Protein 7YL4 (pdb70)

InterPro domains:
  IPR009459 MucBP domain [PF06458] (271-334)
  IPR013320 Concanavalin A-like lectin/glucanase domain superfamily [SSF49899] (73-266)
  IPR019931 LPXTG cell wall anchor motif [PF00746] (891-932)
  IPR019931 LPXTG cell wall anchor motif [PS50847] (898-933)
  IPR041495 Mub B2-like domain [PF17966] (414-511)
  IPR041495 Mub B2-like domain [PF17966] (587-685)
  IPR041495 Mub B2-like domain [PF17966] (763-858)
  IPR041558 Mucin binding domain [PF17965] (339-408)
  IPR041558 Mucin binding domain [PF17965] (514-584)
  IPR041558 Mucin binding domain [PF17965] (688-758)
  IPR056573 Legume lectins, beta-barrel domain [cd01951] (50-265)

Foldseek 3Di:
DVLWDKQFLQCLVVFWPKDWQQVVDDQPPVFSKTWQHAQDAWGKIKIWGQFWFQLQAKKKKKWWKQQFAAAVVRQGDFWKWKKWAADDSPDWADDHQLRGFAQGALIKFKIFGRYFAQDDDPREHGDDPVAVSFTWMFIWDRNVRYTYTPPVQTDGDDHRRPRDIWIWMWIAHNNQRKIWIDTHPDIGIDRCCVSCVPPSIIIIMIMGGHHSGGGRIMIGRIMMTGRGAWFKEKEFEAEPVRHGQDDIDIDIGHFQAKDAADADDGPQWAWDDWPWDDNIDGGGNDYTYTYIYIYRQKFKEKEWEAAVQVRHTPDMDIAIGGQFDFSPDACCVVVVVVVVLQKDWDDWPADHVTDGGHNYYHYIYTYIYQHKDKDKDKFKAWEWEFEAEPVRHGLDHIDIFPIWMWMWIWIAGSNPRDTDIGDGHIDHFFKTCKAQDDDRPQKDKPDRIRHIDGRHGSPHHHHYHYIYIHGD/DQFDKQFLVCCCVFKPKDWQQNVDDQDSPQSKTWQDDQDAFGKIKIWGQFWFQLLAKKKKKWWKQQFAAAQVGLGDFWKWKKKALADSPDWADAHQLRRFAQGALIKTKIFGRHFAQDADNREDGDDPVAHSFTWMFIWDHNVRHTYGPPVFIGTDDGRRPSDIWIWMWIAHSNQQKIWIDTHHGIGIDRCCVSCPPRSIIIIMMMTTHHRRGGGIMIGRIMMGGRGGWFKEKEFEDEPVRHGQDDIDIDTDHFFDKDAADDDDRPQKAFDDKDWDDNIGGGGNHYTYIYGYIYGQKFWEKEFEAAPAVRDRPDIDIFMDGAPAFRPDDCVVVVCVVVVLQKAWDDWPQDPVGDGGHNDYHYTYTYIYQDWDWAAPQHWIWIAGSNVRDTDIGDNDD

Radius of gyration: 65.17 Å; Cα contacts (8 Å, |Δi|>4): 2448; chains: 2; bounding box: 82×140×200 Å

Secondary structure (DSSP, 8-state):
--S-EEE-GGGHHHHEEEEEGGGGS--BTTTTEEEEE-S-SS-EEEEEESS-EETTS-EEEEEEEE--S--TTTT---EEEEEEESS-TT--PPSGGGTTTTTEEEEEEEEEESS---S--SSB----GGGTT--EEEEEEEEEESBEE-TTT-EE-PPP-TTPEEEEEEEEETTTTEEEEEETTEEEEEEGGGTS-S-SEEEEEEEEE-SSS---EEEEEEEEEE-BPPB-EEEEEE-TTS-EEE------B-TTSEEE--PPPBTTEEEEE--BS-SEEE--SS-EEEEEEEEE-EEEEEEEEEETTTTEEEEEEEEEEEBTBB----SHHHHHHHHHTTEEEEEE-S-SS--B--SS-EEEEEEEEE-EEEEEEEEEE-EEEEEEETTS-EEEEEEE---EEEEEEEEEETTT--EEE---EESS-S-BPPEEPP--TTEEES-SEE--B----TTPPPEEEEEEEEE-/--EEEE-GGGGGGSEEEEETGGGS--BTTTTEEEEE-SSSSEEEEEEEEEEEETTS-EEEEEEEE--S--GGGTB--EEEEEEESS-TT----SGGGTTTTTSEEEEEEEEE-S---S-BTTBPPPPGGGTT--EEEEEEEEESSBEE-GGG-EE-PPP-TT-EEEEEEEEETTTTEEEEEETTEEEEEE-HHHHTT--EEEEEEEEEESSSB--EEEEEEEEEEEBPPEEEEEEEEETTS-EEEEEEEEEE-TTSEEE------TTEEEEEEEES-SEEE--SS-EEEEEEEEEPEEEEEEEEEETTTTEEEEEEEEEEETT-B----SHHHHHHHHHTTEEEEEE-S-TT--B--SS-EEEEEEEEE-EEE-------EEEESSS--EEE-----

Sequence (869 aa):
TSRDITVYPKDFLTYFQRNGSAAGFDYDLATYTQTLTPNKASQAGNVTLKTKVDMSQNFTFTGKINLGDKAQNAGGADGVGFLFHPGDTNVVGAPGGAAGIGGVNGAFGFKLDTYYNGVGENSFTPDPSNFKGKPFGAFVDGLNGQAKTIASSAQSISEPSNNNFVDFTMSYNGATKVMSVTYGGQTWTQDVSSFVGTNQAMSFSIAASTGAFMNLQQLRNVNFTYTVAQGTVIANYVDEQGNTIAQQETTSGDIDTPYVTSQKTIPGYTFKASNGAATSGNYAANDQTVNYVYTRNQGSIDVTYIDQTTGQTLSKKDLSGGTGDSSNYTTTDTIKSYTDAGYELVSDNYPSGGTVFTDTAQHYVVNLKQKLVVSSEQKQVNETIQYVYEDGSKAADDYNAPPLNFTRSVTTNQVTGEKTYGDWQAQNGDSFGEVVSPTIKGETADQLKIDAISGITANSADIQKKVVYKRNSRDITVYPKDFLTYFQRNGSAAGFDYDLATYTQTLTPNKASQAGNVTLKTKVDMSQNFTFTGKINLGDKAQNAGGADGVGFLFHPGDTNVVGAPGGAAGIGGVNGAFGFKLDTYYNGVGENSFTPDPSNFKGKPFGAFVDGLNGQAKTIASSAQSISEPSNNNFVDFTMSYNGATKVMSVTYGGQTWTQDVSSFVGTNQAMSFSIAASTGAFMNLQQLRNVNFTYTVAQGTVIANYVDEQGNTIAQQETTSGDIDTPYVTSQKTIPGYTFKASNGAATSGNYAANDQTVNYVYTRNQGSIDVTYIDQTTGQTLSKKDLSGGTGDSSNYTTTDTIKSYTDAGYELVSDNYPSGGTVFTDTAQHYVVNLKQKLVVSSEQTRSVTTNQVTGEKTYGDWQA

B-factor: mean 70.54, std 23.58, range [24.02, 199.79]

Organism: NCBI:txid1137134

Nearest PDB structures (foldseek):
  7yl6-assembly1_A  TM=9.947E-01  e=6.412E-90  Lactococcus lactis subsp. lactis
  7yl4-assembly2_B  TM=9.029E-01  e=5.501E-72  Lactococcus lactis subsp. lactis
  7yl5-assembly2_B  TM=9.102E-01  e=9.250E-69  Lactococcus lactis subsp. lactis
  4m00-assembly1_A  TM=4.926E-01  e=4.572E-31  Staphylococcus aureus subsp. aureus NCTC 8325
  3i57-assembly2_B  TM=5.553E-01  e=4.203E-14  Limosilactobacillus reuteri

Solvent-accessible surface area: 40621 Å² total; per-residue (Å²): 108,98,47,64,66,50,1,117,24,139,43,1,70,95,62,2,64,78,39,55,21,0,65,66,65,125,10,71,113,91,55,64,14,0,16,0,0,13,64,132,47,79,47,48,2,18,0,2,0,93,25,20,0,2,0,41,58,92,3,67,0,50,6,67,0,0,3,0,56,44,14,11,44,12,7,0,2,14,7,0,1,0,0,0,0,39,34,63,8,80,68,37,14,34,75,18,5,1,11,3,0,0,55,10,107,18,0,2,2,0,3,0,2,0,48,42,25,33,120,39,112,140,20,13,42,69,4,14,96,107,25,159,32,110,1,0,0,0,4,2,27,0,58,86,12,45,4,73,25,29,68,103,8,16,58,54,13,86,50,10,52,106,54,86,38,43,89,1,43,0,32,6,56,3,105,83,48,44,0,37,0,48,7,46,82,65,77,2,89,47,62,1,47,77,25,2,57,128,64,76,20,1,2,1,1,0,9,5,8,7,22,23,17,41,0,41,0,24,1,60,60,0,48,0,59,0,4,21,1,62,0,30,0,34,0,31,3,23,16,87,135,50,102,97,45,25,120,94,80,73,49,56,10,55,52,117,60,103,12,124,19,69,103,50,140,16,130,17,50,82,66,126,50,49,79,66,26,64,48,78,23,84,9,37,18,45,86,42,54,0,38,2,22,2,49,84,25,108,1,54,1,27,0,20,1,41,4,89,72,73,60,125,83,56,40,122,100,97,24,85,12,9,21,54,77,59,24,130,26,70,9,83,112,40,20,102,60,32,42,106,59,7,17,77,72,68,51,55,92,12,50,120,75,28,8,72,11,58,108,103,54,33,127,36,48,0,30,0,82,15,66,93,62,104,52,67,70,120,84,88,3,34,0,29,0,58,6,9,58,122,120,56,49,127,18,26,113,64,88,98,3,94,52,8,40,5,31,49,51,3,27,21,7,74,47,86,46,116,102,77,106,32,139,61,117,46,91,92,27,65,66,3,49,97,17,107,5,50,135,23,178,48,21,77,16,95,60,129,93,6,84,65,49,82,57,16,70,5,122,34,81,79,29,137,75,98,0,48,2,114,155,145,140,59,97,44,44,0,129,16,141,47,1,76,96,63,2,57,65,38,51,20,0,52,58,85,128,21,66,117,88,62,65,11,1,17,0,0,15,56,132,51,93,37,51,2,14,0,2,0,100,16,5,0,5,0,38,80,93,4,59,0,48,8,76,1,0,4,1,54,47,20,12,107,63,17,0,1,13,7,1,1,0,0,0,3,37,34,62,11,107,66,57,12,34,74,22,4,0,13,5,0,0,54,5,124,13,0,1,0,0,6,0,2,0,80,40,23,39,121,36,110,145,22,10,42,70,6,28,77,103,15,132,36,89,6,0,0,0,1,2,34,0,60,104,14,48,6,63,23,32,64,116,18,14,61,56,13,79,64,9,46,118,52,82,37,44,84,1,40,0,33,4,58,2,93,80,43,51,0,37,0,48,8,47,82,52,75,2,93,33,79,0,49,86,22,3,48,145,66,99,27,0,2,0,2,0,12,5,6,6,29,98,88,56,0,41,0,20,2,62,67,4,41,0,64,3,11,18,3,69,0,29,1,35,1,28,1,17,12,86,141,48,89,97,36,22,138,86,65,84,64,63,10,43,47,113,51,105,8,122,21,76,100,56,134,19,127,23,56,42,58,92,51,49,75,73,21,60,56,56,28,75,16,37,15,39,72,46,52,0,36,1,23,2,14,67,20,49,1,7,0,16,0,22,1,51,0,96,75,78,60,112,70,50,38,112,91,38,24,61,13,7,22,60,73,56,18,137,43,87,11,71,117,37,22,110,61,30,44,108,54,16,26,67,71,73,57,55,90,10,48,126,84,39,9,64,13,58,119,103,32,31,111,35,54,0,25,0,76,23,72,79,64,119,53,64,85,142,63,63,49,10,29,32,10,87,53,86,37,102,114,69,130,28,139,141,137,139

Structure (mmCIF, N/CA/C/O backbone):
data_7YL4
#
_entry.id   7YL4
#
_cell.length_a   43.219
_cell.length_b   272.930
_cell.length_c   320.332
_cell.angle_alpha   90.000
_cell.angle_beta   90.000
_cell.angle_gamma   90.000
#
_symmetry.space_group_name_H-M   'I 2 2 2'
#
loop_
_entity.id
_entity.type
_entity.pdbx_description
1 polymer 'GRAM_POS_ANCHORING domain-containing protein'
2 non-polymer 'CALCIUM ION'
3 non-polymer 'SULFATE ION'
4 water water
#
loop_
_atom_site.group_PDB
_atom_site.id
_atom_site.type_symbol
_atom_site.label_atom_id
_atom_site.label_alt_id
_atom_site.label_comp_id
_atom_site.label_asym_id
_atom_site.label_entity_id
_atom_site.label_seq_id
_atom_site.pdbx_PDB_ins_code
_atom_site.Cartn_x
_atom_site.Cartn_y
_atom_site.Cartn_z
_atom_site.occupancy
_atom_site.B_iso_or_equiv
_atom_site.auth_seq_id
_atom_site.auth_comp_id
_atom_site.auth_asym_id
_atom_site.auth_atom_id
_atom_site.pdbx_PDB_model_num
ATOM 1 N N . THR A 1 34 ? -23.931 56.433 5.839 1.000 109.966 40 THR A N 1
ATOM 2 C CA . THR A 1 34 ? -22.659 57.078 5.346 1.000 107.038 40 THR A CA 1
ATOM 3 C C . THR A 1 34 ? -21.515 56.046 5.417 1.000 108.551 40 THR A C 1
ATOM 4 O O . THR A 1 34 ? -21.624 55.090 6.227 1.000 90.219 40 THR A O 1
ATOM 8 N N . SER A 1 35 ? -20.492 56.197 4.562 1.000 107.054 41 SER A N 1
ATOM 9 C CA . SER A 1 35 ? -19.249 55.369 4.537 1.000 106.468 41 SER A CA 1
ATOM 10 C C . SER A 1 35 ? -18.256 55.895 5.598 1.000 118.947 41 SER A C 1
ATOM 11 O O . SER A 1 35 ? -17.657 55.068 6.355 1.000 103.173 41 SER A O 1
ATOM 14 N N . ARG A 1 36 ? -18.108 57.227 5.662 1.000 118.379 42 ARG A N 1
ATOM 15 C CA . ARG A 1 36 ? -17.234 57.963 6.623 1.000 107.451 42 ARG A CA 1
ATOM 16 C C . ARG A 1 36 ? -17.936 58.067 7.993 1.000 105.358 42 ARG A C 1
ATOM 17 O O . ARG A 1 36 ? -18.248 59.192 8.417 1.000 95.023 42 ARG A O 1
ATOM 25 N N . ASP A 1 37 ? -18.160 56.940 8.674 1.000 96.967 43 ASP A N 1
ATOM 26 C CA . ASP A 1 37 ? -19.026 56.860 9.885 1.000 101.584 43 ASP A CA 1
ATOM 27 C C . ASP A 1 37 ? -18.561 55.634 10.679 1.000 104.787 43 ASP A C 1
ATOM 28 O O . ASP A 1 37 ? -18.766 54.483 10.219 1.000 82.201 43 ASP A O 1
ATOM 33 N N . ILE A 1 38 ? -17.902 55.878 11.811 1.000 117.023 44 ILE A N 1
ATOM 34 C CA . ILE A 1 38 ? -17.278 54.799 12.627 1.000 116.939 44 ILE A CA 1
ATOM 35 C C . ILE A 1 38 ? -17.547 55.086 14.096 1.000 121.131 44 ILE A C 1
ATOM 36 O O . ILE A 1 38 ? -18.111 56.157 14.408 1.000 114.637 44 ILE A O 1
ATOM 41 N N . THR A 1 39 ? -17.155 54.134 14.940 1.000 120.715 45 THR A N 1
ATOM 42 C CA . THR A 1 39 ? -17.249 54.212 16.415 1.000 104.282 45 THR A CA 1
ATOM 43 C C . THR A 1 39 ? -15.847 53.941 16.977 1.000 92.667 45 THR A C 1
ATOM 44 O O . THR A 1 39 ? -15.331 52.822 16.720 1.000 63.133 45 THR A O 1
ATOM 48 N N . VAL A 1 40 ? -15.268 54.954 17.659 1.000 101.384 46 VAL A N 1
ATOM 49 C CA . VAL A 1 40 ? -13.900 54.992 18.284 1.000 95.978 46 VAL A CA 1
ATOM 50 C C . VAL A 1 40 ? -13.955 54.195 19.589 1.000 99.104 46 VAL A C 1
ATOM 51 O O . VAL A 1 40 ? -14.554 54.705 20.546 1.000 105.479 46 VAL A O 1
ATOM 55 N N . TYR A 1 41 ? -13.345 53.015 19.649 1.000 103.006 47 TYR A N 1
ATOM 56 C CA . TYR A 1 41 ? -13.485 52.093 20.806 1.000 113.585 47 TYR A CA 1
ATOM 57 C C . TYR A 1 41 ? -12.445 52.488 21.861 1.000 121.498 47 TYR A C 1
ATOM 58 O O . TYR A 1 41 ? -11.492 53.209 21.538 1.000 114.473 47 TYR A O 1
ATOM 67 N N . PRO A 1 42 ? -12.637 52.116 23.158 1.000 117.307 48 PRO A N 1
ATOM 68 C CA . PRO A 1 42 ? -11.648 52.388 24.201 1.000 120.487 48 PRO A CA 1
ATOM 69 C C . PRO A 1 42 ? -10.228 51.991 23.774 1.000 113.617 48 PRO A C 1
ATOM 70 O O . PRO A 1 42 ? -9.333 52.807 23.925 1.000 95.836 48 PRO A O 1
ATOM 74 N N . LYS A 1 43 ? -10.088 50.780 23.222 1.000 104.393 49 LYS A N 1
ATOM 75 C CA . LYS A 1 43 ? -8.795 50.167 22.814 1.000 105.902 49 LYS A CA 1
ATOM 76 C C . LYS A 1 43 ? -8.119 50.982 21.691 1.000 103.142 49 LYS A C 1
ATOM 77 O O . LYS A 1 43 ? -6.898 50.812 21.521 1.000 99.295 49 LYS A O 1
ATOM 83 N N . ASP A 1 44 ? -8.840 51.818 20.930 1.000 103.416 50 ASP A N 1
ATOM 84 C CA . ASP A 1 44 ? -8.242 52.567 19.786 1.000 104.124 50 ASP A CA 1
ATOM 85 C C . ASP A 1 44 ? -8.198 54.071 20.090 1.000 94.608 50 ASP A C 1
ATOM 86 O O . ASP A 1 44 ? -8.074 54.848 19.120 1.000 102.184 50 ASP A O 1
ATOM 91 N N . PHE A 1 45 ? -8.249 54.464 21.369 1.000 80.991 51 PHE A N 1
ATOM 92 C CA . PHE A 1 45 ? -8.410 55.877 21.805 1.000 82.859 51 PHE A CA 1
ATOM 93 C C . PHE A 1 45 ? -7.302 56.722 21.163 1.000 80.667 51 PHE A C 1
ATOM 94 O O . PHE A 1 45 ? -7.602 57.875 20.696 1.000 71.994 51 PHE A O 1
ATOM 102 N N . LEU A 1 46 ? -6.073 56.179 21.127 1.000 76.083 52 LEU A N 1
ATOM 103 C CA . LEU A 1 46 ? -4.867 56.975 20.760 1.000 80.685 52 LEU A CA 1
ATOM 104 C C . LEU A 1 46 ? -4.770 57.093 19.240 1.000 85.210 52 LEU A C 1
ATOM 105 O O . LEU A 1 46 ? -4.270 58.128 18.765 1.000 85.300 52 LEU A O 1
ATOM 110 N N . THR A 1 47 ? -5.263 56.074 18.534 1.000 84.308 53 THR A N 1
ATOM 111 C CA . THR A 1 47 ? -5.462 56.067 17.063 1.000 78.250 53 THR A CA 1
ATOM 112 C C . THR A 1 47 ? -6.176 57.355 16.639 1.000 75.996 53 THR A C 1
ATOM 113 O O . THR A 1 47 ? -5.690 57.998 15.685 1.000 71.009 53 THR A O 1
ATOM 117 N N . TYR A 1 48 ? -7.262 57.749 17.312 1.000 75.946 54 TYR A N 1
ATOM 118 C CA . TYR A 1 48 ? -8.133 58.860 16.830 1.000 84.438 54 TYR A CA 1
ATOM 119 C C . TYR A 1 48 ? -7.980 60.130 17.659 1.000 82.169 54 TYR A C 1
ATOM 120 O O . TYR A 1 48 ? -8.522 61.188 17.220 1.000 67.379 54 TYR A O 1
ATOM 129 N N . PHE A 1 49 ? -7.304 60.033 18.813 1.000 84.095 55 PHE A N 1
ATOM 130 C CA . PHE A 1 49 ? -7.084 61.189 19.721 1.000 76.553 55 PHE A CA 1
ATOM 131 C C . PHE A 1 49 ? -5.586 61.386 19.915 1.000 76.353 55 PHE A C 1
ATOM 132 O O . PHE A 1 49 ? -4.875 60.359 20.033 1.000 69.891 55 PHE A O 1
ATOM 140 N N . GLN A 1 50 ? -5.150 62.651 19.910 1.000 70.028 56 GLN A N 1
ATOM 141 C CA . GLN A 1 50 ? -3.731 63.026 20.115 1.000 78.712 56 GLN A CA 1
ATOM 142 C C . GLN A 1 50 ? -3.548 63.723 21.471 1.000 80.038 56 GLN A C 1
ATOM 143 O O . GLN A 1 50 ? -4.070 64.852 21.645 1.000 66.496 56 GLN A O 1
ATOM 149 N N . ARG A 1 51 ? -2.763 63.096 22.354 1.000 74.559 57 ARG A N 1
ATOM 150 C CA . ARG A 1 51 ? -2.304 63.651 23.655 1.000 65.596 57 ARG A CA 1
ATOM 151 C C . ARG A 1 51 ? -1.417 64.888 23.451 1.000 61.374 57 ARG A C 1
ATOM 152 O O . ARG A 1 51 ? -0.279 64.734 22.957 1.000 55.613 57 ARG A O 1
ATOM 160 N N . ASN A 1 52 ? -1.890 66.066 23.868 1.000 65.982 58 ASN A N 1
ATOM 161 C CA . ASN A 1 52 ? -1.126 67.348 23.801 1.000 72.720 58 ASN A CA 1
ATOM 162 C C . ASN A 1 52 ? -0.840 67.893 25.216 1.000 78.401 58 ASN A C 1
ATOM 163 O O . ASN A 1 52 ? -1.509 67.428 26.175 1.000 76.975 58 ASN A O 1
ATOM 168 N N . GLY A 1 53 ? 0.136 68.813 25.340 1.000 66.498 59 GLY A N 1
ATOM 169 C CA . GLY A 1 53 ? 0.650 69.334 26.627 1.000 66.396 59 GLY A CA 1
ATOM 170 C C . GLY A 1 53 ? 0.728 68.272 27.728 1.000 67.178 59 GLY A C 1
ATOM 171 O O . GLY A 1 53 ? 1.366 67.189 27.516 1.000 61.519 59 GLY A O 1
ATOM 172 N N . SER A 1 54 ? 0.085 68.534 28.869 1.000 53.660 60 SER A N 1
ATOM 173 C CA . SER A 1 54 ? 0.245 67.700 30.086 1.000 65.848 60 SER A CA 1
ATOM 174 C C . SER A 1 54 ? 0.029 66.225 29.734 1.000 62.050 60 SER A C 1
ATOM 175 O O . SER A 1 54 ? 0.716 65.379 30.330 1.000 58.454 60 SER A O 1
ATOM 178 N N . ALA A 1 55 ? -0.912 65.911 28.840 1.000 54.366 61 ALA A N 1
ATOM 179 C CA . ALA A 1 55 ? -1.386 64.519 28.692 1.000 61.691 61 ALA A CA 1
ATOM 180 C C . ALA A 1 55 ? -0.295 63.676 28.039 1.000 66.018 61 ALA A C 1
ATOM 181 O O . ALA A 1 55 ? -0.352 62.417 28.212 1.000 69.521 61 ALA A O 1
ATOM 183 N N . ALA A 1 56 ? 0.695 64.333 27.412 1.000 68.039 62 ALA A N 1
ATOM 184 C CA . ALA A 1 56 ? 1.752 63.667 26.608 1.000 71.122 62 ALA A CA 1
ATOM 185 C C . ALA A 1 56 ? 2.849 63.097 27.521 1.000 77.254 62 ALA A C 1
ATOM 186 O O . ALA A 1 56 ? 3.767 62.422 26.986 1.000 78.091 62 ALA A O 1
ATOM 188 N N . GLY A 1 57 ? 2.757 63.333 28.840 1.000 75.865 63 GLY A N 1
ATOM 189 C CA . GLY A 1 57 ? 3.623 62.696 29.853 1.000 69.521 63 GLY A CA 1
ATOM 190 C C . GLY A 1 57 ? 3.078 61.354 30.323 1.000 81.738 63 GLY A C 1
ATOM 191 O O . GLY A 1 57 ? 3.786 60.673 31.115 1.000 84.696 63 GLY A O 1
ATOM 192 N N . PHE A 1 58 ? 1.867 60.969 29.890 1.000 76.276 64 PHE A N 1
ATOM 193 C CA . PHE A 1 58 ? 1.162 59.785 30.440 1.000 70.593 64 PHE A CA 1
ATOM 194 C C . PHE A 1 58 ? 0.760 58.874 29.296 1.000 62.728 64 PHE A C 1
ATOM 195 O O . PHE A 1 58 ? 0.354 59.361 28.269 1.000 62.129 64 PHE A O 1
ATOM 203 N N . ASP A 1 59 ? 0.878 57.578 29.531 1.000 64.810 65 ASP A N 1
ATOM 204 C CA . ASP A 1 59 ? 0.544 56.509 28.570 1.000 67.071 65 ASP A CA 1
ATOM 205 C C . ASP A 1 59 ? -0.884 56.064 28.870 1.000 72.369 65 ASP A C 1
ATOM 206 O O . ASP A 1 59 ? -1.156 55.775 30.017 1.000 90.357 65 ASP A O 1
ATOM 211 N N . TYR A 1 60 ? -1.749 55.977 27.867 1.000 76.206 66 TYR A N 1
ATOM 212 C CA . TYR A 1 60 ? -3.127 55.447 28.006 1.000 67.651 66 TYR A CA 1
ATOM 213 C C . TYR A 1 60 ? -3.034 54.068 28.656 1.000 68.512 66 TYR A C 1
ATOM 214 O O . TYR A 1 60 ? -2.564 53.154 27.998 1.000 98.520 66 TYR A O 1
ATOM 223 N N . ASP A 1 61 ? -3.419 53.930 29.919 1.000 72.735 67 ASP A N 1
ATOM 224 C CA . ASP A 1 61 ? -3.382 52.627 30.632 1.000 82.410 67 ASP A CA 1
ATOM 225 C C . ASP A 1 61 ? -4.382 51.713 29.915 1.000 85.172 67 ASP A C 1
ATOM 226 O O . ASP A 1 61 ? -5.592 52.033 29.886 1.000 83.081 67 ASP A O 1
ATOM 231 N N . LEU A 1 62 ? -3.892 50.627 29.322 1.000 93.238 68 LEU A N 1
ATOM 232 C CA . LEU A 1 62 ? -4.739 49.715 28.513 1.000 97.161 68 LEU A CA 1
ATOM 233 C C . LEU A 1 62 ? -5.245 48.562 29.393 1.000 90.314 68 LEU A C 1
ATOM 234 O O . LEU A 1 62 ? -5.468 47.457 28.874 1.000 100.448 68 LEU A O 1
ATOM 239 N N . ALA A 1 63 ? -5.463 48.812 30.681 1.000 86.144 69 ALA A N 1
ATOM 240 C CA . ALA A 1 63 ? -6.144 47.853 31.585 1.000 88.331 69 ALA A CA 1
ATOM 241 C C . ALA A 1 63 ? -7.402 48.517 32.171 1.000 96.758 69 ALA A C 1
ATOM 242 O O . ALA A 1 63 ? -8.446 47.818 32.365 1.000 78.417 69 ALA A O 1
ATOM 244 N N . THR A 1 64 ? -7.312 49.827 32.419 1.000 99.307 70 THR A N 1
ATOM 245 C CA . THR A 1 64 ? -8.408 50.672 32.942 1.000 83.583 70 THR A CA 1
ATOM 246 C C . THR A 1 64 ? -8.986 51.495 31.797 1.000 85.798 70 THR A C 1
ATOM 247 O O . THR A 1 64 ? -10.143 51.933 31.943 1.000 86.302 70 THR A O 1
ATOM 251 N N . TYR A 1 65 ? -8.226 51.685 30.709 1.000 80.884 71 TYR A N 1
ATOM 252 C CA . TYR A 1 65 ? -8.619 52.565 29.579 1.000 83.167 71 TYR A CA 1
ATOM 253 C C . TYR A 1 65 ? -8.735 53.994 30.138 1.000 77.169 71 TYR A C 1
ATOM 254 O O . TYR A 1 65 ? -9.770 54.704 29.977 1.000 68.219 71 TYR A O 1
ATOM 263 N N . THR A 1 66 ? -7.647 54.435 30.768 1.000 70.171 72 THR A N 1
ATOM 264 C CA . THR A 1 66 ? -7.584 55.717 31.499 1.000 70.665 72 THR A CA 1
ATOM 265 C C . THR A 1 66 ? -6.556 56.630 30.845 1.000 60.101 72 THR A C 1
ATOM 266 O O . THR A 1 66 ? -5.448 56.158 30.619 1.000 62.087 72 THR A O 1
ATOM 270 N N . GLN A 1 67 ? -6.912 57.885 30.611 1.000 51.665 73 GLN A N 1
ATOM 271 C CA . GLN A 1 67 ? -5.962 58.876 30.070 1.000 63.085 73 GLN A CA 1
ATOM 272 C C . GLN A 1 67 ? -5.943 60.105 30.984 1.000 68.125 73 GLN A C 1
ATOM 273 O O . GLN A 1 67 ? -6.977 60.821 31.081 1.000 57.578 73 GLN A O 1
ATOM 279 N N . THR A 1 68 ? -4.768 60.392 31.538 1.000 63.525 74 THR A N 1
ATOM 280 C CA . THR A 1 68 ? -4.567 61.554 32.416 1.000 61.418 74 THR A CA 1
ATOM 281 C C . THR A 1 68 ? -4.527 62.798 31.527 1.000 62.369 74 THR A C 1
ATOM 282 O O . THR A 1 68 ? -3.680 62.899 30.614 1.000 58.054 74 THR A O 1
ATOM 286 N N . LEU A 1 69 ? -5.373 63.765 31.819 1.000 56.426 75 LEU A N 1
ATOM 287 C CA . LEU A 1 69 ? -5.266 65.058 31.135 1.000 57.713 75 LEU A CA 1
ATOM 288 C C . LEU A 1 69 ? -4.287 65.938 31.892 1.000 61.148 75 LEU A C 1
ATOM 289 O O . LEU A 1 69 ? -3.323 66.423 31.269 1.000 78.300 75 LEU A O 1
ATOM 294 N N . THR A 1 70 ? -4.552 66.173 33.171 1.000 66.715 76 THR A N 1
ATOM 295 C CA . THR A 1 70 ? -3.642 66.918 34.082 1.000 64.178 76 THR A CA 1
ATOM 296 C C . THR A 1 70 ? -3.404 66.058 35.310 1.000 62.739 76 THR A C 1
ATOM 297 O O . THR A 1 70 ? -4.313 65.362 35.755 1.000 63.393 76 THR A O 1
ATOM 301 N N . PRO A 1 71 ? -2.171 66.069 35.868 1.000 69.637 77 PRO A N 1
ATOM 302 C CA . PRO A 1 71 ? -1.897 65.450 37.169 1.000 64.953 77 PRO A CA 1
ATOM 303 C C . PRO A 1 71 ? -2.278 66.433 38.295 1.000 67.162 77 PRO A C 1
ATOM 304 O O . PRO A 1 71 ? -2.769 67.551 37.969 1.000 52.650 77 PRO A O 1
ATOM 308 N N . ASN A 1 72 ? -2.051 66.033 39.561 1.000 62.246 78 ASN A N 1
ATOM 309 C CA . ASN A 1 72 ? -2.429 66.848 40.735 1.000 67.475 78 ASN A CA 1
ATOM 310 C C . ASN A 1 72 ? -1.360 67.906 41.006 1.000 66.416 78 ASN A C 1
ATOM 311 O O . ASN A 1 72 ? -0.825 67.924 42.109 1.000 75.135 78 ASN A O 1
ATOM 316 N N . LYS A 1 73 ? -1.088 68.768 40.034 1.000 62.000 79 LYS A N 1
ATOM 317 C CA . LYS A 1 73 ? 0.109 69.650 40.011 1.000 66.894 79 LYS A CA 1
ATOM 318 C C . LYS A 1 73 ? -0.345 71.021 39.532 1.000 64.039 79 LYS A C 1
ATOM 319 O O . LYS A 1 73 ? -1.403 71.083 38.920 1.000 62.303 79 LYS A O 1
ATOM 325 N N . ALA A 1 74 ? 0.423 72.067 39.824 1.000 64.832 80 ALA A N 1
ATOM 326 C CA . ALA A 1 74 ? 0.061 73.481 39.545 1.000 62.746 80 ALA A CA 1
ATOM 327 C C . ALA A 1 74 ? 0.303 73.837 38.067 1.000 61.747 80 ALA A C 1
ATOM 328 O O . ALA A 1 74 ? 1.078 73.169 37.405 1.000 64.873 80 ALA A O 1
ATOM 330 N N . SER A 1 75 ? -0.325 74.898 37.571 1.000 67.165 81 SER A N 1
ATOM 331 C CA . SER A 1 75 ? -0.101 75.444 36.210 1.000 59.718 81 SER A CA 1
ATOM 332 C C . SER A 1 75 ? 0.082 74.303 35.199 1.000 52.163 81 SER A C 1
ATOM 333 O O . SER A 1 75 ? 1.155 74.184 34.653 1.000 54.520 81 SER A O 1
ATOM 336 N N . GLN A 1 76 ? -0.936 73.469 35.007 1.000 53.879 82 GLN A N 1
ATOM 337 C CA . GLN A 1 76 ? -0.955 72.374 33.996 1.000 63.787 82 GLN A CA 1
ATOM 338 C C . GLN A 1 76 ? -1.921 72.757 32.860 1.000 66.564 82 GLN A C 1
ATOM 339 O O . GLN A 1 76 ? -2.716 73.714 33.034 1.000 70.357 82 GLN A O 1
ATOM 345 N N . ALA A 1 77 ? -1.790 72.087 31.714 1.000 53.198 83 ALA A N 1
ATOM 346 C CA . ALA A 1 77 ? -2.611 72.287 30.494 1.000 55.038 83 ALA A CA 1
ATOM 347 C C . ALA A 1 77 ? -2.321 71.107 29.556 1.000 52.887 83 ALA A C 1
ATOM 348 O O . ALA A 1 77 ? -1.200 70.987 29.007 1.000 46.299 83 ALA A O 1
ATOM 350 N N . GLY A 1 78 ? -3.277 70.204 29.473 1.000 52.142 84 GLY A N 1
ATOM 351 C CA . GLY A 1 78 ? -3.159 68.965 28.695 1.000 63.108 84 GLY A CA 1
ATOM 352 C C . GLY A 1 78 ? -4.507 68.713 28.065 1.000 67.675 84 GLY A C 1
ATOM 353 O O . GLY A 1 78 ? -5.502 69.004 28.757 1.000 67.631 84 GLY A O 1
ATOM 354 N N . ASN A 1 79 ? -4.552 68.297 26.792 1.000 72.545 85 ASN A N 1
ATOM 355 C CA . ASN A 1 79 ? -5.821 68.058 26.046 1.000 65.015 85 ASN A CA 1
ATOM 356 C C . ASN A 1 79 ? -5.710 66.754 25.264 1.000 59.565 85 ASN A C 1
ATOM 357 O O . ASN A 1 79 ? -4.620 66.181 25.217 1.000 61.932 85 ASN A O 1
ATOM 362 N N . VAL A 1 80 ? -6.836 66.267 24.757 1.000 64.266 86 VAL A N 1
ATOM 363 C CA . VAL A 1 80 ? -6.879 65.284 23.634 1.000 75.083 86 VAL A CA 1
ATOM 364 C C . VAL A 1 80 ? -7.592 66.018 22.488 1.000 75.215 86 VAL A C 1
ATOM 365 O O . VAL A 1 80 ? -8.712 66.492 22.721 1.000 86.693 86 VAL A O 1
ATOM 369 N N . THR A 1 81 ? -6.904 66.257 21.363 1.000 79.333 87 THR A N 1
ATOM 370 C CA . THR A 1 81 ? -7.523 66.737 20.093 1.000 73.993 87 THR A CA 1
ATOM 371 C C . THR A 1 81 ? -7.890 65.502 19.258 1.000 67.084 87 THR A C 1
ATOM 372 O O . THR A 1 81 ? -7.075 64.530 19.193 1.000 58.227 87 THR A O 1
ATOM 376 N N . LEU A 1 82 ? -9.118 65.490 18.737 1.000 65.066 88 LEU A N 1
ATOM 377 C CA . LEU A 1 82 ? -9.537 64.510 17.709 1.000 76.657 88 LEU A CA 1
ATOM 378 C C . LEU A 1 82 ? -8.681 64.732 16.443 1.000 77.835 88 LEU A C 1
ATOM 379 O O . LEU A 1 82 ? -8.525 65.924 15.976 1.000 57.271 88 LEU A O 1
ATOM 384 N N . LYS A 1 83 ? -8.091 63.639 15.942 1.000 72.604 89 LYS A N 1
ATOM 385 C CA . LYS A 1 83 ? -7.172 63.660 14.771 1.000 94.407 89 LYS A CA 1
ATOM 386 C C . LYS A 1 83 ? -7.985 64.129 13.542 1.000 99.488 89 LYS A C 1
ATOM 387 O O . LYS A 1 83 ? -7.589 65.150 12.904 1.000 93.186 89 LYS A O 1
ATOM 393 N N . THR A 1 84 ? -9.148 63.511 13.300 1.000 92.606 90 THR A N 1
ATOM 394 C CA . THR A 1 84 ? -10.067 63.816 12.163 1.000 79.784 90 THR A CA 1
ATOM 395 C C . THR A 1 84 ? -10.858 65.114 12.432 1.000 74.650 90 THR A C 1
ATOM 396 O O . THR A 1 84 ? -10.352 66.018 13.145 1.000 80.983 90 THR A O 1
ATOM 400 N N . LYS A 1 85 ? -12.026 65.262 11.815 1.000 68.335 91 LYS A N 1
ATOM 401 C CA . LYS A 1 85 ? -13.002 66.340 12.149 1.000 71.443 91 LYS A CA 1
ATOM 402 C C . LYS A 1 85 ? -14.366 65.680 12.306 1.000 74.060 91 LYS A C 1
ATOM 403 O O . LYS A 1 85 ? -14.427 64.430 12.240 1.000 87.861 91 LYS A O 1
ATOM 409 N N . VAL A 1 86 ? -15.401 66.442 12.625 1.000 81.978 92 VAL A N 1
ATOM 410 C CA . VAL A 1 86 ? -16.724 65.811 12.902 1.000 92.068 92 VAL A CA 1
ATOM 411 C C . VAL A 1 86 ? -17.707 66.404 11.899 1.000 91.901 92 VAL A C 1
ATOM 412 O O . VAL A 1 86 ? -17.646 67.646 11.697 1.000 89.011 92 VAL A O 1
ATOM 416 N N . ASP A 1 87 ? -18.525 65.559 11.260 1.000 81.844 93 ASP A N 1
ATOM 417 C CA . ASP A 1 87 ? -19.615 66.062 10.385 1.000 93.432 93 ASP A CA 1
ATOM 418 C C . ASP A 1 87 ? -20.716 66.601 11.304 1.000 90.372 93 ASP A C 1
ATOM 419 O O . ASP A 1 87 ? -21.475 65.764 11.842 1.000 75.453 93 ASP A O 1
ATOM 424 N N . MET A 1 88 ? -20.798 67.934 11.469 1.000 107.538 94 MET A N 1
ATOM 425 C CA . MET A 1 88 ? -21.822 68.648 12.302 1.000 114.473 94 MET A CA 1
ATOM 426 C C . MET A 1 88 ? -23.139 68.775 11.510 1.000 123.441 94 MET A C 1
ATOM 427 O O . MET A 1 88 ? -23.764 69.875 11.482 1.000 119.580 94 MET A O 1
ATOM 432 N N . SER A 1 89 ? -23.540 67.672 10.879 1.000 119.624 95 SER A N 1
ATOM 433 C CA . SER A 1 89 ? -24.822 67.518 10.156 1.000 116.365 95 SER A CA 1
ATOM 434 C C . SER A 1 89 ? -25.293 66.067 10.292 1.000 106.166 95 SER A C 1
ATOM 435 O O . SER A 1 89 ? -26.387 65.765 9.821 1.000 118.427 95 SER A O 1
ATOM 438 N N . GLN A 1 90 ? -24.502 65.214 10.947 1.000 102.422 96 GLN A N 1
ATOM 439 C CA . GLN A 1 90 ? -24.868 63.814 11.285 1.000 107.088 96 GLN A CA 1
ATOM 440 C C . GLN A 1 90 ? -24.995 63.668 12.807 1.000 119.540 96 GLN A C 1
ATOM 441 O O . GLN A 1 90 ? -24.721 64.655 13.540 1.000 110.682 96 GLN A O 1
ATOM 447 N N . ASN A 1 91 ? -25.374 62.468 13.259 1.000 121.068 97 ASN A N 1
ATOM 448 C CA . ASN A 1 91 ? -25.697 62.163 14.678 1.000 115.421 97 ASN A CA 1
ATOM 449 C C . ASN A 1 91 ? -24.484 61.493 15.344 1.000 117.034 97 ASN A C 1
ATOM 450 O O . ASN A 1 91 ? -24.091 60.391 14.870 1.000 102.077 97 ASN A O 1
ATOM 455 N N . PHE A 1 92 ? -23.914 62.148 16.382 1.000 112.455 98 PHE A N 1
ATOM 456 C CA . PHE A 1 92 ? -22.763 61.661 17.205 1.000 93.180 98 PHE A CA 1
ATOM 457 C C . PHE A 1 92 ? -23.166 61.481 18.689 1.000 100.698 98 PHE A C 1
ATOM 458 O O . PHE A 1 92 ? -23.956 62.291 19.291 1.000 81.294 98 PHE A O 1
ATOM 466 N N . THR A 1 93 ? -22.638 60.398 19.274 1.000 97.937 99 THR A N 1
ATOM 467 C CA . THR A 1 93 ? -22.846 59.952 20.679 1.000 91.539 99 THR A CA 1
ATOM 468 C C . THR A 1 93 ? -21.465 59.739 21.321 1.000 95.726 99 THR A C 1
ATOM 469 O O . THR A 1 93 ? -20.788 58.748 20.925 1.000 90.986 99 THR A O 1
ATOM 473 N N . PHE A 1 94 ? -21.063 60.639 22.240 1.000 101.306 100 PHE A N 1
ATOM 474 C CA . PHE A 1 94 ? -19.833 60.550 23.082 1.000 93.836 100 PHE A CA 1
ATOM 475 C C . PHE A 1 94 ? -20.149 59.984 24.471 1.000 82.434 100 PHE A C 1
ATOM 476 O O . PHE A 1 94 ? -20.949 60.592 25.183 1.000 79.454 100 PHE A O 1
ATOM 484 N N . THR A 1 95 ? -19.458 58.911 24.851 1.000 76.549 101 THR A N 1
ATOM 485 C CA . THR A 1 95 ? -19.656 58.137 26.102 1.000 79.696 101 THR A CA 1
ATOM 486 C C . THR A 1 95 ? -18.315 58.064 26.836 1.000 87.674 101 THR A C 1
ATOM 487 O O . THR A 1 95 ? -17.281 58.028 26.155 1.000 108.041 101 THR A O 1
ATOM 491 N N . GLY A 1 96 ? -18.334 58.051 28.168 1.000 95.892 102 GLY A N 1
ATOM 492 C CA . GLY A 1 96 ? -17.114 57.910 28.984 1.000 93.804 102 GLY A CA 1
ATOM 493 C C . GLY A 1 96 ? -17.330 58.327 30.427 1.000 89.626 102 GLY A C 1
ATOM 494 O O . GLY A 1 96 ? -18.429 58.835 30.763 1.000 84.929 102 GLY A O 1
ATOM 495 N N . LYS A 1 97 ? -16.305 58.113 31.253 1.000 82.889 103 LYS A N 1
ATOM 496 C CA . LYS A 1 97 ? -16.288 58.533 32.674 1.000 76.853 103 LYS A CA 1
ATOM 497 C C . LYS A 1 97 ? -15.179 59.573 32.828 1.000 68.835 103 LYS A C 1
ATOM 498 O O . LYS A 1 97 ? -14.077 59.356 32.259 1.000 62.508 103 LYS A O 1
ATOM 504 N N . ILE A 1 98 ? -15.475 60.646 33.567 1.000 65.012 104 ILE A N 1
ATOM 505 C CA . ILE A 1 98 ? -14.506 61.724 33.919 1.000 64.631 104 ILE A CA 1
ATOM 506 C C . ILE A 1 98 ? -14.263 61.747 35.430 1.000 66.314 104 ILE A C 1
ATOM 507 O O . ILE A 1 98 ? -15.240 61.880 36.180 1.000 71.667 104 ILE A O 1
ATOM 512 N N . ASN A 1 99 ? -12.992 61.711 35.835 1.000 68.391 105 ASN A N 1
ATOM 513 C CA . ASN A 1 99 ? -12.511 62.059 37.198 1.000 59.730 105 ASN A CA 1
ATOM 514 C C . ASN A 1 99 ? -12.118 63.550 37.251 1.000 50.568 105 ASN A C 1
ATOM 515 O O . ASN A 1 99 ? -11.078 63.902 36.710 1.000 58.323 105 ASN A O 1
ATOM 520 N N . LEU A 1 100 ? -12.882 64.393 37.934 1.000 49.159 106 LEU A N 1
ATOM 521 C CA . LEU A 1 100 ? -12.593 65.845 38.082 1.000 47.925 106 LEU A CA 1
ATOM 522 C C . LEU A 1 100 ? -11.630 66.149 39.234 1.000 50.904 106 LEU A C 1
ATOM 523 O O . LEU A 1 100 ? -11.266 67.383 39.358 1.000 50.220 106 LEU A O 1
ATOM 528 N N . GLY A 1 101 ? -11.192 65.104 39.971 1.000 50.362 107 GLY A N 1
ATOM 529 C CA . GLY A 1 101 ? -10.174 65.161 41.055 1.000 58.634 107 GLY A CA 1
ATOM 530 C C . GLY A 1 101 ? -10.586 64.672 42.460 1.000 52.481 107 GLY A C 1
ATOM 531 O O . GLY A 1 101 ? -11.399 63.738 42.571 1.000 53.718 107 GLY A O 1
ATOM 532 N N . ASP A 1 102 ? -9.981 65.260 43.514 1.000 62.544 108 ASP A N 1
ATOM 533 C CA . ASP A 1 102 ? -10.208 64.970 44.973 1.000 55.404 108 ASP A CA 1
ATOM 534 C C . ASP A 1 102 ? -10.420 66.234 45.839 1.000 46.399 108 ASP A C 1
ATOM 535 O O . ASP A 1 102 ? -10.439 66.101 47.049 1.000 72.680 108 ASP A O 1
ATOM 540 N N . LYS A 1 103 ? -10.551 67.428 45.269 1.000 45.422 109 LYS A N 1
ATOM 541 C CA . LYS A 1 103 ? -10.608 68.721 45.999 1.000 43.356 109 LYS A CA 1
ATOM 542 C C . LYS A 1 103 ? -11.679 69.608 45.378 1.000 41.402 109 LYS A C 1
ATOM 543 O O . LYS A 1 103 ? -11.758 69.743 44.175 1.000 73.873 109 LYS A O 1
ATOM 549 N N . ALA A 1 104 ? -12.441 70.282 46.194 1.000 47.641 110 ALA A N 1
ATOM 550 C CA . ALA A 1 104 ? -13.335 71.339 45.730 1.000 44.021 110 ALA A CA 1
ATOM 551 C C . ALA A 1 104 ? -12.557 72.649 45.710 1.000 40.802 110 ALA A C 1
ATOM 552 O O . ALA A 1 104 ? -11.416 72.672 46.103 1.000 37.425 110 ALA A O 1
ATOM 554 N N . GLN A 1 105 ? -13.193 73.709 45.248 1.000 45.233 111 GLN A N 1
ATOM 555 C CA . GLN A 1 105 ? -12.530 75.020 45.017 1.000 53.620 111 GLN A CA 1
ATOM 556 C C . GLN A 1 105 ? -12.048 75.558 46.364 1.000 53.242 111 GLN A C 1
ATOM 557 O O . GLN A 1 105 ? -10.850 75.891 46.491 1.000 48.768 111 GLN A O 1
ATOM 563 N N . ASN A 1 106 ? -12.939 75.557 47.357 1.000 61.647 112 ASN A N 1
ATOM 564 C CA . ASN A 1 106 ? -12.626 75.900 48.776 1.000 54.280 112 ASN A CA 1
ATOM 565 C C . ASN A 1 106 ? -11.392 75.130 49.272 1.000 43.262 112 ASN A C 1
ATOM 566 O O . ASN A 1 106 ? -10.644 75.750 49.982 1.000 39.117 112 ASN A O 1
ATOM 571 N N . ALA A 1 107 ? -11.155 73.884 48.840 1.000 46.694 113 ALA A N 1
ATOM 572 C CA . ALA A 1 107 ? -10.043 72.987 49.275 1.000 53.408 113 ALA A CA 1
ATOM 573 C C . ALA A 1 107 ? -8.787 73.084 48.379 1.000 59.193 113 ALA A C 1
ATOM 574 O O . ALA A 1 107 ? -7.848 72.219 48.530 1.000 53.041 113 ALA A O 1
ATOM 576 N N . GLY A 1 108 ? -8.737 74.072 47.472 1.000 67.930 114 GLY A N 1
ATOM 577 C CA . GLY A 1 108 ? -7.629 74.268 46.510 1.000 57.351 114 GLY A CA 1
ATOM 578 C C . GLY A 1 108 ? -7.727 73.313 45.339 1.000 59.309 114 GLY A C 1
ATOM 579 O O . GLY A 1 108 ? -6.710 72.674 45.041 1.000 62.724 114 GLY A O 1
ATOM 580 N N . GLY A 1 109 ? -8.915 73.208 44.728 1.000 61.647 115 GLY A N 1
ATOM 581 C CA . GLY A 1 109 ? -9.218 72.356 43.552 1.000 68.993 115 GLY A CA 1
ATOM 582 C C . GLY A 1 109 ? -9.605 73.178 42.323 1.000 62.646 115 GLY A C 1
ATOM 583 O O . GLY A 1 109 ? -10.305 74.205 42.482 1.000 52.850 115 GLY A O 1
ATOM 584 N N . ALA A 1 110 ? -9.148 72.759 41.138 1.000 70.719 116 ALA A N 1
ATOM 585 C CA . ALA A 1 110 ? -9.229 73.518 39.860 1.000 66.191 116 ALA A CA 1
ATOM 586 C C . ALA A 1 110 ? -8.669 72.649 38.732 1.000 62.756 116 ALA A C 1
ATOM 587 O O . ALA A 1 110 ? -7.942 71.693 39.047 1.000 55.828 116 ALA A O 1
ATOM 589 N N . ASP A 1 111 ? -8.985 72.964 37.445 1.000 62.525 117 ASP A N 1
ATOM 590 C CA . ASP A 1 111 ? -9.834 74.077 37.009 1.000 59.257 117 ASP A CA 1
ATOM 591 C C . ASP A 1 111 ? -11.125 73.528 36.371 1.000 51.615 117 ASP A C 1
ATOM 592 O O . ASP A 1 111 ? -12.124 74.332 36.299 1.000 47.332 117 ASP A O 1
ATOM 597 N N . GLY A 1 112 ? -11.119 72.248 35.942 1.000 45.062 118 GLY A N 1
ATOM 598 C CA . GLY A 1 112 ? -12.260 71.594 35.273 1.000 46.519 118 GLY A CA 1
ATOM 599 C C . GLY A 1 112 ? -11.937 71.020 33.885 1.000 58.340 118 GLY A C 1
ATOM 600 O O . GLY A 1 112 ? -10.754 71.022 33.478 1.000 56.694 118 GLY A O 1
ATOM 601 N N . VAL A 1 113 ? -12.957 70.502 33.183 1.000 53.120 119 VAL A N 1
ATOM 602 C CA . VAL A 1 113 ? -12.801 69.802 31.887 1.000 52.903 119 VAL A CA 1
ATOM 603 C C . VAL A 1 113 ? -13.644 70.538 30.843 1.000 55.784 119 VAL A C 1
ATOM 604 O O . VAL A 1 113 ? -14.830 70.689 31.081 1.000 53.518 119 VAL A O 1
ATOM 608 N N . GLY A 1 114 ? -13.014 71.003 29.752 1.000 65.732 120 GLY A N 1
ATOM 609 C CA . GLY A 1 114 ? -13.640 71.743 28.629 1.000 69.453 120 GLY A CA 1
ATOM 610 C C . GLY A 1 114 ? -13.771 70.886 27.367 1.000 66.520 120 GLY A C 1
ATOM 611 O O . GLY A 1 114 ? -12.766 70.262 26.974 1.000 68.541 120 GLY A O 1
ATOM 612 N N . PHE A 1 115 ? -14.971 70.792 26.773 1.000 68.496 121 PHE A N 1
ATOM 613 C CA . PHE A 1 115 ? -15.218 70.136 25.456 1.000 65.136 121 PHE A CA 1
ATOM 614 C C . PHE A 1 115 ? -15.277 71.248 24.411 1.000 62.250 121 PHE A C 1
ATOM 615 O O . PHE A 1 115 ? -16.033 72.226 24.635 1.000 53.023 121 PHE A O 1
ATOM 623 N N . LEU A 1 116 ? -14.405 71.161 23.397 1.000 69.123 122 LEU A N 1
ATOM 624 C CA . LEU A 1 116 ? -14.224 72.193 22.339 1.000 67.294 122 LEU A CA 1
ATOM 625 C C . LEU A 1 116 ? -14.792 71.690 21.011 1.000 67.505 122 LEU A C 1
ATOM 626 O O . LEU A 1 116 ? -14.574 70.499 20.583 1.000 53.800 122 LEU A O 1
ATOM 631 N N . PHE A 1 117 ? -15.545 72.582 20.393 1.000 76.258 123 PHE A N 1
ATOM 632 C CA . PHE A 1 117 ? -16.007 72.451 18.997 1.000 81.106 123 PHE A CA 1
ATOM 633 C C . PHE A 1 117 ? -15.682 73.796 18.353 1.000 76.679 123 PHE A C 1
ATOM 634 O O . PHE A 1 117 ? -16.102 74.850 18.944 1.000 61.282 123 PHE A O 1
ATOM 642 N N . HIS A 1 118 ? -14.872 73.757 17.280 1.000 78.725 124 HIS A N 1
ATOM 643 C CA . HIS A 1 118 ? -14.514 74.941 16.451 1.000 80.920 124 HIS A CA 1
ATOM 644 C C . HIS A 1 118 ? -14.304 74.469 15.011 1.000 71.996 124 HIS A C 1
ATOM 645 O O . HIS A 1 118 ? -14.064 73.273 14.768 1.000 52.277 124 HIS A O 1
ATOM 652 N N . PRO A 1 119 ? -14.432 75.394 14.026 1.000 76.416 125 PRO A N 1
ATOM 653 C CA . PRO A 1 119 ? -14.231 75.059 12.615 1.000 74.768 125 PRO A CA 1
ATOM 654 C C . PRO A 1 119 ? -12.754 75.060 12.177 1.000 83.573 125 PRO A C 1
ATOM 655 O O . PRO A 1 119 ? -12.471 74.437 11.166 1.000 76.951 125 PRO A O 1
ATOM 659 N N . GLY A 1 120 ? -11.862 75.683 12.974 1.000 82.640 126 GLY A N 1
ATOM 660 C CA . GLY A 1 120 ? -10.418 75.834 12.704 1.000 70.692 126 GLY A CA 1
ATOM 661 C C . GLY A 1 120 ? -9.625 74.521 12.660 1.000 82.024 126 GLY A C 1
ATOM 662 O O . GLY A 1 120 ? -10.202 73.442 12.316 1.000 66.404 126 GLY A O 1
ATOM 663 N N . ASP A 1 121 ? -8.321 74.611 12.971 1.000 73.728 127 ASP A N 1
ATOM 664 C CA . ASP A 1 121 ? -7.315 73.537 12.774 1.000 70.063 127 ASP A CA 1
ATOM 665 C C . ASP A 1 121 ? -7.592 72.412 13.783 1.000 67.878 127 ASP A C 1
ATOM 666 O O . ASP A 1 121 ? -7.888 72.765 14.933 1.000 80.697 127 ASP A O 1
ATOM 671 N N . THR A 1 122 ? -7.434 71.130 13.409 1.000 59.510 128 THR A N 1
ATOM 672 C CA . THR A 1 122 ? -7.565 69.953 14.316 1.000 65.504 128 THR A CA 1
ATOM 673 C C . THR A 1 122 ? -6.534 70.017 15.473 1.000 76.812 128 THR A C 1
ATOM 674 O O . THR A 1 122 ? -6.514 69.133 16.378 1.000 64.758 128 THR A O 1
ATOM 678 N N . ASN A 1 123 ? -5.641 70.994 15.444 1.000 80.564 129 ASN A N 1
ATOM 679 C CA . ASN A 1 123 ? -4.522 71.068 16.408 1.000 80.040 129 ASN A CA 1
ATOM 680 C C . ASN A 1 123 ? -4.748 72.268 17.304 1.000 76.215 129 ASN A C 1
ATOM 681 O O . ASN A 1 123 ? -4.095 72.268 18.364 1.000 73.820 129 ASN A O 1
ATOM 686 N N . VAL A 1 124 ? -5.586 73.235 16.893 1.000 67.863 130 VAL A N 1
ATOM 687 C CA . VAL A 1 124 ? -5.873 74.440 17.734 1.000 65.978 130 VAL A CA 1
ATOM 688 C C . VAL A 1 124 ? -6.790 73.985 18.874 1.000 75.115 130 VAL A C 1
ATOM 689 O O . VAL A 1 124 ? -7.743 73.201 18.622 1.000 81.161 130 VAL A O 1
ATOM 693 N N . VAL A 1 125 ? -6.401 74.352 20.100 1.000 84.342 131 VAL A N 1
ATOM 694 C CA . VAL A 1 125 ? -7.128 74.084 21.374 1.000 70.297 131 VAL A CA 1
ATOM 695 C C . VAL A 1 125 ? -7.316 75.411 22.087 1.000 62.657 131 VAL A C 1
ATOM 696 O O . VAL A 1 125 ? -6.633 76.410 21.723 1.000 61.224 131 VAL A O 1
ATOM 700 N N . GLY A 1 126 ? -8.209 75.432 23.066 1.000 63.089 132 GLY A N 1
ATOM 701 C CA . GLY A 1 126 ? -8.590 76.696 23.727 1.000 64.691 132 GLY A CA 1
ATOM 702 C C . GLY A 1 126 ? -7.657 77.056 24.874 1.000 58.534 132 GLY A C 1
ATOM 703 O O . GLY A 1 126 ? -7.014 76.161 25.418 1.000 52.918 132 GLY A O 1
ATOM 704 N N . ALA A 1 127 ? -7.663 78.322 25.274 1.000 54.588 133 ALA A N 1
ATOM 705 C CA . ALA A 1 127 ? -6.940 78.859 26.440 1.000 58.910 133 ALA A CA 1
ATOM 706 C C . ALA A 1 127 ? -7.391 78.181 27.752 1.000 69.711 133 ALA A C 1
ATOM 707 O O . ALA A 1 127 ? -8.553 77.808 27.926 1.000 60.037 133 ALA A O 1
ATOM 709 N N . PRO A 1 128 ? -6.479 77.988 28.739 1.000 73.687 134 PRO A N 1
ATOM 710 C CA . PRO A 1 128 ? -6.808 77.377 30.026 1.000 70.255 134 PRO A CA 1
ATOM 711 C C . PRO A 1 128 ? -7.361 78.379 31.040 1.000 69.998 134 PRO A C 1
ATOM 712 O O . PRO A 1 128 ? -7.336 79.593 30.743 1.000 64.855 134 PRO A O 1
ATOM 716 N N . GLY A 1 129 ? -7.803 77.855 32.195 1.000 62.260 135 GLY A N 1
ATOM 717 C CA . GLY A 1 129 ? -8.383 78.645 33.308 1.000 55.350 135 GLY A CA 1
ATOM 718 C C . GLY A 1 129 ? -9.857 78.944 33.100 1.000 51.917 135 GLY A C 1
ATOM 719 O O . GLY A 1 129 ? -10.639 77.985 32.855 1.000 47.858 135 GLY A O 1
ATOM 720 N N . GLY A 1 130 ? -10.225 80.224 33.201 1.000 54.871 136 GLY A N 1
ATOM 721 C CA . GLY A 1 130 ? -11.600 80.719 32.987 1.000 64.943 136 GLY A CA 1
ATOM 722 C C . GLY A 1 130 ? -12.128 80.406 31.590 1.000 70.642 136 GLY A C 1
ATOM 723 O O . GLY A 1 130 ? -13.337 80.184 31.437 1.000 71.066 136 GLY A O 1
ATOM 724 N N . ALA A 1 131 ? -11.265 80.366 30.585 1.000 69.507 137 ALA A N 1
ATOM 725 C CA . ALA A 1 131 ? -11.681 79.997 29.216 1.000 71.650 137 ALA A CA 1
ATOM 726 C C . ALA A 1 131 ? -11.978 78.493 29.132 1.000 58.295 137 ALA A C 1
ATOM 727 O O . ALA A 1 131 ? -12.496 78.095 28.122 1.000 66.678 137 ALA A O 1
ATOM 729 N N . ALA A 1 132 ? -11.577 77.684 30.103 1.000 49.531 138 ALA A N 1
ATOM 730 C CA . ALA A 1 132 ? -11.927 76.246 30.204 1.000 57.230 138 ALA A CA 1
ATOM 731 C C . ALA A 1 132 ? -11.774 75.464 28.884 1.000 57.242 138 ALA A C 1
ATOM 732 O O . ALA A 1 132 ? -12.624 74.595 28.620 1.000 68.650 138 ALA A O 1
ATOM 734 N N . GLY A 1 133 ? -10.737 75.708 28.091 1.000 64.074 139 GLY A N 1
ATOM 735 C CA . GLY A 1 133 ? -10.410 74.890 26.901 1.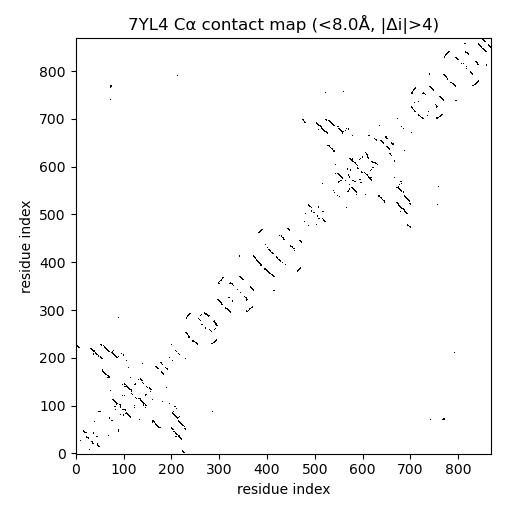000 68.025 139 GLY A CA 1
ATOM 736 C C . GLY A 1 133 ? -11.286 75.214 25.695 1.000 69.427 139 GLY A C 1
ATOM 737 O O . GLY A 1 133 ? -11.269 74.381 24.741 1.000 59.216 139 GLY A O 1
ATOM 738 N N . ILE A 1 134 ? -11.982 76.370 25.733 1.000 65.822 140 ILE A N 1
ATOM 739 C CA . ILE A 1 134 ? -12.927 76.877 24.687 1.000 76.984 140 ILE A CA 1
ATOM 740 C C . ILE A 1 134 ? -12.559 78.323 24.309 1.000 75.429 140 ILE A C 1
ATOM 741 O O . ILE A 1 134 ? -12.405 78.565 23.107 1.000 88.568 140 ILE A O 1
ATOM 746 N N . GLY A 1 135 ? -12.456 79.257 25.264 1.000 69.796 141 GLY A N 1
ATOM 747 C CA . GLY A 1 135 ? -12.104 80.669 24.988 1.000 70.915 141 GLY A CA 1
ATOM 748 C C . GLY A 1 135 ? -10.838 80.794 24.141 1.000 80.401 141 GLY A C 1
ATOM 749 O O . GLY A 1 135 ? -10.042 79.809 24.100 1.000 78.785 141 GLY A O 1
ATOM 750 N N . GLY A 1 136 ? -10.661 81.929 23.444 1.000 82.507 142 GLY A N 1
ATOM 751 C CA . GLY A 1 136 ? -9.455 82.246 22.642 1.000 81.917 142 GLY A CA 1
ATOM 752 C C . GLY A 1 136 ? -9.324 81.481 21.319 1.000 73.145 142 GLY A C 1
ATOM 753 O O . GLY A 1 136 ? -8.292 81.642 20.653 1.000 77.991 142 GLY A O 1
ATOM 754 N N . VAL A 1 137 ? -10.296 80.651 20.947 1.000 73.918 143 VAL A N 1
ATOM 755 C CA . VAL A 1 137 ? -10.482 80.133 19.557 1.000 78.889 143 VAL A CA 1
ATOM 756 C C . VAL A 1 137 ? -11.706 80.859 18.982 1.000 78.777 143 VAL A C 1
ATOM 757 O O . VAL A 1 137 ? -12.547 81.330 19.796 1.000 73.668 143 VAL A O 1
ATOM 761 N N . ASN A 1 138 ? -11.746 80.995 17.647 1.000 93.106 144 ASN A N 1
ATOM 762 C CA . ASN A 1 138 ? -12.851 81.618 16.865 1.000 96.158 144 ASN A CA 1
ATOM 763 C C . ASN A 1 138 ? -13.759 80.488 16.346 1.000 90.183 144 ASN A C 1
ATOM 764 O O . ASN A 1 138 ? -13.229 79.371 16.012 1.000 74.908 144 ASN A O 1
ATOM 769 N N . GLY A 1 139 ? -15.075 80.757 16.334 1.000 80.618 145 GLY A N 1
ATOM 770 C CA . GLY A 1 139 ? -16.121 79.790 15.956 1.000 87.028 145 GLY A CA 1
ATOM 771 C C . GLY A 1 139 ? -16.150 78.625 16.922 1.000 88.786 145 GLY A C 1
ATOM 772 O O . GLY A 1 139 ? -16.405 77.493 16.494 1.000 83.355 145 GLY A O 1
ATOM 773 N N . ALA A 1 140 ? -15.882 78.896 18.194 1.000 86.199 146 ALA A N 1
ATOM 774 C CA . ALA A 1 140 ? -15.747 77.851 19.220 1.000 69.902 146 ALA A CA 1
ATOM 775 C C . ALA A 1 140 ? -17.031 77.799 20.020 1.000 60.093 146 ALA A C 1
ATOM 776 O O . ALA A 1 140 ? -17.619 78.861 20.339 1.000 55.906 146 ALA A O 1
ATOM 778 N N . PHE A 1 141 ? -17.422 76.596 20.376 1.000 59.507 147 PHE A N 1
ATOM 779 C CA . PHE A 1 141 ? -18.551 76.390 21.309 1.000 73.844 147 PHE A CA 1
ATOM 780 C C . PHE A 1 141 ? -18.287 75.071 22.022 1.000 71.285 147 PHE A C 1
ATOM 781 O O . PHE A 1 141 ? -17.526 74.272 21.406 1.000 63.378 147 PHE A O 1
ATOM 789 N N . GLY A 1 142 ? -18.885 74.863 23.208 1.000 69.925 148 GLY A N 1
ATOM 790 C CA . GLY A 1 142 ? -18.977 73.528 23.830 1.000 72.906 148 GLY A CA 1
ATOM 791 C C . GLY A 1 142 ? -19.433 73.549 25.276 1.000 75.724 148 GLY A C 1
ATOM 792 O O . GLY A 1 142 ? -20.087 74.546 25.724 1.000 64.418 148 GLY A O 1
ATOM 793 N N . PHE A 1 143 ? -19.098 72.459 25.970 1.000 77.631 149 PHE A N 1
ATOM 794 C CA . PHE A 1 143 ? -19.575 72.115 27.333 1.000 83.927 149 PHE A CA 1
ATOM 795 C C . PHE A 1 143 ? -18.383 71.959 28.284 1.000 79.409 149 PHE A C 1
ATOM 796 O O . PHE A 1 143 ? -17.486 71.110 27.997 1.000 62.742 149 PHE A O 1
ATOM 804 N N . LYS A 1 144 ? -18.416 72.728 29.384 1.000 68.625 150 LYS A N 1
ATOM 805 C CA . LYS A 1 144 ? -17.394 72.719 30.466 1.000 61.016 150 LYS A CA 1
ATOM 806 C C . LYS A 1 144 ? -17.995 72.119 31.747 1.000 66.698 150 LYS A C 1
ATOM 807 O O . LYS A 1 144 ? -19.220 72.227 31.994 1.000 56.651 150 LYS A O 1
ATOM 813 N N . LEU A 1 145 ? -17.135 71.529 32.562 1.000 63.387 151 LEU A N 1
ATOM 814 C CA . LEU A 1 145 ? -17.404 71.256 33.986 1.000 59.261 151 LEU A CA 1
ATOM 815 C C . LEU A 1 145 ? -16.461 72.169 34.774 1.000 51.996 151 LEU A C 1
ATOM 816 O O . LEU A 1 145 ? -15.352 71.738 34.992 1.000 54.751 151 LEU A O 1
ATOM 821 N N . ASP A 1 146 ? -16.853 73.418 35.074 1.000 47.870 152 ASP A N 1
ATOM 822 C CA . ASP A 1 146 ? -15.966 74.415 35.718 1.000 47.999 152 ASP A CA 1
ATOM 823 C C . ASP A 1 146 ? -15.882 74.143 37.226 1.000 57.395 152 ASP A C 1
ATOM 824 O O . ASP A 1 146 ? -16.799 74.543 37.959 1.000 67.856 152 ASP A O 1
ATOM 829 N N . THR A 1 147 ? -14.779 73.543 37.682 1.000 61.467 153 THR A N 1
ATOM 830 C CA . THR A 1 147 ? -14.512 73.226 39.109 1.000 48.749 153 THR A CA 1
ATOM 831 C C . THR A 1 147 ? -13.735 74.363 39.759 1.000 48.157 153 THR A C 1
ATOM 832 O O . THR A 1 147 ? -12.986 74.054 40.741 1.000 51.657 153 THR A O 1
ATOM 836 N N . TYR A 1 148 ? -13.951 75.600 39.277 1.000 51.706 154 TYR A N 1
ATOM 837 C CA . TYR A 1 148 ? -13.312 76.835 39.811 1.000 52.425 154 TYR A CA 1
ATOM 838 C C . TYR A 1 148 ? -14.067 78.062 39.283 1.000 57.610 154 TYR A C 1
ATOM 839 O O . TYR A 1 148 ? -14.200 78.222 38.067 1.000 75.661 154 TYR A O 1
ATOM 848 N N . TYR A 1 149 ? -14.562 78.908 40.178 1.000 51.880 155 TYR A N 1
ATOM 849 C CA . TYR A 1 149 ? -15.432 80.038 39.813 1.000 54.207 155 TYR A CA 1
ATOM 850 C C . TYR A 1 149 ? -14.550 81.219 39.477 1.000 61.947 155 TYR A C 1
ATOM 851 O O . TYR A 1 149 ? -14.029 81.846 40.398 1.000 70.221 155 TYR A O 1
ATOM 860 N N . ASN A 1 150 ? -14.457 81.547 38.196 1.000 70.237 156 ASN A N 1
ATOM 861 C CA . ASN A 1 150 ? -13.694 82.731 37.731 1.000 68.733 156 ASN A CA 1
ATOM 862 C C . ASN A 1 150 ? -14.661 83.919 37.727 1.000 64.257 156 ASN A C 1
ATOM 863 O O . ASN A 1 150 ? -15.604 83.941 36.882 1.000 55.451 156 ASN A O 1
ATOM 868 N N . GLY A 1 151 ? -14.482 84.832 38.683 1.000 64.225 157 GLY A N 1
ATOM 869 C CA . GLY A 1 151 ? -15.371 85.998 38.825 1.000 71.016 157 GLY A CA 1
ATOM 870 C C . GLY A 1 151 ? -14.820 87.198 38.102 1.000 77.282 157 GLY A C 1
ATOM 871 O O . GLY A 1 151 ? -15.647 87.998 37.640 1.000 88.839 157 GLY A O 1
ATOM 872 N N . VAL A 1 152 ? -13.482 87.302 38.040 1.000 97.736 158 VAL A N 1
ATOM 873 C CA . VAL A 1 152 ? -12.681 88.379 37.368 1.000 97.817 158 VAL A CA 1
ATOM 874 C C . VAL A 1 152 ? -12.425 87.958 35.910 1.000 85.738 158 VAL A C 1
ATOM 875 O O . VAL A 1 152 ? -11.791 86.905 35.677 1.000 85.722 158 VAL A O 1
ATOM 879 N N . GLY A 1 153 ? -12.876 88.774 34.961 1.000 88.697 159 GLY A N 1
ATOM 880 C CA . GLY A 1 153 ? -12.875 88.451 33.521 1.000 93.405 159 GLY A CA 1
ATOM 881 C C . GLY A 1 153 ? -11.624 88.943 32.808 1.000 83.948 159 GLY A C 1
ATOM 882 O O . GLY A 1 153 ? -11.232 90.104 32.995 1.000 61.486 159 GLY A O 1
ATOM 883 N N . GLU A 1 154 ? -11.025 88.077 31.996 1.000 89.051 160 GLU A N 1
ATOM 884 C CA . GLU A 1 154 ? -9.910 88.430 31.078 1.000 86.929 160 GLU A CA 1
ATOM 885 C C . GLU A 1 154 ? -10.516 88.879 29.739 1.000 89.369 160 GLU A C 1
ATOM 886 O O . GLU A 1 154 ? -11.762 89.085 29.659 1.000 84.340 160 GLU A O 1
ATOM 892 N N . ASN A 1 155 ? -9.657 89.064 28.737 1.000 86.439 161 ASN A N 1
ATOM 893 C CA . ASN A 1 155 ? -10.075 89.286 27.336 1.000 81.608 161 ASN A CA 1
ATOM 894 C C . ASN A 1 155 ? -10.426 87.909 26.733 1.000 76.453 161 ASN A C 1
ATOM 895 O O . ASN A 1 155 ? -11.067 87.930 25.681 1.000 79.458 161 ASN A O 1
ATOM 900 N N . SER A 1 156 ? -10.136 86.766 27.384 1.000 73.535 162 SER A N 1
ATOM 901 C CA . SER A 1 156 ? -10.394 85.403 26.808 1.000 77.228 162 SER A CA 1
ATOM 902 C C . SER A 1 156 ? -11.622 84.707 27.428 1.000 73.370 162 SER A C 1
ATOM 903 O O . SER A 1 156 ? -11.993 83.610 26.919 1.000 63.590 162 SER A O 1
ATOM 906 N N . PHE A 1 157 ? -12.200 85.237 28.518 1.000 74.912 163 PHE A N 1
ATOM 907 C CA . PHE A 1 157 ? -13.419 84.645 29.154 1.000 74.556 163 PHE A CA 1
ATOM 908 C C . PHE A 1 157 ? -14.170 85.740 29.916 1.000 64.108 163 PHE A C 1
ATOM 909 O O . PHE A 1 157 ? -13.501 86.582 30.544 1.000 59.125 163 PHE A O 1
ATOM 917 N N . THR A 1 158 ? -15.503 85.733 29.807 1.000 65.961 164 THR A N 1
ATOM 918 C CA . THR A 1 158 ? -16.412 86.594 30.606 1.000 75.880 164 THR A CA 1
ATOM 919 C C . THR A 1 158 ? -16.629 85.902 31.935 1.000 71.528 164 THR A C 1
ATOM 920 O O . THR A 1 158 ? -16.696 84.670 31.975 1.000 65.699 164 THR A O 1
ATOM 924 N N . PRO A 1 159 ? -16.693 86.678 33.043 1.000 76.771 165 PRO A N 1
ATOM 925 C CA . PRO A 1 159 ? -16.893 86.127 34.390 1.000 70.521 165 PRO A CA 1
ATOM 926 C C . PRO A 1 159 ? -17.892 84.966 34.443 1.000 67.797 165 PRO A C 1
ATOM 927 O O . PRO A 1 159 ? -18.883 85.041 33.754 1.000 68.512 165 PRO A O 1
ATOM 931 N N . ASP A 1 160 ? -17.648 83.939 35.257 1.000 78.223 166 ASP A N 1
ATOM 932 C CA . ASP A 1 160 ? -18.639 82.830 35.420 1.000 84.852 166 ASP A CA 1
ATOM 933 C C . ASP A 1 160 ? -19.930 83.383 36.019 1.000 82.770 166 ASP A C 1
ATOM 934 O O . ASP A 1 160 ? -19.919 84.438 36.647 1.000 72.760 166 ASP A O 1
ATOM 939 N N . PRO A 1 161 ? -21.080 82.701 35.817 1.000 86.418 167 PRO A N 1
ATOM 940 C CA . PRO A 1 161 ? -22.371 83.204 36.310 1.000 78.514 167 PRO A CA 1
ATOM 941 C C . PRO A 1 161 ? -22.357 83.502 37.817 1.000 87.557 167 PRO A C 1
ATOM 942 O O . PRO A 1 161 ? -21.913 82.620 38.548 1.000 87.863 167 PRO A O 1
ATOM 946 N N . SER A 1 162 ? -22.843 84.682 38.249 1.000 90.406 168 SER A N 1
ATOM 947 C CA . SER A 1 162 ? -22.869 85.144 39.676 1.000 91.103 168 SER A CA 1
ATOM 948 C C . SER A 1 162 ? -23.593 84.132 40.601 1.000 93.357 168 SER A C 1
ATOM 949 O O . SER A 1 162 ? -23.158 83.944 41.773 1.000 84.085 168 SER A O 1
ATOM 952 N N . ASN A 1 163 ? -24.634 83.460 40.087 1.000 93.064 169 ASN A N 1
ATOM 953 C CA . ASN A 1 163 ? -25.471 82.459 40.807 1.000 81.964 169 ASN A CA 1
ATOM 954 C C . ASN A 1 163 ? -24.694 81.160 41.043 1.000 77.596 169 ASN A C 1
ATOM 955 O O . ASN A 1 163 ? -25.356 80.132 41.218 1.000 79.602 169 ASN A O 1
ATOM 960 N N . PHE A 1 164 ? -23.360 81.188 41.064 1.000 72.234 170 PHE A N 1
ATOM 961 C CA . PHE A 1 164 ? -22.529 79.968 41.240 1.000 62.347 170 PHE A CA 1
ATOM 962 C C . PHE A 1 164 ? -21.192 80.255 41.930 1.000 62.715 170 PHE A C 1
ATOM 963 O O . PHE A 1 164 ? -20.289 79.393 41.790 1.000 60.326 170 PHE A O 1
ATOM 971 N N . LYS A 1 165 ? -21.116 81.343 42.722 1.000 58.236 171 LYS A N 1
ATOM 972 C CA . LYS A 1 165 ? -19.891 81.823 43.419 1.000 63.875 171 LYS A CA 1
ATOM 973 C C . LYS A 1 165 ? -19.362 80.733 44.365 1.000 65.935 171 LYS A C 1
ATOM 974 O O . LYS A 1 165 ? -20.075 80.411 45.336 1.000 75.067 171 LYS A O 1
ATOM 980 N N . GLY A 1 166 ? -18.148 80.230 44.105 1.000 64.649 172 GLY A N 1
ATOM 981 C CA . GLY A 1 166 ? -17.484 79.155 44.867 1.000 71.421 172 GLY A CA 1
ATOM 982 C C . GLY A 1 166 ? -18.099 77.778 44.619 1.000 70.130 172 GLY A C 1
ATOM 983 O O . GLY A 1 166 ? -17.712 76.819 45.341 1.000 60.880 172 GLY A O 1
ATOM 984 N N . LYS A 1 167 ? -19.016 77.645 43.649 1.000 64.756 173 LYS A N 1
ATOM 985 C CA . LYS A 1 167 ? -19.747 76.367 43.445 1.000 69.899 173 LYS A CA 1
ATOM 986 C C . LYS A 1 167 ? -19.369 75.737 42.097 1.000 64.013 173 LYS A C 1
ATOM 987 O O . LYS A 1 167 ? -19.202 76.405 41.073 1.000 60.622 173 LYS A O 1
ATOM 993 N N . PRO A 1 168 ? -19.210 74.398 42.045 1.000 59.377 174 PRO A N 1
ATOM 994 C CA . PRO A 1 168 ? -18.984 73.698 40.783 1.000 59.712 174 PRO A CA 1
ATOM 995 C C . PRO A 1 168 ? -20.251 73.649 39.910 1.000 71.470 174 PRO A C 1
ATOM 996 O O . PRO A 1 168 ? -21.330 73.542 40.502 1.000 87.085 174 PRO A O 1
ATOM 1000 N N . PHE A 1 169 ? -20.097 73.721 38.571 1.000 69.204 175 PHE A N 1
ATOM 1001 C CA . PHE A 1 169 ? -21.203 73.749 37.574 1.000 63.144 175 PHE A CA 1
ATOM 1002 C C . PHE A 1 169 ? -20.743 73.248 36.212 1.000 69.377 175 PHE A C 1
ATOM 1003 O O . PHE A 1 169 ? -19.542 73.240 35.888 1.000 69.686 175 PHE A O 1
ATOM 1011 N N . GLY A 1 170 ? -21.735 72.776 35.469 1.000 74.053 176 GLY A N 1
ATOM 1012 C CA . GLY A 1 170 ? -21.634 72.299 34.083 1.000 82.754 176 GLY A CA 1
ATOM 1013 C C . GLY A 1 170 ? -22.485 73.190 33.207 1.000 73.622 176 GLY A C 1
ATOM 1014 O O . GLY A 1 170 ? -23.605 73.489 33.599 1.000 84.405 176 GLY A O 1
ATOM 1015 N N . ALA A 1 171 ? -21.947 73.654 32.092 1.000 72.547 177 ALA A N 1
ATOM 1016 C CA . ALA A 1 171 ? -22.556 74.728 31.281 1.000 70.394 177 ALA A CA 1
ATOM 1017 C C . ALA A 1 171 ? -22.081 74.606 29.830 1.000 68.604 177 ALA A C 1
ATOM 1018 O O . ALA A 1 171 ? -21.006 74.022 29.570 1.000 70.362 177 ALA A O 1
ATOM 1020 N N . PHE A 1 172 ? -22.888 75.123 28.908 1.000 74.699 178 PHE A N 1
ATOM 1021 C CA . PHE A 1 172 ? -22.521 75.328 27.487 1.000 63.052 178 PHE A CA 1
ATOM 1022 C C . PHE A 1 172 ? -21.849 76.700 27.412 1.000 68.177 178 PHE A C 1
ATOM 1023 O O . PHE A 1 172 ? -22.110 77.598 28.322 1.000 62.265 178 PHE A O 1
ATOM 1031 N N . VAL A 1 173 ? -20.975 76.865 26.410 1.000 68.913 179 VAL A N 1
ATOM 1032 C CA . VAL A 1 173 ? -20.184 78.117 26.233 1.000 70.878 179 VAL A CA 1
ATOM 1033 C C . VAL A 1 173 ? -20.266 78.613 24.785 1.000 72.453 179 VAL A C 1
ATOM 1034 O O . VAL A 1 173 ? -20.168 77.800 23.817 1.000 57.013 179 VAL A O 1
ATOM 1038 N N . ASP A 1 174 ? -20.380 79.933 24.652 1.000 80.793 180 ASP A N 1
ATOM 1039 C CA . ASP A 1 174 ? -20.360 80.648 23.355 1.000 84.637 180 ASP A CA 1
ATOM 1040 C C . ASP A 1 174 ? -18.956 81.188 23.149 1.000 83.248 180 ASP A C 1
ATOM 1041 O O . ASP A 1 174 ? -18.661 82.230 23.773 1.000 98.492 180 ASP A O 1
ATOM 1046 N N . GLY A 1 175 ? -18.147 80.531 22.314 1.000 82.416 181 GLY A N 1
ATOM 1047 C CA . GLY A 1 175 ? -16.744 80.935 22.089 1.000 89.718 181 GLY A CA 1
ATOM 1048 C C . GLY A 1 175 ? -16.511 81.476 20.697 1.000 84.165 181 GLY A C 1
ATOM 1049 O O . GLY A 1 175 ? -15.341 81.544 20.304 1.000 86.537 181 GLY A O 1
ATOM 1050 N N . LEU A 1 176 ? -17.582 81.873 20.010 1.000 82.559 182 LEU A N 1
ATOM 1051 C CA . LEU A 1 176 ? -17.548 82.296 18.590 1.000 79.961 182 LEU A CA 1
ATOM 1052 C C . LEU A 1 176 ? -16.687 83.543 18.469 1.000 72.887 182 LEU A C 1
ATOM 1053 O O . LEU A 1 176 ? -15.817 83.528 17.599 1.000 60.000 182 LEU A O 1
ATOM 1058 N N . ASN A 1 177 ? -16.930 84.560 19.309 1.000 67.767 183 ASN A N 1
ATOM 1059 C CA . ASN A 1 177 ? -16.212 85.853 19.214 1.000 70.320 183 ASN A CA 1
ATOM 1060 C C . ASN A 1 177 ? -14.879 85.763 19.971 1.000 84.592 183 ASN A C 1
ATOM 1061 O O . ASN A 1 177 ? -14.395 86.850 20.421 1.000 83.884 183 ASN A O 1
ATOM 1066 N N . GLY A 1 178 ? -14.297 84.552 20.089 1.000 82.051 184 GLY A N 1
ATOM 1067 C CA . GLY A 1 178 ? -13.011 84.299 20.780 1.000 83.135 184 GLY A CA 1
ATOM 1068 C C . GLY A 1 178 ? -13.157 84.213 22.296 1.000 86.737 184 GLY A C 1
ATOM 1069 O O . GLY A 1 178 ? -12.696 83.192 22.852 1.000 105.587 184 GLY A O 1
ATOM 1070 N N . GLN A 1 179 ? -13.738 85.257 22.927 1.000 74.432 185 GLN A N 1
ATOM 1071 C CA . GLN A 1 179 ? -14.153 85.342 24.364 1.000 65.571 185 GLN A CA 1
ATOM 1072 C C . GLN A 1 179 ? -15.134 84.204 24.671 1.000 65.621 185 GLN A C 1
ATOM 1073 O O . GLN A 1 179 ? -16.253 84.204 24.101 1.000 68.521 185 GLN A O 1
ATOM 1079 N N . ALA A 1 180 ? -14.745 83.263 25.536 1.000 75.762 186 ALA A N 1
ATOM 1080 C CA . ALA A 1 180 ? -15.662 82.222 26.049 1.000 76.911 186 ALA A CA 1
ATOM 1081 C C . ALA A 1 180 ? -16.664 82.904 26.993 1.000 82.827 186 ALA A C 1
ATOM 1082 O O . ALA A 1 180 ? -16.220 83.553 27.980 1.000 70.250 186 ALA A O 1
ATOM 1084 N N . LYS A 1 181 ? -17.948 82.850 26.612 1.000 89.486 187 LYS A N 1
ATOM 1085 C CA . LYS A 1 181 ? -19.100 83.343 27.395 1.000 81.958 187 LYS A CA 1
ATOM 1086 C C . LYS A 1 181 ? -19.917 82.101 27.769 1.000 75.756 187 LYS A C 1
ATOM 1087 O O . LYS A 1 181 ? -20.222 81.273 26.884 1.000 76.952 187 LYS A O 1
ATOM 1093 N N . THR A 1 182 ? -20.163 81.937 29.062 1.000 75.418 188 THR A N 1
ATOM 1094 C CA . THR A 1 182 ? -20.958 80.828 29.633 1.000 83.659 188 THR A CA 1
ATOM 1095 C C . THR A 1 182 ? -22.431 81.074 29.341 1.000 79.764 188 THR A C 1
ATOM 1096 O O . THR A 1 182 ? -22.911 82.205 29.645 1.000 74.278 188 THR A O 1
ATOM 1100 N N . ILE A 1 183 ? -23.143 80.065 28.842 1.000 74.671 189 ILE A N 1
ATOM 1101 C CA . ILE A 1 183 ? -24.621 80.204 28.658 1.000 81.520 189 ILE A CA 1
ATOM 1102 C C . ILE A 1 183 ? -25.255 80.032 30.042 1.000 76.751 189 ILE A C 1
ATOM 1103 O O . ILE A 1 183 ? -25.283 78.867 30.500 1.000 69.932 189 ILE A O 1
ATOM 1108 N N . ALA A 1 184 ? -25.695 81.137 30.682 1.000 79.282 190 ALA A N 1
ATOM 1109 C CA . ALA A 1 184 ? -26.247 81.172 32.067 1.000 78.584 190 ALA A CA 1
ATOM 1110 C C . ALA A 1 184 ? -27.530 80.315 32.192 1.000 89.507 190 ALA A C 1
ATOM 1111 O O . ALA A 1 184 ? -27.878 79.946 33.320 1.000 99.189 190 ALA A O 1
ATOM 1113 N N . SER A 1 185 ? -28.225 80.029 31.082 1.000 96.312 191 SER A N 1
ATOM 1114 C CA . SER A 1 185 ? -29.378 79.088 30.964 1.000 89.807 191 SER A CA 1
ATOM 1115 C C . SER A 1 185 ? -28.971 77.638 31.264 1.000 86.367 191 SER A C 1
ATOM 1116 O O . SER A 1 185 ? -29.811 76.922 31.795 1.000 85.179 191 SER A O 1
ATOM 1119 N N . SER A 1 186 ? -27.784 77.194 30.832 1.000 78.724 192 SER A N 1
ATOM 1120 C CA . SER A 1 186 ? -27.319 75.781 30.899 1.000 72.150 192 SER A CA 1
ATOM 1121 C C . SER A 1 186 ? -26.652 75.491 32.256 1.000 67.329 192 SER A C 1
ATOM 1122 O O . SER A 1 186 ? -26.436 74.284 32.559 1.000 55.548 192 SER A O 1
ATOM 1125 N N . ALA A 1 187 ? -26.357 76.540 33.037 1.000 61.830 193 ALA A N 1
ATOM 1126 C CA . ALA A 1 187 ? -25.627 76.485 34.328 1.000 69.729 193 ALA A CA 1
ATOM 1127 C C . ALA A 1 187 ? -26.418 75.671 35.367 1.000 75.699 193 ALA A C 1
ATOM 1128 O O . ALA A 1 187 ? -27.271 76.266 36.061 1.000 76.723 193 ALA A O 1
ATOM 1130 N N . GLN A 1 188 ? -26.141 74.366 35.454 1.000 69.298 194 GLN A N 1
ATOM 1131 C CA . GLN A 1 188 ? -26.658 73.433 36.492 1.000 78.908 194 GLN A CA 1
ATOM 1132 C C . GLN A 1 188 ? -25.483 72.957 37.374 1.000 81.875 194 GLN A C 1
ATOM 1133 O O . GLN A 1 188 ? -24.451 72.571 36.813 1.000 86.620 194 GLN A O 1
ATOM 1139 N N . SER A 1 189 ? -25.626 72.927 38.703 1.000 67.480 195 SER A N 1
ATOM 1140 C CA . SER A 1 189 ? -24.562 72.455 39.633 1.000 70.490 195 SER A CA 1
ATOM 1141 C C . SER A 1 189 ? -24.234 70.962 39.413 1.000 64.689 195 SER A C 1
ATOM 1142 O O . SER A 1 189 ? -25.116 70.183 39.013 1.000 60.640 195 SER A O 1
ATOM 1145 N N . ILE A 1 190 ? -22.977 70.588 39.656 1.000 62.052 196 ILE A N 1
ATOM 1146 C CA . ILE A 1 190 ? -22.441 69.199 39.541 1.000 65.051 196 ILE A CA 1
ATOM 1147 C C . ILE A 1 19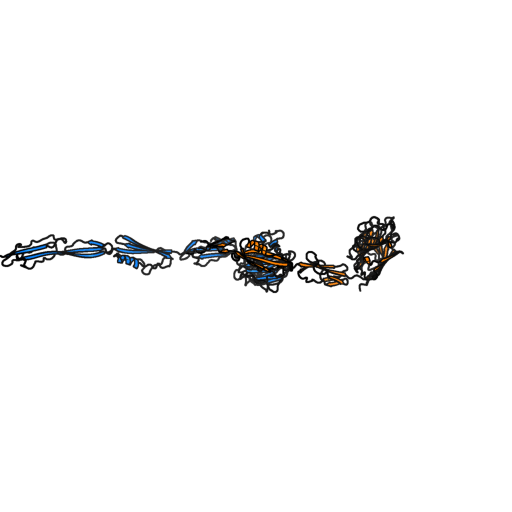0 ? -21.839 68.831 40.905 1.000 66.881 196 ILE A C 1
ATOM 1148 O O . ILE A 1 190 ? -21.559 69.759 41.743 1.000 67.456 196 ILE A O 1
ATOM 1153 N N . SER A 1 191 ? -21.633 67.538 41.121 1.000 56.735 197 SER A N 1
ATOM 1154 C CA . SER A 1 191 ? -20.959 66.988 42.319 1.000 58.865 197 SER A CA 1
ATOM 1155 C C . SER A 1 191 ? -19.503 67.462 42.342 1.000 71.835 197 SER A C 1
ATOM 1156 O O . SER A 1 191 ? -18.799 67.283 41.314 1.000 77.200 197 SER A O 1
ATOM 1159 N N . GLU A 1 192 ? -19.056 67.962 43.495 1.000 64.331 198 GLU A N 1
ATOM 1160 C CA . GLU A 1 192 ? -17.667 68.411 43.729 1.000 60.865 198 GLU A CA 1
ATOM 1161 C C . GLU A 1 192 ? -16.738 67.254 43.378 1.000 60.574 198 GLU A C 1
ATOM 1162 O O . GLU A 1 192 ? -17.033 66.097 43.614 1.000 51.254 198 GLU A O 1
ATOM 1168 N N . PRO A 1 193 ? -15.564 67.541 42.792 1.000 62.650 199 PRO A N 1
ATOM 1169 C CA . PRO A 1 193 ? -14.505 66.543 42.686 1.000 57.011 199 PRO A CA 1
ATOM 1170 C C . PRO A 1 193 ? -14.260 65.909 44.068 1.000 65.507 199 PRO A C 1
ATOM 1171 O O . PRO A 1 193 ? -14.151 66.637 45.046 1.000 65.283 199 PRO A O 1
ATOM 1175 N N . SER A 1 194 ? -14.127 64.587 44.132 1.000 61.897 200 SER A N 1
ATOM 1176 C CA . SER A 1 194 ? -14.102 63.831 45.405 1.000 55.878 200 SER A CA 1
ATOM 1177 C C . SER A 1 194 ? -13.434 62.475 45.233 1.000 57.213 200 SER A C 1
ATOM 1178 O O . SER A 1 194 ? -13.978 61.603 44.518 1.000 60.019 200 SER A O 1
ATOM 1181 N N . ASN A 1 195 ? -12.323 62.277 45.922 1.000 55.960 201 ASN A N 1
ATOM 1182 C CA . ASN A 1 195 ? -11.657 60.947 46.024 1.000 67.770 201 ASN A CA 1
ATOM 1183 C C . ASN A 1 195 ? -11.273 60.400 44.636 1.000 65.733 201 ASN A C 1
ATOM 1184 O O . ASN A 1 195 ? -11.033 59.145 44.552 1.000 59.303 201 ASN A O 1
ATOM 1189 N N . ASN A 1 196 ? -11.127 61.282 43.617 1.000 60.665 202 ASN A N 1
ATOM 1190 C CA . ASN A 1 196 ? -10.585 60.917 42.284 1.000 53.026 202 ASN A CA 1
ATOM 1191 C C . ASN A 1 196 ? -11.528 59.879 41.667 1.000 62.197 202 ASN A C 1
ATOM 1192 O O . ASN A 1 196 ? -11.069 58.787 41.170 1.000 50.293 202 ASN A O 1
ATOM 1197 N N . ASN A 1 197 ? -12.820 60.217 41.722 1.000 66.252 203 ASN A N 1
ATOM 1198 C CA . ASN A 1 197 ? -13.934 59.313 41.351 1.000 66.202 203 ASN A CA 1
ATOM 1199 C C . ASN A 1 197 ? -14.368 59.648 39.926 1.000 65.287 203 ASN A C 1
ATOM 1200 O O . ASN A 1 197 ? -14.547 60.838 39.600 1.000 54.879 203 ASN A O 1
ATOM 1205 N N . PHE A 1 198 ? -14.596 58.609 39.132 1.000 70.889 204 PHE A N 1
ATOM 1206 C CA . PHE A 1 198 ? -15.074 58.731 37.737 1.000 64.126 204 PHE A CA 1
ATOM 1207 C C . PHE A 1 198 ? -16.607 58.753 37.712 1.000 59.875 204 PHE A C 1
ATOM 1208 O O . PHE A 1 198 ? -17.228 57.805 38.164 1.000 65.703 204 PHE A O 1
ATOM 1216 N N . VAL A 1 199 ? -17.185 59.826 37.189 1.000 59.372 205 VAL A N 1
ATOM 1217 C CA . VAL A 1 199 ? -18.643 59.976 36.938 1.000 61.083 205 VAL A CA 1
ATOM 1218 C C . VAL A 1 199 ? -18.931 59.801 35.438 1.000 75.699 205 VAL A C 1
ATOM 1219 O O . VAL A 1 199 ? -18.137 60.286 34.596 1.000 73.042 205 VAL A O 1
ATOM 1223 N N . ASP A 1 200 ? -20.064 59.175 35.122 1.000 84.861 206 ASP A N 1
ATOM 1224 C CA . ASP A 1 200 ? -20.538 58.909 33.739 1.000 75.730 206 ASP A CA 1
ATOM 1225 C C . ASP A 1 200 ? -20.820 60.228 33.019 1.000 82.168 206 ASP A C 1
ATOM 1226 O O . ASP A 1 200 ? -21.488 61.117 33.643 1.000 70.698 206 ASP A O 1
ATOM 1231 N N . PHE A 1 201 ? -20.322 60.329 31.769 1.000 79.803 207 PHE A N 1
ATOM 1232 C CA . PHE A 1 201 ? -20.487 61.492 30.851 1.000 73.925 207 PHE A CA 1
ATOM 1233 C C . PHE A 1 201 ? -20.974 61.013 29.480 1.000 66.315 207 PHE A C 1
ATOM 1234 O O . PHE A 1 201 ? -20.351 60.149 28.853 1.000 56.398 207 PHE A O 1
ATOM 1242 N N . THR A 1 202 ? -22.092 61.571 29.034 1.000 71.940 208 THR A N 1
ATOM 1243 C CA . THR A 1 202 ? -22.668 61.300 27.697 1.000 77.353 208 THR A CA 1
ATOM 1244 C C . THR A 1 202 ? -22.961 62.652 27.050 1.000 70.521 208 THR A C 1
ATOM 1245 O O . THR A 1 202 ? -23.676 63.465 27.658 1.000 69.870 208 THR A O 1
ATOM 1249 N N . MET A 1 203 ? -22.370 62.870 25.878 1.000 77.513 209 MET A N 1
ATOM 1250 C CA . MET A 1 203 ? -22.667 64.009 24.978 1.000 81.841 209 MET A CA 1
ATOM 1251 C C . MET A 1 203 ? -23.233 63.449 23.674 1.000 88.547 209 MET A C 1
ATOM 1252 O O . MET A 1 203 ? -22.480 62.750 22.971 1.000 97.757 209 MET A O 1
ATOM 1257 N N . SER A 1 204 ? -24.513 63.706 23.402 1.000 87.658 210 SER A N 1
ATOM 1258 C CA . SER A 1 204 ? -25.216 63.277 22.170 1.000 81.655 210 SER A CA 1
ATOM 1259 C C . SER A 1 204 ? -25.694 64.518 21.412 1.000 80.519 210 SER A C 1
ATOM 1260 O O . SER A 1 204 ? -26.006 65.552 22.072 1.000 69.705 210 SER A O 1
ATOM 1263 N N . TYR A 1 205 ? -25.706 64.424 20.077 1.000 89.023 211 TYR A N 1
ATOM 1264 C CA . TYR A 1 205 ? -26.004 65.541 19.138 1.000 93.631 211 TYR A CA 1
ATOM 1265 C C . TYR A 1 205 ? -26.940 65.050 18.012 1.000 97.587 211 TYR A C 1
ATOM 1266 O O . TYR A 1 205 ? -26.674 63.954 17.457 1.000 86.340 211 TYR A O 1
ATOM 1275 N N . ASN A 1 206 ? -27.989 65.833 17.690 1.000 101.823 212 ASN A N 1
ATOM 1276 C CA . ASN A 1 206 ? -28.908 65.631 16.528 1.000 102.622 212 ASN A CA 1
ATOM 1277 C C . ASN A 1 206 ? -28.545 66.565 15.355 1.000 96.29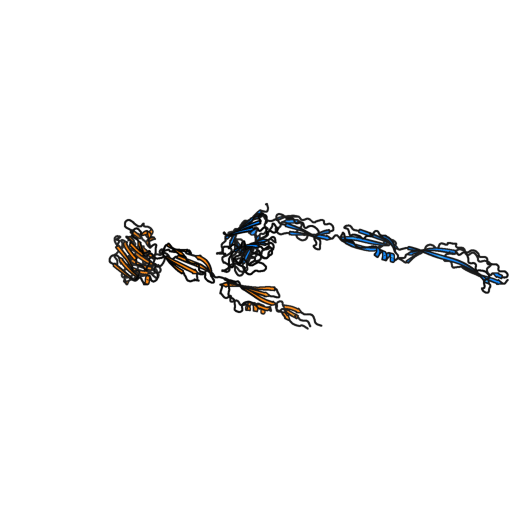3 212 ASN A C 1
ATOM 1278 O O . ASN A 1 206 ? -28.610 67.808 15.537 1.000 92.273 212 ASN A O 1
ATOM 1283 N N . GLY A 1 207 ? -28.239 65.991 14.182 1.000 97.437 213 GLY A N 1
ATOM 1284 C CA . GLY A 1 207 ? -27.676 66.702 13.010 1.000 109.935 213 GLY A CA 1
ATOM 1285 C C . GLY A 1 207 ? -28.610 67.759 12.430 1.000 112.598 213 GLY A C 1
ATOM 1286 O O . GLY A 1 207 ? -28.125 68.905 12.153 1.000 111.525 213 GLY A O 1
ATOM 1287 N N . ALA A 1 208 ? -29.887 67.401 12.236 1.000 91.841 214 ALA A N 1
ATOM 1288 C CA . ALA A 1 208 ? -30.909 68.260 11.603 1.000 86.383 214 ALA A CA 1
ATOM 1289 C C . ALA A 1 208 ? -31.426 69.303 12.602 1.000 105.599 214 ALA A C 1
ATOM 1290 O O . ALA A 1 208 ? -31.610 70.485 12.179 1.000 85.839 214 ALA A O 1
ATOM 1292 N N . THR A 1 209 ? -31.675 68.884 13.857 1.000 123.431 215 THR A N 1
ATOM 1293 C CA . THR A 1 209 ? -32.143 69.763 14.969 1.000 112.907 215 THR A CA 1
ATOM 1294 C C . THR A 1 209 ? -30.981 70.683 15.359 1.000 107.261 215 THR A C 1
ATOM 1295 O O . THR A 1 209 ? -31.268 71.863 15.694 1.000 100.512 215 THR A O 1
ATOM 1299 N N . LYS A 1 210 ? -29.737 70.175 15.249 1.000 104.874 216 LYS A N 1
ATOM 1300 C CA . LYS A 1 210 ? -28.478 70.819 15.726 1.000 98.751 216 LYS A CA 1
ATOM 1301 C C . LYS A 1 210 ? -28.583 70.959 17.252 1.000 104.033 216 LYS A C 1
ATOM 1302 O O . LYS A 1 210 ? -28.285 72.037 17.793 1.000 121.993 216 LYS A O 1
ATOM 1308 N N . VAL A 1 211 ? -29.049 69.911 17.924 1.000 100.655 217 VAL A N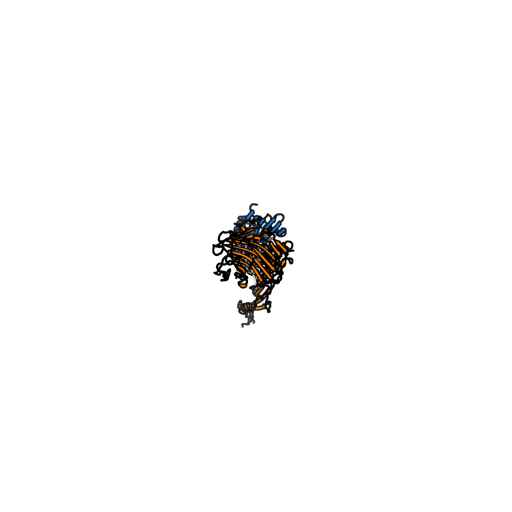 1
ATOM 1309 C CA . VAL A 1 211 ? -29.381 69.956 19.376 1.000 109.665 217 VAL A CA 1
ATOM 1310 C C . VAL A 1 211 ? -28.467 68.966 20.093 1.000 105.367 217 VAL A C 1
ATOM 1311 O O . VAL A 1 211 ? -28.461 67.786 19.674 1.000 96.691 217 VAL A O 1
ATOM 1315 N N . MET A 1 212 ? -27.746 69.441 21.119 1.000 91.948 218 MET A N 1
ATOM 1316 C CA . MET A 1 212 ? -26.759 68.644 21.893 1.000 85.938 218 MET A CA 1
ATOM 1317 C C . MET A 1 212 ? -27.362 68.345 23.263 1.000 78.529 218 MET A C 1
ATOM 1318 O O . MET A 1 212 ? -27.911 69.316 23.883 1.000 60.307 218 MET A O 1
ATOM 1323 N N . SER A 1 213 ? -27.271 67.065 23.670 1.000 79.744 219 SER A N 1
ATOM 1324 C CA . SER A 1 213 ? -27.759 66.495 24.958 1.000 89.967 219 SER A CA 1
ATOM 1325 C C . SER A 1 213 ? -26.552 65.967 25.733 1.000 88.031 219 SER A C 1
ATOM 1326 O O . SER A 1 213 ? -26.046 64.882 25.360 1.000 96.349 219 SER A O 1
ATOM 1329 N N . VAL A 1 214 ? -26.120 66.678 26.777 1.000 84.574 220 VAL A N 1
ATOM 1330 C CA . VAL A 1 214 ? -24.985 66.239 27.644 1.000 86.601 220 VAL A CA 1
ATOM 1331 C C . VAL A 1 214 ? -25.522 65.779 28.997 1.000 89.186 220 VAL A C 1
ATOM 1332 O O . VAL A 1 214 ? -26.195 66.611 29.667 1.000 82.291 220 VAL A O 1
ATOM 1336 N N . THR A 1 215 ? -25.157 64.560 29.412 1.000 83.943 221 THR A N 1
ATOM 1337 C CA . THR A 1 215 ? -25.500 63.985 30.745 1.000 86.827 221 THR A CA 1
ATOM 1338 C C . THR A 1 215 ? -24.219 63.633 31.536 1.000 82.726 221 THR A C 1
ATOM 1339 O O . THR A 1 215 ? -23.494 62.672 31.188 1.000 72.182 221 THR A O 1
ATOM 1343 N N . TYR A 1 216 ? -23.973 64.367 32.619 1.000 85.354 222 TYR A N 1
ATOM 1344 C CA . TYR A 1 216 ? -22.888 64.095 33.598 1.000 80.321 222 TYR A CA 1
ATOM 1345 C C . TYR A 1 216 ? -23.511 63.698 34.940 1.000 84.010 222 TYR A C 1
ATOM 1346 O O . TYR A 1 216 ? -24.023 64.580 35.678 1.000 73.022 222 TYR A O 1
ATOM 1355 N N . GLY A 1 217 ? -23.474 62.395 35.232 1.000 92.676 223 GLY A N 1
ATOM 1356 C CA . GLY A 1 217 ? -23.903 61.781 36.507 1.000 94.261 223 GLY A CA 1
ATOM 1357 C C . GLY A 1 217 ? -25.174 62.382 37.091 1.000 94.387 223 GLY A C 1
ATOM 1358 O O . GLY A 1 217 ? -25.076 62.998 38.182 1.000 107.829 223 GLY A O 1
ATOM 1359 N N . GLY A 1 218 ? -26.323 62.207 36.424 1.000 78.782 224 GLY A N 1
ATOM 1360 C CA . GLY A 1 218 ? -27.637 62.558 36.995 1.000 75.884 224 GLY A CA 1
ATOM 1361 C C . GLY A 1 218 ? -28.169 63.917 36.556 1.000 79.304 224 GLY A C 1
ATOM 1362 O O . GLY A 1 218 ? -29.424 64.022 36.439 1.000 72.154 224 GLY A O 1
ATOM 1363 N N . GLN A 1 219 ? -27.312 64.940 36.377 1.000 75.724 225 GLN A N 1
ATOM 1364 C CA . GLN A 1 219 ? -27.732 66.245 35.778 1.000 85.373 225 GLN A CA 1
ATOM 1365 C C . GLN A 1 219 ? -27.780 66.066 34.252 1.000 86.328 225 GLN A C 1
ATOM 1366 O O . GLN A 1 219 ? -26.975 65.244 33.744 1.000 80.884 225 GLN A O 1
ATOM 1372 N N . THR A 1 220 ? -28.721 66.734 33.563 1.000 77.318 226 THR A N 1
ATOM 1373 C CA . THR A 1 220 ? -28.920 66.627 32.087 1.000 85.669 226 THR A CA 1
ATOM 1374 C C . THR A 1 220 ? -29.038 68.036 31.481 1.000 89.114 226 THR A C 1
ATOM 1375 O O . THR A 1 220 ? -29.732 68.897 32.073 1.000 94.849 226 THR A O 1
ATOM 1379 N N . TRP A 1 221 ? -28.320 68.280 30.380 1.000 81.893 227 TRP A N 1
ATOM 1380 C CA . TRP A 1 221 ? -28.295 69.575 29.652 1.000 75.549 227 TRP A CA 1
ATOM 1381 C C . TRP A 1 221 ? -28.833 69.353 28.226 1.000 78.227 227 TRP A C 1
ATOM 1382 O O . TRP A 1 221 ? -28.729 68.225 27.673 1.000 76.156 227 TRP A O 1
ATOM 1393 N N . THR A 1 222 ? -29.395 70.396 27.635 1.000 75.580 228 THR A N 1
ATOM 1394 C CA . THR A 1 222 ? -29.823 70.400 26.217 1.000 80.301 228 THR A CA 1
ATOM 1395 C C . THR A 1 222 ? -29.656 71.819 25.668 1.000 89.585 228 THR A C 1
ATOM 1396 O O . THR A 1 222 ? -30.104 72.804 26.360 1.000 79.853 228 THR A O 1
ATOM 1400 N N . GLN A 1 223 ? -29.017 71.926 24.494 1.000 82.937 229 GLN A N 1
ATOM 1401 C CA . GLN A 1 223 ? -28.815 73.230 23.825 1.000 77.164 229 GLN A CA 1
ATOM 1402 C C . GLN A 1 223 ? -28.844 73.049 22.312 1.000 88.736 229 GLN A C 1
ATOM 1403 O O . GLN A 1 223 ? -28.402 71.962 21.843 1.000 74.817 229 GLN A O 1
ATOM 1409 N N . ASP A 1 224 ? -29.406 74.065 21.631 1.000 98.228 230 ASP A N 1
ATOM 1410 C CA . ASP A 1 224 ? -29.490 74.219 20.154 1.000 88.539 230 ASP A CA 1
ATOM 1411 C C . ASP A 1 224 ? -28.225 74.927 19.689 1.000 86.711 230 ASP A C 1
ATOM 1412 O O . ASP A 1 224 ? -28.115 76.178 19.861 1.000 78.140 230 ASP A O 1
ATOM 1417 N N . VAL A 1 225 ? -27.330 74.147 19.093 1.000 90.441 231 VAL A N 1
ATOM 1418 C CA . VAL A 1 225 ? -25.991 74.604 18.624 1.000 93.188 231 VAL A CA 1
ATOM 1419 C C . VAL A 1 225 ? -26.074 75.068 17.158 1.000 106.025 231 VAL A C 1
ATOM 1420 O O . VAL A 1 225 ? -25.004 75.358 16.588 1.000 105.906 231 VAL A O 1
ATOM 1424 N N . SER A 1 226 ? -27.282 75.186 16.582 1.000 115.747 232 SER A N 1
ATOM 1425 C CA . SER A 1 226 ? -27.509 75.679 15.198 1.000 100.726 232 SER A CA 1
ATOM 1426 C C . SER A 1 226 ? -26.877 77.063 15.060 1.000 95.422 232 SER A C 1
ATOM 1427 O O . SER A 1 226 ? -26.310 77.316 13.998 1.000 96.172 232 SER A O 1
ATOM 1430 N N . SER A 1 227 ? -26.968 77.908 16.099 1.000 91.982 233 SER A N 1
ATOM 1431 C CA . SER A 1 227 ? -26.399 79.287 16.121 1.000 98.796 233 SER A CA 1
ATOM 1432 C C . SER A 1 227 ? -24.870 79.225 16.049 1.000 94.202 233 SER A C 1
ATOM 1433 O O . SER A 1 227 ? -24.252 80.209 15.557 1.000 78.110 233 SER A O 1
ATOM 1436 N N . PHE A 1 228 ? -24.311 78.108 16.530 1.000 87.927 234 PHE A N 1
ATOM 1437 C CA . PHE A 1 228 ? -22.859 77.895 16.761 1.000 92.023 234 PHE A CA 1
ATOM 1438 C C . PHE A 1 228 ? -22.223 77.166 15.561 1.000 90.774 234 PHE A C 1
ATOM 1439 O O . PHE A 1 228 ? -21.021 77.430 15.300 1.000 98.443 234 PHE A O 1
ATOM 1447 N N . VAL A 1 229 ? -22.960 76.303 14.845 1.000 84.085 235 VAL A N 1
ATOM 1448 C CA . VAL A 1 229 ? -22.462 75.658 13.584 1.000 83.264 235 VAL A CA 1
ATOM 1449 C C . VAL A 1 229 ? -22.795 76.608 12.407 1.000 101.898 235 VAL A C 1
ATOM 1450 O O . VAL A 1 229 ? -23.299 76.120 11.363 1.000 111.176 235 VAL A O 1
ATOM 1454 N N . GLY A 1 230 ? -22.456 77.907 12.558 1.000 102.654 236 GLY A N 1
ATOM 1455 C CA . GLY A 1 230 ? -22.802 79.051 11.683 1.000 102.896 236 GLY A CA 1
ATOM 1456 C C . GLY A 1 230 ? -23.154 78.682 10.246 1.000 113.995 236 GLY A C 1
ATOM 1457 O O . GLY A 1 230 ? -24.225 79.121 9.826 1.000 125.443 236 GLY A O 1
ATOM 1458 N N . THR A 1 231 ? -22.261 77.999 9.500 1.000 126.419 237 THR A N 1
ATOM 1459 C CA . THR A 1 231 ? -22.480 77.454 8.115 1.000 121.229 237 THR A CA 1
ATOM 1460 C C . THR A 1 231 ? -21.708 76.134 7.885 1.000 111.037 237 THR A C 1
ATOM 1461 O O . THR A 1 231 ? -22.113 75.361 6.996 1.000 86.324 237 THR A O 1
ATOM 1465 N N . ASN A 1 232 ? -20.673 75.862 8.691 1.000 121.098 238 ASN A N 1
ATOM 1466 C CA . ASN A 1 232 ? -19.563 74.909 8.404 1.000 115.739 238 ASN A CA 1
ATOM 1467 C C . ASN A 1 232 ? -19.921 73.546 8.983 1.000 98.413 238 ASN A C 1
ATOM 1468 O O . ASN A 1 232 ? -19.703 73.344 10.176 1.000 110.634 238 ASN A O 1
ATOM 1473 N N . GLN A 1 233 ? -20.423 72.640 8.157 1.000 86.938 239 GLN A N 1
ATOM 1474 C CA . GLN A 1 233 ? -20.881 71.291 8.603 1.000 85.490 239 GLN A CA 1
ATOM 1475 C C . GLN A 1 233 ? -19.703 70.392 9.038 1.000 78.896 239 GLN A C 1
ATOM 1476 O O . GLN A 1 233 ? -19.873 69.154 9.051 1.000 86.385 239 GLN A O 1
ATOM 1482 N N . ALA A 1 234 ? -18.548 70.941 9.407 1.000 84.339 240 ALA A N 1
ATOM 1483 C CA . ALA A 1 234 ? -17.407 70.129 9.891 1.000 90.873 240 ALA A CA 1
ATOM 1484 C C . ALA A 1 234 ? -16.695 70.935 10.979 1.000 93.448 240 ALA A C 1
ATOM 1485 O O . ALA A 1 234 ? -16.335 72.101 10.681 1.000 87.857 240 ALA A O 1
ATOM 1487 N N . MET A 1 235 ? -16.560 70.370 12.191 1.000 89.345 241 MET A N 1
ATOM 1488 C CA . MET A 1 235 ? -15.967 71.072 13.366 1.000 78.349 241 MET A CA 1
ATOM 1489 C C . MET A 1 235 ? -14.816 70.221 13.947 1.000 71.913 241 MET A C 1
ATOM 1490 O O . MET A 1 235 ? -14.866 68.935 13.888 1.000 60.679 241 MET A O 1
ATOM 1495 N N . SER A 1 236 ? -13.771 70.912 14.419 1.000 64.887 242 SER A N 1
ATOM 1496 C CA . SER A 1 236 ? -12.634 70.320 15.183 1.000 79.471 242 SER A CA 1
ATOM 1497 C C . SER A 1 236 ? -13.068 70.024 16.623 1.000 76.096 242 SER A C 1
ATOM 1498 O O . SER A 1 236 ? -13.886 70.826 17.153 1.000 71.343 242 SER A O 1
ATOM 1501 N N . PHE A 1 237 ? -12.540 68.933 17.211 1.000 76.377 243 PHE A N 1
ATOM 1502 C CA . PHE A 1 237 ? -12.909 68.428 18.563 1.000 76.974 243 PHE A CA 1
ATOM 1503 C C . PHE A 1 237 ? -11.683 68.390 19.455 1.000 76.378 243 PHE A C 1
ATOM 1504 O O . PHE A 1 237 ? -10.648 67.852 19.008 1.000 73.517 243 PHE A O 1
ATOM 1512 N N . SER A 1 238 ? -11.831 68.930 20.669 1.000 82.553 244 SER A N 1
ATOM 1513 C CA . SER A 1 238 ? -10.799 68.909 21.735 1.000 78.100 244 SER A CA 1
ATOM 1514 C C . SER A 1 238 ? -11.485 68.667 23.086 1.000 72.545 244 SER A C 1
ATOM 1515 O O . SER A 1 238 ? -12.477 69.350 23.350 1.000 80.675 244 SER A O 1
ATOM 1518 N N . ILE A 1 239 ? -11.034 67.679 23.863 1.000 66.209 245 ILE A N 1
ATOM 1519 C CA . ILE A 1 239 ? -11.340 67.561 25.325 1.000 71.973 245 ILE A CA 1
ATOM 1520 C C . ILE A 1 239 ? -10.085 68.016 26.103 1.000 70.250 245 ILE A C 1
ATOM 1521 O O . ILE A 1 239 ? -9.025 67.348 25.965 1.000 55.738 245 ILE A O 1
ATOM 1526 N N . ALA A 1 240 ? -10.200 69.093 26.899 1.000 63.940 246 ALA A N 1
ATOM 1527 C CA . ALA A 1 240 ? -9.084 69.789 27.588 1.000 59.561 246 ALA A CA 1
ATOM 1528 C C . ALA A 1 240 ? -9.292 69.844 29.110 1.000 62.021 246 ALA A C 1
ATOM 1529 O O . ALA A 1 240 ? -10.441 69.793 29.582 1.000 49.812 246 ALA A O 1
ATOM 1531 N N . ALA A 1 241 ? -8.192 70.020 29.838 1.000 68.836 247 ALA A N 1
ATOM 1532 C CA . ALA A 1 241 ? -8.147 70.154 31.310 1.000 68.480 247 ALA A CA 1
ATOM 1533 C C . ALA A 1 241 ? -7.034 71.123 31.681 1.000 59.585 247 ALA A C 1
ATOM 1534 O O . ALA A 1 241 ? -6.028 71.186 30.985 1.000 57.780 247 ALA A O 1
ATOM 1536 N N . SER A 1 242 ? -7.237 71.847 32.760 1.000 66.591 248 SER A N 1
ATOM 1537 C CA . SER A 1 242 ? -6.415 73.013 33.153 1.000 59.160 248 SER A CA 1
ATOM 1538 C C . SER A 1 242 ? -6.298 73.057 34.693 1.000 64.674 248 SER A C 1
ATOM 1539 O O . SER A 1 242 ? -7.321 72.837 35.395 1.000 52.327 248 SER A O 1
ATOM 1542 N N . THR A 1 243 ? -5.085 73.273 35.213 1.000 66.220 249 THR A N 1
ATOM 1543 C CA . THR A 1 243 ? -4.842 73.663 36.629 1.000 57.952 249 THR A CA 1
ATOM 1544 C C . THR A 1 243 ? -4.165 75.039 36.659 1.000 52.468 249 THR A C 1
ATOM 1545 O O . THR A 1 243 ? -3.659 75.502 35.619 1.000 55.205 249 THR A O 1
ATOM 1549 N N . GLY A 1 244 ? -4.245 75.706 37.803 1.000 55.082 250 GLY A N 1
ATOM 1550 C CA . GLY A 1 244 ? -3.553 76.979 38.087 1.000 61.068 250 GLY A CA 1
ATOM 1551 C C . GLY A 1 244 ? -2.835 76.942 39.441 1.000 59.834 250 GLY A C 1
ATOM 1552 O O . GLY A 1 244 ? -2.030 76.020 39.696 1.000 53.156 250 GLY A O 1
ATOM 1553 N N . ALA A 1 245 ? -3.083 77.927 40.299 1.000 56.274 251 ALA A N 1
ATOM 1554 C CA . ALA A 1 245 ? -2.624 77.880 41.701 1.000 64.958 251 ALA A CA 1
ATOM 1555 C C . ALA A 1 245 ? -3.254 76.623 42.375 1.000 75.396 251 ALA A C 1
ATOM 1556 O O . ALA A 1 245 ? -2.494 75.768 43.026 1.000 54.057 251 ALA A O 1
ATOM 1558 N N . PHE A 1 246 ? -4.578 76.432 42.193 1.000 61.317 252 PHE A N 1
ATOM 1559 C CA . PHE A 1 246 ? -5.301 75.236 42.693 1.000 53.489 252 PHE A CA 1
ATOM 1560 C C . PHE A 1 246 ? -5.261 74.157 41.610 1.000 47.229 252 PHE A C 1
ATOM 1561 O O . PHE A 1 246 ? -4.878 74.429 40.487 1.000 50.686 252 PHE A O 1
ATOM 1569 N N . MET A 1 247 ? -5.602 72.931 41.948 1.000 45.277 253 MET A N 1
ATOM 1570 C CA . MET A 1 247 ? -5.175 71.792 41.112 1.000 44.859 253 MET A CA 1
ATOM 1571 C C . MET A 1 247 ? -6.042 70.588 41.405 1.000 47.592 253 MET A C 1
ATOM 1572 O O . MET A 1 247 ? -6.667 70.598 42.450 1.000 58.293 253 MET A O 1
ATOM 1577 N N . ASN A 1 248 ? -6.083 69.632 40.478 1.000 48.737 254 ASN A N 1
ATOM 1578 C CA . ASN A 1 248 ? -6.872 68.378 40.582 1.000 49.402 254 ASN A CA 1
ATOM 1579 C C . ASN A 1 248 ? -6.328 67.389 39.569 1.000 43.741 254 ASN A C 1
ATOM 1580 O O . ASN A 1 248 ? -5.980 67.831 38.517 1.000 48.803 254 ASN A O 1
ATOM 1585 N N . LEU A 1 249 ? -6.207 66.115 39.932 1.000 48.941 255 LEU A N 1
ATOM 1586 C CA . LEU A 1 249 ? -5.953 65.014 38.979 1.000 45.308 255 LEU A CA 1
ATOM 1587 C C . LEU A 1 249 ? -7.209 64.913 38.147 1.000 50.603 255 LEU A C 1
ATOM 1588 O O . LEU A 1 249 ? -8.240 64.579 38.744 1.000 58.049 255 LEU A O 1
ATOM 1593 N N . GLN A 1 250 ? -7.112 65.243 36.850 1.000 59.313 256 GLN A N 1
ATOM 1594 C CA . GLN A 1 250 ? -8.239 65.257 35.875 1.000 57.434 256 GLN A CA 1
ATOM 1595 C C . GLN A 1 250 ? -7.987 64.182 34.800 1.000 55.687 256 GLN A C 1
ATOM 1596 O O . GLN A 1 250 ? -6.963 64.242 34.130 1.000 71.592 256 GLN A O 1
ATOM 1602 N N . GLN A 1 251 ? -8.846 63.175 34.703 1.000 55.846 257 GLN A N 1
ATOM 1603 C CA . GLN A 1 251 ? -8.654 62.004 33.801 1.000 55.054 257 GLN A CA 1
ATOM 1604 C C . GLN A 1 251 ? -9.945 61.634 33.049 1.000 54.984 257 GLN A C 1
ATOM 1605 O O . GLN A 1 251 ? -11.021 62.091 33.430 1.000 53.860 257 GLN A O 1
ATOM 1611 N N . LEU A 1 252 ? -9.816 60.814 32.002 1.000 68.609 258 LEU A N 1
ATOM 1612 C CA . LEU A 1 252 ? -10.930 60.232 31.202 1.000 67.188 258 LEU A CA 1
ATOM 1613 C C . LEU A 1 252 ? -10.831 58.699 31.175 1.000 66.248 258 LEU A C 1
ATOM 1614 O O . LEU A 1 252 ? -9.696 58.138 31.081 1.000 64.051 258 LEU A O 1
ATOM 1619 N N . ARG A 1 253 ? -11.965 58.015 31.182 1.000 64.639 259 ARG A N 1
ATOM 1620 C CA . ARG A 1 253 ? -11.945 56.537 31.228 1.000 67.188 259 ARG A CA 1
ATOM 1621 C C . ARG A 1 253 ? -13.065 55.967 30.361 1.000 73.129 259 ARG A C 1
ATOM 1622 O O . ARG A 1 253 ? -14.132 56.608 30.306 1.000 70.159 259 ARG A O 1
ATOM 1630 N N . ASN A 1 254 ? -12.805 54.820 29.714 1.000 90.030 260 ASN A N 1
ATOM 1631 C CA . ASN A 1 254 ? -13.754 54.025 28.876 1.000 90.966 260 ASN A CA 1
ATOM 1632 C C . ASN A 1 254 ? -14.462 54.925 27.853 1.000 83.734 260 ASN A C 1
ATOM 1633 O O . ASN A 1 254 ? -15.716 55.031 27.923 1.000 80.225 260 ASN A O 1
ATOM 1638 N N . VAL A 1 255 ? -13.685 55.521 26.933 1.000 81.873 261 VAL A N 1
ATOM 1639 C CA . VAL A 1 255 ? -14.171 56.487 25.903 1.000 90.040 261 VAL A CA 1
ATOM 1640 C C . VAL A 1 255 ? -14.763 55.712 24.706 1.000 93.747 261 VAL A C 1
ATOM 1641 O O . VAL A 1 255 ? -14.089 54.753 24.222 1.000 81.070 261 VAL A O 1
ATOM 1645 N N . ASN A 1 256 ? -15.990 56.099 24.297 1.000 91.150 262 ASN A N 1
ATOM 1646 C CA . ASN A 1 256 ? -16.816 55.565 23.168 1.000 92.144 262 ASN A CA 1
ATOM 1647 C C . ASN A 1 256 ? -17.391 56.765 22.388 1.000 94.586 262 ASN A C 1
ATOM 1648 O O . ASN A 1 256 ? -18.234 57.496 22.970 1.000 81.483 262 ASN A O 1
ATOM 1653 N N . PHE A 1 257 ? -16.935 56.988 21.145 1.000 86.709 263 PHE A N 1
ATOM 1654 C CA . PHE A 1 257 ? -17.305 58.152 20.301 1.000 85.086 263 PHE A CA 1
ATOM 1655 C C . PHE A 1 257 ? -17.804 57.664 18.941 1.000 107.238 263 PHE A C 1
ATOM 1656 O O . PHE A 1 257 ? -16.957 57.491 18.041 1.000 124.477 263 PHE A O 1
ATOM 1664 N N . THR A 1 258 ? -19.114 57.432 18.794 1.000 108.726 264 THR A N 1
ATOM 1665 C CA . THR A 1 258 ? -19.741 57.141 17.475 1.000 99.745 264 THR A CA 1
ATOM 1666 C C . THR A 1 258 ? -20.060 58.497 16.825 1.000 102.223 264 THR A C 1
ATOM 1667 O O . THR A 1 258 ? -20.784 59.310 17.460 1.000 78.506 264 THR A O 1
ATOM 1671 N N . TYR A 1 259 ? -19.478 58.741 15.638 1.000 103.687 265 TYR A N 1
ATOM 1672 C CA . TYR A 1 259 ? -19.591 59.994 14.841 1.000 90.620 265 TYR A CA 1
ATOM 1673 C C . TYR A 1 259 ? -19.386 59.696 13.356 1.000 98.067 265 TYR A C 1
ATOM 1674 O O . TYR A 1 259 ? -18.871 58.599 12.989 1.000 96.557 265 TYR A O 1
ATOM 1683 N N . THR A 1 260 ? -19.753 60.679 12.532 1.000 102.613 266 THR A N 1
ATOM 1684 C CA . THR A 1 260 ? -19.458 60.711 11.075 1.000 103.922 266 THR A CA 1
ATOM 1685 C C . THR A 1 260 ? -18.235 61.618 10.866 1.000 86.643 266 THR A C 1
ATOM 1686 O O . THR A 1 260 ? -18.355 62.886 11.074 1.000 65.760 266 THR A O 1
ATOM 1690 N N . VAL A 1 261 ? -17.121 60.975 10.472 1.000 84.986 267 VAL A N 1
ATOM 1691 C CA . VAL A 1 261 ? -15.837 61.621 10.048 1.000 85.396 267 VAL A CA 1
ATOM 1692 C C . VAL A 1 261 ? -16.146 62.623 8.928 1.000 88.914 267 VAL A C 1
ATOM 1693 O O . VAL A 1 261 ? -16.676 62.180 7.882 1.000 102.769 267 VAL A O 1
ATOM 1697 N N . ALA A 1 262 ? -15.819 63.907 9.116 1.000 74.850 268 ALA A N 1
ATOM 1698 C CA . ALA A 1 262 ? -16.092 64.967 8.119 1.000 75.130 268 ALA A CA 1
ATOM 1699 C C . ALA A 1 262 ? -15.204 64.721 6.905 1.000 87.268 268 ALA A C 1
ATOM 1700 O O . ALA A 1 262 ? -14.277 63.905 6.978 1.000 88.460 268 ALA A O 1
ATOM 1702 N N . GLN A 1 263 ? -15.514 65.389 5.808 1.000 96.638 269 GLN A N 1
ATOM 1703 C CA . GLN A 1 263 ? -14.727 65.240 4.572 1.000 94.052 269 GLN A CA 1
ATOM 1704 C C . GLN A 1 263 ? -13.671 66.351 4.610 1.000 83.604 269 GLN A C 1
ATOM 1705 O O . GLN A 1 263 ? -13.960 67.462 5.132 1.000 61.259 269 GLN A O 1
ATOM 1711 N N . GLY A 1 264 ? -12.473 66.040 4.115 1.000 82.001 270 GLY A N 1
ATOM 1712 C CA . GLY A 1 264 ? -11.462 67.048 3.742 1.000 74.654 270 GLY A CA 1
ATOM 1713 C C . GLY A 1 264 ? -11.933 67.916 2.585 1.000 65.187 270 GLY A C 1
ATOM 1714 O O . GLY A 1 264 ? -12.885 67.545 1.905 1.000 59.063 270 GLY A O 1
ATOM 1715 N N . THR A 1 265 ? -11.300 69.063 2.416 1.000 61.176 271 THR A N 1
ATOM 1716 C CA . THR A 1 265 ? -11.683 70.127 1.486 1.000 56.582 271 THR A CA 1
ATOM 1717 C C . THR A 1 265 ? -10.390 70.640 0.875 1.000 79.657 271 THR A C 1
ATOM 1718 O O . THR A 1 265 ? -9.646 71.278 1.632 1.000 89.211 271 THR A O 1
ATOM 1722 N N . VAL A 1 266 ? -10.148 70.414 -0.428 1.000 87.028 272 VAL A N 1
ATOM 1723 C CA . VAL A 1 266 ? -9.047 71.106 -1.172 1.000 72.156 272 VAL A CA 1
ATOM 1724 C C . VAL A 1 266 ? -9.587 72.413 -1.788 1.000 63.614 272 VAL A C 1
ATOM 1725 O O . VAL A 1 266 ? -10.739 72.429 -2.252 1.000 64.186 272 VAL A O 1
ATOM 1729 N N . ILE A 1 267 ? -8.843 73.512 -1.676 1.000 61.617 273 ILE A N 1
ATOM 1730 C CA . ILE A 1 267 ? -9.207 74.824 -2.289 1.000 69.933 273 ILE A CA 1
ATOM 1731 C C . ILE A 1 267 ? -8.140 75.063 -3.344 1.000 74.924 273 ILE A C 1
ATOM 1732 O O . ILE A 1 267 ? -7.064 74.501 -3.169 1.000 86.239 273 ILE A O 1
ATOM 1737 N N . ALA A 1 268 ? -8.491 75.750 -4.433 1.000 73.987 274 ALA A N 1
ATOM 1738 C CA . ALA A 1 268 ? -7.652 75.935 -5.635 1.000 59.867 274 ALA A CA 1
ATOM 1739 C C . ALA A 1 268 ? -7.858 77.365 -6.131 1.000 57.262 274 ALA A C 1
ATOM 1740 O O . ALA A 1 268 ? -8.994 77.704 -6.464 1.000 59.627 274 ALA A O 1
ATOM 1742 N N . ASN A 1 269 ? -6.819 78.196 -6.119 1.000 61.394 275 ASN A N 1
ATOM 1743 C CA . ASN A 1 269 ? -6.938 79.631 -6.490 1.000 66.905 275 ASN A CA 1
ATOM 1744 C C . ASN A 1 269 ? -6.244 79.891 -7.817 1.000 70.459 275 ASN A C 1
ATOM 1745 O O . ASN A 1 269 ? -5.292 79.212 -8.170 1.000 80.032 275 ASN A O 1
ATOM 1750 N N . TYR A 1 270 ? -6.735 80.849 -8.563 1.000 69.003 276 TYR A N 1
ATOM 1751 C CA . TYR A 1 270 ? -6.141 81.151 -9.872 1.000 62.110 276 TYR A CA 1
ATOM 1752 C C . TYR A 1 270 ? -5.857 82.631 -9.821 1.000 72.653 276 TYR A C 1
ATOM 1753 O O . TYR A 1 270 ? -6.807 83.416 -9.743 1.000 71.267 276 TYR A O 1
ATOM 1762 N N . VAL A 1 271 ? -4.579 82.971 -9.717 1.000 76.940 277 VAL A N 1
ATOM 1763 C CA . VAL A 1 271 ? -4.162 84.350 -9.357 1.000 74.456 277 VAL A CA 1
ATOM 1764 C C . VAL A 1 271 ? -3.015 84.748 -10.263 1.000 65.333 277 VAL A C 1
ATOM 1765 O O . VAL A 1 271 ? -2.284 83.819 -10.738 1.000 54.650 277 VAL A O 1
ATOM 1769 N N . ASP A 1 272 ? -2.830 86.059 -10.411 1.000 58.765 278 ASP A N 1
ATOM 1770 C CA . ASP A 1 272 ? -1.657 86.625 -11.109 1.000 65.469 278 ASP A CA 1
ATOM 1771 C C . ASP A 1 272 ? -0.460 86.563 -10.164 1.000 73.822 278 ASP A C 1
ATOM 1772 O O . ASP A 1 272 ? -0.569 85.960 -9.090 1.000 82.296 278 ASP A O 1
ATOM 1777 N N . GLU A 1 273 ? 0.669 87.091 -10.609 1.000 85.538 279 GLU A N 1
ATOM 1778 C CA . GLU A 1 273 ? 1.915 87.133 -9.817 1.000 91.235 279 GLU A CA 1
ATOM 1779 C C . GLU A 1 273 ? 1.672 88.057 -8.616 1.000 100.286 279 GLU A C 1
ATOM 1780 O O . GLU A 1 273 ? 2.045 87.651 -7.492 1.000 107.683 279 GLU A O 1
ATOM 1786 N N . GLN A 1 274 ? 1.010 89.209 -8.826 1.000 113.082 280 GLN A N 1
ATOM 1787 C CA . GLN A 1 274 ? 0.743 90.242 -7.773 1.000 106.436 280 GLN A CA 1
ATOM 1788 C C . GLN A 1 274 ? -0.532 89.932 -6.964 1.000 97.164 280 GLN A C 1
ATOM 1789 O O . GLN A 1 274 ? -1.287 90.899 -6.749 1.000 104.065 280 GLN A O 1
ATOM 1795 N N . GLY A 1 275 ? -0.791 88.669 -6.566 1.000 88.783 281 GLY A N 1
ATOM 1796 C CA . GLY A 1 275 ? -1.920 88.266 -5.689 1.000 85.885 281 GLY A CA 1
ATOM 1797 C C . GLY A 1 275 ? -3.304 88.286 -6.353 1.000 88.974 281 GLY A C 1
ATOM 1798 O O . GLY A 1 275 ? -3.948 87.212 -6.371 1.000 85.197 281 GLY A O 1
ATOM 1799 N N . ASN A 1 276 ? -3.765 89.448 -6.861 1.000 86.029 282 ASN A N 1
ATOM 1800 C CA . ASN A 1 276 ? -5.073 89.641 -7.567 1.000 87.006 282 ASN A CA 1
ATOM 1801 C C . ASN A 1 276 ? -5.526 88.324 -8.213 1.000 88.180 282 ASN A C 1
ATOM 1802 O O . ASN A 1 276 ? -4.729 87.697 -8.950 1.000 87.095 282 ASN A O 1
ATOM 1807 N N . THR A 1 277 ? -6.757 87.910 -7.913 1.000 93.216 283 THR A N 1
ATOM 1808 C CA . THR A 1 277 ? -7.389 86.681 -8.451 1.000 91.474 283 THR A CA 1
ATOM 1809 C C . THR A 1 277 ? -7.836 86.994 -9.886 1.000 91.327 283 THR A C 1
ATOM 1810 O O . THR A 1 277 ? -8.182 88.159 -10.154 1.000 80.233 283 THR A O 1
ATOM 1814 N N . ILE A 1 278 ? -7.733 86.009 -10.784 1.000 99.490 284 ILE A N 1
ATOM 1815 C CA . ILE A 1 278 ? -7.995 86.160 -12.247 1.000 94.556 284 ILE A CA 1
ATOM 1816 C C . ILE A 1 278 ? -9.043 85.137 -12.701 1.000 86.947 284 ILE A C 1
ATOM 1817 O O . ILE A 1 278 ? -9.570 85.355 -13.795 1.000 77.274 284 ILE A O 1
ATOM 1822 N N . ALA A 1 279 ? -9.298 84.065 -11.931 1.000 79.140 285 ALA A N 1
ATOM 1823 C CA . ALA A 1 279 ? -10.369 83.074 -12.195 1.000 77.549 285 ALA A CA 1
ATOM 1824 C C . ALA A 1 279 ? -10.994 82.646 -10.866 1.000 80.212 285 ALA A C 1
ATOM 1825 O O . ALA A 1 279 ? -10.287 82.691 -9.838 1.000 85.552 285 ALA A O 1
ATOM 1827 N N . GLN A 1 280 ? -12.263 82.233 -10.908 1.000 76.810 286 GLN A N 1
ATOM 1828 C CA . GLN A 1 280 ? -13.034 81.771 -9.725 1.000 95.890 286 GLN A CA 1
ATOM 1829 C C . GLN A 1 280 ? -12.290 80.621 -9.022 1.000 92.871 286 GLN A C 1
ATOM 1830 O O . GLN A 1 280 ? -11.889 79.645 -9.700 1.000 85.209 286 GLN A O 1
ATOM 1836 N N . GLN A 1 281 ? -12.142 80.731 -7.701 1.000 80.033 287 GLN A N 1
ATOM 1837 C CA . GLN A 1 281 ? -11.496 79.707 -6.839 1.000 85.693 287 GLN A CA 1
ATOM 1838 C C . GLN A 1 281 ? -12.327 78.413 -6.873 1.000 77.932 287 GLN A C 1
ATOM 1839 O O . GLN A 1 281 ? -13.538 78.523 -6.810 1.000 98.537 287 GLN A O 1
ATOM 1845 N N . GLU A 1 282 ? -11.710 77.229 -6.950 1.000 74.188 288 GLU A N 1
ATOM 1846 C CA . GLU A 1 282 ? -12.417 75.945 -7.253 1.000 79.709 288 GLU A CA 1
ATOM 1847 C C . GLU A 1 282 ? -12.367 75.015 -6.040 1.000 73.575 288 GLU A C 1
ATOM 1848 O O . GLU A 1 282 ? -11.499 74.123 -5.965 1.000 80.881 288 GLU A O 1
ATOM 1854 N N . THR A 1 283 ? -13.313 75.189 -5.135 1.000 74.757 289 THR A N 1
ATOM 1855 C CA . THR A 1 283 ? -13.340 74.460 -3.848 1.000 75.383 289 THR A CA 1
ATOM 1856 C C . THR A 1 283 ? -13.929 73.078 -4.077 1.000 74.915 289 THR A C 1
ATOM 1857 O O . THR A 1 283 ? -15.115 72.997 -4.362 1.000 90.243 289 THR A O 1
ATOM 1861 N N . THR A 1 284 ? -13.128 72.036 -3.969 1.000 68.312 290 THR A N 1
ATOM 1862 C CA . THR A 1 284 ? -13.624 70.641 -4.002 1.000 65.802 290 THR A CA 1
ATOM 1863 C C . THR A 1 284 ? -13.766 70.143 -2.551 1.000 69.689 290 THR A C 1
ATOM 1864 O O . THR A 1 284 ? -13.725 70.979 -1.659 1.000 73.758 290 THR A O 1
ATOM 1868 N N . SER A 1 285 ? -13.998 68.845 -2.340 1.000 65.236 291 SER A N 1
ATOM 1869 C CA . SER A 1 285 ? -14.332 68.223 -1.032 1.000 72.186 291 SER A CA 1
ATOM 1870 C C . SER A 1 285 ? -14.373 66.698 -1.207 1.000 74.858 291 SER A C 1
ATOM 1871 O O . SER A 1 285 ? -14.784 66.262 -2.275 1.000 79.450 291 SER A O 1
ATOM 1874 N N . GLY A 1 286 ? -13.965 65.904 -0.213 1.000 80.634 292 GLY A N 1
ATOM 1875 C CA . GLY A 1 286 ? -14.036 64.429 -0.321 1.000 82.854 292 GLY A CA 1
ATOM 1876 C C . GLY A 1 286 ? -13.626 63.690 0.947 1.000 81.246 292 GLY A C 1
ATOM 1877 O O . GLY A 1 286 ? -13.018 64.312 1.835 1.000 88.380 292 GLY A O 1
ATOM 1878 N N . ASP A 1 287 ? -13.943 62.393 1.022 1.000 75.811 293 ASP A N 1
ATOM 1879 C CA . ASP A 1 287 ? -13.509 61.466 2.105 1.000 77.201 293 ASP A CA 1
ATOM 1880 C C . ASP A 1 287 ? -11.984 61.549 2.240 1.000 94.048 293 ASP A C 1
ATOM 1881 O O . ASP A 1 287 ? -11.322 61.655 1.190 1.000 105.985 293 ASP A O 1
ATOM 1886 N N . ILE A 1 288 ? -11.467 61.541 3.480 1.000 108.559 294 ILE A N 1
ATOM 1887 C CA . ILE A 1 288 ? -10.018 61.731 3.823 1.000 111.789 294 ILE A CA 1
ATOM 1888 C C . ILE A 1 288 ? -9.244 60.495 3.369 1.000 103.326 294 ILE A C 1
ATOM 1889 O O . ILE A 1 288 ? -9.783 59.391 3.566 1.000 105.976 294 ILE A O 1
ATOM 1894 N N . ASP A 1 289 ? -8.032 60.695 2.827 1.000 98.682 295 ASP A N 1
ATOM 1895 C CA . ASP A 1 289 ? -7.119 59.642 2.292 1.000 110.821 295 ASP A CA 1
ATOM 1896 C C . ASP A 1 289 ? -7.700 59.084 0.979 1.000 111.490 295 ASP A C 1
ATOM 1897 O O . ASP A 1 289 ? -7.400 57.919 0.627 1.000 97.982 295 ASP A O 1
ATOM 1902 N N . THR A 1 290 ? -8.513 59.886 0.283 1.000 113.674 296 THR A N 1
ATOM 1903 C CA . THR A 1 290 ? -9.144 59.544 -1.016 1.000 107.936 296 THR A CA 1
ATOM 1904 C C . THR A 1 290 ? -8.713 60.609 -2.006 1.000 113.184 296 THR A C 1
ATOM 1905 O O . THR A 1 290 ? -8.756 61.797 -1.684 1.000 119.332 296 THR A O 1
ATOM 1909 N N . PRO A 1 291 ? -8.260 60.190 -3.209 1.000 98.869 297 PRO A N 1
ATOM 1910 C CA . PRO A 1 291 ? -7.631 61.106 -4.161 1.000 79.343 297 PRO A CA 1
ATOM 1911 C C . PRO A 1 291 ? -8.429 62.396 -4.391 1.000 73.977 297 PRO A C 1
ATOM 1912 O O . PRO A 1 291 ? -9.616 62.293 -4.569 1.000 84.636 297 PRO A O 1
ATOM 1916 N N . TYR A 1 292 ? -7.780 63.561 -4.315 1.000 61.783 298 TYR A N 1
ATOM 1917 C CA . TYR A 1 292 ? -8.285 64.845 -4.855 1.000 70.135 298 TYR A CA 1
ATOM 1918 C C . TYR A 1 292 ? -7.444 65.195 -6.081 1.000 88.093 298 TYR A C 1
ATOM 1919 O O . TYR A 1 292 ? -6.245 64.877 -6.043 1.000 116.179 298 TYR A O 1
ATOM 1928 N N . VAL A 1 293 ? -8.020 65.851 -7.097 1.000 90.906 299 VAL A N 1
ATOM 1929 C CA . VAL A 1 293 ? -7.277 66.288 -8.315 1.000 80.479 299 VAL A CA 1
ATOM 1930 C C . VAL A 1 293 ? -7.656 67.741 -8.633 1.000 72.235 299 VAL A C 1
ATOM 1931 O O . VAL A 1 293 ? -8.832 68.106 -8.537 1.000 70.516 299 VAL A O 1
ATOM 1935 N N . THR A 1 294 ? -6.664 68.568 -8.924 1.000 66.935 300 THR A N 1
ATOM 1936 C CA . THR A 1 294 ? -6.858 70.004 -9.229 1.000 73.416 300 THR A CA 1
ATOM 1937 C C . THR A 1 294 ? -6.455 70.146 -10.686 1.000 75.365 300 THR A C 1
ATOM 1938 O O . THR A 1 294 ? -5.864 69.156 -11.213 1.000 61.153 300 THR A O 1
ATOM 1942 N N . SER A 1 295 ? -6.780 71.290 -11.294 1.000 73.204 301 SER A N 1
ATOM 1943 C CA . SER A 1 295 ? -6.607 71.516 -12.749 1.000 70.474 301 SER A CA 1
ATOM 1944 C C . SER A 1 295 ? -6.078 72.932 -12.991 1.000 71.084 301 SER A C 1
ATOM 1945 O O . SER A 1 295 ? -6.550 73.950 -12.363 1.000 49.780 301 SER A O 1
ATOM 1948 N N . GLN A 1 296 ? -5.064 72.951 -13.848 1.000 78.808 302 GLN A N 1
ATOM 1949 C CA . GLN A 1 296 ? -4.392 74.170 -14.328 1.000 81.879 302 GLN A CA 1
ATOM 1950 C C . GLN A 1 296 ? -5.395 74.773 -15.308 1.000 84.728 302 GLN A C 1
ATOM 1951 O O . GLN A 1 296 ? -5.971 74.015 -16.126 1.000 79.167 302 GLN A O 1
ATOM 1957 N N . LYS A 1 297 ? -5.720 76.044 -15.133 1.000 80.966 303 LYS A N 1
ATOM 1958 C CA . LYS A 1 297 ? -6.782 76.653 -15.958 1.000 80.486 303 LYS A CA 1
ATOM 1959 C C . LYS A 1 297 ? -6.079 77.366 -17.094 1.000 79.587 303 LYS A C 1
ATOM 1960 O O . LYS A 1 297 ? -4.997 77.925 -16.873 1.000 73.104 303 LYS A O 1
ATOM 1966 N N . THR A 1 298 ? -6.661 77.257 -18.276 1.000 78.101 304 THR A N 1
ATOM 1967 C CA . THR A 1 298 ? -6.263 78.068 -19.427 1.000 72.002 304 THR A CA 1
ATOM 1968 C C . THR A 1 298 ? -6.934 79.412 -19.211 1.000 67.302 304 THR A C 1
ATOM 1969 O O . THR A 1 298 ? -8.137 79.421 -19.033 1.000 69.801 304 THR A O 1
ATOM 1973 N N . ILE A 1 299 ? -6.164 80.490 -19.187 1.000 65.391 305 ILE A N 1
ATOM 1974 C CA . ILE A 1 299 ? -6.692 81.809 -18.784 1.000 62.153 305 ILE A CA 1
ATOM 1975 C C . ILE A 1 299 ? -6.333 82.818 -19.850 1.000 65.207 305 ILE A C 1
ATOM 1976 O O . ILE A 1 299 ? -5.178 83.218 -19.938 1.000 63.724 305 ILE A O 1
ATOM 1981 N N . PRO A 1 300 ? -7.339 83.276 -20.627 1.000 78.281 306 PRO A N 1
ATOM 1982 C CA . PRO A 1 300 ? -7.195 84.411 -21.541 1.000 72.157 306 PRO A CA 1
ATOM 1983 C C . PRO A 1 300 ? -6.479 85.648 -20.982 1.000 75.339 306 PRO A C 1
ATOM 1984 O O . PRO A 1 300 ? -7.050 86.317 -20.136 1.000 86.141 306 PRO A O 1
ATOM 1988 N N . GLY A 1 301 ? -5.288 85.938 -21.527 1.000 77.848 307 GLY A N 1
ATOM 1989 C CA . GLY A 1 301 ? -4.395 87.066 -21.190 1.000 61.247 307 GLY A CA 1
ATOM 1990 C C . GLY A 1 301 ? -3.267 86.619 -20.267 1.000 66.371 307 GLY A C 1
ATOM 1991 O O . GLY A 1 301 ? -2.566 87.517 -19.759 1.000 68.472 307 GLY A O 1
ATOM 1992 N N . TYR A 1 302 ? -3.101 85.307 -20.026 1.000 57.136 308 TYR A N 1
ATOM 1993 C CA . TYR A 1 302 ? -2.179 84.786 -18.989 1.000 77.487 308 TYR A CA 1
ATOM 1994 C C . TYR A 1 302 ? -1.656 83.402 -19.374 1.000 76.698 308 TYR A C 1
ATOM 1995 O O . TYR A 1 302 ? -2.432 82.558 -19.853 1.000 59.205 308 TYR A O 1
ATOM 2004 N N . THR A 1 303 ? -0.393 83.146 -19.048 1.000 75.806 309 THR A N 1
ATOM 2005 C CA . THR A 1 303 ? 0.214 81.805 -19.161 1.000 75.764 309 THR A CA 1
ATOM 2006 C C . THR A 1 303 ? 0.638 81.330 -17.761 1.000 69.356 309 THR A C 1
ATOM 2007 O O . THR A 1 303 ? 1.255 82.124 -16.984 1.000 60.301 309 THR A O 1
ATOM 2011 N N . PHE A 1 304 ? 0.297 80.078 -17.454 1.000 57.450 310 PHE A N 1
ATOM 2012 C CA . PHE A 1 304 ? 0.664 79.355 -16.218 1.000 57.696 310 PHE A CA 1
ATOM 2013 C C . PHE A 1 304 ? 2.152 79.572 -15.936 1.000 73.484 310 PHE A C 1
ATOM 2014 O O . PHE A 1 304 ? 2.930 79.558 -16.900 1.000 86.917 310 PHE A O 1
ATOM 2022 N N . LYS A 1 305 ? 2.516 79.845 -14.675 1.000 88.829 311 LYS A N 1
ATOM 2023 C CA . LYS A 1 305 ? 3.923 80.020 -14.208 1.000 80.799 311 LYS A CA 1
ATOM 2024 C C . LYS A 1 305 ? 4.269 78.846 -13.280 1.000 82.221 311 LYS A C 1
ATOM 2025 O O . LYS A 1 305 ? 5.156 78.062 -13.641 1.000 82.791 311 LYS A O 1
ATOM 2031 N N . ALA A 1 306 ? 3.582 78.700 -12.139 1.000 91.170 312 ALA A N 1
ATOM 2032 C CA . ALA A 1 306 ? 3.832 77.620 -11.151 1.000 78.947 312 ALA A CA 1
ATOM 2033 C C . ALA A 1 306 ? 2.619 77.407 -10.238 1.000 70.845 312 ALA A C 1
ATOM 2034 O O . ALA A 1 306 ? 1.775 78.334 -10.098 1.000 69.440 312 ALA A O 1
ATOM 2036 N N . SER A 1 307 ? 2.552 76.217 -9.634 1.000 78.868 313 SER A N 1
ATOM 2037 C CA . SER A 1 307 ? 1.606 75.841 -8.546 1.000 82.914 313 SER A CA 1
ATOM 2038 C C . SER A 1 307 ? 2.322 75.910 -7.185 1.000 89.633 313 SER A C 1
ATOM 2039 O O . SER A 1 307 ? 3.062 74.936 -6.872 1.000 87.406 313 SER A O 1
ATOM 2042 N N . ASN A 1 308 ? 2.114 77.004 -6.427 1.000 79.370 314 ASN A N 1
ATOM 2043 C CA . ASN A 1 308 ? 2.520 77.153 -4.997 1.000 68.368 314 ASN A CA 1
ATOM 2044 C C . ASN A 1 308 ? 1.443 76.525 -4.078 1.000 72.045 314 ASN A C 1
ATOM 2045 O O . ASN A 1 308 ? 0.333 76.277 -4.533 1.000 93.911 314 ASN A O 1
ATOM 2050 N N . GLY A 1 309 ? 1.782 76.205 -2.824 1.000 80.266 315 GLY A N 1
ATOM 2051 C CA . GLY A 1 309 ? 0.900 75.526 -1.849 1.000 64.159 315 GLY A CA 1
ATOM 2052 C C . GLY A 1 309 ? 0.946 73.995 -1.951 1.000 58.083 315 GLY A C 1
ATOM 2053 O O . GLY A 1 309 ? 2.026 73.368 -1.857 1.000 51.777 315 GLY A O 1
ATOM 2054 N N . ALA A 1 310 ? -0.206 73.349 -2.026 1.000 56.755 316 ALA A N 1
ATOM 2055 C CA . ALA A 1 310 ? -0.290 71.873 -1.959 1.000 58.400 316 ALA A CA 1
ATOM 2056 C C . ALA A 1 310 ? -0.023 71.306 -3.356 1.000 71.297 316 ALA A C 1
ATOM 2057 O O . ALA A 1 310 ? -0.083 72.079 -4.334 1.000 73.290 316 ALA A O 1
ATOM 2059 N N . ALA A 1 311 ? 0.232 70.004 -3.452 1.000 65.152 317 ALA A N 1
ATOM 2060 C CA . ALA A 1 311 ? 0.324 69.315 -4.750 1.000 68.614 317 ALA A CA 1
ATOM 2061 C C . ALA A 1 311 ? -1.032 69.477 -5.466 1.000 87.792 317 ALA A C 1
ATOM 2062 O O . ALA A 1 311 ? -2.058 69.606 -4.751 1.000 77.888 317 ALA A O 1
ATOM 2064 N N . THR A 1 312 ? -1.013 69.542 -6.815 1.000 89.737 318 THR A N 1
ATOM 2065 C CA . THR A 1 312 ? -2.189 69.623 -7.734 1.000 67.896 318 THR A CA 1
ATOM 2066 C C . THR A 1 312 ? -2.936 68.285 -7.678 1.000 62.385 318 THR A C 1
ATOM 2067 O O . THR A 1 312 ? -4.181 68.302 -7.724 1.000 59.061 318 THR A O 1
ATOM 2071 N N . SER A 1 313 ? -2.186 67.183 -7.596 1.000 58.727 319 SER A N 1
ATOM 2072 C CA . SER A 1 313 ? -2.676 65.806 -7.328 1.000 72.749 319 SER A CA 1
ATOM 2073 C C . SER A 1 313 ? -2.246 65.307 -5.922 1.000 83.762 319 SER A C 1
ATOM 2074 O O . SER A 1 313 ? -1.035 65.345 -5.617 1.000 84.330 319 SER A O 1
ATOM 2077 N N . GLY A 1 314 ? -3.184 64.826 -5.093 1.000 87.284 320 GLY A N 1
ATOM 2078 C CA . GLY A 1 314 ? -2.879 64.187 -3.796 1.000 91.851 320 GLY A CA 1
ATOM 2079 C C . GLY A 1 314 ? -4.031 63.347 -3.267 1.000 96.351 320 GLY A C 1
ATOM 2080 O O . GLY A 1 314 ? -4.848 62.893 -4.087 1.000 94.461 320 GLY A O 1
ATOM 2081 N N . ASN A 1 315 ? -4.058 63.118 -1.944 1.000 98.938 321 ASN A N 1
ATOM 2082 C CA . ASN A 1 315 ? -5.149 62.434 -1.190 1.000 90.584 321 ASN A CA 1
ATOM 2083 C C . ASN A 1 315 ? -5.755 63.445 -0.207 1.000 86.233 321 ASN A C 1
ATOM 2084 O O . ASN A 1 315 ? -5.060 64.463 0.116 1.000 81.404 321 ASN A O 1
ATOM 2089 N N . TYR A 1 316 ? -7.002 63.210 0.228 1.000 83.318 322 TYR A N 1
ATOM 2090 C CA . TYR A 1 316 ? -7.780 64.180 1.055 1.000 96.652 322 TYR A CA 1
ATOM 2091 C C . TYR A 1 316 ? -7.343 64.127 2.525 1.000 84.693 322 TYR A C 1
ATOM 2092 O O . TYR A 1 316 ? -6.905 63.057 2.957 1.000 63.261 322 TYR A O 1
ATOM 2101 N N . ALA A 1 317 ? -7.463 65.259 3.235 1.000 91.920 323 ALA A N 1
ATOM 2102 C CA . ALA A 1 317 ? -6.921 65.486 4.598 1.000 111.451 323 ALA A CA 1
ATOM 2103 C C . ALA A 1 317 ? -7.852 66.397 5.394 1.000 113.365 323 ALA A C 1
ATOM 2104 O O . ALA A 1 317 ? -8.358 67.373 4.801 1.000 109.021 323 ALA A O 1
ATOM 2106 N N . ALA A 1 318 ? -7.952 66.132 6.705 1.000 112.199 324 ALA A N 1
ATOM 2107 C CA . ALA A 1 318 ? -8.911 66.733 7.661 1.000 92.959 324 ALA A CA 1
ATOM 2108 C C . ALA A 1 318 ? -8.719 68.252 7.791 1.000 77.773 324 ALA A C 1
ATOM 2109 O O . ALA A 1 318 ? -9.680 68.909 8.217 1.000 76.952 324 ALA A O 1
ATOM 2111 N N . ASN A 1 319 ? -7.544 68.795 7.466 1.000 72.564 325 ASN A N 1
ATOM 2112 C CA . ASN A 1 319 ? -7.358 70.265 7.378 1.000 72.335 325 ASN A CA 1
ATOM 2113 C C . ASN A 1 319 ? -7.251 70.673 5.925 1.000 71.190 325 ASN A C 1
ATOM 2114 O O . ASN A 1 319 ? -6.950 69.838 5.065 1.000 63.064 325 ASN A O 1
ATOM 2119 N N . ASP A 1 320 ? -7.455 71.961 5.728 1.000 75.613 326 ASP A N 1
ATOM 2120 C CA . ASP A 1 320 ? -7.860 72.525 4.436 1.000 72.346 326 ASP A CA 1
ATOM 2121 C C . ASP A 1 320 ? -6.590 72.823 3.649 1.000 80.226 326 ASP A C 1
ATOM 2122 O O . ASP A 1 320 ? -5.913 73.805 4.025 1.000 84.882 326 ASP A O 1
ATOM 2127 N N . GLN A 1 321 ? -6.333 72.034 2.587 1.000 73.018 327 GLN A N 1
ATOM 2128 C CA . GLN A 1 321 ? -5.131 72.132 1.704 1.000 65.421 327 GLN A CA 1
ATOM 2129 C C . GLN A 1 321 ? -5.416 73.106 0.552 1.000 60.809 327 GLN A C 1
ATOM 2130 O O . GLN A 1 321 ? -6.324 72.820 -0.221 1.000 82.283 327 GLN A O 1
ATOM 2136 N N . THR A 1 322 ? -4.647 74.194 0.429 1.000 67.759 328 THR A N 1
ATOM 2137 C CA . THR A 1 322 ? -4.783 75.276 -0.603 1.000 68.887 328 THR A CA 1
ATOM 2138 C C . THR A 1 322 ? -3.674 75.154 -1.675 1.000 75.254 328 THR A C 1
ATOM 2139 O O . THR A 1 322 ? -2.483 75.373 -1.342 1.000 80.732 328 THR A O 1
ATOM 2143 N N . VAL A 1 323 ? -4.056 74.826 -2.922 1.000 88.189 329 VAL A N 1
ATOM 2144 C CA . VAL A 1 323 ? -3.194 74.800 -4.154 1.000 77.284 329 VAL A CA 1
ATOM 2145 C C . VAL A 1 323 ? -3.422 76.115 -4.903 1.000 65.115 329 VAL A C 1
ATOM 2146 O O . VAL A 1 323 ? -4.475 76.238 -5.488 1.000 75.642 329 VAL A O 1
ATOM 2150 N N . ASN A 1 324 ? -2.523 77.088 -4.833 1.000 58.648 330 ASN A N 1
ATOM 2151 C CA . ASN A 1 324 ? -2.642 78.329 -5.641 1.000 73.688 330 ASN A CA 1
ATOM 2152 C C . ASN A 1 324 ? -2.042 78.009 -7.030 1.000 81.087 330 ASN A C 1
ATOM 2153 O O . ASN A 1 324 ? -1.259 77.034 -7.106 1.000 92.299 330 ASN A O 1
ATOM 2158 N N . TYR A 1 325 ? -2.476 78.700 -8.108 1.000 86.770 331 TYR A N 1
ATOM 2159 C CA . TYR A 1 325 ? -1.963 78.594 -9.513 1.000 67.771 331 TYR A CA 1
ATOM 2160 C C . TYR A 1 325 ? -1.572 80.012 -9.944 1.000 63.423 331 TYR A C 1
ATOM 2161 O O . TYR A 1 325 ? -2.452 80.910 -9.990 1.000 55.619 331 TYR A O 1
ATOM 2170 N N . VAL A 1 326 ? -0.275 80.234 -10.152 1.000 60.914 332 VAL A N 1
ATOM 2171 C CA . VAL A 1 326 ? 0.241 81.581 -10.517 1.000 70.747 332 VAL A CA 1
ATOM 2172 C C . VAL A 1 326 ? 0.309 81.611 -12.047 1.000 77.951 332 VAL A C 1
ATOM 2173 O O . VAL A 1 326 ? 0.563 80.547 -12.660 1.000 72.065 332 VAL A O 1
ATOM 2177 N N . TYR A 1 327 ? 0.062 82.779 -12.630 1.000 71.006 333 TYR A N 1
ATOM 2178 C CA . TYR A 1 327 ? -0.028 82.994 -14.093 1.000 70.737 333 TYR A CA 1
ATOM 2179 C C . TYR A 1 327 ? 0.804 84.235 -14.402 1.000 73.355 333 TYR A C 1
ATOM 2180 O O . TYR A 1 327 ? 0.843 85.112 -13.515 1.000 72.426 333 TYR A O 1
ATOM 2189 N N . THR A 1 328 ? 1.411 84.327 -15.590 1.000 72.082 334 THR A N 1
ATOM 2190 C CA . THR A 1 328 ? 2.099 85.567 -16.047 1.000 79.991 334 THR A CA 1
ATOM 2191 C C . THR A 1 328 ? 1.165 86.336 -16.992 1.000 80.355 334 THR A C 1
ATOM 2192 O O . THR A 1 328 ? 0.503 85.666 -17.820 1.000 81.987 334 THR A O 1
ATOM 2196 N N . ARG A 1 329 ? 1.092 87.671 -16.828 1.000 78.394 335 ARG A N 1
ATOM 2197 C CA . ARG A 1 329 ? 0.328 88.607 -17.695 1.000 76.920 335 ARG A CA 1
ATOM 2198 C C . ARG A 1 329 ? 0.999 88.553 -19.065 1.000 83.465 335 ARG A C 1
ATOM 2199 O O . ARG A 1 329 ? 2.177 88.996 -19.121 1.000 83.477 335 ARG A O 1
ATOM 2207 N N . ASN A 1 330 ? 0.307 87.988 -20.076 1.000 78.427 336 ASN A N 1
ATOM 2208 C CA . ASN A 1 330 ? 0.831 87.768 -21.455 1.000 72.987 336 ASN A CA 1
ATOM 2209 C C . ASN A 1 330 ? 1.235 89.130 -22.028 1.000 72.963 336 ASN A C 1
ATOM 2210 O O . ASN A 1 330 ? 0.444 90.091 -21.933 1.000 62.863 336 ASN A O 1
ATOM 2215 N N . GLN A 1 331 ? 2.463 89.216 -22.537 1.000 79.441 337 GLN A N 1
ATOM 2216 C CA . GLN A 1 331 ? 3.008 90.461 -23.133 1.000 83.630 337 GLN A CA 1
ATOM 2217 C C . GLN A 1 331 ? 3.173 90.266 -24.649 1.000 87.347 337 GLN A C 1
ATOM 2218 O O . GLN A 1 331 ? 3.722 89.230 -25.093 1.000 83.919 337 GLN A O 1
ATOM 2224 N N . GLY A 1 332 ? 2.688 91.228 -25.426 1.000 91.232 338 GLY A N 1
ATOM 2225 C CA . GLY A 1 332 ? 2.718 91.180 -26.895 1.000 88.887 338 GLY A CA 1
ATOM 2226 C C . GLY A 1 332 ? 3.838 92.049 -27.409 1.000 86.252 338 GLY A C 1
ATOM 2227 O O . GLY A 1 332 ? 4.136 93.052 -26.742 1.000 98.099 338 GLY A O 1
ATOM 2228 N N . SER A 1 333 ? 4.422 91.699 -28.554 1.000 80.903 339 SER A N 1
ATOM 2229 C CA . SER A 1 333 ? 5.525 92.460 -29.197 1.000 71.571 339 SER A CA 1
ATOM 2230 C C . SER A 1 333 ? 4.982 93.205 -30.425 1.000 63.832 339 SER A C 1
ATOM 2231 O O . SER A 1 333 ? 4.100 92.672 -31.094 1.000 66.234 339 SER A O 1
ATOM 2234 N N . ILE A 1 334 ? 5.413 94.446 -30.612 1.000 58.046 340 ILE A N 1
ATOM 2235 C CA . ILE A 1 334 ? 5.153 95.285 -31.815 1.000 66.074 340 ILE A CA 1
ATOM 2236 C C . ILE A 1 334 ? 6.467 96.003 -32.126 1.000 68.139 340 ILE A C 1
ATOM 2237 O O . ILE A 1 334 ? 6.985 96.641 -31.201 1.000 63.844 340 ILE A O 1
ATOM 2242 N N . ASP A 1 335 ? 6.992 95.875 -33.353 1.000 68.348 341 ASP A N 1
ATOM 2243 C CA . ASP A 1 335 ? 8.204 96.605 -33.822 1.000 60.737 341 ASP A CA 1
ATOM 2244 C C . ASP A 1 335 ? 7.830 97.436 -35.030 1.000 54.692 341 ASP A C 1
ATOM 2245 O O . ASP A 1 335 ? 6.879 97.090 -35.709 1.000 64.362 341 ASP A O 1
ATOM 2250 N N . VAL A 1 336 ? 8.512 98.552 -35.214 1.000 60.039 342 VAL A N 1
ATOM 2251 C CA . VAL A 1 336 ? 8.252 99.522 -36.319 1.000 61.847 342 VAL A CA 1
ATOM 2252 C C . VAL A 1 336 ? 9.617 99.874 -36.898 1.000 64.966 342 VAL A C 1
ATOM 2253 O O . VAL A 1 336 ? 10.405 100.539 -36.202 1.000 69.497 342 VAL A O 1
ATOM 2257 N N . THR A 1 337 ? 9.912 99.387 -38.097 1.000 68.622 343 THR A N 1
ATOM 2258 C CA . THR A 1 337 ? 11.263 99.496 -38.687 1.000 65.335 343 THR A CA 1
ATOM 2259 C C . THR A 1 337 ? 11.194 100.647 -39.677 1.000 62.707 343 THR A C 1
ATOM 2260 O O . THR A 1 337 ? 10.229 100.705 -40.413 1.000 63.586 343 THR A O 1
ATOM 2264 N N . TYR A 1 338 ? 12.124 101.585 -39.592 1.000 70.191 344 TYR A N 1
ATOM 2265 C CA . TYR A 1 338 ? 12.262 102.716 -40.541 1.000 74.884 344 TYR A CA 1
ATOM 2266 C C . TYR A 1 338 ? 13.411 102.293 -41.446 1.000 76.004 344 TYR A C 1
ATOM 2267 O O . TYR A 1 338 ? 14.420 101.813 -40.905 1.000 80.226 344 TYR A O 1
ATOM 2276 N N . ILE A 1 339 ? 13.217 102.341 -42.762 1.000 75.092 345 ILE A N 1
ATOM 2277 C CA . ILE A 1 339 ? 14.218 101.825 -43.734 1.000 68.318 345 ILE A CA 1
ATOM 2278 C C . ILE A 1 339 ? 14.502 102.930 -44.763 1.000 69.227 345 ILE A C 1
ATOM 2279 O O . ILE A 1 339 ? 13.528 103.480 -45.332 1.000 69.574 345 ILE A O 1
ATOM 2284 N N . ASP A 1 340 ? 15.778 103.285 -44.955 1.000 64.878 346 ASP A N 1
ATOM 2285 C CA . ASP A 1 340 ? 16.202 104.180 -46.062 1.000 68.958 346 ASP A CA 1
ATOM 2286 C C . ASP A 1 340 ? 16.273 103.316 -47.319 1.000 71.915 346 ASP A C 1
ATOM 2287 O O . ASP A 1 340 ? 17.150 102.457 -47.389 1.000 76.084 346 ASP A O 1
ATOM 2292 N N . GLN A 1 341 ? 15.357 103.533 -48.259 1.000 84.196 347 GLN A N 1
ATOM 2293 C CA . GLN A 1 341 ? 15.227 102.724 -49.497 1.000 85.436 347 GLN A CA 1
ATOM 2294 C C . GLN A 1 341 ? 16.365 103.053 -50.467 1.000 80.634 347 GLN A C 1
ATOM 2295 O O . GLN A 1 341 ? 16.570 102.281 -51.414 1.000 88.362 347 GLN A O 1
ATOM 2301 N N . THR A 1 342 ? 17.052 104.170 -50.269 1.000 73.263 348 THR A N 1
ATOM 2302 C CA . THR A 1 342 ? 18.109 104.623 -51.198 1.000 77.290 348 THR A CA 1
ATOM 2303 C C . THR A 1 342 ? 19.363 103.808 -50.891 1.000 76.214 348 THR A C 1
ATOM 2304 O O . THR A 1 342 ? 20.092 103.507 -51.849 1.000 75.438 348 THR A O 1
ATOM 2308 N N . THR A 1 343 ? 19.562 103.455 -49.613 1.000 82.621 349 THR A N 1
ATOM 2309 C CA . THR A 1 343 ? 20.715 102.676 -49.080 1.000 74.539 349 THR A CA 1
ATOM 2310 C C . THR A 1 343 ? 20.269 101.239 -48.779 1.000 81.555 349 THR A C 1
ATOM 2311 O O . THR A 1 343 ? 21.145 100.422 -48.431 1.000 81.793 349 THR A O 1
ATOM 2315 N N . GLY A 1 344 ? 18.959 100.953 -48.860 1.000 82.640 350 GLY A N 1
ATOM 2316 C CA . GLY A 1 344 ? 18.332 99.681 -48.432 1.000 77.515 350 GLY A CA 1
ATOM 2317 C C . GLY A 1 344 ? 18.663 99.276 -46.995 1.000 82.921 350 GLY A C 1
ATOM 2318 O O . GLY A 1 344 ? 18.509 98.075 -46.668 1.000 97.150 350 GLY A O 1
ATOM 2319 N N . GLN A 1 345 ? 19.075 100.221 -46.144 1.000 80.279 351 GLN A N 1
ATOM 2320 C CA . GLN A 1 345 ? 19.565 99.949 -44.763 1.000 81.699 351 GLN A CA 1
ATOM 2321 C C . GLN A 1 345 ? 18.606 100.541 -43.728 1.000 76.636 351 GLN A C 1
ATOM 2322 O O . GLN A 1 345 ? 18.000 101.585 -44.043 1.000 73.388 351 GLN A O 1
ATOM 2328 N N . THR A 1 346 ? 18.532 99.917 -42.540 1.000 72.685 352 THR A N 1
ATOM 2329 C CA . THR A 1 346 ? 17.673 100.325 -41.396 1.000 70.888 352 THR A CA 1
ATOM 2330 C C . THR A 1 346 ? 18.153 101.678 -40.855 1.000 79.175 352 THR A C 1
ATOM 2331 O O . THR A 1 346 ? 19.318 101.751 -40.487 1.000 94.072 352 THR A O 1
ATOM 2335 N N . LEU A 1 347 ? 17.293 102.700 -40.857 1.000 81.964 353 LEU A N 1
ATOM 2336 C CA . LEU A 1 347 ? 17.501 104.024 -40.198 1.000 84.759 353 LEU A CA 1
ATOM 2337 C C . LEU A 1 347 ? 17.404 103.863 -38.662 1.000 86.711 353 LEU A C 1
ATOM 2338 O O . LEU A 1 347 ? 18.324 104.262 -37.934 1.000 86.230 353 LEU A O 1
ATOM 2343 N N . SER A 1 348 ? 16.329 103.266 -38.165 1.000 89.473 354 SER A N 1
ATOM 2344 C CA . SER A 1 348 ? 16.101 103.033 -36.720 1.000 83.691 354 SER A CA 1
ATOM 2345 C C . SER A 1 348 ? 14.985 102.015 -36.571 1.000 75.485 354 SER A C 1
ATOM 2346 O O . SER A 1 348 ? 14.154 101.922 -37.456 1.000 84.936 354 SER A O 1
ATOM 2349 N N . LYS A 1 349 ? 14.945 101.300 -35.467 1.000 80.081 355 LYS A N 1
ATOM 2350 C CA . LYS A 1 349 ? 13.819 100.388 -35.167 1.000 83.830 355 LYS A CA 1
ATOM 2351 C C . LYS A 1 349 ? 13.303 100.745 -33.765 1.000 81.744 355 LYS A C 1
ATOM 2352 O O . LYS A 1 349 ? 14.175 100.947 -32.886 1.000 77.977 355 LYS A O 1
ATOM 2358 N N . LYS A 1 350 ? 11.974 100.912 -33.603 1.000 69.846 356 LYS A N 1
ATOM 2359 C CA . LYS A 1 350 ? 11.285 101.037 -32.294 1.000 65.469 356 LYS A CA 1
ATOM 2360 C C . LYS A 1 350 ? 10.723 99.671 -31.873 1.000 68.629 356 LYS A C 1
ATOM 2361 O O . LYS A 1 350 ? 10.129 98.989 -32.709 1.000 67.343 356 LYS A O 1
ATOM 2367 N N . ASP A 1 351 ? 10.919 99.275 -30.612 1.000 78.525 357 ASP A N 1
ATOM 2368 C CA . ASP A 1 351 ? 10.410 97.990 -30.056 1.000 81.170 357 ASP A CA 1
ATOM 2369 C C . ASP A 1 351 ? 9.460 98.285 -28.894 1.000 79.458 357 ASP A C 1
ATOM 2370 O O . ASP A 1 351 ? 9.897 98.816 -27.877 1.000 87.090 357 ASP A O 1
ATOM 2375 N N . LEU A 1 352 ? 8.197 97.911 -29.037 1.000 80.401 358 LEU A N 1
ATOM 2376 C CA . LEU A 1 352 ? 7.166 98.101 -27.996 1.000 74.078 358 LEU A CA 1
ATOM 2377 C C . LEU A 1 352 ? 6.739 96.718 -27.504 1.000 86.829 358 LEU A C 1
ATOM 2378 O O . LEU A 1 352 ? 6.381 95.877 -28.343 1.000 90.589 358 LEU A O 1
ATOM 2383 N N . SER A 1 353 ? 6.848 96.464 -26.199 1.000 95.036 359 SER A N 1
ATOM 2384 C CA . SER A 1 353 ? 6.266 95.269 -25.532 1.000 86.911 359 SER A CA 1
ATOM 2385 C C . SER A 1 353 ? 5.322 95.766 -24.432 1.000 85.925 359 SER A C 1
ATOM 2386 O O . SER A 1 353 ? 5.538 96.887 -23.935 1.000 77.314 359 SER A O 1
ATOM 2389 N N . GLY A 1 354 ? 4.256 95.011 -24.164 1.000 90.188 360 GLY A N 1
ATOM 2390 C CA . GLY A 1 354 ? 3.178 95.379 -23.227 1.000 87.787 360 GLY A CA 1
ATOM 2391 C C . GLY A 1 354 ? 2.155 94.265 -23.105 1.000 93.881 360 GLY A C 1
ATOM 2392 O O . GLY A 1 354 ? 2.340 93.220 -23.751 1.000 105.641 360 GLY A O 1
ATOM 2393 N N . GLY A 1 355 ? 1.111 94.472 -22.299 1.000 86.632 361 GLY A N 1
ATOM 2394 C CA . GLY A 1 355 ? 0.112 93.435 -21.979 1.000 76.769 361 GLY A CA 1
ATOM 2395 C C . GLY A 1 355 ? -0.892 93.229 -23.102 1.000 77.521 361 GLY A C 1
ATOM 2396 O O . GLY A 1 355 ? -1.471 94.227 -23.588 1.000 70.233 361 GLY A O 1
ATOM 2397 N N . THR A 1 356 ? -1.138 91.968 -23.481 1.000 79.057 362 THR A N 1
ATOM 2398 C CA . THR A 1 356 ? -2.125 91.619 -24.530 1.000 71.625 362 THR A CA 1
ATOM 2399 C C . THR A 1 356 ? -3.408 92.364 -24.187 1.000 78.694 362 THR A C 1
ATOM 2400 O O . THR A 1 356 ? -4.051 91.962 -23.227 1.000 87.053 362 THR A O 1
ATOM 2404 N N . GLY A 1 357 ? -3.711 93.440 -24.915 1.000 84.509 363 GLY A N 1
ATOM 2405 C CA . GLY A 1 357 ? -4.962 94.210 -24.783 1.000 79.332 363 GLY A CA 1
ATOM 2406 C C . GLY A 1 357 ? -4.684 95.690 -24.598 1.000 78.420 363 GLY A C 1
ATOM 2407 O O . GLY A 1 357 ? -5.569 96.502 -24.918 1.000 74.303 363 GLY A O 1
ATOM 2408 N N . ASP A 1 358 ? -3.485 96.041 -24.126 1.000 76.158 364 ASP A N 1
ATOM 2409 C CA . ASP A 1 358 ? -3.108 97.442 -23.785 1.000 84.648 364 ASP A CA 1
ATOM 2410 C C . ASP A 1 358 ? -2.672 98.173 -25.069 1.000 82.664 364 ASP A C 1
ATOM 2411 O O . ASP A 1 358 ? -2.334 97.475 -26.043 1.000 75.524 364 ASP A O 1
ATOM 2416 N N . SER A 1 359 ? -2.714 99.514 -25.081 1.000 75.053 365 SER A N 1
ATOM 2417 C CA . SER A 1 359 ? -2.351 100.388 -26.232 1.000 89.944 365 SER A CA 1
ATOM 2418 C C . SER A 1 359 ? -0.895 100.860 -26.083 1.000 94.965 365 SER A C 1
ATOM 2419 O O . SER A 1 359 ? -0.526 101.294 -24.999 1.000 109.372 365 SER A O 1
ATOM 2422 N N . SER A 1 360 ? -0.083 100.743 -27.131 1.000 105.134 366 SER A N 1
ATOM 2423 C CA . SER A 1 360 ? 1.346 101.142 -27.132 1.000 100.251 366 SER A CA 1
ATOM 2424 C C . SER A 1 360 ? 1.427 102.668 -26.997 1.000 98.023 366 SER A C 1
ATOM 2425 O O . SER A 1 360 ? 2.435 103.161 -26.454 1.000 89.785 366 SER A O 1
ATOM 2428 N N . ASN A 1 361 ? 0.391 103.372 -27.479 1.000 94.892 367 ASN A N 1
ATOM 2429 C CA . ASN A 1 361 ? 0.320 104.855 -27.571 1.000 89.995 367 ASN A CA 1
ATOM 2430 C C . ASN A 1 361 ? 1.496 105.371 -28.405 1.000 86.017 367 ASN A C 1
ATOM 2431 O O . ASN A 1 361 ? 1.985 106.479 -28.122 1.000 92.285 367 ASN A O 1
ATOM 2436 N N . TYR A 1 362 ? 1.911 104.604 -29.422 1.000 92.350 368 TYR A N 1
ATOM 2437 C CA . TYR A 1 362 ? 3.016 104.955 -30.355 1.000 71.671 368 TYR A CA 1
ATOM 2438 C C . TYR A 1 362 ? 2.421 105.550 -31.628 1.000 62.517 368 TYR A C 1
ATOM 2439 O O . TYR A 1 362 ? 1.373 105.097 -32.078 1.000 58.445 368 TYR A O 1
ATOM 2448 N N . THR A 1 363 ? 3.056 106.599 -32.144 1.000 69.217 369 THR A N 1
ATOM 2449 C CA . THR A 1 363 ? 2.738 107.233 -33.446 1.000 73.948 369 THR A CA 1
ATOM 2450 C C . THR A 1 363 ? 4.020 107.214 -34.264 1.000 72.896 369 THR A C 1
ATOM 2451 O O . THR A 1 363 ? 5.089 107.226 -33.660 1.000 69.868 369 THR A O 1
ATOM 2455 N N . THR A 1 364 ? 3.898 107.159 -35.581 1.000 78.906 370 THR A N 1
ATOM 2456 C CA . THR A 1 364 ? 5.057 107.162 -36.503 1.000 78.726 370 THR A CA 1
ATOM 2457 C C . THR A 1 364 ? 5.418 108.609 -36.842 1.000 77.603 370 THR A C 1
ATOM 2458 O O . THR A 1 364 ? 6.518 108.818 -37.384 1.000 87.909 370 THR A O 1
ATOM 2462 N N . THR A 1 365 ? 4.537 109.575 -36.568 1.000 80.366 371 THR A N 1
ATOM 2463 C CA . THR A 1 365 ? 4.669 110.960 -37.120 1.000 85.312 371 THR A CA 1
ATOM 2464 C C . THR A 1 365 ? 5.921 111.651 -36.562 1.000 87.893 371 THR A C 1
ATOM 2465 O O . THR A 1 365 ? 6.560 112.453 -37.296 1.000 89.461 371 THR A O 1
ATOM 2469 N N . ASP A 1 366 ? 6.241 111.382 -35.299 1.000 91.815 372 ASP A N 1
ATOM 2470 C CA . ASP A 1 366 ? 7.376 112.044 -34.607 1.000 96.239 372 ASP A CA 1
ATOM 2471 C C . ASP A 1 366 ? 8.674 111.575 -35.278 1.000 80.158 372 ASP A C 1
ATOM 2472 O O . ASP A 1 366 ? 9.442 112.434 -35.771 1.000 76.558 372 ASP A O 1
ATOM 2477 N N . THR A 1 367 ? 8.882 110.258 -35.327 1.000 82.236 373 THR A N 1
ATOM 2478 C CA . THR A 1 367 ? 10.104 109.609 -35.869 1.000 76.699 373 THR A CA 1
ATOM 2479 C C . THR A 1 367 ? 10.190 109.833 -37.383 1.000 74.539 373 THR A C 1
ATOM 2480 O O . THR A 1 367 ? 11.321 109.890 -37.870 1.000 79.069 373 THR A O 1
ATOM 2484 N N . ILE A 1 368 ? 9.059 109.973 -38.085 1.000 70.916 374 ILE A N 1
ATOM 2485 C CA . ILE A 1 368 ? 9.002 110.374 -39.526 1.000 70.209 374 ILE A CA 1
ATOM 2486 C C . ILE A 1 368 ? 9.459 111.832 -39.652 1.000 67.932 374 ILE A C 1
ATOM 2487 O O . ILE A 1 368 ? 10.230 112.156 -40.590 1.000 64.091 374 ILE A O 1
ATOM 2492 N N . LYS A 1 369 ? 8.965 112.690 -38.757 1.000 81.251 375 LYS A N 1
ATOM 2493 C CA . LYS A 1 369 ? 9.236 114.153 -38.771 1.000 79.890 375 LYS A CA 1
ATOM 2494 C C . LYS A 1 369 ? 10.750 114.350 -38.808 1.000 78.303 375 LYS A C 1
ATOM 2495 O O . LYS A 1 369 ? 11.244 115.014 -39.752 1.000 81.366 375 LYS A O 1
ATOM 2501 N N . SER A 1 370 ? 11.454 113.783 -37.825 1.000 81.377 376 SER A N 1
ATOM 2502 C CA . SER A 1 370 ? 12.932 113.893 -37.724 1.000 87.115 376 SER A CA 1
ATOM 2503 C C . SER A 1 370 ? 13.521 113.662 -39.120 1.000 88.229 376 SER A C 1
ATOM 2504 O O . SER A 1 370 ? 14.292 114.529 -39.580 1.000 98.002 376 SER A O 1
ATOM 2507 N N . TYR A 1 371 ? 13.085 112.594 -39.799 1.000 87.353 377 TYR A N 1
ATOM 2508 C CA . TYR A 1 371 ? 13.628 112.159 -41.116 1.000 88.236 377 TYR A CA 1
ATOM 2509 C C . TYR A 1 371 ? 13.204 113.137 -42.225 1.000 75.973 377 TYR A C 1
ATOM 2510 O O . TYR A 1 371 ? 14.098 113.622 -42.937 1.000 73.168 377 TYR A O 1
ATOM 2519 N N . THR A 1 372 ? 11.907 113.431 -42.352 1.000 77.377 378 THR A N 1
ATOM 2520 C CA . THR A 1 372 ? 11.349 114.362 -43.373 1.000 87.884 378 THR A CA 1
ATOM 2521 C C . THR A 1 372 ? 11.917 115.772 -43.184 1.000 93.863 378 THR A C 1
ATOM 2522 O O . THR A 1 372 ? 12.004 116.490 -44.205 1.000 81.869 378 THR A O 1
ATOM 2526 N N . ASP A 1 373 ? 12.266 116.139 -41.936 1.000 107.430 379 ASP A N 1
ATOM 2527 C CA . ASP A 1 373 ? 13.064 117.348 -41.575 1.000 108.670 379 ASP A CA 1
ATOM 2528 C C . ASP A 1 373 ? 14.454 117.227 -42.221 1.000 106.708 379 ASP A C 1
ATOM 2529 O O . ASP A 1 373 ? 14.824 118.112 -43.009 1.000 110.195 379 ASP A O 1
ATOM 2534 N N . ALA A 1 374 ? 15.167 116.130 -41.947 1.000 102.137 380 ALA A N 1
ATOM 2535 C CA . ALA A 1 374 ? 16.553 115.874 -42.408 1.000 102.251 380 ALA A CA 1
ATOM 2536 C C . ALA A 1 374 ? 16.629 115.772 -43.937 1.000 105.677 380 ALA A C 1
ATOM 2537 O O . ALA A 1 374 ? 17.731 115.472 -44.444 1.000 108.284 380 ALA A O 1
ATOM 2539 N N . GLY A 1 375 ? 15.515 115.986 -44.644 1.000 104.141 381 GLY A N 1
ATOM 2540 C CA . GLY A 1 375 ? 15.470 115.969 -46.118 1.000 106.436 381 GLY A CA 1
ATOM 2541 C C . GLY A 1 375 ? 15.253 114.570 -46.689 1.000 108.113 381 GLY A C 1
ATOM 2542 O O . GLY A 1 375 ? 15.725 114.342 -47.808 1.000 111.376 381 GLY A O 1
ATOM 2543 N N . TYR A 1 376 ? 14.573 113.669 -45.964 1.000 101.798 382 TYR A N 1
ATOM 2544 C CA . TYR A 1 376 ? 13.969 112.412 -46.488 1.000 93.271 382 TYR A CA 1
ATOM 2545 C C . TYR A 1 376 ? 12.556 112.674 -47.031 1.000 99.741 382 TYR A C 1
ATOM 2546 O O . TYR A 1 376 ? 11.894 113.626 -46.574 1.000 111.423 382 TYR A O 1
ATOM 2555 N N . GLU A 1 377 ? 12.097 111.851 -47.976 1.000 90.965 383 GLU A N 1
ATOM 2556 C CA . GLU A 1 377 ? 10.697 111.874 -48.485 1.000 93.877 383 GLU A CA 1
ATOM 2557 C C . GLU A 1 377 ? 10.059 110.560 -48.022 1.000 92.848 383 GLU A C 1
ATOM 2558 O O . GLU A 1 377 ? 10.746 109.527 -48.111 1.000 101.944 383 GLU A O 1
ATOM 2564 N N . LEU A 1 378 ? 8.842 110.599 -47.473 1.000 89.584 384 LEU A N 1
ATOM 2565 C CA . LEU A 1 378 ? 8.129 109.374 -47.032 1.000 82.598 384 LEU A CA 1
ATOM 2566 C C . LEU A 1 378 ? 7.688 108.616 -48.280 1.000 83.301 384 LEU A C 1
ATOM 2567 O O . LEU A 1 378 ? 7.149 109.262 -49.175 1.000 90.811 384 LEU A O 1
ATOM 2572 N N . VAL A 1 379 ? 7.952 107.314 -48.355 1.000 79.440 385 VAL A N 1
ATOM 2573 C CA . VAL A 1 379 ? 7.434 106.456 -49.452 1.000 81.153 385 VAL A CA 1
ATOM 2574 C C . VAL A 1 379 ? 6.151 105.786 -48.950 1.000 82.617 385 VAL A C 1
ATOM 2575 O O . VAL A 1 379 ? 5.119 105.945 -49.600 1.000 86.455 385 VAL A O 1
ATOM 2579 N N . SER A 1 380 ? 6.193 105.107 -47.805 1.000 74.367 386 SER A N 1
ATOM 2580 C CA . SER A 1 380 ? 5.086 104.227 -47.357 1.000 80.428 386 SER A CA 1
ATOM 2581 C C . SER A 1 380 ? 5.139 104.048 -45.839 1.000 80.495 386 SER A C 1
ATOM 2582 O O . SER A 1 380 ? 6.257 104.042 -45.298 1.000 88.701 386 SER A O 1
ATOM 2585 N N . ASP A 1 381 ? 3.971 103.880 -45.208 1.000 75.574 387 ASP A N 1
ATOM 2586 C CA . ASP A 1 381 ? 3.795 103.640 -43.750 1.000 67.909 387 ASP A CA 1
ATOM 2587 C C . ASP A 1 381 ? 2.684 102.605 -43.563 1.000 65.299 387 ASP A C 1
ATOM 2588 O O . ASP A 1 381 ? 1.509 102.990 -43.744 1.000 72.275 387 ASP A O 1
ATOM 2593 N N . ASN A 1 382 ? 3.020 101.356 -43.222 1.000 60.663 388 ASN A N 1
ATOM 2594 C CA . ASN A 1 382 ? 1.998 100.291 -43.002 1.000 64.455 388 ASN A CA 1
ATOM 2595 C C . ASN A 1 382 ? 1.598 100.231 -41.515 1.000 66.356 388 ASN A C 1
ATOM 2596 O O . ASN A 1 382 ? 0.775 99.379 -41.150 1.000 70.257 388 ASN A O 1
ATOM 2601 N N . TYR A 1 383 ? 2.143 101.104 -40.669 1.000 73.339 389 TYR A N 1
ATOM 2602 C CA . TYR A 1 383 ? 1.760 101.174 -39.239 1.000 73.580 389 TYR A CA 1
ATOM 2603 C C . TYR A 1 383 ? 0.374 101.798 -39.184 1.000 65.189 389 TYR A C 1
ATOM 2604 O O . TYR A 1 383 ? 0.146 102.791 -39.853 1.000 68.261 389 TYR A O 1
ATOM 2613 N N . PRO A 1 384 ? -0.584 101.218 -38.429 1.000 75.920 390 PRO A N 1
ATOM 2614 C CA . PRO A 1 384 ? -1.940 101.774 -38.326 1.000 83.198 390 PRO A CA 1
ATOM 2615 C C . PRO A 1 384 ? -1.964 103.248 -37.863 1.000 90.865 390 PRO A C 1
ATOM 2616 O O . PRO A 1 384 ? -1.200 103.596 -36.968 1.000 105.165 390 PRO A O 1
ATOM 2620 N N . SER A 1 385 ? -2.818 104.095 -38.451 1.000 81.073 391 SER A N 1
ATOM 2621 C CA . SER A 1 385 ? -2.941 105.518 -38.029 1.000 82.168 391 SER A CA 1
ATOM 2622 C C . SER A 1 385 ? -3.461 105.578 -36.589 1.000 88.929 391 SER A C 1
ATOM 2623 O O . SER A 1 385 ? -2.833 106.260 -35.770 1.000 97.737 391 SER A O 1
ATOM 2626 N N . GLY A 1 386 ? -4.545 104.857 -36.296 1.000 92.977 392 GLY A N 1
ATOM 2627 C CA . GLY A 1 386 ? -5.212 104.864 -34.983 1.000 92.459 392 GLY A CA 1
ATOM 2628 C C . GLY A 1 386 ? -4.575 103.870 -34.031 1.000 97.561 392 GLY A C 1
ATOM 2629 O O . GLY A 1 386 ? -5.289 102.932 -33.616 1.000 93.628 392 GLY A O 1
ATOM 2630 N N . GLY A 1 387 ? -3.279 104.047 -33.736 1.000 97.305 393 GLY A N 1
ATOM 2631 C CA . GLY A 1 387 ? -2.539 103.330 -32.676 1.000 92.187 393 GLY A CA 1
ATOM 2632 C C . GLY A 1 387 ? -2.610 101.825 -32.837 1.000 87.493 393 GLY A C 1
ATOM 2633 O O . GLY A 1 387 ? -3.287 101.359 -33.765 1.000 100.496 393 GLY A O 1
ATOM 2634 N N . THR A 1 388 ? -1.925 101.091 -31.964 1.000 89.143 394 THR A N 1
ATOM 2635 C CA . THR A 1 388 ? -1.838 99.609 -31.993 1.000 88.310 394 THR A CA 1
ATOM 2636 C C . THR A 1 388 ? -2.278 99.065 -30.647 1.000 84.775 394 THR A C 1
ATOM 2637 O O . THR A 1 388 ? -2.362 99.847 -29.691 1.000 78.390 394 THR A O 1
ATOM 2641 N N . VAL A 1 389 ? -2.535 97.763 -30.615 1.000 86.457 395 VAL A N 1
ATOM 2642 C CA . VAL A 1 389 ? -2.853 97.019 -29.374 1.000 84.227 395 VAL A CA 1
ATOM 2643 C C . VAL A 1 389 ? -2.039 95.729 -29.391 1.000 74.670 395 VAL A C 1
ATOM 2644 O O . VAL A 1 389 ? -2.221 94.946 -30.312 1.000 80.944 395 VAL A O 1
ATOM 2648 N N . PHE A 1 390 ? -1.156 95.559 -28.413 1.000 72.169 396 PHE A N 1
ATOM 2649 C CA . PHE A 1 390 ? -0.396 94.316 -28.133 1.000 76.016 396 PHE A CA 1
ATOM 2650 C C . PHE A 1 390 ? -1.346 93.112 -28.111 1.000 76.790 396 PHE A C 1
ATOM 2651 O O . PHE A 1 390 ? -2.355 93.139 -27.368 1.000 69.510 396 PHE A O 1
ATOM 2659 N N . THR A 1 391 ? -1.008 92.082 -28.894 1.000 77.165 397 THR A N 1
ATOM 2660 C CA . THR A 1 391 ? -1.762 90.808 -29.030 1.000 73.405 397 THR A CA 1
ATOM 2661 C C . THR A 1 391 ? -0.815 89.630 -28.822 1.000 70.005 397 THR A C 1
ATOM 2662 O O . THR A 1 391 ? 0.427 89.819 -28.927 1.000 63.314 397 THR A O 1
ATOM 2666 N N . ASP A 1 392 ? -1.404 88.456 -28.591 1.000 73.569 398 ASP A N 1
ATOM 2667 C CA . ASP A 1 392 ? -0.699 87.197 -28.248 1.000 71.908 398 ASP A CA 1
ATOM 2668 C C . ASP A 1 392 ? 0.344 86.926 -29.343 1.000 79.412 398 ASP A C 1
ATOM 2669 O O . ASP A 1 392 ? 1.472 86.470 -29.033 1.000 79.297 398 ASP A O 1
ATOM 2674 N N . THR A 1 393 ? -0.010 87.213 -30.593 1.000 86.229 399 THR A N 1
ATOM 2675 C CA . THR A 1 393 ? 0.883 87.038 -31.760 1.000 72.563 399 THR A CA 1
ATOM 2676 C C . THR A 1 393 ? 1.593 88.368 -32.023 1.000 66.338 399 THR A C 1
ATOM 2677 O O . THR A 1 393 ? 1.036 89.458 -31.712 1.000 65.435 399 THR A O 1
ATOM 2681 N N . ALA A 1 394 ? 2.795 88.263 -32.576 1.000 60.382 400 ALA A N 1
ATOM 2682 C CA . ALA A 1 394 ? 3.731 89.383 -32.805 1.000 61.866 400 ALA A CA 1
ATOM 2683 C C . ALA A 1 394 ? 3.177 90.280 -33.904 1.000 63.128 400 ALA A C 1
ATOM 2684 O O . ALA A 1 394 ? 2.400 89.792 -34.693 1.000 70.640 400 ALA A O 1
ATOM 2686 N N . GLN A 1 395 ? 3.546 91.555 -33.900 1.000 63.808 401 GLN A N 1
ATOM 2687 C CA . GLN A 1 395 ? 3.124 92.551 -34.912 1.000 58.931 401 GLN A CA 1
ATOM 2688 C C . GLN A 1 395 ? 4.405 93.197 -35.426 1.000 56.431 401 GLN A C 1
ATOM 2689 O O . GLN A 1 395 ? 5.250 93.525 -34.601 1.000 66.394 401 GLN A O 1
ATOM 2695 N N . HIS A 1 396 ? 4.554 93.341 -36.734 1.000 60.126 402 HIS A N 1
ATOM 2696 C CA . HIS A 1 396 ? 5.752 93.968 -37.354 1.000 64.821 402 HIS A CA 1
ATOM 2697 C C . HIS A 1 396 ? 5.280 95.003 -38.379 1.000 55.013 402 HIS A C 1
ATOM 2698 O O . HIS A 1 396 ? 4.460 94.665 -39.197 1.000 70.536 402 HIS A O 1
ATOM 2705 N N . TYR A 1 397 ? 5.768 96.225 -38.319 1.000 50.569 403 TYR A N 1
ATOM 2706 C CA . TYR A 1 397 ? 5.354 97.317 -39.229 1.000 53.729 403 TYR A CA 1
ATOM 2707 C C . TYR A 1 397 ? 6.622 97.984 -39.736 1.000 50.895 403 TYR A C 1
ATOM 2708 O O . TYR A 1 397 ? 7.675 97.915 -39.099 1.000 61.014 403 TYR A O 1
ATOM 2717 N N . VAL A 1 398 ? 6.518 98.550 -40.917 1.000 51.127 404 VAL A N 1
ATOM 2718 C CA . VAL A 1 398 ? 7.686 99.060 -41.667 1.000 54.427 404 VAL A CA 1
ATOM 2719 C C . VAL A 1 398 ? 7.322 100.437 -42.187 1.000 47.742 404 VAL A C 1
ATOM 2720 O O . VAL A 1 398 ? 6.158 100.650 -42.516 1.000 60.277 404 VAL A O 1
ATOM 2724 N N . VAL A 1 399 ? 8.291 101.329 -42.231 1.000 52.717 405 VAL A N 1
ATOM 2725 C CA . VAL A 1 399 ? 8.114 102.717 -42.730 1.000 57.755 405 VAL A CA 1
ATOM 2726 C C . VAL A 1 399 ? 9.237 102.911 -43.726 1.000 60.199 405 VAL A C 1
ATOM 2727 O O . VAL A 1 399 ? 10.405 102.947 -43.296 1.000 74.757 405 VAL A O 1
ATOM 2731 N N . ASN A 1 400 ? 8.919 102.997 -45.008 1.000 65.937 406 ASN A N 1
ATOM 2732 C CA . ASN A 1 400 ? 9.981 103.156 -46.037 1.000 69.047 406 ASN A CA 1
ATOM 2733 C C . ASN A 1 400 ? 10.119 104.659 -46.312 1.000 69.215 406 ASN A C 1
ATOM 2734 O O . ASN A 1 400 ? 9.102 105.345 -46.526 1.000 67.784 406 ASN A O 1
ATOM 2739 N N . LEU A 1 401 ? 11.344 105.158 -46.194 1.000 79.956 407 LEU A N 1
ATOM 2740 C CA . LEU A 1 401 ? 11.722 106.554 -46.519 1.000 77.731 407 LEU A CA 1
ATOM 2741 C C . LEU A 1 401 ? 12.860 106.479 -47.527 1.000 80.736 407 LEU A C 1
ATOM 2742 O O . LEU A 1 401 ? 13.741 105.604 -47.361 1.000 77.854 407 LEU A O 1
ATOM 2747 N N . LYS A 1 402 ? 12.793 107.312 -48.562 1.000 79.651 408 LYS A N 1
ATOM 2748 C CA . LYS A 1 402 ? 13.855 107.430 -49.585 1.000 79.278 408 LYS A CA 1
ATOM 2749 C C . LYS A 1 402 ? 14.526 108.776 -49.351 1.000 79.750 408 LYS A C 1
ATOM 2750 O O . LYS A 1 402 ? 13.819 109.736 -48.942 1.000 85.710 408 LYS A O 1
ATOM 2756 N N . GLN A 1 403 ? 15.840 108.828 -49.547 1.000 75.739 409 GLN A N 1
ATOM 2757 C CA . GLN A 1 403 ? 16.577 110.111 -49.593 1.000 72.344 409 GLN A CA 1
ATOM 2758 C C . GLN A 1 403 ? 15.960 110.960 -50.706 1.000 62.079 409 GLN A C 1
ATOM 2759 O O . GLN A 1 403 ? 15.899 110.497 -51.832 1.000 61.975 409 GLN A O 1
ATOM 2765 N N . LYS A 1 404 ? 15.437 112.131 -50.352 1.000 70.862 410 LYS A N 1
ATOM 2766 C CA . LYS A 1 404 ? 14.701 113.050 -51.264 1.000 71.897 410 LYS A CA 1
ATOM 2767 C C . LYS A 1 404 ? 15.643 113.550 -52.359 1.000 63.164 410 LYS A C 1
ATOM 2768 O O . LYS A 1 404 ? 16.701 114.078 -52.020 1.000 75.188 410 LYS A O 1
ATOM 2774 N N . LEU A 1 405 ? 15.226 113.449 -53.613 1.000 68.878 411 LEU A N 1
ATOM 2775 C CA . LEU A 1 405 ? 16.006 113.954 -54.765 1.000 83.541 411 LEU A CA 1
ATOM 2776 C C . LEU A 1 405 ? 15.229 115.110 -55.402 1.000 76.538 411 LEU A C 1
ATOM 2777 O O . LEU A 1 405 ? 14.080 114.855 -55.786 1.000 69.428 411 LEU A O 1
ATOM 2782 N N . VAL A 1 406 ? 15.829 116.316 -55.465 1.000 88.160 412 VAL A N 1
ATOM 2783 C CA . VAL A 1 406 ? 15.243 117.572 -56.048 1.000 89.088 412 VAL A CA 1
ATOM 2784 C C . VAL A 1 406 ? 15.952 117.947 -57.362 1.000 82.717 412 VAL A C 1
ATOM 2785 O O . VAL A 1 406 ? 17.054 118.563 -57.320 1.000 86.209 412 VAL A O 1
ATOM 2789 N N . VAL A 1 407 ? 15.287 117.690 -58.485 1.000 74.265 413 VAL A N 1
ATOM 2790 C CA . VAL A 1 407 ? 15.850 117.933 -59.842 1.000 92.728 413 VAL A CA 1
ATOM 2791 C C . VAL A 1 407 ? 15.849 119.447 -60.074 1.000 91.267 413 VAL A C 1
ATOM 2792 O O . VAL A 1 407 ? 14.754 120.014 -60.095 1.000 97.737 413 VAL A O 1
ATOM 2796 N N . SER A 1 408 ? 17.029 120.067 -60.204 1.000 88.443 414 SER A N 1
ATOM 2797 C CA . SER A 1 408 ? 17.209 121.481 -60.631 1.000 81.044 414 SER A CA 1
ATOM 2798 C C . SER A 1 408 ? 17.567 121.523 -62.112 1.000 87.470 414 SER A C 1
ATOM 2799 O O . SER A 1 408 ? 17.606 120.461 -62.756 1.000 95.337 414 SER A O 1
ATOM 2802 N N . SER A 1 409 ? 17.783 122.721 -62.638 1.000 92.670 415 SER A N 1
ATOM 2803 C CA . SER A 1 409 ? 18.179 122.933 -64.045 1.000 87.825 415 SER A CA 1
ATOM 2804 C C . SER A 1 409 ? 19.055 124.168 -64.097 1.000 92.975 415 SER A C 1
ATOM 2805 O O . SER A 1 409 ? 18.495 125.270 -63.951 1.000 115.234 415 SER A O 1
ATOM 2808 N N . GLU A 1 410 ? 20.364 123.982 -64.262 1.000 87.238 416 GLU A N 1
ATOM 2809 C CA . GLU A 1 410 ? 21.293 125.111 -64.500 1.000 73.775 416 GLU A CA 1
ATOM 2810 C C . GLU A 1 410 ? 21.437 125.279 -66.027 1.000 74.407 416 GLU A C 1
ATOM 2811 O O . GLU A 1 410 ? 21.392 124.252 -66.781 1.000 63.331 416 GLU A O 1
ATOM 2817 N N . GLN A 1 411 ? 21.425 126.554 -66.450 1.000 82.088 417 GLN A N 1
ATOM 2818 C CA . GLN A 1 411 ? 21.523 127.022 -67.856 1.000 74.926 417 GLN A CA 1
ATOM 2819 C C . GLN A 1 411 ? 22.820 127.820 -67.998 1.000 81.578 417 GLN A C 1
ATOM 2820 O O . GLN A 1 411 ? 23.175 128.583 -67.095 1.000 77.851 417 GLN A O 1
ATOM 2826 N N . LYS A 1 412 ? 23.542 127.571 -69.082 1.000 90.167 418 LYS A N 1
ATOM 2827 C CA . LYS A 1 412 ? 24.764 128.314 -69.466 1.000 82.192 418 LYS A CA 1
ATOM 2828 C C . LYS A 1 412 ? 24.511 128.827 -70.872 1.000 78.712 418 LYS A C 1
ATOM 2829 O O . LYS A 1 412 ? 23.715 128.205 -71.600 1.000 80.497 418 LYS A O 1
ATOM 2835 N N . GLN A 1 413 ? 25.182 129.911 -71.224 1.000 85.699 419 GLN A N 1
ATOM 2836 C CA . GLN A 1 413 ? 25.031 130.541 -72.546 1.000 83.797 419 GLN A CA 1
ATOM 2837 C C . GLN A 1 413 ? 26.410 131.017 -72.960 1.000 81.479 419 GLN A C 1
ATOM 2838 O O . GLN A 1 413 ? 27.121 131.535 -72.073 1.000 68.594 419 GLN A O 1
ATOM 2844 N N . VAL A 1 414 ? 26.781 130.764 -74.213 1.000 76.767 420 VAL A N 1
ATOM 2845 C CA . VAL A 1 414 ? 28.034 131.300 -74.808 1.000 84.534 420 VAL A CA 1
ATOM 2846 C C . VAL A 1 414 ? 27.632 132.357 -75.836 1.000 80.030 420 VAL A C 1
ATOM 2847 O O . VAL A 1 414 ? 26.707 132.107 -76.660 1.000 70.543 420 VAL A O 1
ATOM 2851 N N . ASN A 1 415 ? 28.294 133.509 -75.763 1.000 76.995 421 ASN A N 1
ATOM 2852 C CA . ASN A 1 415 ? 27.935 134.699 -76.573 1.000 75.004 421 ASN A CA 1
ATOM 2853 C C . ASN A 1 415 ? 29.149 135.095 -77.386 1.000 70.453 421 ASN A C 1
ATOM 2854 O O . ASN A 1 415 ? 30.262 134.831 -76.926 1.000 76.950 421 ASN A O 1
ATOM 2859 N N . GLU A 1 416 ? 28.902 135.615 -78.577 1.000 61.534 422 GLU A N 1
ATOM 2860 C CA . GLU A 1 416 ? 29.918 136.261 -79.438 1.000 66.402 422 GLU A CA 1
ATOM 2861 C C . GLU A 1 416 ? 29.475 137.740 -79.494 1.000 68.643 422 GLU A C 1
ATOM 2862 O O . GLU A 1 416 ? 28.274 137.998 -79.772 1.000 59.296 422 GLU A O 1
ATOM 2868 N N . THR A 1 417 ? 30.339 138.675 -79.094 1.000 68.775 423 THR A N 1
ATOM 2869 C CA . THR A 1 417 ? 30.077 140.138 -79.212 1.000 66.419 423 THR A CA 1
ATOM 2870 C C . THR A 1 417 ? 31.224 140.779 -80.000 1.000 61.666 423 THR A C 1
ATOM 2871 O O . THR A 1 417 ? 32.313 140.919 -79.430 1.000 64.343 423 THR A O 1
ATOM 2875 N N . ILE A 1 418 ? 30.996 141.145 -81.258 1.000 48.939 424 ILE A N 1
ATOM 2876 C CA . ILE A 1 418 ? 31.980 141.947 -82.042 1.000 63.885 424 ILE A CA 1
ATOM 2877 C C . ILE A 1 418 ? 31.637 143.459 -81.961 1.000 71.167 424 ILE A C 1
ATOM 2878 O O . ILE A 1 418 ? 30.610 143.856 -82.551 1.000 72.400 424 ILE A O 1
ATOM 2883 N N . GLN A 1 419 ? 32.469 144.280 -81.293 1.000 62.648 425 GLN A N 1
ATOM 2884 C CA . GLN A 1 419 ? 32.344 145.775 -81.207 1.000 66.014 425 GLN A CA 1
ATOM 2885 C C . GLN A 1 419 ? 32.954 146.393 -82.460 1.000 65.560 425 GLN A C 1
ATOM 2886 O O . GLN A 1 419 ? 33.964 145.827 -82.948 1.000 76.925 425 GLN A O 1
ATOM 2892 N N . TYR A 1 420 ? 32.342 147.458 -82.988 1.000 65.909 426 TYR A N 1
ATOM 2893 C CA . TYR A 1 420 ? 32.810 148.184 -84.204 1.000 71.824 426 TYR A CA 1
ATOM 2894 C C . TYR A 1 420 ? 33.157 149.626 -83.820 1.000 82.485 426 TYR A C 1
ATOM 2895 O O . TYR A 1 420 ? 32.217 150.425 -83.687 1.000 101.360 426 TYR A O 1
ATOM 2904 N N . VAL A 1 421 ? 34.447 149.940 -83.621 1.000 81.579 427 VAL A N 1
ATOM 2905 C CA . VAL A 1 421 ? 34.917 151.220 -83.000 1.000 68.237 427 VAL A CA 1
ATOM 2906 C C . VAL A 1 421 ? 35.865 151.959 -83.951 1.000 68.128 427 VAL A C 1
ATOM 2907 O O . VAL A 1 421 ? 36.465 151.291 -84.779 1.000 65.154 427 VAL A O 1
ATOM 2911 N N . TYR A 1 422 ? 36.003 153.292 -83.815 1.000 69.415 428 TYR A N 1
ATOM 2912 C CA . TYR A 1 422 ? 37.062 154.110 -84.475 1.000 59.725 428 TYR A CA 1
ATOM 2913 C C . TYR A 1 422 ? 38.323 154.089 -83.616 1.000 60.488 428 TYR A C 1
ATOM 2914 O O . TYR A 1 422 ? 38.235 153.655 -82.445 1.000 74.169 428 TYR A O 1
ATOM 2923 N N . GLU A 1 423 ? 39.447 154.601 -84.119 1.000 59.712 429 GLU A N 1
ATOM 2924 C CA . GLU A 1 423 ? 40.739 154.510 -83.364 1.000 65.264 429 GLU A CA 1
ATOM 2925 C C . GLU A 1 423 ? 40.672 155.217 -81.987 1.000 64.402 429 GLU A C 1
ATOM 2926 O O . GLU A 1 423 ? 41.590 154.958 -81.137 1.000 46.179 429 GLU A O 1
ATOM 2932 N N . ASP A 1 424 ? 39.684 156.096 -81.754 1.000 70.697 430 ASP A N 1
ATOM 2933 C CA . ASP A 1 424 ? 39.537 156.816 -80.458 1.000 70.835 430 ASP A CA 1
ATOM 2934 C C . ASP A 1 424 ? 38.780 155.952 -79.450 1.000 73.504 430 ASP A C 1
ATOM 2935 O O . ASP A 1 424 ? 38.745 156.370 -78.291 1.000 67.099 430 ASP A O 1
ATOM 2940 N N . GLY A 1 425 ? 38.233 154.793 -79.849 1.000 82.696 431 GLY A N 1
ATOM 2941 C CA . GLY A 1 425 ? 37.418 153.927 -78.965 1.000 78.209 431 GLY A CA 1
ATOM 2942 C C . GLY A 1 425 ? 35.944 154.343 -78.940 1.000 78.247 431 GLY A C 1
ATOM 2943 O O . GLY A 1 425 ? 35.182 153.868 -78.076 1.000 72.858 431 GLY A O 1
ATOM 2944 N N . SER A 1 426 ? 35.549 155.229 -79.848 1.000 73.742 432 SER A N 1
ATOM 2945 C CA . SER A 1 426 ? 34.157 155.682 -80.034 1.000 62.284 432 SER A CA 1
ATOM 2946 C C . SER A 1 426 ? 33.540 154.676 -81.008 1.000 70.443 432 SER A C 1
ATOM 2947 O O . SER A 1 426 ? 34.342 154.071 -81.772 1.000 60.737 432 SER A O 1
ATOM 2950 N N . LYS A 1 427 ? 32.200 154.530 -81.005 1.000 75.161 433 LYS A N 1
ATOM 2951 C CA . LYS A 1 427 ? 31.466 153.476 -81.762 1.000 71.996 433 LYS A CA 1
ATOM 2952 C C . LYS A 1 427 ? 31.356 153.912 -83.228 1.000 69.811 433 LYS A C 1
ATOM 2953 O O . LYS A 1 427 ? 30.886 155.049 -83.478 1.000 80.264 433 LYS A O 1
ATOM 2959 N N . ALA A 1 428 ? 31.777 153.049 -84.155 1.000 67.253 434 ALA A N 1
ATOM 2960 C CA . ALA A 1 428 ? 31.540 153.180 -85.610 1.000 68.792 434 ALA A CA 1
ATOM 2961 C C . ALA A 1 428 ? 30.168 152.594 -85.953 1.000 80.351 434 ALA A C 1
ATOM 2962 O O . ALA A 1 428 ? 29.490 153.127 -86.855 1.000 88.006 434 ALA A O 1
ATOM 2964 N N . ALA A 1 429 ? 29.787 151.517 -85.265 1.000 89.493 435 ALA A N 1
ATOM 2965 C CA . ALA A 1 429 ? 28.502 150.807 -85.453 1.000 89.272 435 ALA A CA 1
ATOM 2966 C C . ALA A 1 429 ? 28.114 150.103 -84.151 1.000 88.828 435 ALA A C 1
ATOM 2967 O O . ALA A 1 429 ? 28.980 149.939 -83.270 1.000 84.419 435 ALA A O 1
ATOM 2969 N N . ASP A 1 430 ? 26.844 149.714 -84.037 1.000 98.342 436 ASP A N 1
ATOM 2970 C CA . ASP A 1 430 ? 26.336 148.909 -82.893 1.000 98.366 436 ASP A CA 1
ATOM 2971 C C . ASP A 1 430 ? 27.068 147.577 -82.868 1.000 81.619 436 ASP A C 1
ATOM 2972 O O . ASP A 1 430 ? 27.171 146.965 -83.956 1.000 74.086 436 ASP A O 1
ATOM 2977 N N . ASP A 1 431 ? 27.510 147.141 -81.683 1.000 81.041 437 ASP A N 1
ATOM 2978 C CA . ASP A 1 431 ? 28.113 145.786 -81.491 1.000 88.114 437 ASP A CA 1
ATOM 2979 C C . ASP A 1 431 ? 27.157 144.739 -82.105 1.000 81.757 437 ASP A C 1
ATOM 2980 O O . ASP A 1 431 ? 25.904 144.872 -81.934 1.000 67.596 437 ASP A O 1
ATOM 2985 N N . TYR A 1 432 ? 27.696 143.774 -82.860 1.000 77.326 438 TYR A N 1
ATOM 2986 C CA . TYR A 1 432 ? 26.935 142.570 -83.286 1.000 77.907 438 TYR A CA 1
ATOM 2987 C C . TYR A 1 432 ? 26.915 141.601 -82.106 1.000 67.004 438 TYR A C 1
ATOM 2988 O O . TYR A 1 432 ? 28.005 141.101 -81.747 1.000 62.151 438 TYR A O 1
ATOM 2997 N N . ASN A 1 433 ? 25.751 141.468 -81.467 1.000 65.886 439 ASN A N 1
ATOM 2998 C CA . ASN A 1 433 ? 25.481 140.439 -80.436 1.000 77.243 439 ASN A CA 1
ATOM 2999 C C . ASN A 1 433 ? 24.942 139.198 -81.177 1.000 74.190 439 ASN A C 1
ATOM 3000 O O . ASN A 1 433 ? 23.832 139.265 -81.733 1.000 86.808 439 ASN A O 1
ATOM 3005 N N . ALA A 1 434 ? 25.731 138.126 -81.251 1.000 71.418 440 ALA A N 1
ATOM 3006 C CA . ALA A 1 434 ? 25.414 136.903 -82.031 1.000 73.093 440 ALA A CA 1
ATOM 3007 C C . ALA A 1 434 ? 24.247 136.134 -81.408 1.000 56.921 440 ALA A C 1
ATOM 3008 O O . ALA A 1 434 ? 23.994 136.227 -80.202 1.000 45.642 440 ALA A O 1
ATOM 3010 N N . PRO A 1 435 ? 23.486 135.380 -82.241 1.000 57.428 441 PRO A N 1
ATOM 3011 C CA . PRO A 1 435 ? 22.488 134.429 -81.749 1.000 56.971 441 PRO A CA 1
ATOM 3012 C C . PRO A 1 435 ? 23.138 133.533 -80.701 1.000 54.325 441 PRO A C 1
ATOM 3013 O O . PRO A 1 435 ? 23.994 132.752 -81.071 1.000 55.854 441 PRO A O 1
ATOM 3017 N N . PRO A 1 436 ? 22.854 133.689 -79.383 1.000 50.619 442 PRO A N 1
ATOM 3018 C CA . PRO A 1 436 ? 23.608 133.009 -78.333 1.000 57.559 442 PRO A CA 1
ATOM 3019 C C . PRO A 1 436 ? 23.437 131.494 -78.421 1.000 63.705 442 PRO A C 1
ATOM 3020 O O . PRO A 1 436 ? 22.378 131.011 -78.842 1.000 62.152 442 PRO A O 1
ATOM 3024 N N . LEU A 1 437 ? 24.491 130.787 -78.042 1.000 65.863 443 LEU A N 1
ATOM 3025 C CA . LEU A 1 437 ? 24.485 129.306 -77.987 1.000 69.035 443 LEU A CA 1
ATOM 3026 C C . LEU A 1 437 ? 24.153 128.901 -76.551 1.000 66.037 443 LEU A C 1
ATOM 3027 O O . LEU A 1 437 ? 25.025 129.139 -75.660 1.000 57.850 443 LEU A O 1
ATOM 3032 N N . ASN A 1 438 ? 22.916 128.426 -76.332 1.000 60.996 444 ASN A N 1
ATOM 3033 C CA . ASN A 1 438 ? 22.409 128.029 -74.992 1.000 67.270 444 ASN A CA 1
ATOM 3034 C C . ASN A 1 438 ? 22.695 126.540 -74.771 1.000 84.199 444 ASN A C 1
ATOM 3035 O O . ASN A 1 438 ? 22.654 125.753 -75.767 1.000 85.763 444 ASN A O 1
ATOM 3040 N N . PHE A 1 439 ? 23.003 126.194 -73.514 1.000 83.598 445 PHE A N 1
ATOM 3041 C CA . PHE A 1 439 ? 23.269 124.823 -73.011 1.000 81.323 445 PHE A CA 1
ATOM 3042 C C . PHE A 1 439 ? 22.518 124.641 -71.694 1.000 84.988 445 PHE A C 1
ATOM 3043 O O . PHE A 1 439 ? 22.471 125.617 -70.915 1.000 68.530 445 PHE A O 1
ATOM 3051 N N . THR A 1 440 ? 21.962 123.450 -71.446 1.000 84.278 446 THR A N 1
ATOM 3052 C CA . THR A 1 440 ? 21.148 123.164 -70.232 1.000 79.924 446 THR A CA 1
ATOM 3053 C C . THR A 1 440 ? 21.441 121.742 -69.769 1.000 71.117 446 THR A C 1
ATOM 3054 O O . THR A 1 440 ? 21.475 120.856 -70.621 1.000 73.084 446 THR A O 1
ATOM 3058 N N . ARG A 1 441 ? 21.635 121.528 -68.474 1.000 75.144 447 ARG A N 1
ATOM 3059 C CA . ARG A 1 441 ? 21.790 120.156 -67.911 1.000 84.381 447 ARG A CA 1
ATOM 3060 C C . ARG A 1 441 ? 20.870 120.085 -66.700 1.000 80.645 447 ARG A C 1
ATOM 3061 O O . ARG A 1 441 ? 20.677 121.143 -66.049 1.000 77.062 447 ARG A O 1
ATOM 3069 N N . SER A 1 442 ? 20.332 118.901 -66.408 1.000 71.811 448 SER A N 1
ATOM 3070 C CA . SER A 1 442 ? 19.549 118.680 -65.166 1.000 74.061 448 SER A CA 1
ATOM 3071 C C . SER A 1 442 ? 20.529 118.594 -63.983 1.000 77.088 448 SER A C 1
ATOM 3072 O O . SER A 1 442 ? 21.663 118.154 -64.229 1.000 94.506 448 SER A O 1
ATOM 3075 N N . VAL A 1 443 ? 20.133 118.989 -62.763 1.000 79.684 449 VAL A N 1
ATOM 3076 C CA . VAL A 1 443 ? 21.002 118.894 -61.544 1.000 86.723 449 VAL A CA 1
ATOM 3077 C C . VAL A 1 443 ? 20.232 118.254 -60.387 1.000 85.549 449 VAL A C 1
ATOM 3078 O O . VAL A 1 443 ? 19.825 118.996 -59.464 1.000 101.983 449 VAL A O 1
ATOM 3082 N N . THR A 1 444 ? 20.106 116.928 -60.377 1.000 89.740 450 THR A N 1
ATOM 3083 C CA . THR A 1 444 ? 19.429 116.174 -59.278 1.000 92.783 450 THR A CA 1
ATOM 3084 C C . THR A 1 444 ? 20.225 116.382 -57.979 1.000 83.256 450 THR A C 1
ATOM 3085 O O . THR A 1 444 ? 21.448 116.128 -57.992 1.000 87.275 450 THR A O 1
ATOM 3089 N N . THR A 1 445 ? 19.560 116.827 -56.906 1.000 80.513 451 THR A N 1
ATOM 3090 C CA . THR A 1 445 ? 20.195 117.193 -55.609 1.000 78.592 451 THR A CA 1
ATOM 3091 C C . THR A 1 445 ? 19.599 116.362 -54.465 1.000 82.458 451 THR A C 1
ATOM 3092 O O . THR A 1 445 ? 18.370 116.461 -54.202 1.000 86.574 451 THR A O 1
ATOM 3096 N N . ASN A 1 446 ? 20.441 115.615 -53.755 1.000 78.708 452 ASN A N 1
ATOM 3097 C CA . ASN A 1 446 ? 20.004 114.827 -52.578 1.000 76.027 452 ASN A CA 1
ATOM 3098 C C . ASN A 1 446 ? 19.992 115.708 -51.321 1.000 81.187 452 ASN A C 1
ATOM 3099 O O . ASN A 1 446 ? 21.052 116.242 -50.944 1.000 82.137 452 ASN A O 1
ATOM 3104 N N . GLN A 1 447 ? 18.843 115.813 -50.662 1.000 83.989 453 GLN A N 1
ATOM 3105 C CA . GLN A 1 447 ? 18.629 116.769 -49.549 1.000 89.041 453 GLN A CA 1
ATOM 3106 C C . GLN A 1 447 ? 19.090 116.101 -48.247 1.000 97.933 453 GLN A C 1
ATOM 3107 O O . GLN A 1 447 ? 19.163 116.801 -47.208 1.000 106.458 453 GLN A O 1
ATOM 3113 N N . VAL A 1 448 ? 19.372 114.794 -48.287 1.000 90.791 454 VAL A N 1
ATOM 3114 C CA . VAL A 1 448 ? 19.918 114.041 -47.115 1.000 96.638 454 VAL A CA 1
ATOM 3115 C C . VAL A 1 448 ? 21.451 114.097 -47.173 1.000 98.844 454 VAL A C 1
ATOM 3116 O O . VAL A 1 448 ? 22.032 114.343 -46.112 1.000 95.728 454 VAL A O 1
ATOM 3120 N N . THR A 1 449 ? 22.083 113.862 -48.340 1.000 96.735 455 THR A N 1
ATOM 3121 C CA . THR A 1 449 ? 23.572 113.840 -48.478 1.000 83.818 455 THR A CA 1
ATOM 3122 C C . THR A 1 449 ? 24.077 115.210 -48.938 1.000 82.067 455 THR A C 1
ATOM 3123 O O . THR A 1 449 ? 25.179 115.558 -48.529 1.000 81.167 455 THR A O 1
ATOM 3127 N N . GLY A 1 450 ? 23.315 115.947 -49.750 1.000 88.273 456 GLY A N 1
ATOM 3128 C CA . GLY A 1 450 ? 23.822 117.125 -50.488 1.000 85.775 456 GLY A CA 1
ATOM 3129 C C . GLY A 1 450 ? 24.415 116.765 -51.851 1.000 88.755 456 GLY A C 1
ATOM 3130 O O . GLY A 1 450 ? 24.665 117.688 -52.650 1.000 84.243 456 GLY A O 1
ATOM 3131 N N . GLU A 1 451 ? 24.625 115.474 -52.139 1.000 93.208 457 GLU A N 1
ATOM 3132 C CA . GLU A 1 451 ? 25.243 115.007 -53.407 1.000 89.002 457 GLU A CA 1
ATOM 3133 C C . GLU A 1 451 ? 24.464 115.597 -54.586 1.000 89.561 457 GLU A C 1
ATOM 3134 O O . GLU A 1 451 ? 23.220 115.625 -54.485 1.000 92.493 457 GLU A O 1
ATOM 3140 N N . LYS A 1 452 ? 25.164 116.079 -55.626 1.000 85.249 458 LYS A N 1
ATOM 3141 C CA . LYS A 1 452 ? 24.554 116.604 -56.881 1.000 80.502 458 LYS A CA 1
ATOM 3142 C C . LYS A 1 452 ? 24.841 115.637 -58.044 1.000 81.762 458 LYS A C 1
ATOM 3143 O O . LYS A 1 452 ? 26.015 115.360 -58.327 1.000 74.041 458 LYS A O 1
ATOM 3149 N N . THR A 1 453 ? 23.790 115.106 -58.674 1.000 86.524 459 THR A N 1
ATOM 3150 C CA . THR A 1 453 ? 23.859 114.177 -59.837 1.000 79.652 459 THR A CA 1
ATOM 3151 C C . THR A 1 453 ? 23.570 115.003 -61.094 1.000 85.117 459 THR A C 1
ATOM 3152 O O . THR A 1 453 ? 22.399 115.305 -61.355 1.000 92.870 459 THR A O 1
ATOM 3156 N N . TYR A 1 454 ? 24.612 115.408 -61.812 1.000 78.195 460 TYR A N 1
ATOM 3157 C CA . TYR A 1 454 ? 24.495 116.274 -63.008 1.000 74.987 460 TYR A CA 1
ATOM 3158 C C . TYR A 1 454 ? 24.186 115.381 -64.205 1.000 67.742 460 TYR A C 1
ATOM 3159 O O . TYR A 1 454 ? 24.685 114.274 -64.283 1.000 91.001 460 TYR A O 1
ATOM 3168 N N . GLY A 1 455 ? 23.321 115.839 -65.096 1.000 88.978 461 GLY A N 1
ATOM 3169 C CA . GLY A 1 455 ? 23.072 115.187 -66.390 1.000 86.479 461 GLY A CA 1
ATOM 3170 C C . GLY A 1 455 ? 24.030 115.765 -67.401 1.000 86.410 461 GLY A C 1
ATOM 3171 O O . GLY A 1 455 ? 24.907 116.567 -67.001 1.000 67.360 461 GLY A O 1
ATOM 3172 N N . ASP A 1 456 ? 23.864 115.400 -68.664 1.000 91.600 462 ASP A N 1
ATOM 3173 C CA . ASP A 1 456 ? 24.801 115.831 -69.730 1.000 103.050 462 ASP A CA 1
ATOM 3174 C C . ASP A 1 456 ? 24.371 117.215 -70.232 1.000 104.015 462 ASP A C 1
ATOM 3175 O O . ASP A 1 456 ? 23.155 117.365 -70.547 1.000 100.160 462 ASP A O 1
ATOM 3180 N N . TRP A 1 457 ? 25.328 118.167 -70.244 1.000 96.024 463 TRP A N 1
ATOM 3181 C CA . TRP A 1 457 ? 25.244 119.539 -70.831 1.000 84.858 463 TRP A CA 1
ATOM 3182 C C . TRP A 1 457 ? 24.704 119.503 -72.265 1.000 88.229 463 TRP A C 1
ATOM 3183 O O . TRP A 1 457 ? 25.528 119.637 -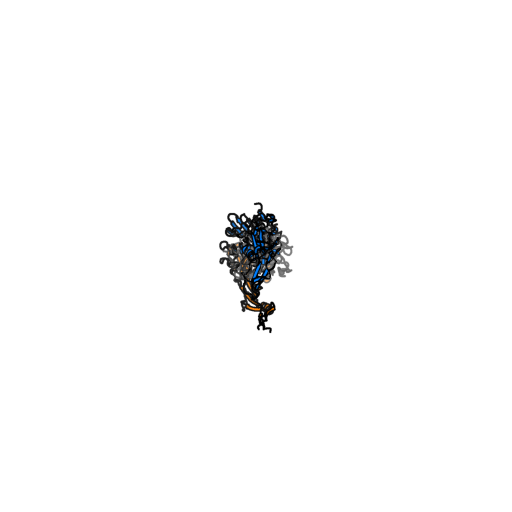73.196 1.000 98.561 463 TRP A O 1
ATOM 3194 N N . GLN A 1 458 ? 23.378 119.423 -72.428 1.000 75.748 464 GLN A N 1
ATOM 3195 C CA . GLN A 1 458 ? 22.714 119.431 -73.753 1.000 76.926 464 GLN A CA 1
ATOM 3196 C C . GLN A 1 458 ? 22.790 120.862 -74.322 1.000 82.140 464 GLN A C 1
ATOM 3197 O O . GLN A 1 458 ? 22.638 121.820 -73.503 1.000 79.335 464 GLN A O 1
ATOM 3203 N N . ALA A 1 459 ? 23.027 120.992 -75.648 1.000 85.481 465 ALA A N 1
ATOM 3204 C CA . ALA A 1 459 ? 23.086 122.248 -76.458 1.000 84.025 465 ALA A CA 1
ATOM 3205 C C . ALA A 1 459 ? 21.740 122.553 -77.134 1.000 86.562 465 ALA A C 1
ATOM 3206 O O . ALA A 1 459 ? 21.277 121.749 -77.971 1.000 88.055 465 ALA A O 1
ATOM 3208 N N . GLN A 1 460 ? 21.176 123.729 -76.851 1.000 84.751 466 GLN A N 1
ATOM 3209 C CA . GLN A 1 460 ? 19.783 124.073 -77.247 1.000 78.795 466 GLN A CA 1
ATOM 3210 C C . GLN A 1 460 ? 19.818 124.654 -78.664 1.000 74.732 466 GLN A C 1
ATOM 3211 O O . GLN A 1 460 ? 18.798 124.513 -79.403 1.000 87.709 466 GLN A O 1
ATOM 3217 N N . ASN A 1 461 ? 20.940 125.276 -79.038 1.000 77.031 467 ASN A N 1
ATOM 3218 C CA . ASN A 1 461 ? 20.965 126.245 -80.173 1.000 87.549 467 ASN A CA 1
ATOM 3219 C C . ASN A 1 461 ? 22.094 125.935 -81.153 1.000 79.248 467 ASN A C 1
ATOM 3220 O O . ASN A 1 461 ? 22.015 126.380 -82.311 1.000 76.345 467 ASN A O 1
ATOM 3225 N N . GLY A 1 462 ? 23.112 125.213 -80.718 1.000 66.169 468 GLY A N 1
ATOM 3226 C CA . GLY A 1 462 ? 24.150 124.775 -81.654 1.000 69.433 468 GLY A CA 1
ATOM 3227 C C . GLY A 1 462 ? 25.518 124.853 -81.023 1.000 80.464 468 GLY A C 1
ATOM 3228 O O . GLY A 1 462 ? 25.613 124.987 -79.759 1.000 78.369 468 GLY A O 1
ATOM 3229 N N . ASP A 1 463 ? 26.532 124.748 -81.882 1.000 85.884 469 ASP A N 1
ATOM 3230 C CA . ASP A 1 463 ? 27.970 124.721 -81.508 1.000 91.268 469 ASP A CA 1
ATOM 3231 C C . ASP A 1 463 ? 28.795 125.659 -82.413 1.000 90.764 469 ASP A C 1
ATOM 3232 O O . ASP A 1 463 ? 30.026 125.768 -82.168 1.000 93.194 469 ASP A O 1
ATOM 3237 N N . SER A 1 464 ? 28.178 126.276 -83.432 1.000 85.944 470 SER A N 1
ATOM 3238 C CA . SER A 1 464 ? 28.867 127.093 -84.466 1.000 89.659 470 SER A CA 1
ATOM 3239 C C . SER A 1 464 ? 28.309 128.534 -84.484 1.000 82.068 470 SER A C 1
ATOM 3240 O O . SER A 1 464 ? 27.086 128.742 -84.730 1.000 69.971 470 SER A O 1
ATOM 3243 N N . PHE A 1 465 ? 29.187 129.501 -84.189 1.000 78.816 471 PHE A N 1
ATOM 3244 C CA . PHE A 1 465 ? 28.974 130.966 -84.368 1.000 60.797 471 PHE A CA 1
ATOM 3245 C C . PHE A 1 465 ? 29.201 131.339 -85.835 1.000 57.620 471 PHE A C 1
ATOM 3246 O O . PHE A 1 465 ? 30.283 131.078 -86.429 1.000 56.968 471 PHE A O 1
ATOM 3254 N N . GLY A 1 466 ? 28.187 131.941 -86.439 1.000 64.222 472 GLY A N 1
ATOM 3255 C CA . GLY A 1 466 ? 28.236 132.373 -87.848 1.000 71.482 472 GLY A CA 1
ATOM 3256 C C . GLY A 1 466 ? 29.322 133.412 -88.103 1.000 84.984 472 GLY A C 1
ATOM 3257 O O . GLY A 1 466 ? 29.755 134.139 -87.137 1.000 68.677 472 GLY A O 1
ATOM 3258 N N . GLU A 1 467 ? 29.768 133.430 -89.362 1.000 103.695 473 GLU A N 1
ATOM 3259 C CA . GLU A 1 467 ? 30.680 134.436 -89.949 1.000 105.164 473 GLU A CA 1
ATOM 3260 C C . GLU A 1 467 ? 29.944 135.773 -89.855 1.000 102.302 473 GLU A C 1
ATOM 3261 O O . GLU A 1 467 ? 28.732 135.768 -90.140 1.000 97.237 473 GLU A O 1
ATOM 3267 N N . VAL A 1 468 ? 30.617 136.836 -89.395 1.000 102.901 474 VAL A N 1
ATOM 3268 C CA . VAL A 1 468 ? 30.043 138.215 -89.285 1.000 99.118 474 VAL A CA 1
ATOM 3269 C C . VAL A 1 468 ? 30.904 139.165 -90.122 1.000 88.790 474 VAL A C 1
ATOM 3270 O O . VAL A 1 468 ? 31.986 139.558 -89.616 1.000 95.514 474 VAL A O 1
ATOM 3274 N N . VAL A 1 469 ? 30.436 139.530 -91.328 1.000 89.289 475 VAL A N 1
ATOM 3275 C CA . VAL A 1 469 ? 31.092 140.534 -92.230 1.000 90.843 475 VAL A CA 1
ATOM 3276 C C . VAL A 1 469 ? 30.920 141.920 -91.598 1.000 94.888 475 VAL A C 1
ATOM 3277 O O . VAL A 1 469 ? 29.758 142.319 -91.416 1.000 92.971 475 VAL A O 1
ATOM 3281 N N . SER A 1 470 ? 32.035 142.605 -91.291 1.000 95.476 476 SER A N 1
ATOM 3282 C CA . SER A 1 470 ? 32.094 143.933 -90.620 1.000 91.818 476 SER A CA 1
ATOM 3283 C C . SER A 1 470 ? 31.497 144.995 -91.543 1.000 82.256 476 SER A C 1
ATOM 3284 O O . SER A 1 470 ? 31.739 144.954 -92.753 1.000 71.351 476 SER A O 1
ATOM 3287 N N . PRO A 1 471 ? 30.632 145.914 -91.031 1.000 84.010 477 PRO A N 1
ATOM 3288 C CA . PRO A 1 471 ? 30.109 147.025 -91.832 1.000 93.319 477 PRO A CA 1
ATOM 3289 C C . PRO A 1 471 ? 31.169 147.806 -92.633 1.000 89.404 477 PRO A C 1
ATOM 3290 O O . PRO A 1 471 ? 32.341 147.807 -92.241 1.000 79.065 477 PRO A O 1
ATOM 3294 N N . THR A 1 472 ? 30.712 148.414 -93.740 1.000 92.179 478 THR A N 1
ATOM 3295 C CA . THR A 1 472 ? 31.438 149.375 -94.621 1.000 83.442 478 THR A CA 1
ATOM 3296 C C . THR A 1 472 ? 31.022 150.804 -94.249 1.000 81.739 478 THR A C 1
ATOM 3297 O O . THR A 1 472 ? 29.983 151.267 -94.772 1.000 85.466 478 THR A O 1
ATOM 3301 N N . ILE A 1 473 ? 31.785 151.452 -93.360 1.000 80.776 479 ILE A N 1
ATOM 3302 C CA . ILE A 1 473 ? 31.585 152.873 -92.943 1.000 99.500 479 ILE A CA 1
ATOM 3303 C C . ILE A 1 473 ? 32.135 153.758 -94.079 1.000 98.564 479 ILE A C 1
ATOM 3304 O O . ILE A 1 473 ? 33.230 153.447 -94.608 1.000 107.087 479 ILE A O 1
ATOM 3309 N N . LYS A 1 474 ? 31.382 154.788 -94.471 1.000 86.953 480 LYS A N 1
ATOM 3310 C CA . LYS A 1 474 ? 31.742 155.750 -95.557 1.000 96.215 480 LYS A CA 1
ATOM 3311 C C . LYS A 1 474 ? 32.922 156.610 -95.076 1.000 102.701 480 LYS A C 1
ATOM 3312 O O . LYS A 1 474 ? 32.750 157.323 -94.050 1.000 112.975 480 LYS A O 1
ATOM 3318 N N . GLY A 1 475 ? 34.069 156.526 -95.766 1.000 104.355 481 GLY A N 1
ATOM 3319 C CA . GLY A 1 475 ? 35.309 157.258 -95.431 1.000 93.539 481 GLY A CA 1
ATOM 3320 C C . GLY A 1 475 ? 36.130 156.603 -94.324 1.000 100.358 481 GLY A C 1
ATOM 3321 O O . GLY A 1 475 ? 36.862 157.364 -93.641 1.000 91.872 481 GLY A O 1
ATOM 3322 N N . GLU A 1 476 ? 36.036 155.270 -94.136 1.000 99.102 482 GLU A N 1
ATOM 3323 C CA . GLU A 1 476 ? 36.864 154.478 -93.171 1.000 87.950 482 GLU A CA 1
ATOM 3324 C C . GLU A 1 476 ? 37.197 153.090 -93.777 1.000 93.429 482 GLU A C 1
ATOM 3325 O O . GLU A 1 476 ? 36.462 152.637 -94.686 1.000 101.170 482 GLU A O 1
ATOM 3331 N N . THR A 1 477 ? 38.287 152.444 -93.319 1.000 91.118 483 THR A N 1
ATOM 3332 C CA . THR A 1 477 ? 38.663 151.035 -93.635 1.000 80.379 483 THR A CA 1
ATOM 3333 C C . THR A 1 477 ? 38.961 150.276 -92.334 1.000 81.588 483 THR A C 1
ATOM 3334 O O . THR A 1 477 ? 39.688 150.820 -91.447 1.000 70.555 483 THR A O 1
ATOM 3338 N N . ALA A 1 478 ? 38.412 149.062 -92.236 1.000 81.631 484 ALA A N 1
ATOM 3339 C CA . ALA A 1 478 ? 38.371 148.237 -91.009 1.000 77.510 484 ALA A CA 1
ATOM 3340 C C . ALA A 1 478 ? 39.522 147.234 -91.001 1.000 79.224 484 ALA A C 1
ATOM 3341 O O . ALA A 1 478 ? 39.759 146.596 -92.050 1.000 88.585 484 ALA A O 1
ATOM 3343 N N . ASP A 1 479 ? 40.147 147.041 -89.838 1.000 73.315 485 ASP A N 1
ATOM 3344 C CA . ASP A 1 479 ? 41.305 146.124 -89.668 1.000 75.187 485 ASP A CA 1
ATOM 3345 C C . ASP A 1 479 ? 40.842 144.684 -89.975 1.000 86.039 485 ASP A C 1
ATOM 3346 O O . ASP A 1 479 ? 41.655 143.925 -90.541 1.000 95.668 485 ASP A O 1
ATOM 3351 N N . GLN A 1 480 ? 39.586 144.324 -89.667 1.000 83.219 486 GLN A N 1
ATOM 3352 C CA . GLN A 1 480 ? 39.010 142.962 -89.900 1.000 81.036 486 GLN A CA 1
ATOM 3353 C C . GLN A 1 480 ? 37.783 143.087 -90.810 1.000 72.365 486 GLN A C 1
ATOM 3354 O O . GLN A 1 480 ? 36.764 143.635 -90.352 1.000 90.668 486 GLN A O 1
ATOM 3360 N N . LEU A 1 481 ? 37.842 142.610 -92.055 1.000 71.576 487 LEU A N 1
ATOM 3361 C CA . LEU A 1 481 ? 36.710 142.828 -93.013 1.000 71.858 487 LEU A CA 1
ATOM 3362 C C . LEU A 1 481 ? 35.530 141.907 -92.714 1.000 74.727 487 LEU A C 1
ATOM 3363 O O . LEU A 1 481 ? 34.419 142.239 -93.175 1.000 72.998 487 LEU A O 1
ATOM 3368 N N . LYS A 1 482 ? 35.806 140.796 -92.020 1.000 80.239 488 LYS A N 1
ATOM 3369 C CA . LYS A 1 482 ? 34.816 139.804 -91.530 1.000 73.910 488 LYS A CA 1
ATOM 3370 C C . LYS A 1 482 ? 35.427 139.095 -90.315 1.000 85.670 488 LYS A C 1
ATOM 3371 O O . LYS A 1 482 ? 36.688 139.119 -90.154 1.000 88.181 488 LYS A O 1
ATOM 3377 N N . ILE A 1 483 ? 34.559 138.540 -89.468 1.000 102.298 489 ILE A N 1
ATOM 3378 C CA . ILE A 1 483 ? 34.927 137.640 -88.335 1.000 107.995 489 ILE A CA 1
ATOM 3379 C C . ILE A 1 483 ? 34.545 136.212 -88.744 1.000 106.734 489 ILE A C 1
ATOM 3380 O O . ILE A 1 483 ? 33.340 135.948 -88.956 1.000 116.081 489 ILE A O 1
ATOM 3385 N N . ASP A 1 484 ? 35.539 135.330 -88.861 1.000 112.295 490 ASP A N 1
ATOM 3386 C CA . ASP A 1 484 ? 35.361 133.963 -89.412 1.000 101.695 490 ASP A CA 1
ATOM 3387 C C . ASP A 1 484 ? 34.426 133.161 -88.498 1.000 101.497 490 ASP A C 1
ATOM 3388 O O . ASP A 1 484 ? 34.488 133.353 -87.249 1.000 78.678 490 ASP A O 1
ATOM 3393 N N . ALA A 1 485 ? 33.597 132.299 -89.105 1.000 102.717 491 ALA A N 1
ATOM 3394 C CA . ALA A 1 485 ? 32.758 131.285 -88.419 1.000 92.465 491 ALA A CA 1
ATOM 3395 C C . ALA A 1 485 ? 33.625 130.486 -87.428 1.000 87.530 491 ALA A C 1
ATOM 3396 O O . ALA A 1 485 ? 34.669 129.985 -87.862 1.000 69.538 491 ALA A O 1
ATOM 3398 N N . ILE A 1 486 ? 33.245 130.458 -86.137 1.000 102.387 492 ILE A N 1
ATOM 3399 C CA . ILE A 1 486 ? 33.933 129.735 -85.014 1.000 103.862 492 ILE A CA 1
ATOM 3400 C C . ILE A 1 486 ? 33.032 128.565 -84.572 1.000 106.993 492 ILE A C 1
ATOM 3401 O O . ILE A 1 486 ? 32.014 128.808 -83.887 1.000 93.589 492 ILE A O 1
ATOM 3406 N N . SER A 1 487 ? 33.383 127.329 -84.938 1.000 110.294 493 SER A N 1
ATOM 3407 C CA . SER A 1 487 ? 32.561 126.119 -84.659 1.000 110.323 493 SER A CA 1
ATOM 3408 C C . SER A 1 487 ? 33.151 125.331 -83.474 1.000 107.887 493 SER A C 1
ATOM 3409 O O . SER A 1 487 ? 34.236 125.706 -82.986 1.000 99.075 493 SER A O 1
ATOM 3412 N N . GLY A 1 488 ? 32.420 124.322 -82.985 1.000 104.862 494 GLY A N 1
ATOM 3413 C CA . GLY A 1 488 ? 32.872 123.403 -81.922 1.000 96.271 494 GLY A CA 1
ATOM 3414 C C . GLY A 1 488 ? 32.847 124.077 -80.572 1.000 92.644 494 GLY A C 1
ATOM 3415 O O . GLY A 1 488 ? 33.744 123.808 -79.734 1.000 83.544 494 GLY A O 1
ATOM 3416 N N . ILE A 1 489 ? 31.851 124.933 -80.365 1.000 96.684 495 ILE A N 1
ATOM 3417 C CA . ILE A 1 489 ? 31.644 125.631 -79.066 1.000 97.076 495 ILE A CA 1
ATOM 3418 C C . ILE A 1 489 ? 30.944 124.643 -78.127 1.000 89.006 495 ILE A C 1
ATOM 3419 O O . ILE A 1 489 ? 29.998 123.944 -78.577 1.000 82.259 495 ILE A O 1
ATOM 3424 N N . THR A 1 490 ? 31.440 124.558 -76.895 1.000 82.293 496 THR A N 1
ATOM 3425 C CA . THR A 1 490 ? 30.930 123.663 -75.825 1.000 91.505 496 THR A CA 1
ATOM 3426 C C . THR A 1 490 ? 30.329 124.557 -74.731 1.000 101.589 496 THR A C 1
ATOM 3427 O O . THR A 1 490 ? 30.603 125.768 -74.775 1.000 106.513 496 THR A O 1
ATOM 3431 N N . ALA A 1 491 ? 29.552 123.995 -73.792 1.000 98.774 497 ALA A N 1
ATOM 3432 C CA . ALA A 1 491 ? 29.038 124.686 -72.581 1.000 87.963 497 ALA A CA 1
ATOM 3433 C C . ALA A 1 491 ? 30.225 125.196 -71.749 1.000 97.237 497 ALA A C 1
ATOM 3434 O O . ALA A 1 491 ? 30.055 126.130 -70.952 1.000 95.634 497 ALA A O 1
ATOM 3436 N N . ASN A 1 492 ? 31.399 124.592 -71.930 1.000 112.708 498 ASN A N 1
ATOM 3437 C CA . ASN A 1 492 ? 32.649 125.002 -71.245 1.000 120.171 498 ASN A CA 1
ATOM 3438 C C . ASN A 1 492 ? 33.259 126.204 -71.967 1.000 114.229 498 ASN A C 1
ATOM 3439 O O . ASN A 1 492 ? 33.975 126.956 -71.304 1.000 128.214 498 ASN A O 1
ATOM 3444 N N . SER A 1 493 ? 32.985 126.396 -73.260 1.000 99.936 499 SER A N 1
ATOM 3445 C CA . SER A 1 493 ? 33.624 127.464 -74.072 1.000 100.172 499 SER A CA 1
ATOM 3446 C C . SER A 1 493 ? 33.418 128.839 -73.404 1.000 100.670 499 SER A C 1
ATOM 3447 O O . SER A 1 493 ? 32.379 129.054 -72.706 1.000 80.835 499 SER A O 1
ATOM 3450 N N . ALA A 1 494 ? 34.420 129.716 -73.564 1.000 100.646 500 ALA A N 1
ATOM 3451 C CA . ALA A 1 494 ? 34.461 131.103 -73.049 1.000 85.551 500 ALA A CA 1
ATOM 3452 C C . ALA A 1 494 ? 33.774 132.030 -74.060 1.000 74.854 500 ALA A C 1
ATOM 3453 O O . ALA A 1 494 ? 33.929 131.788 -75.269 1.000 76.045 500 ALA A O 1
ATOM 3455 N N . ASP A 1 495 ? 33.030 133.037 -73.592 1.000 77.888 501 ASP A N 1
ATOM 3456 C CA . ASP A 1 495 ? 32.397 134.066 -74.470 1.000 79.888 501 ASP A CA 1
ATOM 3457 C C . ASP A 1 495 ? 33.467 134.604 -75.428 1.000 77.564 501 ASP A C 1
ATOM 3458 O O . ASP A 1 495 ? 34.604 134.817 -74.994 1.000 92.308 501 ASP A O 1
ATOM 3463 N N . ILE A 1 496 ? 33.120 134.784 -76.694 1.000 86.721 502 ILE A N 1
ATOM 3464 C CA . ILE A 1 496 ? 33.991 135.450 -77.708 1.000 88.254 502 ILE A CA 1
ATOM 3465 C C . ILE A 1 496 ? 33.782 136.963 -77.554 1.000 86.259 502 ILE A C 1
ATOM 3466 O O . ILE A 1 496 ? 32.607 137.411 -77.535 1.000 79.783 502 ILE A O 1
ATOM 3471 N N . GLN A 1 497 ? 34.872 137.712 -77.390 1.000 87.213 503 GLN A N 1
ATOM 3472 C CA . GLN A 1 497 ? 34.872 139.196 -77.319 1.000 78.497 503 GLN A CA 1
ATOM 3473 C C . GLN A 1 497 ? 35.850 139.680 -78.382 1.000 70.493 503 GLN A C 1
ATOM 3474 O O . GLN A 1 497 ? 37.043 139.614 -78.122 1.000 84.637 503 GLN A O 1
ATOM 3480 N N . LYS A 1 498 ? 35.355 140.046 -79.557 1.000 66.416 504 LYS A N 1
ATOM 3481 C CA . LYS A 1 498 ? 36.157 140.594 -80.682 1.000 66.319 504 LYS A CA 1
ATOM 3482 C C . LYS A 1 498 ? 35.957 142.109 -80.794 1.000 58.509 504 LYS A C 1
ATOM 3483 O O . LYS A 1 498 ? 35.081 142.624 -80.118 1.000 60.647 504 LYS A O 1
ATOM 3489 N N . LYS A 1 499 ? 36.770 142.799 -81.595 1.000 65.140 505 LYS A N 1
ATOM 3490 C CA . LYS A 1 499 ? 36.746 144.294 -81.724 1.000 66.723 505 LYS A CA 1
ATOM 3491 C C . LYS A 1 499 ? 37.304 144.701 -83.084 1.000 64.868 505 LYS A C 1
ATOM 3492 O O . LYS A 1 499 ? 38.518 144.462 -83.317 1.000 62.588 505 LYS A O 1
ATOM 3498 N N . VAL A 1 500 ? 36.456 145.277 -83.939 1.000 59.118 506 VAL A N 1
ATOM 3499 C CA . VAL A 1 500 ? 36.878 145.795 -85.264 1.000 65.763 506 VAL A CA 1
ATOM 3500 C C . VAL A 1 500 ? 37.195 147.286 -85.094 1.000 78.385 506 VAL A C 1
ATOM 3501 O O . VAL A 1 500 ? 36.243 148.016 -84.699 1.000 75.614 506 VAL A O 1
ATOM 3505 N N . VAL A 1 501 ? 38.459 147.687 -85.367 1.000 79.431 507 VAL A N 1
ATOM 3506 C CA . VAL A 1 501 ? 39.000 149.088 -85.325 1.000 73.098 507 VAL A CA 1
ATOM 3507 C C . VAL A 1 501 ? 39.055 149.662 -86.750 1.000 65.035 507 VAL A C 1
ATOM 3508 O O . VAL A 1 501 ? 39.658 149.053 -87.633 1.000 58.565 507 VAL A O 1
ATOM 3512 N N . TYR A 1 502 ? 38.409 150.805 -86.955 1.000 66.276 508 TYR A N 1
ATOM 3513 C CA . TYR A 1 502 ? 38.241 151.487 -88.266 1.000 67.892 508 TYR A CA 1
ATOM 3514 C C . TYR A 1 502 ? 39.206 152.664 -88.334 1.000 72.330 508 TYR A C 1
ATOM 3515 O O . TYR A 1 502 ? 39.234 153.451 -87.349 1.000 71.980 508 TYR A O 1
ATOM 3524 N N . LYS A 1 503 ? 39.941 152.766 -89.452 1.000 78.327 509 LYS A N 1
ATOM 3525 C CA . LYS A 1 503 ? 40.953 153.824 -89.737 1.000 70.507 509 LYS A CA 1
ATOM 3526 C C . LYS A 1 503 ? 40.361 154.701 -90.851 1.000 76.838 509 LYS A C 1
ATOM 3527 O O . LYS A 1 503 ? 39.586 154.149 -91.654 1.000 80.545 509 LYS A O 1
ATOM 3533 N N . ARG A 1 504 ? 40.684 156.003 -90.868 1.000 79.674 510 ARG A N 1
ATOM 3534 C CA . ARG A 1 504 ? 40.185 157.016 -91.844 1.000 80.923 510 ARG A CA 1
ATOM 3535 C C . ARG A 1 504 ? 40.718 156.732 -93.247 1.000 74.944 510 ARG A C 1
ATOM 3536 O O . ARG A 1 504 ? 41.944 156.628 -93.383 1.000 68.963 510 ARG A O 1
ATOM 3544 N N . ASN A 1 505 ? 39.804 156.666 -94.228 1.000 77.362 511 ASN A N 1
ATOM 3545 C CA . ASN A 1 505 ? 40.029 156.604 -95.707 1.000 81.068 511 ASN A CA 1
ATOM 3546 C C . ASN A 1 505 ? 39.921 155.140 -96.189 1.000 83.542 511 ASN A C 1
ATOM 3547 O O . ASN A 1 505 ? 38.874 154.622 -96.649 1.000 73.197 511 ASN A O 1
ATOM 3553 N N . SER B 1 35 ? -40.199 55.412 82.938 1.000 73.748 41 SER B N 1
ATOM 3554 C CA . SER B 1 35 ? -40.664 54.694 81.692 1.000 77.304 41 SER B CA 1
ATOM 3555 C C . SER B 1 35 ? -39.716 53.512 81.394 1.000 80.156 41 SER B C 1
ATOM 3556 O O . SER B 1 35 ? -40.161 52.517 80.726 1.000 61.114 41 SER B O 1
ATOM 3559 N N . ARG B 1 36 ? -38.448 53.635 81.837 1.000 82.473 42 ARG B N 1
ATOM 3560 C CA . ARG B 1 36 ? -37.340 52.696 81.517 1.000 70.615 42 ARG B CA 1
ATOM 3561 C C . ARG B 1 36 ? -37.103 51.720 82.676 1.000 62.468 42 ARG B C 1
ATOM 3562 O O . ARG B 1 36 ? -36.249 50.861 82.489 1.000 55.501 42 ARG B O 1
ATOM 3570 N N . ASP B 1 37 ? -37.879 51.819 83.766 1.000 60.320 43 ASP B N 1
ATOM 3571 C CA . ASP B 1 37 ? -37.875 50.922 84.962 1.000 60.194 43 ASP B CA 1
ATOM 3572 C C . ASP B 1 37 ? -38.542 49.618 84.543 1.000 53.306 43 ASP B C 1
ATOM 3573 O O . ASP B 1 37 ? -39.691 49.676 84.197 1.000 60.433 43 ASP B O 1
ATOM 3578 N N . ILE B 1 38 ? -37.809 48.510 84.428 1.000 50.892 44 ILE B N 1
ATOM 3579 C CA . ILE B 1 38 ? -38.408 47.231 83.938 1.000 50.123 44 ILE B CA 1
ATOM 3580 C C . ILE B 1 38 ? -38.024 46.082 84.875 1.000 47.849 44 ILE B C 1
ATOM 3581 O O . ILE B 1 38 ? -37.199 46.258 85.820 1.000 42.542 44 ILE B O 1
ATOM 3586 N N . THR B 1 39 ? -38.651 44.940 84.673 1.000 41.484 45 THR B N 1
ATOM 3587 C CA . THR B 1 39 ? -38.284 43.719 85.407 1.000 43.170 45 THR B CA 1
ATOM 3588 C C . THR B 1 39 ? -38.155 42.567 84.408 1.000 38.658 45 THR B C 1
ATOM 3589 O O . THR B 1 39 ? -39.068 42.281 83.646 1.000 41.461 45 THR B O 1
ATOM 3593 N N . VAL B 1 40 ? -37.020 41.928 84.364 1.000 37.445 46 VAL B N 1
ATOM 3594 C CA . VAL B 1 40 ? -36.902 40.724 83.510 1.000 44.093 46 VAL B CA 1
ATOM 3595 C C . VAL B 1 40 ? -37.294 39.535 84.375 1.000 41.953 46 VAL B C 1
ATOM 3596 O O . VAL B 1 40 ? -36.648 39.296 85.417 1.000 41.304 46 VAL B O 1
ATOM 3600 N N . TYR B 1 41 ? -38.392 38.911 83.992 1.000 42.558 47 TYR B N 1
ATOM 3601 C CA . TYR B 1 41 ? -39.017 37.754 84.684 1.000 42.524 47 TYR B CA 1
ATOM 3602 C C . TYR B 1 41 ? -38.391 36.539 84.013 1.000 37.935 47 TYR B C 1
ATOM 3603 O O . TYR B 1 41 ? -38.032 36.620 82.838 1.000 43.266 47 TYR B O 1
ATOM 3612 N N . PRO B 1 42 ? -38.222 35.420 84.734 1.000 32.172 48 PRO B N 1
ATOM 3613 C CA . PRO B 1 42 ? -37.541 34.250 84.199 1.000 35.685 48 PRO B CA 1
ATOM 3614 C C . PRO B 1 42 ? -37.908 33.870 82.766 1.000 38.523 48 PRO B C 1
ATOM 3615 O O . PRO B 1 42 ? -37.015 33.509 82.054 1.000 41.840 48 PRO B O 1
ATOM 3619 N N . LYS B 1 43 ? -39.140 34.025 82.320 1.000 45.788 49 LYS B N 1
ATOM 3620 C CA . LYS B 1 43 ? -39.504 33.457 80.997 1.000 56.042 49 LYS B CA 1
ATOM 3621 C C . LYS B 1 43 ? -39.111 34.418 79.879 1.000 64.164 49 LYS B C 1
ATOM 3622 O O . LYS B 1 43 ? -39.288 34.017 78.701 1.000 72.269 49 LYS B O 1
ATOM 3628 N N . ASP B 1 44 ? -38.684 35.638 80.230 1.000 64.751 50 ASP B N 1
ATOM 3629 C CA . ASP B 1 44 ? -38.244 36.686 79.265 1.000 63.197 50 ASP B CA 1
ATOM 3630 C C . ASP B 1 44 ? -36.703 36.809 79.261 1.000 65.204 50 ASP B C 1
ATOM 3631 O O . ASP B 1 44 ? -36.172 37.707 78.569 1.000 61.977 50 ASP B O 1
ATOM 3636 N N . PHE B 1 45 ? -35.993 35.915 79.959 1.000 61.134 51 PHE B N 1
ATOM 3637 C CA . PHE B 1 45 ? -34.518 35.936 80.116 1.000 59.149 51 PHE B CA 1
ATOM 3638 C C . PHE B 1 45 ? -33.825 36.275 78.788 1.000 56.834 51 PHE B C 1
ATOM 3639 O O . PHE B 1 45 ? -33.060 37.213 78.790 1.000 63.749 51 PHE B O 1
ATOM 3647 N N . LEU B 1 46 ? -34.116 35.554 77.705 1.000 54.171 52 LEU B N 1
ATOM 3648 C CA . LEU B 1 46 ? -33.453 35.700 76.377 1.000 51.323 52 LEU B CA 1
ATOM 3649 C C . LEU B 1 46 ? -33.911 36.932 75.601 1.000 52.183 52 LEU B C 1
ATOM 3650 O O . LEU B 1 46 ? -33.377 37.127 74.494 1.000 52.771 52 LEU B O 1
ATOM 3655 N N . THR B 1 47 ? -34.903 37.673 76.088 1.000 53.047 53 THR B N 1
ATOM 3656 C CA . THR B 1 47 ? -35.357 38.920 75.437 1.000 49.783 53 THR B CA 1
ATOM 3657 C C . THR B 1 47 ? -34.378 40.017 75.845 1.000 48.223 53 THR B C 1
ATOM 3658 O O . THR B 1 47 ? -34.182 40.914 75.070 1.000 47.923 53 THR B O 1
ATOM 3662 N N . TYR B 1 48 ? -33.787 39.919 77.031 1.000 46.926 54 TYR B N 1
ATOM 3663 C CA . TYR B 1 48 ? -32.935 40.998 77.586 1.000 58.680 54 TYR B CA 1
ATOM 3664 C C . TYR B 1 48 ? -31.528 40.476 77.911 1.000 48.985 54 TYR B C 1
ATOM 3665 O O . TYR B 1 48 ? -30.761 41.203 78.584 1.000 51.359 54 TYR B O 1
ATOM 3674 N N . PHE B 1 49 ? -31.196 39.281 77.441 1.000 42.424 55 PHE B N 1
ATOM 3675 C CA . PHE B 1 49 ? -29.909 38.583 77.704 1.000 45.063 55 PHE B CA 1
ATOM 3676 C C . PHE B 1 49 ? -29.585 37.729 76.473 1.000 49.233 55 PHE B C 1
ATOM 3677 O O . PHE B 1 49 ? -30.472 36.983 75.988 1.000 43.389 55 PHE B O 1
ATOM 3685 N N . GLN B 1 50 ? -28.353 37.880 75.972 1.000 52.314 56 GLN B N 1
ATOM 3686 C CA . GLN B 1 50 ? -27.844 37.215 74.757 1.000 48.475 56 GLN B CA 1
ATOM 3687 C C . GLN B 1 50 ? -26.778 36.248 75.240 1.000 52.368 56 GLN B C 1
ATOM 3688 O O . GLN B 1 50 ? -25.837 36.733 75.925 1.000 47.031 56 GLN B O 1
ATOM 3694 N N . ARG B 1 51 ? -26.943 34.960 74.894 1.000 49.660 57 ARG B N 1
ATOM 3695 C CA . ARG B 1 51 ? -26.001 33.867 75.240 1.000 48.565 57 ARG B CA 1
ATOM 3696 C C . ARG B 1 51 ? -24.859 33.920 74.223 1.000 46.642 57 ARG B C 1
ATOM 3697 O O . ARG B 1 51 ? -25.131 33.893 72.982 1.000 39.139 57 ARG B O 1
ATOM 3705 N N . ASN B 1 52 ? -23.627 34.012 74.726 1.000 36.372 58 ASN B N 1
ATOM 3706 C CA . ASN B 1 52 ? -22.441 34.029 73.848 1.000 42.241 58 ASN B CA 1
ATOM 3707 C C . ASN B 1 52 ? -21.514 32.905 74.313 1.000 49.683 58 ASN B C 1
ATOM 3708 O O . ASN B 1 52 ? -21.577 32.488 75.522 1.000 51.984 58 ASN B O 1
ATOM 3713 N N . GLY B 1 53 ? -20.685 32.432 73.390 1.000 49.677 59 GLY B N 1
ATOM 3714 C CA . GLY B 1 53 ? -19.648 31.434 73.710 1.000 60.175 59 GLY B CA 1
ATOM 3715 C C . GLY B 1 53 ? -20.240 30.054 73.952 1.000 55.738 59 GLY B C 1
ATOM 3716 O O . GLY B 1 53 ? -21.167 29.675 73.218 1.000 51.320 59 GLY B O 1
ATOM 3717 N N . SER B 1 54 ? -19.716 29.320 74.933 1.000 54.906 60 SER B N 1
ATOM 3718 C CA . SER B 1 54 ? -20.193 27.952 75.249 1.000 63.607 60 SER B CA 1
ATOM 3719 C C . SER B 1 54 ? -21.680 28.015 75.653 1.000 66.224 60 SER B C 1
ATOM 3720 O O . SER B 1 54 ? -22.409 27.126 75.198 1.000 69.176 60 SER B O 1
ATOM 3723 N N . ALA B 1 55 ? -22.110 29.066 76.383 1.000 65.061 61 ALA B N 1
ATOM 3724 C CA . ALA B 1 55 ? -23.523 29.388 76.712 1.000 60.451 61 ALA B CA 1
ATOM 3725 C C . ALA B 1 55 ? -24.376 29.331 75.440 1.000 52.188 61 ALA B C 1
ATOM 3726 O O . ALA B 1 55 ? -25.365 28.618 75.453 1.000 54.205 61 ALA B O 1
ATOM 3728 N N . ALA B 1 56 ? -23.985 30.005 74.360 1.000 50.534 62 ALA B N 1
ATOM 3729 C CA . ALA B 1 56 ? -24.735 29.991 73.082 1.000 50.652 62 ALA B CA 1
ATOM 3730 C C . ALA B 1 56 ? -24.925 28.565 72.512 1.000 47.310 62 ALA B C 1
ATOM 3731 O O . ALA B 1 56 ? -25.544 28.459 71.461 1.000 53.065 62 ALA B O 1
ATOM 3733 N N . GLY B 1 57 ? -24.452 27.498 73.148 1.000 52.830 63 GLY B N 1
ATOM 3734 C CA . GLY B 1 57 ? -24.573 26.140 72.575 1.000 62.269 63 GLY B CA 1
ATOM 3735 C C . GLY B 1 57 ? -25.669 25.348 73.264 1.000 70.803 63 GLY B C 1
ATOM 3736 O O . GLY B 1 57 ? -25.876 24.154 72.912 1.000 79.893 63 GLY B O 1
ATOM 3737 N N . PHE B 1 58 ? -26.349 25.982 74.220 1.000 68.524 64 PHE B N 1
ATOM 3738 C CA . PHE B 1 58 ? -27.408 25.341 75.038 1.000 74.303 64 PHE B CA 1
ATOM 3739 C C . PHE B 1 58 ? -28.659 26.226 75.126 1.000 73.454 64 PHE B C 1
ATOM 3740 O O . PHE B 1 58 ? -28.619 27.375 75.608 1.000 77.747 64 PHE B O 1
ATOM 3748 N N . ASP B 1 59 ? -29.781 25.673 74.663 1.000 79.077 65 ASP B N 1
ATOM 3749 C CA . ASP B 1 59 ? -31.104 26.343 74.689 1.000 65.908 65 ASP B CA 1
ATOM 3750 C C . ASP B 1 59 ? -31.448 26.735 76.123 1.000 65.408 65 ASP B C 1
ATOM 3751 O O . ASP B 1 59 ? -30.914 26.131 77.076 1.000 55.656 65 ASP B O 1
ATOM 3756 N N . TYR B 1 60 ? -32.213 27.817 76.274 1.000 69.767 66 TYR B N 1
ATOM 3757 C CA . TYR B 1 60 ? -32.764 28.216 77.596 1.000 65.083 66 TYR B CA 1
ATOM 3758 C C . TYR B 1 60 ? -33.829 27.188 77.975 1.000 58.198 66 TYR B C 1
ATOM 3759 O O . TYR B 1 60 ? -34.793 27.054 77.191 1.000 68.785 66 TYR B O 1
ATOM 3768 N N . ASP B 1 61 ? -33.650 26.501 79.102 1.000 60.677 67 ASP B N 1
ATOM 3769 C CA . ASP B 1 61 ? -34.536 25.395 79.554 1.000 64.906 67 ASP B CA 1
ATOM 3770 C C . ASP B 1 61 ? -35.750 25.984 80.263 1.000 64.455 67 ASP B C 1
ATOM 3771 O O . ASP B 1 61 ? -35.635 26.178 81.524 1.000 61.328 67 ASP B O 1
ATOM 3776 N N . LEU B 1 62 ? -36.852 26.179 79.507 1.000 62.997 68 LEU B N 1
ATOM 3777 C CA . LEU B 1 62 ? -38.120 26.810 79.972 1.000 66.103 68 LEU B CA 1
ATOM 3778 C C . LEU B 1 62 ? -38.755 25.969 81.076 1.000 65.153 68 LEU B C 1
ATOM 3779 O O . LEU B 1 62 ? -39.587 26.521 81.790 1.000 77.557 68 LEU B O 1
ATOM 3784 N N . ALA B 1 63 ? -38.304 24.731 81.269 1.000 65.193 69 ALA B N 1
ATOM 3785 C CA . ALA B 1 63 ? -38.797 23.828 82.329 1.000 69.844 69 ALA B CA 1
ATOM 3786 C C . ALA B 1 63 ? -38.469 24.379 83.712 1.000 72.147 69 ALA B C 1
ATOM 3787 O O . ALA B 1 63 ? -39.425 24.500 84.509 1.000 76.962 69 ALA B O 1
ATOM 3789 N N . THR B 1 64 ? -37.187 24.651 84.003 1.000 68.326 70 THR B N 1
ATOM 3790 C CA . THR B 1 64 ? -36.736 25.108 85.351 1.000 62.025 70 THR B CA 1
ATOM 3791 C C . THR B 1 64 ? -36.235 26.564 85.303 1.000 58.435 70 THR B C 1
ATOM 3792 O O . THR B 1 64 ? -35.830 27.093 86.402 1.000 48.570 70 THR B O 1
ATOM 3796 N N . TYR B 1 65 ? -36.321 27.209 84.127 1.000 48.489 71 TYR B N 1
ATOM 3797 C CA . TYR B 1 65 ? -35.757 28.562 83.848 1.000 52.708 71 TYR B CA 1
ATOM 3798 C C . TYR B 1 65 ? -34.228 28.514 84.091 1.000 47.081 71 TYR B C 1
ATOM 3799 O O . TYR B 1 65 ? -33.672 29.146 85.036 1.000 34.183 71 TYR B O 1
ATOM 3808 N N . THR B 1 66 ? -33.547 27.681 83.310 1.000 45.931 72 THR B N 1
ATOM 3809 C CA . THR B 1 66 ? -32.139 27.320 83.588 1.000 51.399 72 THR B CA 1
ATOM 3810 C C . THR B 1 66 ? -31.300 27.658 82.348 1.000 54.260 72 THR B C 1
ATOM 3811 O O . THR B 1 66 ? -31.684 27.251 81.212 1.000 40.945 72 THR B O 1
ATOM 3815 N N . GLN B 1 67 ? -30.237 28.460 82.541 1.000 53.157 73 GLN B N 1
ATOM 3816 C CA . GLN B 1 67 ? -29.277 28.776 81.437 1.000 54.676 73 GLN B CA 1
ATOM 3817 C C . GLN B 1 67 ? -27.916 28.216 81.835 1.000 50.335 73 GLN B C 1
ATOM 3818 O O . GLN B 1 67 ? -27.428 28.538 82.990 1.000 49.293 73 GLN B O 1
ATOM 3824 N N . THR B 1 68 ? -27.368 27.374 80.960 1.000 47.231 74 THR B N 1
ATOM 3825 C CA . THR B 1 68 ? -25.976 26.872 81.090 1.000 51.196 74 THR B CA 1
ATOM 3826 C C . THR B 1 68 ? -25.014 27.956 80.596 1.000 44.517 74 THR B C 1
ATOM 3827 O O . THR B 1 68 ? -25.164 28.447 79.464 1.000 46.661 74 THR B O 1
ATOM 3831 N N . LEU B 1 69 ? -24.069 28.344 81.428 1.000 43.715 75 LEU B N 1
ATOM 3832 C CA . LEU B 1 69 ? -22.949 29.203 80.971 1.000 48.573 75 LEU B CA 1
ATOM 3833 C C . LEU B 1 69 ? -21.809 28.312 80.425 1.000 46.252 75 LEU B C 1
ATOM 3834 O O . LEU B 1 69 ? -21.355 28.552 79.300 1.000 45.005 75 LEU B O 1
ATOM 3839 N N . THR B 1 70 ? -21.419 27.280 81.176 1.000 43.288 76 THR B N 1
ATOM 3840 C CA . THR B 1 70 ? -20.435 26.243 80.777 1.000 50.859 76 THR B CA 1
ATOM 3841 C C . THR B 1 70 ? -20.977 24.851 81.087 1.000 48.331 76 THR B C 1
ATOM 3842 O O . THR B 1 70 ? -21.477 24.573 82.181 1.000 40.365 76 THR B O 1
ATOM 3846 N N . PRO B 1 71 ? -20.794 23.908 80.153 1.000 48.653 77 PRO B N 1
ATOM 3847 C CA . PRO B 1 71 ? -20.924 22.487 80.465 1.000 55.694 77 PRO B CA 1
ATOM 3848 C C . PRO B 1 71 ? -19.799 21.948 81.349 1.000 60.633 77 PRO B C 1
ATOM 3849 O O . PRO B 1 71 ? -18.873 22.673 81.646 1.000 55.191 77 PRO B O 1
ATOM 3853 N N . ASN B 1 72 ? -19.903 20.685 81.761 1.000 64.959 78 ASN B N 1
ATOM 3854 C CA . ASN B 1 72 ? -18.824 20.030 82.548 1.000 60.755 78 ASN B CA 1
ATOM 3855 C C . ASN B 1 72 ? -17.759 19.488 81.601 1.000 61.978 78 ASN B C 1
ATOM 3856 O O . ASN B 1 72 ? -17.357 18.333 81.792 1.000 83.243 78 ASN B O 1
ATOM 3861 N N . LYS B 1 73 ? -17.335 20.306 80.633 1.000 64.174 79 LYS B N 1
ATOM 3862 C CA . LYS B 1 73 ? -16.259 20.038 79.646 1.000 60.906 79 LYS B CA 1
ATOM 3863 C C . LYS B 1 73 ? -15.043 20.921 79.974 1.000 65.144 79 LYS B C 1
ATOM 3864 O O . LYS B 1 73 ? -15.079 21.707 80.965 1.000 61.080 79 LYS B O 1
ATOM 3870 N N . ALA B 1 74 ? -13.961 20.785 79.217 1.000 66.097 80 ALA B N 1
ATOM 3871 C CA . ALA B 1 74 ? -12.714 21.540 79.510 1.000 67.971 80 ALA B CA 1
ATOM 3872 C C . ALA B 1 74 ? -12.577 22.751 78.570 1.000 52.575 80 ALA B C 1
ATOM 3873 O O . ALA B 1 74 ? -13.068 22.718 77.395 1.000 43.003 80 ALA B O 1
ATOM 3875 N N . SER B 1 75 ? -11.883 23.781 79.037 1.000 52.861 81 SER B N 1
ATOM 3876 C CA . SER B 1 75 ? -11.498 24.948 78.183 1.000 61.747 81 SER B CA 1
ATOM 3877 C C . SER B 1 75 ? -12.758 25.627 77.604 1.000 48.422 81 SER B C 1
ATOM 3878 O O . SER B 1 75 ? -12.828 25.775 76.328 1.000 42.567 81 SER B O 1
ATOM 3881 N N . GLN B 1 76 ? -13.735 25.957 78.478 1.000 46.709 82 GLN B N 1
ATOM 3882 C CA . GLN B 1 76 ? -15.057 26.554 78.099 1.000 50.330 82 GLN B CA 1
ATOM 3883 C C . GLN B 1 76 ? -15.103 27.991 78.601 1.000 44.818 82 GLN B C 1
ATOM 3884 O O . GLN B 1 76 ? -14.625 28.241 79.730 1.000 38.728 82 GLN B O 1
ATOM 3890 N N . ALA B 1 77 ? -15.593 28.902 77.762 1.000 48.437 83 ALA B N 1
ATOM 3891 C CA . ALA B 1 77 ? -15.897 30.301 78.167 1.000 40.170 83 ALA B CA 1
ATOM 3892 C C . ALA B 1 77 ? -17.285 30.622 77.711 1.000 32.254 83 ALA B C 1
ATOM 3893 O O . ALA B 1 77 ? -17.527 30.656 76.504 1.000 31.578 83 ALA B O 1
ATOM 3895 N N . GLY B 1 78 ? -18.183 30.762 78.653 1.000 34.303 84 GLY B N 1
ATOM 3896 C CA . GLY B 1 78 ? -19.560 31.152 78.284 1.000 45.308 84 GLY B CA 1
ATOM 3897 C C . GLY B 1 78 ? -20.052 32.360 79.078 1.000 42.992 84 GLY B C 1
ATOM 3898 O O . GLY B 1 78 ? -19.607 32.579 80.273 1.000 37.358 84 GLY B O 1
ATOM 3899 N N . ASN B 1 79 ? -20.984 33.102 78.485 1.000 39.481 85 ASN B N 1
ATOM 3900 C CA . ASN B 1 79 ? -21.535 34.284 79.194 1.000 39.460 85 ASN B CA 1
ATOM 3901 C C . ASN B 1 79 ? -22.915 34.574 78.632 1.000 36.775 85 ASN B C 1
ATOM 3902 O O . ASN B 1 79 ? -23.182 34.212 77.461 1.000 32.138 85 ASN B O 1
ATOM 3907 N N . VAL B 1 80 ? -23.719 35.257 79.440 1.000 31.943 86 VAL B N 1
ATOM 3908 C CA . VAL B 1 80 ? -24.832 36.090 78.894 1.000 37.190 86 VAL B CA 1
ATOM 3909 C C . VAL B 1 80 ? -24.491 37.605 79.037 1.000 33.010 86 VAL B C 1
ATOM 3910 O O . VAL B 1 80 ? -23.925 38.068 80.080 1.000 35.869 86 VAL B O 1
ATOM 3914 N N . THR B 1 81 ? -24.832 38.389 78.050 1.000 33.629 87 THR B N 1
ATOM 3915 C CA . THR B 1 81 ? -24.699 39.877 78.106 1.000 33.488 87 THR B CA 1
ATOM 3916 C C . THR B 1 81 ? -26.102 40.466 78.081 1.000 35.469 87 THR B C 1
ATOM 3917 O O . THR B 1 81 ? -26.841 40.180 77.070 1.000 32.348 87 THR B O 1
ATOM 3921 N N . LEU B 1 82 ? -26.420 41.321 79.059 1.000 31.594 88 LEU B N 1
ATOM 3922 C CA . LEU B 1 82 ? -27.640 42.178 78.984 1.000 35.992 88 LEU B CA 1
ATOM 3923 C C . LEU B 1 82 ? -27.664 42.938 77.660 1.000 34.206 88 LEU B C 1
ATOM 3924 O O . LEU B 1 82 ? -26.666 43.567 77.334 1.000 40.148 88 LEU B O 1
ATOM 3929 N N . LYS B 1 83 ? -28.741 42.829 76.913 1.000 38.088 89 LYS B N 1
ATOM 3930 C CA . LYS B 1 83 ? -28.927 43.521 75.620 1.000 40.544 89 LYS B CA 1
ATOM 3931 C C . LYS B 1 83 ? -29.097 45.048 75.767 1.000 38.224 89 LYS B C 1
ATOM 3932 O O . LYS B 1 83 ? -29.105 45.730 74.757 1.000 52.645 89 LYS B O 1
ATOM 3938 N N . THR B 1 84 ? -29.136 45.605 76.952 1.000 34.254 90 THR B N 1
ATOM 3939 C CA . THR B 1 84 ? -29.148 47.072 77.157 1.000 33.050 90 THR B CA 1
ATOM 3940 C C . THR B 1 84 ? -28.080 47.391 78.189 1.000 38.035 90 THR B C 1
ATOM 3941 O O . THR B 1 84 ? -27.349 46.433 78.577 1.000 40.336 90 THR B O 1
ATOM 3945 N N . LYS B 1 85 ? -27.939 48.670 78.553 1.000 32.667 91 LYS B N 1
ATOM 3946 C CA . LYS B 1 85 ? -27.086 49.046 79.691 1.000 29.205 91 LYS B CA 1
ATOM 3947 C C . LYS B 1 85 ? -27.954 49.370 80.927 1.000 33.005 91 LYS B C 1
ATOM 3948 O O . LYS B 1 85 ? -29.188 49.458 80.785 1.000 36.458 91 LYS B O 1
ATOM 3954 N N . VAL B 1 86 ? -27.332 49.574 82.093 1.000 27.757 92 VAL B N 1
ATOM 3955 C CA . VAL B 1 86 ? -28.059 49.810 83.348 1.000 31.236 92 VAL B CA 1
ATOM 3956 C C . VAL B 1 86 ? -27.886 51.252 83.769 1.000 36.246 92 VAL B C 1
ATOM 3957 O O . VAL B 1 86 ? -26.751 51.754 83.713 1.000 39.501 92 VAL B O 1
ATOM 3961 N N . ASP B 1 87 ? -28.976 51.889 84.173 1.000 38.516 93 ASP B N 1
ATOM 3962 C CA . ASP B 1 87 ? -28.883 53.282 84.635 1.000 33.384 93 ASP B CA 1
ATOM 3963 C C . ASP B 1 87 ? -28.418 53.196 86.080 1.000 33.187 93 ASP B C 1
ATOM 3964 O O . ASP B 1 87 ? -29.217 52.877 86.934 1.000 39.824 93 ASP B O 1
ATOM 3969 N N . MET B 1 88 ? -27.155 53.522 86.318 1.000 34.365 94 MET B N 1
ATOM 3970 C CA . MET B 1 88 ? -26.479 53.482 87.625 1.000 33.829 94 MET B CA 1
ATOM 3971 C C . MET B 1 88 ? -26.820 54.705 88.483 1.000 35.869 94 MET B C 1
ATOM 3972 O O . MET B 1 88 ? -26.204 54.873 89.576 1.000 41.406 94 MET B O 1
ATOM 3977 N N . SER B 1 89 ? -27.704 55.584 88.038 1.000 41.348 95 SER B N 1
ATOM 3978 C CA . SER B 1 89 ? -28.258 56.616 88.941 1.000 40.308 95 SER B CA 1
ATOM 3979 C C . SER B 1 89 ? -29.396 55.922 89.697 1.000 41.268 95 SER B C 1
ATOM 3980 O O . SER B 1 89 ? -29.752 56.415 90.746 1.000 44.583 95 SER B O 1
ATOM 3983 N N . GLN B 1 90 ? -29.921 54.802 89.167 1.000 40.891 96 GLN B N 1
ATOM 3984 C CA . GLN B 1 90 ? -31.156 54.159 89.684 1.000 43.261 96 GLN B CA 1
ATOM 3985 C C . GLN B 1 90 ? -30.764 52.829 90.317 1.000 45.407 96 GLN B C 1
ATOM 3986 O O . GLN B 1 90 ? -29.646 52.358 90.056 1.000 55.321 96 GLN B O 1
ATOM 3992 N N . ASN B 1 91 ? -31.647 52.311 91.162 1.000 37.695 97 ASN B N 1
ATOM 3993 C CA . ASN B 1 91 ? -31.456 51.084 91.955 1.000 30.404 97 ASN B CA 1
ATOM 3994 C C . ASN B 1 91 ? -31.592 49.907 91.015 1.000 35.007 97 ASN B C 1
ATOM 3995 O O . ASN B 1 91 ? -32.230 50.060 89.965 1.000 31.409 97 ASN B O 1
ATOM 4000 N N . PHE B 1 92 ? -31.076 48.754 91.426 1.000 32.578 98 PHE B N 1
ATOM 4001 C CA . PHE B 1 92 ? -31.320 47.509 90.660 1.000 32.484 98 PHE B CA 1
ATOM 4002 C C . PHE B 1 92 ? -31.259 46.353 91.638 1.000 35.353 98 PHE B C 1
ATOM 4003 O O . PHE B 1 92 ? -30.630 46.500 92.759 1.000 30.549 98 PHE B O 1
ATOM 4011 N N . THR B 1 93 ? -32.014 45.295 91.317 1.000 34.375 99 THR B N 1
ATOM 4012 C CA . THR B 1 93 ? -32.084 44.075 92.172 1.000 33.157 99 THR B CA 1
ATOM 4013 C C . THR B 1 93 ? -32.033 42.870 91.256 1.000 31.366 99 THR B C 1
ATOM 4014 O O . THR B 1 93 ? -32.940 42.721 90.389 1.000 26.304 99 THR B O 1
ATOM 4018 N N . PHE B 1 94 ? -30.927 42.159 91.328 1.000 30.080 100 PHE B N 1
ATOM 4019 C CA . PHE B 1 94 ? -30.754 40.869 90.619 1.000 38.275 100 PHE B CA 1
ATOM 4020 C C . PHE B 1 94 ? -30.986 39.731 91.631 1.000 38.407 100 PHE B C 1
ATOM 4021 O O . PHE B 1 94 ? -30.352 39.729 92.711 1.000 35.142 100 PHE B O 1
ATOM 4029 N N . THR B 1 95 ? -31.848 38.778 91.301 1.000 34.221 101 THR B N 1
ATOM 4030 C CA . THR B 1 95 ? -31.966 37.501 92.083 1.000 32.947 101 THR B CA 1
ATOM 4031 C C . THR B 1 95 ? -31.976 36.300 91.128 1.000 30.984 101 THR B C 1
ATOM 4032 O O . THR B 1 95 ? -32.459 36.420 89.997 1.000 30.986 101 THR B O 1
ATOM 4036 N N . GLY B 1 96 ? -31.471 35.163 91.602 1.000 31.819 102 GLY B N 1
ATOM 4037 C CA . GLY B 1 96 ? -31.611 33.878 90.902 1.000 32.683 102 GLY B CA 1
ATOM 4038 C C . GLY B 1 96 ? -30.972 32.782 91.727 1.000 37.978 102 GLY B C 1
ATOM 4039 O O . GLY B 1 96 ? -30.563 33.046 92.912 1.000 45.739 102 GLY B O 1
ATOM 4040 N N . LYS B 1 97 ? -30.762 31.636 91.115 1.000 36.150 103 LYS B N 1
ATOM 4041 C CA . LYS B 1 97 ? -29.993 30.544 91.761 1.000 49.466 103 LYS B CA 1
ATOM 4042 C C . LYS B 1 97 ? -28.743 30.259 90.915 1.000 42.277 103 LYS B C 1
ATOM 4043 O O . LYS B 1 97 ? -28.888 30.248 89.715 1.000 42.955 103 LYS B O 1
ATOM 4049 N N . ILE B 1 98 ? -27.566 30.020 91.506 1.000 46.460 104 ILE B N 1
ATOM 4050 C CA . ILE B 1 98 ? -26.326 29.664 90.746 1.000 41.965 104 ILE B CA 1
ATOM 4051 C C . ILE B 1 98 ? -25.955 28.196 91.048 1.000 44.506 104 ILE B C 1
ATOM 4052 O O . ILE B 1 98 ? -25.754 27.828 92.244 1.000 33.435 104 ILE B O 1
ATOM 4057 N N . ASN B 1 99 ? -25.760 27.405 90.005 1.000 40.646 105 ASN B N 1
ATOM 4058 C CA . ASN B 1 99 ? -25.061 26.101 90.115 1.000 44.965 105 ASN B CA 1
ATOM 4059 C C . ASN B 1 99 ? -23.575 26.332 89.820 1.000 38.510 105 ASN B C 1
ATOM 4060 O O . ASN B 1 99 ? -23.284 26.463 88.642 1.000 34.758 105 ASN B O 1
ATOM 4065 N N . LEU B 1 100 ? -22.689 26.277 90.818 1.000 39.335 106 LEU B N 1
ATOM 4066 C CA . LEU B 1 100 ? -21.196 26.282 90.615 1.000 45.319 106 LEU B CA 1
ATOM 4067 C C . LEU B 1 100 ? -20.597 24.890 90.301 1.000 53.650 106 LEU B C 1
ATOM 4068 O O . LEU B 1 100 ? -19.337 24.825 90.147 1.000 61.415 106 LEU B O 1
ATOM 4073 N N . GLY B 1 101 ? -21.412 23.830 90.166 1.000 57.475 107 GLY B N 1
ATOM 4074 C CA . GLY B 1 101 ? -20.953 22.482 89.729 1.000 64.777 107 GLY B CA 1
ATOM 4075 C C . GLY B 1 101 ? -20.772 21.443 90.845 1.000 52.234 107 GLY B C 1
ATOM 4076 O O . GLY B 1 101 ? -21.228 21.662 91.992 1.000 47.506 107 GLY B O 1
ATOM 4077 N N . ASP B 1 102 ? -20.094 20.335 90.533 1.000 58.448 108 ASP B N 1
ATOM 4078 C CA . ASP B 1 102 ? -19.978 19.165 91.455 1.000 62.683 108 ASP B CA 1
ATOM 4079 C C . ASP B 1 102 ? -18.609 19.145 92.134 1.000 66.608 108 ASP B C 1
ATOM 4080 O O . ASP B 1 102 ? -18.588 18.819 93.325 1.000 64.106 108 ASP B O 1
ATOM 4085 N N . LYS B 1 103 ? -17.516 19.440 91.412 1.000 63.415 109 LYS B N 1
ATOM 4086 C CA . LYS B 1 103 ? -16.122 19.142 91.873 1.000 64.563 109 LYS B CA 1
ATOM 4087 C C . LYS B 1 103 ? -15.500 20.348 92.614 1.000 61.583 109 LYS B C 1
ATOM 4088 O O . LYS B 1 103 ? -15.524 21.484 92.148 1.000 57.541 109 LYS B O 1
ATOM 4094 N N . ALA B 1 104 ? -14.906 20.119 93.767 1.000 62.357 110 ALA B N 1
ATOM 4095 C CA . ALA B 1 104 ? -14.116 21.169 94.433 1.000 60.362 110 ALA B CA 1
ATOM 4096 C C . ALA B 1 104 ? -12.828 21.415 93.632 1.000 65.302 110 ALA B C 1
ATOM 4097 O O . ALA B 1 104 ? -12.589 20.731 92.592 1.000 60.288 110 ALA B O 1
ATOM 4099 N N . GLN B 1 105 ? -12.033 22.388 94.079 1.000 67.619 111 GLN B N 1
ATOM 4100 C CA . GLN B 1 105 ? -10.678 22.652 93.523 1.000 70.843 111 GLN B CA 1
ATOM 4101 C C . GLN B 1 105 ? -9.917 21.329 93.666 1.000 66.315 111 GLN B C 1
ATOM 4102 O O . GLN B 1 105 ? -9.364 20.822 92.673 1.000 56.910 111 GLN B O 1
ATOM 4108 N N . ASN B 1 106 ? -10.006 20.747 94.857 1.000 67.835 112 ASN B N 1
ATOM 4109 C CA . ASN B 1 106 ? -9.213 19.575 95.293 1.000 73.688 112 ASN B CA 1
ATOM 4110 C C . ASN B 1 106 ? -9.851 18.319 94.715 1.000 63.760 112 ASN B C 1
ATOM 4111 O O . ASN B 1 106 ? -10.076 17.424 95.495 1.000 68.863 112 ASN B O 1
ATOM 4116 N N . ALA B 1 107 ? -10.220 18.333 93.433 1.000 61.267 113 ALA B N 1
ATOM 4117 C CA . ALA B 1 107 ? -11.032 17.297 92.751 1.000 47.512 113 ALA B CA 1
ATOM 4118 C C . ALA B 1 107 ? -11.267 17.695 91.289 1.000 53.256 113 ALA B C 1
ATOM 4119 O O . ALA B 1 107 ? -12.154 17.135 90.617 1.000 43.976 113 ALA B O 1
ATOM 4121 N N . GLY B 1 108 ? -10.475 18.625 90.746 1.000 65.655 114 GLY B N 1
ATOM 4122 C CA . GLY B 1 108 ? -10.582 18.946 89.306 1.000 54.977 114 GLY B CA 1
ATOM 4123 C C . GLY B 1 108 ? -11.766 19.841 88.974 1.000 47.682 114 GLY B C 1
ATOM 4124 O O . GLY B 1 108 ? -12.096 19.828 87.750 1.000 45.275 114 GLY B O 1
ATOM 4125 N N . GLY B 1 109 ? -12.278 20.619 89.965 1.000 42.412 115 GLY B N 1
ATOM 4126 C CA . GLY B 1 109 ? -13.308 21.681 89.798 1.000 62.260 115 GLY B CA 1
ATOM 4127 C C . GLY B 1 109 ? -12.815 23.139 89.611 1.000 60.575 115 GLY B C 1
ATOM 4128 O O . GLY B 1 109 ? -11.926 23.597 90.415 1.000 56.562 115 GLY B O 1
ATOM 4129 N N . ALA B 1 110 ? -13.466 23.881 88.682 1.000 55.641 116 ALA B N 1
ATOM 4130 C CA . ALA B 1 110 ? -13.116 25.257 88.241 1.000 52.846 116 ALA B CA 1
ATOM 4131 C C . ALA B 1 110 ? -14.108 25.766 87.201 1.000 51.044 116 ALA B C 1
ATOM 4132 O O . ALA B 1 110 ? -14.738 24.969 86.491 1.000 37.517 116 ALA B O 1
ATOM 4134 N N . ASP B 1 111 ? -14.168 27.102 86.975 1.000 56.184 117 ASP B N 1
ATOM 4135 C CA . ASP B 1 111 ? -13.283 28.125 87.510 1.000 52.442 117 ASP B CA 1
ATOM 4136 C C . ASP B 1 111 ? -14.089 29.014 88.428 1.000 48.480 117 ASP B C 1
ATOM 4137 O O . ASP B 1 111 ? -13.520 29.561 89.371 1.000 41.506 117 ASP B O 1
ATOM 4142 N N . GLY B 1 112 ? -15.375 29.146 88.138 1.000 51.218 118 GLY B N 1
ATOM 4143 C CA . GLY B 1 112 ? -16.257 30.027 88.915 1.000 43.191 118 GLY B CA 1
ATOM 4144 C C . GLY B 1 112 ? -17.089 30.895 88.015 1.000 39.379 118 GLY B C 1
ATOM 4145 O O . GLY B 1 112 ? -17.033 30.770 86.748 1.000 33.175 118 GLY B O 1
ATOM 4146 N N . VAL B 1 113 ? -17.879 31.745 88.650 1.000 40.822 119 VAL B N 1
ATOM 4147 C CA . VAL B 1 113 ? -18.892 32.556 87.934 1.000 37.029 119 VAL B CA 1
ATOM 4148 C C . VAL B 1 113 ? -18.655 34.008 88.333 1.000 40.045 119 VAL B C 1
ATOM 4149 O O . VAL B 1 113 ? -18.433 34.351 89.579 1.000 36.224 119 VAL B O 1
ATOM 4153 N N . GLY B 1 114 ? -18.676 34.863 87.334 1.000 37.558 120 GLY B N 1
ATOM 4154 C CA . GLY B 1 114 ? -18.367 36.274 87.610 1.000 40.535 120 GLY B CA 1
ATOM 4155 C C . GLY B 1 114 ? -19.407 37.192 87.042 1.000 38.695 120 GLY B C 1
ATOM 4156 O O . GLY B 1 114 ? -20.053 36.840 85.996 1.000 38.498 120 GLY B O 1
ATOM 4157 N N . PHE B 1 115 ? -19.573 38.319 87.707 1.000 39.133 121 PHE B N 1
ATOM 4158 C CA . PHE B 1 115 ? -20.597 39.325 87.324 1.000 41.869 121 PHE B CA 1
ATOM 4159 C C . PHE B 1 115 ? -19.820 40.579 86.979 1.000 39.050 121 PHE B C 1
ATOM 4160 O O . PHE B 1 115 ? -19.150 41.099 87.914 1.000 34.911 121 PHE B O 1
ATOM 4168 N N . LEU B 1 116 ? -19.883 41.023 85.729 1.000 43.336 122 LEU B N 1
ATOM 4169 C CA . LEU B 1 116 ? -19.092 42.202 85.235 1.000 47.348 122 LEU B CA 1
ATOM 4170 C C . LEU B 1 116 ? -20.017 43.405 84.948 1.000 41.348 122 LEU B C 1
ATOM 4171 O O . LEU B 1 116 ? -21.072 43.288 84.209 1.000 36.283 122 LEU B O 1
ATOM 4176 N N . PHE B 1 117 ? -19.592 44.549 85.432 1.000 40.777 123 PHE B N 1
ATOM 4177 C CA . PHE B 1 117 ? -20.156 45.885 85.097 1.000 40.256 123 PHE B CA 1
ATOM 4178 C C . PHE B 1 117 ? -19.028 46.708 84.464 1.000 39.491 123 PHE B C 1
ATOM 4179 O O . PHE B 1 117 ? -17.962 46.783 85.044 1.000 41.573 123 PHE B O 1
ATOM 4187 N N . HIS B 1 118 ? -19.192 47.239 83.264 1.000 43.971 124 HIS B N 1
ATOM 4188 C CA . HIS B 1 118 ? -18.147 48.092 82.645 1.000 39.486 124 HIS B CA 1
ATOM 4189 C C . HIS B 1 118 ? -18.837 49.127 81.798 1.000 35.626 124 HIS B C 1
ATOM 4190 O O . HIS B 1 118 ? -19.893 48.794 81.298 1.000 35.440 124 HIS B O 1
ATOM 4197 N N . PRO B 1 119 ? -18.255 50.339 81.610 1.000 40.434 125 PRO B N 1
ATOM 4198 C CA . PRO B 1 119 ? -18.906 51.453 80.886 1.000 37.766 125 PRO B CA 1
ATOM 4199 C C . PRO B 1 119 ? -18.893 51.433 79.350 1.000 32.787 125 PRO B C 1
ATOM 4200 O O . PRO B 1 119 ? -19.670 52.058 78.783 1.000 41.232 125 PRO B O 1
ATOM 4204 N N . GLY B 1 120 ? -18.158 50.548 78.710 1.000 39.479 126 GLY B N 1
ATOM 4205 C CA . GLY B 1 120 ? -18.167 50.398 77.244 1.000 30.204 126 GLY B CA 1
ATOM 4206 C C . GLY B 1 120 ? -19.286 49.511 76.708 1.000 36.702 126 GLY B C 1
ATOM 4207 O O . GLY B 1 120 ? -20.297 49.383 77.335 1.000 45.919 126 GLY B O 1
ATOM 4208 N N . ASP B 1 121 ? -19.093 48.924 75.532 1.000 43.391 127 ASP B N 1
ATOM 4209 C CA . ASP B 1 121 ? -20.090 48.176 74.726 1.000 46.620 127 ASP B CA 1
ATOM 4210 C C . ASP B 1 121 ? -20.639 46.919 75.411 1.000 43.438 127 ASP B C 1
ATOM 4211 O O . ASP B 1 121 ? -19.922 46.267 76.149 1.000 34.918 127 ASP B O 1
ATOM 4216 N N . THR B 1 122 ? -21.863 46.545 75.030 1.000 41.975 128 THR B N 1
ATOM 4217 C CA . THR B 1 122 ? -22.624 45.440 75.629 1.000 41.723 128 THR B CA 1
ATOM 4218 C C . THR B 1 122 ? -22.031 44.120 75.142 1.000 45.659 128 THR B C 1
ATOM 4219 O O . THR B 1 122 ? -22.330 43.097 75.783 1.000 44.296 128 THR B O 1
ATOM 4223 N N . ASN B 1 123 ? -21.290 44.172 74.035 1.000 51.079 129 ASN B N 1
ATOM 4224 C CA . ASN B 1 123 ? -20.644 43.002 73.387 1.000 54.756 129 ASN B CA 1
ATOM 4225 C C . ASN B 1 123 ? -19.346 42.682 74.119 1.000 59.244 129 ASN B C 1
ATOM 4226 O O . ASN B 1 123 ? -18.909 41.528 74.075 1.000 54.441 129 ASN B O 1
ATOM 4231 N N . VAL B 1 124 ? -18.813 43.653 74.854 1.000 50.567 130 VAL B N 1
ATOM 4232 C CA . VAL B 1 124 ? -17.473 43.506 75.462 1.000 47.022 130 VAL B CA 1
ATOM 4233 C C . VAL B 1 124 ? -17.615 42.710 76.757 1.000 45.851 130 VAL B C 1
ATOM 4234 O O . VAL B 1 124 ? -18.388 43.108 77.660 1.000 42.311 130 VAL B O 1
ATOM 4238 N N . VAL B 1 125 ? -16.805 41.662 76.844 1.000 44.481 131 VAL B N 1
ATOM 4239 C CA . VAL B 1 125 ? -16.790 40.690 77.980 1.000 45.245 131 VAL B CA 1
ATOM 4240 C C . VAL B 1 125 ? -15.359 40.519 78.518 1.000 42.840 131 VAL B C 1
ATOM 4241 O O . VAL B 1 125 ? -14.336 40.669 77.777 1.000 39.207 131 VAL B O 1
ATOM 4245 N N . GLY B 1 126 ? -15.287 40.241 79.804 1.000 34.685 132 GLY B N 1
ATOM 4246 C CA . GLY B 1 126 ? -14.026 39.964 80.460 1.000 31.731 132 GLY B CA 1
ATOM 4247 C C . GLY B 1 126 ? -13.432 38.643 79.997 1.000 36.855 132 GLY B C 1
ATOM 4248 O O . GLY B 1 126 ? -14.084 37.856 79.302 1.000 38.064 132 GLY B O 1
ATOM 4249 N N . ALA B 1 127 ? -12.204 38.403 80.414 1.000 35.445 133 ALA B N 1
ATOM 4250 C CA . ALA B 1 127 ? -11.408 37.237 80.018 1.000 47.622 133 ALA B CA 1
ATOM 4251 C C . ALA B 1 127 ? -11.710 36.109 80.996 1.000 38.604 133 ALA B C 1
ATOM 4252 O O . ALA B 1 127 ? -11.992 36.370 82.141 1.000 42.534 133 ALA B O 1
ATOM 4254 N N . PRO B 1 128 ? -11.574 34.846 80.572 1.000 41.574 134 PRO B N 1
ATOM 4255 C CA . PRO B 1 128 ? -11.731 33.679 81.444 1.000 43.900 134 PRO B CA 1
ATOM 4256 C C . PRO B 1 128 ? -10.691 33.524 82.566 1.000 52.265 134 PRO B C 1
ATOM 4257 O O . PRO B 1 128 ? -9.830 34.384 82.716 1.000 49.810 134 PRO B O 1
ATOM 4261 N N . GLY B 1 129 ? -10.791 32.420 83.321 1.000 48.189 135 GLY B N 1
ATOM 4262 C CA . GLY B 1 129 ? -9.724 31.922 84.204 1.000 42.780 135 GLY B CA 1
ATOM 4263 C C . GLY B 1 129 ? -9.664 32.716 85.475 1.000 43.527 135 GLY B C 1
ATOM 4264 O O . GLY B 1 129 ? -10.714 32.893 86.078 1.000 47.781 135 GLY B O 1
ATOM 4265 N N . GLY B 1 130 ? -8.488 33.189 85.876 1.000 40.024 136 GLY B N 1
ATOM 4266 C CA . GLY B 1 130 ? -8.400 34.109 87.038 1.000 42.338 136 GLY B CA 1
ATOM 4267 C C . GLY B 1 130 ? -8.970 35.510 86.698 1.000 46.435 136 GLY B C 1
ATOM 4268 O O . GLY B 1 130 ? -9.263 36.283 87.631 1.000 37.595 136 GLY B O 1
ATOM 4269 N N . ALA B 1 131 ? -9.185 35.872 85.422 1.000 33.451 137 ALA B N 1
ATOM 4270 C CA . ALA B 1 131 ? -9.829 37.169 85.148 1.000 36.713 137 ALA B CA 1
ATOM 4271 C C . ALA B 1 131 ? -11.268 37.091 85.654 1.000 46.446 137 ALA B C 1
ATOM 4272 O O . ALA B 1 131 ? -11.844 38.173 85.954 1.000 43.608 137 ALA B O 1
ATOM 4274 N N . ALA B 1 132 ? -11.801 35.858 85.775 1.000 40.962 138 ALA B N 1
ATOM 4275 C CA . ALA B 1 132 ? -13.178 35.554 86.245 1.000 35.077 138 ALA B CA 1
ATOM 4276 C C . ALA B 1 132 ? -14.241 36.386 85.520 1.000 30.924 138 ALA B C 1
ATOM 4277 O O . ALA B 1 132 ? -15.144 36.811 86.169 1.000 41.427 138 ALA B O 1
ATOM 4279 N N . GLY B 1 133 ? -14.148 36.549 84.218 1.000 28.008 139 GLY B N 1
ATOM 4280 C CA . GLY B 1 133 ? -15.094 37.345 83.413 1.000 36.650 139 GLY B CA 1
ATOM 4281 C C . GLY B 1 133 ? -15.067 38.843 83.763 1.000 37.958 139 GLY B C 1
ATOM 4282 O O . GLY B 1 133 ? -15.966 39.514 83.277 1.000 37.052 139 GLY B O 1
ATOM 4283 N N . ILE B 1 134 ? -14.060 39.355 84.504 1.000 37.750 140 ILE B N 1
ATOM 4284 C CA . ILE B 1 134 ? -13.989 40.794 84.912 1.000 42.392 140 ILE B CA 1
ATOM 4285 C C . ILE B 1 134 ? -12.695 41.466 84.439 1.000 43.389 140 ILE B C 1
ATOM 4286 O O . ILE B 1 134 ? -12.809 42.576 83.876 1.000 35.581 140 ILE B O 1
ATOM 4291 N N . GLY B 1 135 ? -11.571 40.749 84.528 1.000 37.893 141 GLY B N 1
ATOM 4292 C CA . GLY B 1 135 ? -10.264 41.127 83.969 1.000 34.535 141 GLY B CA 1
ATOM 4293 C C . GLY B 1 135 ? -10.296 41.422 82.469 1.000 40.597 141 GLY B C 1
ATOM 4294 O O . GLY B 1 135 ? -11.125 40.808 81.751 1.000 48.537 141 GLY B O 1
ATOM 4295 N N . GLY B 1 136 ? -9.387 42.288 81.980 1.000 43.713 142 GLY B N 1
ATOM 4296 C CA . GLY B 1 136 ? -9.187 42.586 80.545 1.000 42.645 142 GLY B CA 1
ATOM 4297 C C . GLY B 1 136 ? -10.171 43.631 80.010 1.000 41.063 142 GLY B C 1
ATOM 4298 O O . GLY B 1 136 ? -10.288 43.761 78.753 1.000 43.826 142 GLY B O 1
ATOM 4299 N N . VAL B 1 137 ? -10.923 44.309 80.878 1.000 32.102 143 VAL B N 1
ATOM 4300 C CA . VAL B 1 137 ? -11.915 45.318 80.409 1.000 33.143 143 VAL B CA 1
ATOM 4301 C C . VAL B 1 137 ? -11.645 46.644 81.099 1.000 34.879 143 VAL B C 1
ATOM 4302 O O . VAL B 1 137 ? -11.458 46.654 82.325 1.000 34.534 143 VAL B O 1
ATOM 4306 N N . ASN B 1 138 ? -11.589 47.723 80.330 1.000 41.354 144 ASN B N 1
ATOM 4307 C CA . ASN B 1 138 ? -11.392 49.093 80.893 1.000 42.294 144 ASN B CA 1
ATOM 4308 C C . ASN B 1 138 ? -12.637 49.484 81.656 1.000 36.870 144 ASN B C 1
ATOM 4309 O O . ASN B 1 138 ? -13.724 49.369 81.086 1.000 32.673 144 ASN B O 1
ATOM 4314 N N . GLY B 1 139 ? -12.449 49.870 82.906 1.000 37.174 145 GLY B N 1
ATOM 4315 C CA . GLY B 1 139 ? -13.529 50.342 83.787 1.000 45.718 145 GLY B CA 1
ATOM 4316 C C . GLY B 1 139 ? -14.307 49.188 84.385 1.000 42.928 145 GLY B C 1
ATOM 4317 O O . GLY B 1 139 ? -15.441 49.439 84.727 1.000 37.064 145 GLY B O 1
ATOM 4318 N N . ALA B 1 140 ? -13.732 47.975 84.454 1.000 43.894 146 ALA B N 1
ATOM 4319 C CA . ALA B 1 140 ? -14.438 46.753 84.916 1.000 38.000 146 ALA B CA 1
ATOM 4320 C C . ALA B 1 140 ? -14.475 46.794 86.433 1.000 36.782 146 ALA B C 1
ATOM 4321 O O . ALA B 1 140 ? -13.488 47.327 86.996 1.000 42.122 146 ALA B O 1
ATOM 4323 N N . PHE B 1 141 ? -15.638 46.430 87.016 1.000 40.397 147 PHE B N 1
ATOM 4324 C CA . PHE B 1 141 ? -15.823 46.008 88.437 1.000 40.063 147 PHE B CA 1
ATOM 4325 C C . PHE B 1 141 ? -16.905 44.919 88.522 1.000 37.026 147 PHE B C 1
ATOM 4326 O O . PHE B 1 141 ? -17.601 44.698 87.524 1.000 40.187 147 PHE B O 1
ATOM 4334 N N . GLY B 1 142 ? -17.003 44.207 89.651 1.000 34.220 148 GLY B N 1
ATOM 4335 C CA . GLY B 1 142 ? -18.106 43.253 89.828 1.000 36.732 148 GLY B CA 1
ATOM 4336 C C . GLY B 1 142 ? -17.899 42.280 90.955 1.000 37.750 148 GLY B C 1
ATOM 4337 O O . GLY B 1 142 ? -17.205 42.604 91.936 1.000 43.371 148 GLY B O 1
ATOM 4338 N N . PHE B 1 143 ? -18.489 41.110 90.817 1.000 32.859 149 PHE B N 1
ATOM 4339 C CA . PHE B 1 143 ? -18.482 40.107 91.893 1.000 34.084 149 PHE B CA 1
ATOM 4340 C C . PHE B 1 143 ? -18.172 38.737 91.297 1.000 31.939 149 PHE B C 1
ATOM 4341 O O . PHE B 1 143 ? -18.595 38.390 90.143 1.000 26.899 149 PHE B O 1
ATOM 4349 N N . LYS B 1 144 ? -17.361 37.996 92.029 1.000 27.272 150 LYS B N 1
ATOM 4350 C CA . LYS B 1 144 ? -16.938 36.670 91.523 1.000 35.798 150 LYS B CA 1
ATOM 4351 C C . LYS B 1 144 ? -17.208 35.599 92.578 1.000 34.217 150 LYS B C 1
ATOM 4352 O O . LYS B 1 144 ? -16.908 35.808 93.818 1.000 28.985 150 LYS B O 1
ATOM 4358 N N . LEU B 1 145 ? -17.686 34.464 92.110 1.000 36.328 151 LEU B N 1
ATOM 4359 C CA . LEU B 1 145 ? -17.643 33.219 92.958 1.000 42.177 151 LEU B CA 1
ATOM 4360 C C . LEU B 1 145 ? -16.490 32.376 92.406 1.000 37.048 151 LEU B C 1
ATOM 4361 O O . LEU B 1 145 ? -16.649 31.807 91.264 1.000 31.468 151 LEU B O 1
ATOM 4366 N N . ASP B 1 146 ? -15.330 32.471 93.055 1.000 37.302 152 ASP B N 1
ATOM 4367 C CA . ASP B 1 146 ? -14.080 31.880 92.507 1.000 52.909 152 ASP B CA 1
ATOM 4368 C C . ASP B 1 146 ? -13.897 30.472 93.097 1.000 47.101 152 ASP B C 1
ATOM 4369 O O . ASP B 1 146 ? -13.828 30.362 94.339 1.000 32.736 152 ASP B O 1
ATOM 4374 N N . THR B 1 147 ? -13.853 29.457 92.224 1.000 50.519 153 THR B N 1
ATOM 4375 C CA . THR B 1 147 ? -13.848 28.023 92.602 1.000 55.991 153 THR B CA 1
ATOM 4376 C C . THR B 1 147 ? -12.510 27.373 92.231 1.000 64.220 153 THR B C 1
ATOM 4377 O O . THR B 1 147 ? -12.463 26.137 92.140 1.000 88.564 153 THR B O 1
ATOM 4381 N N . TYR B 1 148 ? -11.469 28.176 92.020 1.000 70.515 154 TYR B N 1
ATOM 4382 C CA . TYR B 1 148 ? -10.108 27.729 91.637 1.000 59.230 154 TYR B CA 1
ATOM 4383 C C . TYR B 1 148 ? -9.087 28.810 91.955 1.000 58.499 154 TYR B C 1
ATOM 4384 O O . TYR B 1 148 ? -9.136 29.851 91.320 1.000 63.579 154 TYR B O 1
ATOM 4393 N N . TYR B 1 149 ? -8.189 28.526 92.898 1.000 63.734 155 TYR B N 1
ATOM 4394 C CA . TYR B 1 149 ? -7.118 29.438 93.353 1.000 56.311 155 TYR B CA 1
ATOM 4395 C C . TYR B 1 149 ? -6.102 29.657 92.240 1.000 64.222 155 TYR B C 1
ATOM 4396 O O . TYR B 1 149 ? -5.574 28.641 91.697 1.000 60.058 155 TYR B O 1
ATOM 4405 N N . ASN B 1 150 ? -5.895 30.937 91.890 1.000 60.310 156 ASN B N 1
ATOM 4406 C CA . ASN B 1 150 ? -4.917 31.397 90.878 1.000 49.943 156 ASN B CA 1
ATOM 4407 C C . ASN B 1 150 ? -3.863 32.147 91.671 1.000 52.814 156 ASN B C 1
ATOM 4408 O O . ASN B 1 150 ? -4.122 33.308 92.047 1.000 67.637 156 ASN B O 1
ATOM 4413 N N . GLY B 1 151 ? -2.748 31.475 91.970 1.000 54.394 157 GLY B N 1
ATOM 4414 C CA . GLY B 1 151 ? -1.609 32.045 92.724 1.000 50.779 157 GLY B CA 1
ATOM 4415 C C . GLY B 1 151 ? -0.611 32.737 91.805 1.000 44.566 157 GLY B C 1
ATOM 4416 O O . GLY B 1 151 ? 0.178 33.470 92.318 1.000 35.708 157 GLY B O 1
ATOM 4417 N N . VAL B 1 152 ? -0.648 32.480 90.494 1.000 47.131 158 VAL B N 1
ATOM 4418 C CA . VAL B 1 152 ? 0.243 33.096 89.469 1.000 51.558 158 VAL B CA 1
ATOM 4419 C C . VAL B 1 152 ? -0.543 34.214 88.785 1.000 56.101 158 VAL B C 1
ATOM 4420 O O . VAL B 1 152 ? -1.575 33.896 88.125 1.000 46.856 158 VAL B O 1
ATOM 4424 N N . GLY B 1 153 ? -0.041 35.453 88.877 1.000 50.608 159 GLY B N 1
ATOM 4425 C CA . GLY B 1 153 ? -0.672 36.595 88.195 1.000 49.233 159 GLY B CA 1
ATOM 4426 C C . GLY B 1 153 ? -0.509 36.521 86.688 1.000 45.809 159 GLY B C 1
ATOM 4427 O O . GLY B 1 153 ? 0.539 35.997 86.235 1.000 41.574 159 GLY B O 1
ATOM 4428 N N . GLU B 1 154 ? -1.509 36.992 85.933 1.000 41.531 160 GLU B N 1
ATOM 4429 C CA . GLU B 1 154 ? -1.362 37.364 84.505 1.000 40.134 160 GLU B CA 1
ATOM 4430 C C . GLU B 1 154 ? -1.675 38.858 84.369 1.000 37.926 160 GLU B C 1
ATOM 4431 O O . GLU B 1 154 ? -2.017 39.480 85.392 1.000 32.061 160 GLU B O 1
ATOM 4437 N N . ASN B 1 155 ? -1.563 39.403 83.162 1.000 44.114 161 ASN B N 1
ATOM 4438 C CA . ASN B 1 155 ? -1.867 40.831 82.851 1.000 44.761 161 ASN B CA 1
ATOM 4439 C C . ASN B 1 155 ? -3.346 41.170 83.097 1.000 50.128 161 ASN B C 1
ATOM 4440 O O . ASN B 1 155 ? -3.674 42.360 83.290 1.000 56.767 161 ASN B O 1
ATOM 4445 N N . SER B 1 156 ? -4.232 40.181 83.038 1.000 43.003 162 SER B N 1
ATOM 4446 C CA . SER B 1 156 ? -5.697 40.350 83.181 1.000 36.148 162 SER B CA 1
ATOM 4447 C C . SER B 1 156 ? -6.137 40.256 84.648 1.000 32.320 162 SER B C 1
ATOM 4448 O O . SER B 1 156 ? -7.288 40.643 84.912 1.000 35.633 162 SER B O 1
ATOM 4451 N N . PHE B 1 157 ? -5.241 39.921 85.589 1.000 35.398 163 PHE B N 1
ATOM 4452 C CA . PHE B 1 157 ? -5.585 39.611 87.009 1.000 31.935 163 PHE B CA 1
ATOM 4453 C C . PHE B 1 157 ? -4.376 39.534 87.922 1.000 31.591 163 PHE B C 1
ATOM 4454 O O . PHE B 1 157 ? -3.353 39.038 87.487 1.000 44.791 163 PHE B O 1
ATOM 4462 N N . THR B 1 158 ? -4.530 39.982 89.166 1.000 32.648 164 THR B N 1
ATOM 4463 C CA . THR B 1 158 ? -3.551 39.762 90.244 1.000 41.868 164 THR B CA 1
ATOM 4464 C C . THR B 1 158 ? -3.757 38.339 90.770 1.000 50.589 164 THR B C 1
ATOM 4465 O O . THR B 1 158 ? -4.726 37.676 90.442 1.000 50.088 164 THR B O 1
ATOM 4469 N N . PRO B 1 159 ? -2.819 37.797 91.561 1.000 62.502 165 PRO B N 1
ATOM 4470 C CA . PRO B 1 159 ? -3.037 36.510 92.219 1.000 62.414 165 PRO B CA 1
ATOM 4471 C C . PRO B 1 159 ? -4.190 36.602 93.234 1.000 56.844 165 PRO B C 1
ATOM 4472 O O . PRO B 1 159 ? -4.244 37.615 93.950 1.000 44.595 165 PRO B O 1
ATOM 4476 N N . ASP B 1 160 ? -5.010 35.533 93.352 1.000 52.293 166 ASP B N 1
ATOM 4477 C CA . ASP B 1 160 ? -6.068 35.428 94.406 1.000 49.854 166 ASP B CA 1
ATOM 4478 C C . ASP B 1 160 ? -5.401 35.526 95.778 1.000 49.999 166 ASP B C 1
ATOM 4479 O O . ASP B 1 160 ? -4.264 35.104 95.906 1.000 57.672 166 ASP B O 1
ATOM 4484 N N . PRO B 1 161 ? -6.044 36.105 96.830 1.000 53.298 167 PRO B N 1
ATOM 4485 C CA . PRO B 1 161 ? -5.386 36.307 98.125 1.000 55.147 167 PRO B CA 1
ATOM 4486 C C . PRO B 1 161 ? -4.957 34.935 98.700 1.000 58.223 167 PRO B C 1
ATOM 4487 O O . PRO B 1 161 ? -5.680 33.946 98.522 1.000 56.571 167 PRO B O 1
ATOM 4491 N N . SER B 1 162 ? -3.805 34.890 99.369 1.000 63.899 168 SER B N 1
ATOM 4492 C CA . SER B 1 162 ? -3.105 33.641 99.800 1.000 74.332 168 SER B CA 1
ATOM 4493 C C . SER B 1 162 ? -3.958 32.822 100.805 1.000 73.257 168 SER B C 1
ATOM 4494 O O . SER B 1 162 ? -3.967 31.577 100.712 1.000 67.084 168 SER B O 1
ATOM 4497 N N . ASN B 1 163 ? -4.730 33.464 101.683 1.000 68.718 169 ASN B N 1
ATOM 4498 C CA . ASN B 1 163 ? -5.532 32.748 102.711 1.000 63.769 169 ASN B CA 1
ATOM 4499 C C . ASN B 1 163 ? -6.658 31.944 102.045 1.000 59.982 169 ASN B C 1
ATOM 4500 O O . ASN B 1 163 ? -7.524 31.465 102.793 1.000 62.402 169 ASN B O 1
ATOM 4505 N N . PHE B 1 164 ? -6.623 31.717 100.727 1.000 54.392 170 PHE B N 1
ATOM 4506 C CA . PHE B 1 164 ? -7.722 31.042 99.979 1.000 58.635 170 PHE B CA 1
ATOM 4507 C C . PHE B 1 164 ? -7.157 30.040 98.979 1.000 56.901 170 PHE B C 1
ATOM 4508 O O . PHE B 1 164 ? -7.892 29.600 98.094 1.000 64.637 170 PHE B O 1
ATOM 4516 N N . LYS B 1 165 ? -5.901 29.631 99.139 1.000 72.016 171 LYS B N 1
ATOM 4517 C CA . LYS B 1 165 ? -5.357 28.450 98.411 1.000 70.310 171 LYS B CA 1
ATOM 4518 C C . LYS B 1 165 ? -6.262 27.270 98.727 1.000 58.718 171 LYS B C 1
ATOM 4519 O O . LYS B 1 165 ? -6.533 27.102 99.930 1.000 52.502 171 LYS B O 1
ATOM 4525 N N . GLY B 1 166 ? -6.693 26.512 97.708 1.000 71.897 172 GLY B N 1
ATOM 4526 C CA . GLY B 1 166 ? -7.513 25.288 97.869 1.000 80.147 172 GLY B CA 1
ATOM 4527 C C . GLY B 1 166 ? -8.777 25.577 98.677 1.000 99.453 172 GLY B C 1
ATOM 4528 O O . GLY B 1 166 ? -9.119 24.771 99.577 1.000 103.240 172 GLY B O 1
ATOM 4529 N N . LYS B 1 167 ? -9.411 26.730 98.408 1.000 94.878 173 LYS B N 1
ATOM 4530 C CA . LYS B 1 167 ? -10.669 27.190 99.054 1.000 75.308 173 LYS B CA 1
ATOM 4531 C C . LYS B 1 167 ? -11.439 28.019 98.023 1.000 69.709 173 LYS B C 1
ATOM 4532 O O . LYS B 1 167 ? -10.887 28.876 97.330 1.000 62.150 173 LYS B O 1
ATOM 4538 N N . PRO B 1 168 ? -12.747 27.737 97.858 1.000 64.113 174 PRO B N 1
ATOM 4539 C CA . PRO B 1 168 ? -13.588 28.532 96.968 1.000 47.418 174 PRO B CA 1
ATOM 4540 C C . PRO B 1 168 ? -13.865 29.827 97.741 1.000 44.331 174 PRO B C 1
ATOM 4541 O O . PRO B 1 168 ? -14.015 29.799 98.965 1.000 42.351 174 PRO B O 1
ATOM 4545 N N . PHE B 1 169 ? -13.910 30.966 97.055 1.000 48.564 175 PHE B N 1
ATOM 4546 C CA . PHE B 1 169 ? -14.265 32.231 97.755 1.000 46.988 175 PHE B CA 1
ATOM 4547 C C . PHE B 1 169 ? -15.133 33.098 96.870 1.000 43.696 175 PHE B C 1
ATOM 4548 O O . PHE B 1 169 ? -15.186 32.865 95.643 1.000 47.439 175 PHE B O 1
ATOM 4556 N N . GLY B 1 170 ? -15.841 34.012 97.516 1.000 39.562 176 GLY B N 1
ATOM 4557 C CA . GLY B 1 170 ? -16.622 35.020 96.798 1.000 40.322 176 GLY B CA 1
ATOM 4558 C C . GLY B 1 170 ? -16.108 36.390 97.140 1.000 45.820 176 GLY B C 1
ATOM 4559 O O . GLY B 1 170 ? -15.809 36.622 98.362 1.000 45.604 176 GLY B O 1
ATOM 4560 N N . ALA B 1 171 ? -16.0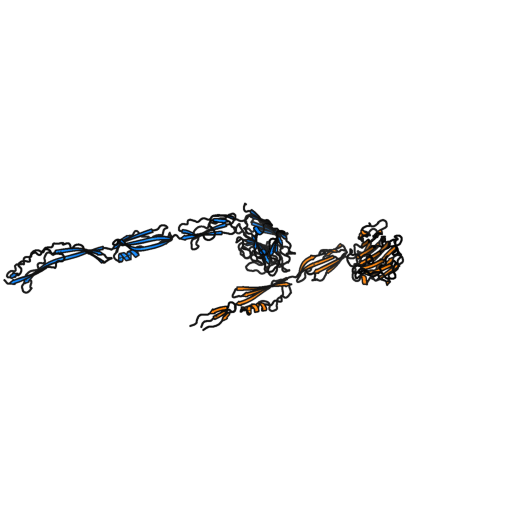15 37.280 96.140 1.000 37.646 177 ALA B N 1
ATOM 4561 C CA . ALA B 1 171 ? -15.483 38.644 96.385 1.000 37.769 177 ALA B CA 1
ATOM 4562 C C . ALA B 1 171 ? -15.903 39.650 95.327 1.000 33.897 177 ALA B C 1
ATOM 4563 O O . ALA B 1 171 ? -16.116 39.268 94.161 1.000 29.733 177 ALA B O 1
ATOM 4565 N N . PHE B 1 172 ? -15.865 40.915 95.729 1.000 35.770 178 PHE B N 1
ATOM 4566 C CA . PHE B 1 172 ? -15.854 42.069 94.784 1.000 33.761 178 PHE B CA 1
ATOM 4567 C C . PHE B 1 172 ? -14.448 42.171 94.140 1.000 35.819 178 PHE B C 1
ATOM 4568 O O . PHE B 1 172 ? -13.378 41.938 94.829 1.000 30.439 178 PHE B O 1
ATOM 4576 N N . VAL B 1 173 ? -14.434 42.522 92.859 1.000 30.425 179 VAL B N 1
ATOM 4577 C CA . VAL B 1 173 ? -13.227 42.689 92.020 1.000 33.584 179 VAL B CA 1
ATOM 4578 C C . VAL B 1 173 ? -13.090 44.136 91.468 1.000 37.086 179 VAL B C 1
ATOM 4579 O O . VAL B 1 173 ? -14.054 44.691 90.955 1.000 31.308 179 VAL B O 1
ATOM 4583 N N . ASP B 1 174 ? -11.877 44.676 91.464 1.000 43.501 180 ASP B N 1
ATOM 4584 C CA . ASP B 1 174 ? -11.520 45.991 90.880 1.000 36.313 180 ASP B CA 1
ATOM 4585 C C . ASP B 1 174 ? -10.694 45.742 89.634 1.000 32.786 180 ASP B C 1
ATOM 4586 O O . ASP B 1 174 ? -9.558 45.411 89.814 1.000 35.148 180 ASP B O 1
ATOM 4591 N N . GLY B 1 175 ? -11.246 45.966 88.440 1.000 40.886 181 GLY B N 1
ATOM 4592 C CA . GLY B 1 175 ? -10.557 45.833 87.135 1.000 39.285 181 GLY B CA 1
ATOM 4593 C C . GLY B 1 175 ? -10.675 47.092 86.297 1.000 30.082 181 GLY B C 1
ATOM 4594 O O . GLY B 1 175 ? -10.754 46.989 85.017 1.000 25.299 181 GLY B O 1
ATOM 4595 N N . LEU B 1 176 ? -10.610 48.243 86.944 1.000 30.232 182 LEU B N 1
ATOM 4596 C CA . LEU B 1 176 ? -10.760 49.581 86.241 1.000 32.447 182 LEU B CA 1
ATOM 4597 C C . LEU B 1 176 ? -9.680 49.822 85.196 1.000 34.141 182 LEU B C 1
ATOM 4598 O O . LEU B 1 176 ? -10.026 50.171 84.068 1.000 40.893 182 LEU B O 1
ATOM 4603 N N . ASN B 1 177 ? -8.427 49.540 85.545 1.000 42.583 183 ASN B N 1
ATOM 4604 C CA . ASN B 1 177 ? -7.221 49.509 84.671 1.000 36.512 183 ASN B CA 1
ATOM 4605 C C . ASN B 1 177 ? -7.063 48.250 83.778 1.000 39.337 183 ASN B C 1
ATOM 4606 O O . ASN B 1 177 ? -6.056 48.159 83.081 1.000 45.509 183 ASN B O 1
ATOM 4611 N N . GLY B 1 178 ? -7.982 47.288 83.732 1.000 40.822 184 GLY B N 1
ATOM 4612 C CA . GLY B 1 178 ? -7.817 46.118 82.835 1.000 36.663 184 GLY B CA 1
ATOM 4613 C C . GLY B 1 178 ? -7.303 44.891 83.578 1.000 38.054 184 GLY B C 1
ATOM 4614 O O . GLY B 1 178 ? -7.319 43.796 83.001 1.000 46.085 184 GLY B O 1
ATOM 4615 N N . GLN B 1 179 ? -6.849 45.026 84.819 1.000 33.129 185 GLN B N 1
ATOM 4616 C CA . GLN B 1 179 ? -6.412 43.837 85.559 1.000 33.722 185 GLN B CA 1
ATOM 4617 C C . GLN B 1 179 ? -7.347 43.621 86.746 1.000 38.490 185 GLN B C 1
ATOM 4618 O O . GLN B 1 179 ? -7.467 44.528 87.581 1.000 28.594 185 GLN B O 1
ATOM 4624 N N . ALA B 1 180 ? -7.906 42.407 86.874 1.000 38.793 186 ALA B N 1
ATOM 4625 C CA . ALA B 1 180 ? -8.823 42.051 87.976 1.000 38.639 186 ALA B CA 1
ATOM 4626 C C . ALA B 1 180 ? -8.061 41.828 89.264 1.000 39.623 186 ALA B C 1
ATOM 4627 O O . ALA B 1 180 ? -7.509 40.744 89.374 1.000 57.268 186 ALA B O 1
ATOM 4629 N N . LYS B 1 181 ? -8.204 42.731 90.241 1.000 38.784 187 LYS B N 1
ATOM 4630 C CA . LYS B 1 181 ? -7.654 42.593 91.595 1.000 38.957 187 LYS B CA 1
ATOM 4631 C C . LYS B 1 181 ? -8.829 42.273 92.488 1.000 41.354 187 LYS B C 1
ATOM 4632 O O . LYS B 1 181 ? -9.803 43.045 92.413 1.000 48.705 187 LYS B O 1
ATOM 4638 N N . THR B 1 182 ? -8.702 41.223 93.305 1.000 31.449 188 THR B N 1
ATOM 4639 C CA . THR B 1 182 ? -9.736 40.783 94.265 1.000 33.977 188 THR B CA 1
ATOM 4640 C C . THR B 1 182 ? -9.734 41.780 95.409 1.000 37.113 188 THR B C 1
ATOM 4641 O O . THR B 1 182 ? -8.659 42.157 95.849 1.000 41.512 188 THR B O 1
ATOM 4645 N N . ILE B 1 183 ? -10.899 42.164 95.911 1.000 42.439 189 ILE B N 1
ATOM 4646 C CA . ILE B 1 183 ? -10.932 43.091 97.082 1.000 50.545 189 ILE B CA 1
ATOM 4647 C C . ILE B 1 183 ? -10.877 42.200 98.325 1.000 53.986 189 ILE B C 1
ATOM 4648 O O . ILE B 1 183 ? -11.924 41.585 98.701 1.000 56.701 189 ILE B O 1
ATOM 4653 N N . ALA B 1 184 ? -9.700 42.164 98.945 1.000 55.841 190 ALA B N 1
ATOM 4654 C CA . ALA B 1 184 ? -9.368 41.167 99.983 1.000 69.682 190 ALA B CA 1
ATOM 4655 C C . ALA B 1 184 ? -10.296 41.366 101.169 1.000 63.029 190 ALA B C 1
ATOM 4656 O O . ALA B 1 184 ? -10.884 40.368 101.519 1.000 74.332 190 ALA B O 1
ATOM 4658 N N . SER B 1 185 ? -10.448 42.599 101.678 1.000 63.328 191 SER B N 1
ATOM 4659 C CA . SER B 1 185 ? -11.143 42.949 102.952 1.000 67.508 191 SER B CA 1
ATOM 4660 C C . SER B 1 185 ? -12.520 42.262 103.073 1.000 65.458 191 SER B C 1
ATOM 4661 O O . SER B 1 185 ? -12.916 42.014 104.203 1.000 69.047 191 SER B O 1
ATOM 4664 N N . SER B 1 186 ? -13.242 42.030 101.971 1.000 76.912 192 SER B N 1
ATOM 4665 C CA . SER B 1 186 ? -14.632 41.497 101.932 1.000 71.297 192 SER B CA 1
ATOM 4666 C C . SER B 1 186 ? -14.626 40.048 101.420 1.000 57.169 192 SER B C 1
ATOM 4667 O O . SER B 1 186 ? -15.714 39.461 101.438 1.000 60.068 192 SER B O 1
ATOM 4670 N N . ALA B 1 187 ? -13.527 39.549 100.829 1.000 43.767 193 ALA B N 1
ATOM 4671 C CA . ALA B 1 187 ? -13.447 38.168 100.267 1.000 54.816 193 ALA B CA 1
ATOM 4672 C C . ALA B 1 187 ? -13.790 37.150 101.360 1.000 50.371 193 ALA B C 1
ATOM 4673 O O . ALA B 1 187 ? -13.205 37.174 102.446 1.000 49.441 193 ALA B O 1
ATOM 4675 N N . GLN B 1 188 ? -14.815 36.363 101.149 1.000 48.250 194 GLN B N 1
ATOM 4676 C CA . GLN B 1 188 ? -15.341 35.480 102.227 1.000 53.366 194 GLN B CA 1
ATOM 4677 C C . GLN B 1 188 ? -15.384 34.061 101.659 1.000 48.074 194 GLN B C 1
ATOM 4678 O O . GLN B 1 188 ? -15.664 33.891 100.439 1.000 36.600 194 GLN B O 1
ATOM 4684 N N . SER B 1 189 ? -15.075 33.086 102.507 1.000 54.607 195 SER B N 1
ATOM 4685 C CA . SER B 1 189 ? -15.199 31.642 102.183 1.000 55.551 195 SER B CA 1
ATOM 4686 C C . SER B 1 189 ? -16.616 31.371 101.695 1.000 44.345 195 SER B C 1
ATOM 4687 O O . SER B 1 189 ? -17.530 31.929 102.292 1.000 51.223 195 SER B O 1
ATOM 4690 N N . ILE B 1 190 ? -16.778 30.611 100.622 1.000 43.254 196 ILE B N 1
ATOM 4691 C CA . ILE B 1 190 ? -18.106 30.065 100.225 1.000 49.609 196 ILE B CA 1
ATOM 4692 C C . ILE B 1 190 ? -18.013 28.555 100.332 1.000 56.442 196 ILE B C 1
ATOM 4693 O O . ILE B 1 190 ? -16.938 28.046 100.670 1.000 61.863 196 ILE B O 1
ATOM 4698 N N . SER B 1 191 ? -19.118 27.884 100.060 1.000 57.839 197 SER B N 1
ATOM 4699 C CA . SER B 1 191 ? -19.199 26.411 100.099 1.000 52.124 197 SER B CA 1
ATOM 4700 C C . SER B 1 191 ? -18.636 25.899 98.795 1.000 50.876 197 SER B C 1
ATOM 4701 O O . SER B 1 191 ? -18.908 26.539 97.763 1.000 46.641 197 SER B O 1
ATOM 4704 N N . GLU B 1 192 ? -18.019 24.722 98.854 1.000 53.552 198 GLU B N 1
ATOM 4705 C CA . GLU B 1 192 ? -17.471 24.010 97.673 1.000 53.739 198 GLU B CA 1
ATOM 4706 C C . GLU B 1 192 ? -18.616 23.668 96.741 1.000 45.418 198 GLU B C 1
ATOM 4707 O O . GLU B 1 192 ? -19.710 23.445 97.219 1.000 60.689 198 GLU B O 1
ATOM 4713 N N . PRO B 1 193 ? -18.387 23.707 95.406 1.000 51.293 199 PRO B N 1
ATOM 4714 C CA . PRO B 1 193 ? -19.307 23.157 94.420 1.000 50.805 199 PRO B CA 1
ATOM 4715 C C . PRO B 1 193 ? -19.645 21.721 94.821 1.000 62.312 199 PRO B C 1
ATOM 4716 O O . PRO B 1 193 ? -18.736 21.034 95.265 1.000 57.410 199 PRO B O 1
ATOM 4720 N N . SER B 1 194 ? -20.915 21.332 94.673 1.000 66.633 200 SER B N 1
ATOM 4721 C CA . SER B 1 194 ? -21.478 20.078 95.233 1.000 69.256 200 SER B CA 1
ATOM 4722 C C . SER B 1 194 ? -22.730 19.690 94.448 1.000 64.006 200 SER B C 1
ATOM 4723 O O . SER B 1 194 ? -23.558 20.560 94.211 1.000 72.137 200 SER B O 1
ATOM 4726 N N . ASN B 1 195 ? -22.754 18.462 93.939 1.000 68.187 201 ASN B N 1
ATOM 4727 C CA . ASN B 1 195 ? -23.945 17.738 93.421 1.000 66.115 201 ASN B CA 1
ATOM 4728 C C . ASN B 1 195 ? -24.753 18.580 92.436 1.000 61.909 201 ASN B C 1
ATOM 4729 O O . ASN B 1 195 ? -25.970 18.340 92.364 1.000 50.324 201 ASN B O 1
ATOM 4734 N N . ASN B 1 196 ? -24.112 19.506 91.706 1.000 56.967 202 ASN B N 1
ATOM 4735 C CA . ASN B 1 196 ? -24.783 20.497 90.813 1.000 45.527 202 ASN B CA 1
ATOM 4736 C C . ASN B 1 196 ? -25.942 21.201 91.528 1.000 37.153 202 ASN B C 1
ATOM 4737 O O . ASN B 1 196 ? -26.985 21.423 90.913 1.000 36.956 202 ASN B O 1
ATOM 4742 N N . ASN B 1 197 ? -25.741 21.518 92.791 1.000 31.247 203 ASN B N 1
ATOM 4743 C CA . ASN B 1 197 ? -26.726 22.224 93.640 1.000 42.320 203 ASN B CA 1
ATOM 4744 C C . ASN B 1 197 ? -26.766 23.730 93.318 1.000 51.734 203 ASN B C 1
ATOM 4745 O O . ASN B 1 197 ? -25.722 24.397 93.221 1.000 55.244 203 ASN B O 1
ATOM 4750 N N . PHE B 1 198 ? -27.967 24.248 93.179 1.000 51.923 204 PHE B N 1
ATOM 4751 C CA . PHE B 1 198 ? -28.230 25.675 92.946 1.000 50.010 204 PHE B CA 1
ATOM 4752 C C . PHE B 1 198 ? -28.310 26.350 94.304 1.000 49.001 204 PHE B C 1
ATOM 4753 O O . PHE B 1 198 ? -28.963 25.776 95.143 1.000 54.955 204 PHE B O 1
ATOM 4761 N N . VAL B 1 199 ? -27.579 27.442 94.538 1.000 50.025 205 VAL B N 1
ATOM 4762 C CA . VAL B 1 199 ? -27.636 28.252 95.803 1.000 42.969 205 VAL B CA 1
ATOM 4763 C C . VAL B 1 199 ? -28.185 29.635 95.487 1.000 40.782 205 VAL B C 1
ATOM 4764 O O . VAL B 1 199 ? -27.875 30.208 94.421 1.000 50.291 205 VAL B O 1
ATOM 4768 N N . ASP B 1 200 ? -28.936 30.181 96.412 1.000 52.088 206 ASP B N 1
ATOM 4769 C CA . ASP B 1 200 ? -29.625 31.489 96.246 1.000 55.319 206 ASP B CA 1
ATOM 4770 C C . ASP B 1 200 ? -28.581 32.606 96.142 1.000 48.823 206 ASP B C 1
ATOM 4771 O O . ASP B 1 200 ? -27.734 32.720 97.058 1.000 42.282 206 ASP B O 1
ATOM 4776 N N . PHE B 1 201 ? -28.669 33.391 95.065 1.000 46.574 207 PHE B N 1
ATOM 4777 C CA . PHE B 1 201 ? -27.798 34.556 94.812 1.000 49.533 207 PHE B CA 1
ATOM 4778 C C . PHE B 1 201 ? -28.655 35.827 94.756 1.000 47.739 207 PHE B C 1
ATOM 4779 O O . PHE B 1 201 ? -29.624 35.904 93.991 1.000 40.211 207 PHE B O 1
ATOM 4787 N N . THR B 1 202 ? -28.227 36.862 95.452 1.000 51.174 208 THR B N 1
ATOM 4788 C CA . THR B 1 202 ? -28.821 38.220 95.340 1.000 51.416 208 THR B CA 1
ATOM 4789 C C . THR B 1 202 ? -27.739 39.305 95.143 1.000 47.696 208 THR B C 1
ATOM 4790 O O . THR B 1 202 ? -26.859 39.455 95.999 1.000 40.142 208 THR B O 1
ATOM 4794 N N . MET B 1 203 ? -27.858 40.118 94.101 1.000 46.886 209 MET B N 1
ATOM 4795 C CA . MET B 1 203 ? -27.036 41.344 93.917 1.000 42.263 209 MET B CA 1
ATOM 4796 C C . MET B 1 203 ? -27.922 42.609 93.861 1.000 42.992 209 MET B C 1
ATOM 4797 O O . MET B 1 203 ? -28.763 42.774 92.946 1.000 41.571 209 MET B O 1
ATOM 4802 N N . SER B 1 204 ? -27.722 43.516 94.800 1.000 44.729 210 SER B N 1
ATOM 4803 C CA . SER B 1 204 ? -28.603 44.688 94.983 1.000 45.010 210 SER B CA 1
ATOM 4804 C C . SER B 1 204 ? -27.777 45.965 94.881 1.000 39.691 210 SER B C 1
ATOM 4805 O O . SER B 1 204 ? -26.734 46.040 95.529 1.000 40.894 210 SER B O 1
ATOM 4808 N N . TYR B 1 205 ? -28.241 46.951 94.127 1.000 36.284 211 TYR B N 1
ATOM 4809 C CA . TYR B 1 205 ? -27.472 48.212 93.932 1.000 40.480 211 TYR B CA 1
ATOM 4810 C C . TYR B 1 205 ? -28.337 49.406 94.335 1.000 30.591 211 TYR B C 1
ATOM 4811 O O . TYR B 1 205 ? -29.456 49.530 93.867 1.000 33.702 211 TYR B O 1
ATOM 4820 N N . ASN B 1 206 ? -27.859 50.198 95.267 1.000 36.568 212 ASN B N 1
ATOM 4821 C CA . ASN B 1 206 ? -28.484 51.493 95.652 1.000 45.368 212 ASN B CA 1
ATOM 4822 C C . ASN B 1 206 ? -27.917 52.611 94.776 1.000 36.009 212 ASN B C 1
ATOM 4823 O O . ASN B 1 206 ? -26.770 53.010 94.996 1.000 41.608 212 ASN B O 1
ATOM 4828 N N . GLY B 1 207 ? -28.679 53.068 93.820 1.000 31.854 213 GLY B N 1
ATOM 4829 C CA . GLY B 1 207 ? -28.213 54.014 92.784 1.000 42.081 213 GLY B CA 1
ATOM 4830 C C . GLY B 1 207 ? -28.060 55.448 93.255 1.000 37.229 213 GLY B C 1
ATOM 4831 O O . GLY B 1 207 ? -27.597 56.245 92.470 1.000 51.374 213 GLY B O 1
ATOM 4832 N N . ALA B 1 208 ? -28.372 55.744 94.500 1.000 40.847 214 ALA B N 1
ATOM 4833 C CA . ALA B 1 208 ? -28.127 57.067 95.090 1.000 47.784 214 ALA B CA 1
ATOM 4834 C C . ALA B 1 208 ? -26.863 57.061 95.934 1.000 39.879 214 ALA B C 1
ATOM 4835 O O . ALA B 1 208 ? -26.230 58.130 96.066 1.000 48.448 214 ALA B O 1
ATOM 4837 N N . THR B 1 209 ? -26.540 55.937 96.549 1.000 44.156 215 THR B N 1
ATOM 4838 C CA . THR B 1 209 ? -25.426 55.839 97.547 1.000 45.769 215 THR B CA 1
ATOM 4839 C C . THR B 1 209 ? -24.238 55.135 96.897 1.000 40.242 215 THR B C 1
ATOM 4840 O O . THR B 1 209 ? -23.147 55.146 97.485 1.000 50.074 215 THR B O 1
ATOM 4844 N N . LYS B 1 210 ? -24.444 54.598 95.709 1.000 36.376 216 LYS B N 1
ATOM 4845 C CA . LYS B 1 210 ? -23.411 53.878 94.946 1.000 46.255 216 LYS B CA 1
ATOM 4846 C C . LYS B 1 210 ? -22.880 52.751 95.841 1.000 45.368 216 LYS B C 1
ATOM 4847 O O . LYS B 1 210 ? -21.667 52.642 95.975 1.000 51.574 216 LYS B O 1
ATOM 4853 N N . VAL B 1 211 ? -23.777 51.946 96.413 1.000 41.224 217 VAL B N 1
ATOM 4854 C CA . VAL B 1 211 ? -23.436 50.784 97.273 1.000 40.961 217 VAL B CA 1
ATOM 4855 C C . VAL B 1 211 ? -24.064 49.505 96.705 1.000 38.840 217 VAL B C 1
ATOM 4856 O O . VAL B 1 211 ? -25.247 49.483 96.359 1.000 41.792 217 VAL B O 1
ATOM 4860 N N . MET B 1 212 ? -23.271 48.471 96.570 1.000 39.032 218 MET B N 1
ATOM 4861 C CA . MET B 1 212 ? -23.752 47.174 96.026 1.000 46.048 218 MET B CA 1
ATOM 4862 C C . MET B 1 212 ? -23.768 46.190 97.198 1.000 43.101 218 MET B C 1
ATOM 4863 O O . MET B 1 212 ? -22.911 46.308 98.099 1.000 45.913 218 MET B O 1
ATOM 4868 N N . SER B 1 213 ? -24.790 45.355 97.275 1.000 46.076 219 SER B N 1
ATOM 4869 C CA . SER B 1 213 ? -24.971 44.326 98.334 1.000 46.581 219 SER B CA 1
ATOM 4870 C C . SER B 1 213 ? -25.174 42.983 97.642 1.000 42.055 219 SER B C 1
ATOM 4871 O O . SER B 1 213 ? -26.088 42.851 96.787 1.000 41.204 219 SER B O 1
ATOM 4874 N N . VAL B 1 214 ? -24.284 42.062 97.919 1.000 36.520 220 VAL B N 1
ATOM 4875 C CA . VAL B 1 214 ? -24.432 40.688 97.382 1.000 46.343 220 VAL B CA 1
ATOM 4876 C C . VAL B 1 214 ? -24.693 39.673 98.499 1.000 40.558 220 VAL B C 1
ATOM 4877 O O . VAL B 1 214 ? -24.169 39.817 99.616 1.000 43.077 220 VAL B O 1
ATOM 4881 N N . THR B 1 215 ? -25.539 38.700 98.231 1.000 39.427 221 THR B N 1
ATOM 4882 C CA . THR B 1 215 ? -25.733 37.546 99.158 1.000 40.569 221 THR B CA 1
ATOM 4883 C C . THR B 1 215 ? -25.657 36.265 98.324 1.000 35.071 221 THR B C 1
ATOM 4884 O O . THR B 1 215 ? -26.139 36.250 97.182 1.000 32.831 221 THR B O 1
ATOM 4888 N N . TYR B 1 216 ? -25.026 35.245 98.877 1.000 44.527 222 TYR B N 1
ATOM 4889 C CA . TYR B 1 216 ? -24.945 33.859 98.328 1.000 46.055 222 TYR B CA 1
ATOM 4890 C C . TYR B 1 216 ? -24.933 32.920 99.538 1.000 55.410 222 TYR B C 1
ATOM 4891 O O . TYR B 1 216 ? -24.175 33.184 100.526 1.000 51.570 222 TYR B O 1
ATOM 4900 N N . GLY B 1 217 ? -25.780 31.892 99.538 1.000 60.092 223 GLY B N 1
ATOM 4901 C CA . GLY B 1 217 ? -25.859 30.987 100.701 1.000 55.487 223 GLY B CA 1
ATOM 4902 C C . GLY B 1 217 ? -26.177 31.827 101.906 1.000 49.033 223 GLY B C 1
ATOM 4903 O O . GLY B 1 217 ? -27.142 32.582 101.784 1.000 55.117 223 GLY B O 1
ATOM 4904 N N . GLY B 1 218 ? -25.391 31.734 102.983 1.000 49.286 224 GLY B N 1
ATOM 4905 C CA . GLY B 1 218 ? -25.549 32.562 104.203 1.000 52.981 224 GLY B CA 1
ATOM 4906 C C . GLY B 1 218 ? -24.443 33.591 104.352 1.000 57.486 224 GLY B C 1
ATOM 4907 O O . GLY B 1 218 ? -24.233 34.098 105.488 1.000 51.762 224 GLY B O 1
ATOM 4908 N N . GLN B 1 219 ? -23.738 33.886 103.257 1.000 53.187 225 GLN B N 1
ATOM 4909 C CA . GLN B 1 219 ? -22.664 34.898 103.275 1.000 55.197 225 GLN B CA 1
ATOM 4910 C C . GLN B 1 219 ? -23.226 36.130 102.584 1.000 48.108 225 GLN B C 1
ATOM 4911 O O . GLN B 1 219 ? -24.051 35.968 101.681 1.000 39.035 225 GLN B O 1
ATOM 4917 N N . THR B 1 220 ? -22.814 37.304 103.047 1.000 48.678 226 THR B N 1
ATOM 4918 C CA . THR B 1 220 ? -23.295 38.606 102.532 1.000 50.586 226 THR B CA 1
ATOM 4919 C C . THR B 1 220 ? -22.095 39.533 102.392 1.000 47.712 226 THR B C 1
ATOM 4920 O O . THR B 1 220 ? -21.264 39.566 103.318 1.000 52.471 226 THR B O 1
ATOM 4924 N N . TRP B 1 221 ? -22.033 40.250 101.269 1.000 47.817 227 TRP B N 1
ATOM 4925 C CA . TRP B 1 221 ? -21.007 41.276 100.952 1.000 43.980 227 TRP B CA 1
ATOM 4926 C C . TRP B 1 221 ? -21.642 42.675 100.744 1.000 45.689 227 TRP B C 1
ATOM 4927 O O . TRP B 1 221 ? -22.632 42.803 99.999 1.000 40.447 227 TRP B O 1
ATOM 4938 N N . THR B 1 222 ? -21.083 43.721 101.340 1.000 41.365 228 THR B N 1
ATOM 4939 C CA . THR B 1 222 ? -21.361 45.132 100.921 1.000 44.220 228 THR B CA 1
ATOM 4940 C C . THR B 1 222 ? -20.118 45.753 100.268 1.000 47.631 228 THR B C 1
ATOM 4941 O O . THR B 1 222 ? -18.975 45.471 100.703 1.000 56.159 228 THR B O 1
ATOM 4945 N N . GLN B 1 223 ? -20.306 46.534 99.215 1.000 43.727 229 GLN B N 1
ATOM 4946 C CA . GLN B 1 223 ? -19.178 47.292 98.620 1.000 45.859 229 GLN B CA 1
ATOM 4947 C C . GLN B 1 223 ? -19.610 48.702 98.167 1.000 42.055 229 GLN B C 1
ATOM 4948 O O . GLN B 1 223 ? -20.617 48.848 97.486 1.000 39.145 229 GLN B O 1
ATOM 4954 N N . ASP B 1 224 ? -18.871 49.729 98.537 1.000 46.242 230 ASP B N 1
ATOM 4955 C CA . ASP B 1 224 ? -19.064 51.084 97.953 1.000 46.599 230 ASP B CA 1
ATOM 4956 C C . ASP B 1 224 ? -18.444 51.077 96.554 1.000 47.659 230 ASP B C 1
ATOM 4957 O O . ASP B 1 224 ? -17.221 50.746 96.479 1.000 51.862 230 ASP B O 1
ATOM 4962 N N . VAL B 1 225 ? -19.237 51.312 95.498 1.000 38.800 231 VAL B N 1
ATOM 4963 C CA . VAL B 1 225 ? -18.751 51.197 94.097 1.000 34.028 231 VAL B CA 1
ATOM 4964 C C . VAL B 1 225 ? -18.663 52.601 93.505 1.000 36.414 231 VAL B C 1
ATOM 4965 O O . VAL B 1 225 ? -18.509 52.708 92.268 1.000 34.109 231 VAL B O 1
ATOM 4969 N N . SER B 1 226 ? -18.733 53.615 94.372 1.000 35.661 232 SER B N 1
ATOM 4970 C CA . SER B 1 226 ? -18.671 55.050 94.003 1.000 39.298 232 SER B CA 1
ATOM 4971 C C . SER B 1 226 ? -17.467 55.314 93.082 1.000 44.496 232 SER B C 1
ATOM 4972 O O . SER B 1 226 ? -17.693 55.891 91.973 1.000 47.060 232 SER B O 1
ATOM 4975 N N . SER B 1 227 ? -16.266 54.847 93.478 1.000 49.862 233 SER B N 1
ATOM 4976 C CA . SER B 1 227 ? -14.981 54.998 92.739 1.000 48.876 233 SER B CA 1
ATOM 4977 C C . SER B 1 227 ? -15.019 54.151 91.452 1.000 49.221 233 SER B C 1
ATOM 4978 O O . SER B 1 227 ? -14.266 54.469 90.536 1.000 56.209 233 SER B O 1
ATOM 4981 N N . PHE B 1 228 ? -15.846 53.109 91.366 1.000 40.904 234 PHE B N 1
ATOM 4982 C CA . PHE B 1 228 ? -15.902 52.244 90.172 1.000 40.337 234 PHE B CA 1
ATOM 4983 C C . PHE B 1 228 ? -16.851 52.815 89.139 1.000 42.611 234 PHE B C 1
ATOM 4984 O O . PHE B 1 228 ? -16.682 52.462 87.937 1.000 40.071 234 PHE B O 1
ATOM 4992 N N . VAL B 1 229 ? -17.789 53.653 89.569 1.000 41.580 235 VAL B N 1
ATOM 4993 C CA . VAL B 1 229 ? -18.863 54.108 88.662 1.000 47.797 235 VAL B CA 1
ATOM 4994 C C . VAL B 1 229 ? -18.530 55.523 88.265 1.000 48.060 235 VAL B C 1
ATOM 4995 O O . VAL B 1 229 ? -18.548 55.785 87.069 1.000 51.195 235 VAL B O 1
ATOM 4999 N N . GLY B 1 230 ? -18.340 56.390 89.245 1.000 53.835 236 GLY B N 1
ATOM 5000 C CA . GLY B 1 230 ? -18.121 57.830 89.000 1.000 60.191 236 GLY B CA 1
ATOM 5001 C C . GLY B 1 230 ? -19.218 58.460 88.149 1.000 67.655 236 GLY B C 1
ATOM 5002 O O . GLY B 1 230 ? -20.419 58.347 88.521 1.000 75.105 236 GLY B O 1
ATOM 5003 N N . THR B 1 231 ? -18.840 59.107 87.039 1.000 74.238 237 THR B N 1
ATOM 5004 C CA . THR B 1 231 ? -19.730 59.995 86.234 1.000 81.243 237 THR B CA 1
ATOM 5005 C C . THR B 1 231 ? -20.428 59.224 85.111 1.000 82.133 237 THR B C 1
ATOM 5006 O O . THR B 1 231 ? -21.038 59.915 84.238 1.000 68.648 237 THR B O 1
ATOM 5010 N N . ASN B 1 232 ? -20.388 57.879 85.145 1.000 75.775 238 ASN B N 1
ATOM 5011 C CA . ASN B 1 232 ? -20.772 57.042 83.981 1.000 72.406 238 ASN B CA 1
ATOM 5012 C C . ASN B 1 232 ? -22.290 57.113 83.796 1.000 76.021 238 ASN B C 1
ATOM 5013 O O . ASN B 1 232 ? -22.723 57.576 82.709 1.000 103.396 238 ASN B O 1
ATOM 5018 N N . GLN B 1 233 ? -23.067 56.668 84.782 1.000 68.030 239 GLN B N 1
ATOM 5019 C CA . GLN B 1 233 ? -24.548 56.609 84.674 1.000 73.960 239 GLN B CA 1
ATOM 5020 C C . GLN B 1 233 ? -24.971 55.453 83.728 1.000 61.222 239 GLN B C 1
ATOM 5021 O O . GLN B 1 233 ? -26.169 55.103 83.690 1.000 63.414 239 GLN B O 1
ATOM 5027 N N . ALA B 1 234 ? -24.082 54.877 82.931 1.000 45.762 240 ALA B N 1
ATOM 5028 C CA . ALA B 1 234 ? -24.452 53.817 81.982 1.000 45.195 240 ALA B CA 1
ATOM 5029 C C . ALA B 1 234 ? -23.373 52.742 82.021 1.000 43.260 240 ALA B C 1
ATOM 5030 O O . ALA B 1 234 ? -22.224 53.119 81.875 1.000 49.969 240 ALA B O 1
ATOM 5032 N N . MET B 1 235 ? -23.732 51.494 82.320 1.000 45.137 241 MET B N 1
ATOM 5033 C CA . MET B 1 235 ? -22.763 50.358 82.450 1.000 43.447 241 MET B CA 1
ATOM 5034 C C . MET B 1 235 ? -23.320 49.102 81.793 1.000 38.450 241 MET B C 1
ATOM 5035 O O . MET B 1 235 ? -24.468 48.738 82.050 1.000 44.893 241 MET B O 1
ATOM 5040 N N . SER B 1 236 ? -22.563 48.459 80.932 1.000 34.006 242 SER B N 1
ATOM 5041 C CA . SER B 1 236 ? -22.993 47.136 80.394 1.000 43.739 242 SER B CA 1
ATOM 5042 C C . SER B 1 236 ? -22.939 46.066 81.493 1.000 34.948 242 SER B C 1
ATOM 5043 O O . SER B 1 236 ? -22.136 46.256 82.419 1.000 29.513 242 SER B O 1
ATOM 5046 N N . PHE B 1 237 ? -23.658 44.949 81.328 1.000 35.238 243 PHE B N 1
ATOM 5047 C CA . PHE B 1 237 ? -23.676 43.847 82.331 1.000 36.759 243 PHE B CA 1
ATOM 5048 C C . PHE B 1 237 ? -23.463 42.518 81.628 1.000 40.339 243 PHE B C 1
ATOM 5049 O O . PHE B 1 237 ? -23.904 42.250 80.471 1.000 43.125 243 PHE B O 1
ATOM 5057 N N . SER B 1 238 ? -22.712 41.666 82.290 1.000 37.297 244 SER B N 1
ATOM 5058 C CA . SER B 1 238 ? -22.416 40.357 81.679 1.000 36.607 244 SER B CA 1
ATOM 5059 C C . SER B 1 238 ? -22.215 39.384 82.842 1.000 38.065 244 SER B C 1
ATOM 5060 O O . SER B 1 238 ? -21.675 39.866 83.913 1.000 26.581 244 SER B O 1
ATOM 5063 N N . ILE B 1 239 ? -22.674 38.141 82.673 1.000 34.253 245 ILE B N 1
ATOM 5064 C CA . ILE B 1 239 ? -22.504 37.096 83.737 1.000 44.771 245 ILE B CA 1
ATOM 5065 C C . ILE B 1 239 ? -21.814 35.931 83.060 1.000 40.645 245 ILE B C 1
ATOM 5066 O O . ILE B 1 239 ? -22.361 35.442 82.006 1.000 41.491 245 ILE B O 1
ATOM 5071 N N . ALA B 1 240 ? -20.609 35.617 83.517 1.000 43.106 246 ALA B N 1
ATOM 5072 C CA . ALA B 1 240 ? -19.673 34.754 82.736 1.000 45.502 246 ALA B CA 1
ATOM 5073 C C . ALA B 1 240 ? -19.126 33.642 83.614 1.000 42.282 246 ALA B C 1
ATOM 5074 O O . ALA B 1 240 ? -18.945 33.901 84.887 1.000 39.234 246 ALA B O 1
ATOM 5076 N N . ALA B 1 241 ? -18.914 32.480 82.994 1.000 31.745 247 ALA B N 1
ATOM 5077 C CA . ALA B 1 241 ? -18.192 31.387 83.687 1.000 42.996 247 ALA B CA 1
ATOM 5078 C C . ALA B 1 241 ? -17.187 30.777 82.724 1.000 44.966 247 ALA B C 1
ATOM 5079 O O . ALA B 1 241 ? -17.421 30.813 81.478 1.000 36.105 247 ALA B O 1
ATOM 5081 N N . SER B 1 242 ? -16.091 30.266 83.281 1.000 41.682 248 SER B N 1
ATOM 5082 C CA . SER B 1 242 ? -14.999 29.657 82.483 1.000 37.556 248 SER B CA 1
ATOM 5083 C C . SER B 1 242 ? -14.658 28.237 83.016 1.000 35.327 248 SER B C 1
ATOM 5084 O O . SER B 1 242 ? -14.794 27.957 84.271 1.000 29.368 248 SER B O 1
ATOM 5087 N N . THR B 1 243 ? -14.059 27.417 82.163 1.000 37.576 249 THR B N 1
ATOM 5088 C CA . THR B 1 243 ? -13.314 26.197 82.599 1.000 50.144 249 THR B CA 1
ATOM 5089 C C . THR B 1 243 ? -11.991 26.202 81.844 1.000 50.174 249 THR B C 1
ATOM 5090 O O . THR B 1 243 ? -12.033 26.576 80.663 1.000 52.927 249 THR B O 1
ATOM 5094 N N . GLY B 1 244 ? -10.885 25.807 82.476 1.000 46.914 250 GLY B N 1
ATOM 5095 C CA . GLY B 1 244 ? -9.700 25.378 81.706 1.000 60.722 250 GLY B CA 1
ATOM 5096 C C . GLY B 1 244 ? -9.553 23.853 81.664 1.000 60.751 250 GLY B C 1
ATOM 5097 O O . GLY B 1 244 ? -10.336 23.183 80.942 1.000 62.731 250 GLY B O 1
ATOM 5098 N N . ALA B 1 245 ? -8.570 23.347 82.409 1.000 52.306 251 ALA B N 1
ATOM 5099 C CA . ALA B 1 245 ? -8.167 21.925 82.483 1.000 66.421 251 ALA B CA 1
ATOM 5100 C C . ALA B 1 245 ? -9.045 21.233 83.520 1.000 67.379 251 ALA B C 1
ATOM 5101 O O . ALA B 1 245 ? -9.550 20.160 83.219 1.000 81.551 251 ALA B O 1
ATOM 5103 N N . PHE B 1 246 ? -9.197 21.849 84.691 1.000 63.808 252 PHE B N 1
ATOM 5104 C CA . PHE B 1 246 ? -10.304 21.614 85.657 1.000 62.576 252 PHE B CA 1
ATOM 5105 C C . PHE B 1 246 ? -11.603 22.265 85.124 1.000 60.822 252 PHE B C 1
ATOM 5106 O O . PHE B 1 246 ? -11.567 23.184 84.265 1.000 58.279 252 PHE B O 1
ATOM 5114 N N . MET B 1 247 ? -12.760 21.766 85.553 1.000 50.985 253 MET B N 1
ATOM 5115 C CA . MET B 1 247 ? -14.036 22.088 84.868 1.000 45.724 253 MET B CA 1
ATOM 5116 C C . MET B 1 247 ? -15.163 21.956 85.876 1.000 46.365 253 MET B C 1
ATOM 5117 O O . MET B 1 247 ? -14.859 21.609 87.052 1.000 50.168 253 MET B O 1
ATOM 5122 N N . ASN B 1 248 ? -16.387 22.296 85.442 1.000 50.587 254 ASN B N 1
ATOM 5123 C CA . ASN B 1 248 ? -17.660 22.217 86.219 1.000 50.192 254 ASN B CA 1
ATOM 5124 C C . ASN B 1 248 ? -18.814 22.659 85.318 1.000 52.758 254 ASN B C 1
ATOM 5125 O O . ASN B 1 248 ? -18.620 23.504 84.452 1.000 53.880 254 ASN B O 1
ATOM 5130 N N . LEU B 1 249 ? -19.984 22.065 85.503 1.000 59.162 255 LEU B N 1
ATOM 5131 C CA . LEU B 1 249 ? -21.226 22.585 84.905 1.000 47.667 255 LEU B CA 1
ATOM 5132 C C . LEU B 1 249 ? -21.579 23.820 85.722 1.000 48.902 255 LEU B C 1
ATOM 5133 O O . LEU B 1 249 ? -21.575 23.736 86.978 1.000 45.379 255 LEU B O 1
ATOM 5138 N N . GLN B 1 250 ? -21.750 24.958 85.060 1.000 52.578 256 GLN B N 1
ATOM 5139 C CA . GLN B 1 250 ? -21.928 26.248 85.769 1.000 49.810 256 GLN B CA 1
ATOM 5140 C C . GLN B 1 250 ? -23.118 26.925 85.091 1.000 45.949 256 GLN B C 1
ATOM 5141 O O . GLN B 1 250 ? -23.023 27.127 83.864 1.000 43.714 256 GLN B O 1
ATOM 5147 N N . GLN B 1 251 ? -24.178 27.239 85.853 1.000 45.295 257 GLN B N 1
ATOM 5148 C CA . GLN B 1 251 ? -25.514 27.624 85.310 1.000 44.763 257 GLN B CA 1
ATOM 5149 C C . GLN B 1 251 ? -26.189 28.669 86.205 1.000 42.715 257 GLN B C 1
ATOM 5150 O O . GLN B 1 251 ? -25.888 28.783 87.457 1.000 35.451 257 GLN B O 1
ATOM 5156 N N . LEU B 1 252 ? -27.146 29.340 85.599 1.000 34.148 258 LEU B N 1
ATOM 5157 C CA . LEU B 1 252 ? -28.058 30.234 86.352 1.000 46.827 258 LEU B CA 1
ATOM 5158 C C . LEU B 1 252 ? -29.483 29.648 86.327 1.000 42.273 258 LEU B C 1
ATOM 5159 O O . LEU B 1 252 ? -29.896 29.035 85.297 1.000 39.889 258 LEU B O 1
ATOM 5164 N N . ARG B 1 253 ? -30.270 29.961 87.338 1.000 44.524 259 ARG B N 1
ATOM 5165 C CA . ARG B 1 253 ? -31.695 29.565 87.357 1.000 53.687 259 ARG B CA 1
ATOM 5166 C C . ARG B 1 253 ? -32.521 30.644 88.066 1.000 46.999 259 ARG B C 1
ATOM 5167 O O . ARG B 1 253 ? -32.004 31.239 89.092 1.000 33.238 259 ARG B O 1
ATOM 5175 N N . ASN B 1 254 ? -33.737 30.845 87.540 1.000 43.012 260 ASN B N 1
ATOM 5176 C CA . ASN B 1 254 ? -34.815 31.688 88.129 1.000 55.086 260 ASN B CA 1
ATOM 5177 C C . ASN B 1 254 ? -34.354 33.153 88.198 1.000 40.898 260 ASN B C 1
ATOM 5178 O O . ASN B 1 254 ? -34.482 33.769 89.265 1.000 42.006 260 ASN B O 1
ATOM 5183 N N . VAL B 1 255 ? -33.839 33.669 87.094 1.000 38.046 261 VAL B N 1
ATOM 5184 C CA . VAL B 1 255 ? -33.268 35.050 87.046 1.000 46.266 261 VAL B CA 1
ATOM 5185 C C . VAL B 1 255 ? -34.414 36.068 87.065 1.000 38.310 261 VAL B C 1
ATOM 5186 O O . VAL B 1 255 ? -35.209 36.054 86.122 1.000 33.006 261 VAL B O 1
ATOM 5190 N N . ASN B 1 256 ? -34.446 36.892 88.101 1.000 34.452 262 ASN B N 1
ATOM 5191 C CA . ASN B 1 256 ? -35.311 38.098 88.194 1.000 50.276 262 ASN B CA 1
ATOM 5192 C C . ASN B 1 256 ? -34.383 39.323 88.239 1.000 43.648 262 ASN B C 1
ATOM 5193 O O . ASN B 1 256 ? -33.681 39.514 89.270 1.000 38.511 262 ASN B O 1
ATOM 5198 N N . PHE B 1 257 ? -34.334 40.108 87.175 1.000 38.183 263 PHE B N 1
ATOM 5199 C CA . PHE B 1 257 ? -33.502 41.346 87.149 1.000 37.993 263 PHE B CA 1
ATOM 5200 C C . PHE B 1 257 ? -34.424 42.568 87.043 1.000 32.194 263 PHE B C 1
ATOM 5201 O O . PHE B 1 257 ? -34.948 42.855 85.997 1.000 29.713 263 PHE B O 1
ATOM 5209 N N . THR B 1 258 ? -34.591 43.263 88.136 1.000 32.231 264 THR B N 1
ATOM 5210 C CA . THR B 1 258 ? -35.361 44.524 88.155 1.000 41.490 264 THR B CA 1
ATOM 5211 C C . THR B 1 258 ? -34.338 45.641 88.003 1.000 33.049 264 THR B C 1
ATOM 5212 O O . THR B 1 258 ? -33.534 45.757 88.928 1.000 31.639 264 THR B O 1
ATOM 5216 N N . TYR B 1 259 ? -34.419 46.448 86.956 1.000 32.724 265 TYR B N 1
ATOM 5217 C CA . TYR B 1 259 ? -33.531 47.640 86.827 1.000 40.849 265 TYR B CA 1
ATOM 5218 C C . TYR B 1 259 ? -34.132 48.768 85.966 1.000 34.873 265 TYR B C 1
ATOM 5219 O O . TYR B 1 259 ? -35.041 48.525 85.188 1.000 37.806 265 TYR B O 1
ATOM 5228 N N . THR B 1 260 ? -33.525 49.964 86.008 1.000 36.636 266 THR B N 1
ATOM 5229 C CA . THR B 1 260 ? -33.819 51.063 85.044 1.000 31.137 266 THR B CA 1
ATOM 5230 C C . THR B 1 260 ? -32.916 50.964 83.813 1.000 30.232 266 THR B C 1
ATOM 5231 O O . THR B 1 260 ? -31.689 51.030 83.945 1.000 33.917 266 THR B O 1
ATOM 5235 N N . VAL B 1 261 ? -33.492 50.718 82.640 1.000 36.198 267 VAL B N 1
ATOM 5236 C CA . VAL B 1 261 ? -32.747 50.672 81.354 1.000 38.961 267 VAL B CA 1
ATOM 5237 C C . VAL B 1 261 ? -32.112 52.039 81.090 1.000 46.409 267 VAL B C 1
ATOM 5238 O O . VAL B 1 261 ? -32.791 53.119 81.392 1.000 46.641 267 VAL B O 1
ATOM 5242 N N . ALA B 1 262 ? -30.867 52.017 80.592 1.000 41.377 268 ALA B N 1
ATOM 5243 C CA . ALA B 1 262 ? -30.046 53.243 80.432 1.000 39.381 268 ALA B CA 1
ATOM 5244 C C . ALA B 1 262 ? -30.410 53.911 79.094 1.000 38.482 268 ALA B C 1
ATOM 5245 O O . ALA B 1 262 ? -30.722 53.243 78.089 1.000 34.825 268 ALA B O 1
ATOM 5247 N N . GLN B 1 263 ? -30.386 55.223 79.059 1.000 40.907 269 GLN B N 1
ATOM 5248 C CA . GLN B 1 263 ? -30.510 55.937 77.764 1.000 33.697 269 GLN B CA 1
ATOM 5249 C C . GLN B 1 263 ? -29.302 55.605 76.865 1.000 36.154 269 GLN B C 1
ATOM 5250 O O . GLN B 1 263 ? -28.168 55.359 77.385 1.000 29.062 269 GLN B O 1
ATOM 5256 N N . GLY B 1 264 ? -29.497 55.651 75.549 1.000 36.882 270 GLY B N 1
ATOM 5257 C CA . GLY B 1 264 ? -28.414 55.650 74.548 1.000 37.595 270 GLY B CA 1
ATOM 5258 C C . GLY B 1 264 ? -27.761 57.029 74.354 1.000 47.484 270 GLY B C 1
ATOM 5259 O O . GLY B 1 264 ? -28.437 58.112 74.584 1.000 46.849 270 GLY B O 1
ATOM 5260 N N . THR B 1 265 ? -26.494 57.004 73.929 1.000 37.507 271 THR B N 1
ATOM 5261 C CA . THR B 1 265 ? -25.650 58.179 73.812 1.000 37.810 271 THR B CA 1
ATOM 5262 C C . THR B 1 265 ? -25.218 58.309 72.355 1.000 49.464 271 THR B C 1
ATOM 5263 O O . THR B 1 265 ? -24.942 57.251 71.749 1.000 47.718 271 THR B O 1
ATOM 5267 N N . VAL B 1 266 ? -25.232 59.545 71.801 1.000 48.909 272 VAL B N 1
ATOM 5268 C CA . VAL B 1 266 ? -24.646 59.822 70.457 1.000 45.491 272 VAL B CA 1
ATOM 5269 C C . VAL B 1 266 ? -23.582 60.908 70.546 1.000 40.073 272 VAL B C 1
ATOM 5270 O O . VAL B 1 266 ? -23.830 62.002 71.060 1.000 36.740 272 VAL B O 1
ATOM 5274 N N . ILE B 1 267 ? -22.401 60.597 70.071 1.000 37.974 273 ILE B N 1
ATOM 5275 C CA . ILE B 1 267 ? -21.252 61.546 70.115 1.000 43.889 273 ILE B CA 1
ATOM 5276 C C . ILE B 1 267 ? -21.052 62.098 68.697 1.000 45.345 273 ILE B C 1
ATOM 5277 O O . ILE B 1 267 ? -20.855 61.283 67.757 1.000 34.853 273 ILE B O 1
ATOM 5282 N N . ALA B 1 268 ? -21.113 63.425 68.542 1.000 39.749 274 ALA B N 1
ATOM 5283 C CA . ALA B 1 268 ? -20.848 64.085 67.249 1.000 41.257 274 ALA B CA 1
ATOM 5284 C C . ALA B 1 268 ? -19.524 64.825 67.353 1.000 42.247 274 ALA B C 1
ATOM 5285 O O . ALA B 1 268 ? -19.397 65.768 68.155 1.000 53.353 274 ALA B O 1
ATOM 5287 N N . ASN B 1 269 ? -18.562 64.380 66.572 1.000 46.104 275 ASN B N 1
ATOM 5288 C CA . ASN B 1 269 ? -17.204 64.971 66.514 1.000 44.749 275 ASN B CA 1
ATOM 5289 C C . ASN B 1 269 ? -17.060 65.839 65.274 1.000 39.393 275 ASN B C 1
ATOM 5290 O O . ASN B 1 269 ? -17.613 65.530 64.248 1.000 41.529 275 ASN B O 1
ATOM 5295 N N . TYR B 1 270 ? -16.321 66.917 65.389 1.000 43.438 276 TYR B N 1
ATOM 5296 C CA . TYR B 1 270 ? -16.084 67.854 64.268 1.000 40.026 276 TYR B CA 1
ATOM 5297 C C . TYR B 1 270 ? -14.583 67.970 64.101 1.000 40.049 276 TYR B C 1
ATOM 5298 O O . TYR B 1 270 ? -13.961 68.637 64.893 1.000 56.921 276 TYR B O 1
ATOM 5307 N N . VAL B 1 271 ? -14.041 67.301 63.095 1.000 37.940 277 VAL B N 1
ATOM 5308 C CA . VAL B 1 271 ? -12.586 67.146 62.902 1.000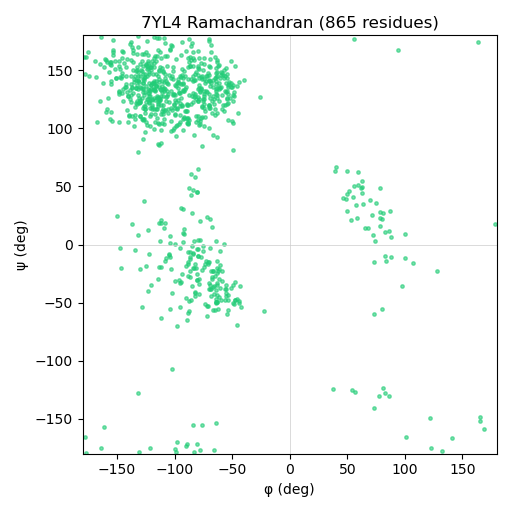 38.933 277 VAL B CA 1
ATOM 5309 C C . VAL B 1 271 ? -12.186 67.659 61.512 1.000 41.033 277 VAL B C 1
ATOM 5310 O O . VAL B 1 271 ? -13.045 68.008 60.696 1.000 35.580 277 VAL B O 1
ATOM 5314 N N . ASP B 1 272 ? -10.891 67.673 61.259 1.000 42.389 278 ASP B N 1
ATOM 5315 C CA . ASP B 1 272 ? -10.306 67.900 59.922 1.000 49.573 278 ASP B CA 1
ATOM 5316 C C . ASP B 1 272 ? -9.938 66.523 59.380 1.000 54.127 278 ASP B C 1
ATOM 5317 O O . ASP B 1 272 ? -10.177 65.531 60.093 1.000 65.329 278 ASP B O 1
ATOM 5322 N N . GLU B 1 273 ? -9.312 66.501 58.205 1.000 55.585 279 GLU B N 1
ATOM 5323 C CA . GLU B 1 273 ? -8.927 65.272 57.478 1.000 59.134 279 GLU B CA 1
ATOM 5324 C C . GLU B 1 273 ? -7.785 64.561 58.209 1.000 61.930 279 GLU B C 1
ATOM 5325 O O . GLU B 1 273 ? -7.543 63.373 57.902 1.000 55.694 279 GLU B O 1
ATOM 5331 N N . GLN B 1 274 ? -7.124 65.249 59.147 1.000 63.257 280 GLN B N 1
ATOM 5332 C CA . GLN B 1 274 ? -5.995 64.680 59.922 1.000 66.490 280 GLN B CA 1
ATOM 5333 C C . GLN B 1 274 ? -6.539 64.006 61.196 1.000 64.108 280 GLN B C 1
ATOM 5334 O O . GLN B 1 274 ? -5.808 63.179 61.753 1.000 68.386 280 GLN B O 1
ATOM 5340 N N . GLY B 1 275 ? -7.763 64.316 61.644 1.000 59.058 281 GLY B N 1
ATOM 5341 C CA . GLY B 1 275 ? -8.320 63.774 62.905 1.000 62.949 281 GLY B CA 1
ATOM 5342 C C . GLY B 1 275 ? -8.378 64.801 64.036 1.000 61.680 281 GLY B C 1
ATOM 5343 O O . GLY B 1 275 ? -9.114 64.573 64.979 1.000 70.538 281 GLY B O 1
ATOM 5344 N N . ASN B 1 276 ? -7.671 65.923 63.926 1.000 57.125 282 ASN B N 1
ATOM 5345 C CA . ASN B 1 276 ? -7.714 67.016 64.924 1.000 50.731 282 ASN B CA 1
ATOM 5346 C C . ASN B 1 276 ? -9.133 67.568 65.045 1.000 50.284 282 ASN B C 1
ATOM 5347 O O . ASN B 1 276 ? -9.764 67.806 64.021 1.000 53.699 282 ASN B O 1
ATOM 5352 N N . THR B 1 277 ? -9.601 67.775 66.278 1.000 48.613 283 THR B N 1
ATOM 5353 C CA . THR B 1 277 ? -10.926 68.363 66.612 1.000 44.639 283 THR B CA 1
ATOM 5354 C C . THR B 1 277 ? -10.916 69.859 66.234 1.000 51.002 283 THR B C 1
ATOM 5355 O O . THR B 1 277 ? -9.964 70.551 66.628 1.000 48.719 283 THR B O 1
ATOM 5359 N N . ILE B 1 278 ? -11.912 70.349 65.487 1.000 50.182 284 ILE B N 1
ATOM 5360 C CA . ILE B 1 278 ? -11.948 71.754 64.970 1.000 49.208 284 ILE B CA 1
ATOM 5361 C C . ILE B 1 278 ? -13.220 72.442 65.471 1.000 45.185 284 ILE B C 1
ATOM 5362 O O . ILE B 1 278 ? -13.378 73.649 65.319 1.000 43.684 284 ILE B O 1
ATOM 5367 N N . ALA B 1 279 ? -14.117 71.698 66.093 1.000 54.838 285 ALA B N 1
ATOM 5368 C CA . ALA B 1 279 ? -15.200 72.295 66.903 1.000 52.649 285 ALA B CA 1
ATOM 5369 C C . ALA B 1 279 ? -15.588 71.363 68.076 1.000 55.076 285 ALA B C 1
ATOM 5370 O O . ALA B 1 279 ? -15.405 70.118 67.977 1.000 54.267 285 ALA B O 1
ATOM 5372 N N . GLN B 1 280 ? -16.120 71.941 69.159 1.000 63.381 286 GLN B N 1
ATOM 5373 C CA . GLN B 1 280 ? -16.483 71.216 70.414 1.000 65.745 286 GLN B CA 1
ATOM 5374 C C . GLN B 1 280 ? -17.389 70.044 70.043 1.000 54.573 286 GLN B C 1
ATOM 5375 O O . GLN B 1 280 ? -18.274 70.274 69.175 1.000 40.401 286 GLN B O 1
ATOM 5381 N N . GLN B 1 281 ? -17.142 68.887 70.682 1.000 46.410 287 GLN B N 1
ATOM 5382 C CA . GLN B 1 281 ? -17.922 67.639 70.563 1.000 42.478 287 GLN B CA 1
ATOM 5383 C C . GLN B 1 281 ? -19.337 67.869 71.087 1.000 41.674 287 GLN B C 1
ATOM 5384 O O . GLN B 1 281 ? -19.492 68.696 71.982 1.000 47.515 287 GLN B O 1
ATOM 5390 N N . GLU B 1 282 ? -20.350 67.298 70.442 1.000 43.807 288 GLU B N 1
ATOM 5391 C CA . GLU B 1 282 ? -21.755 67.376 70.915 1.000 40.757 288 GLU B CA 1
ATOM 5392 C C . GLU B 1 282 ? -22.204 65.979 71.389 1.000 46.353 288 GLU B C 1
ATOM 5393 O O . GLU B 1 282 ? -22.239 65.032 70.554 1.000 37.864 288 GLU B O 1
ATOM 5399 N N . THR B 1 283 ? -22.483 65.847 72.696 1.000 47.324 289 THR B N 1
ATOM 5400 C CA . THR B 1 283 ? -22.946 64.589 73.322 1.000 49.540 289 THR B CA 1
ATOM 5401 C C . THR B 1 283 ? -24.421 64.808 73.633 1.000 50.458 289 THR B C 1
ATOM 5402 O O . THR B 1 283 ? -24.762 65.839 74.206 1.000 49.143 289 THR B O 1
ATOM 5406 N N . THR B 1 284 ? -25.270 63.929 73.114 1.000 47.334 290 THR B N 1
ATOM 5407 C CA . THR B 1 284 ? -26.717 63.860 73.415 1.000 43.161 290 THR B CA 1
ATOM 5408 C C . THR B 1 284 ? -27.043 62.454 73.938 1.000 49.462 290 THR B C 1
ATOM 5409 O O . THR B 1 284 ? -26.353 61.420 73.614 1.000 39.500 290 THR B O 1
ATOM 5413 N N . SER B 1 285 ? -28.074 62.428 74.758 1.000 49.010 291 SER B N 1
ATOM 5414 C CA . SER B 1 285 ? -28.627 61.172 75.275 1.000 43.249 291 SER B CA 1
ATOM 5415 C C . SER B 1 285 ? -30.135 61.215 75.103 1.000 41.755 291 SER B C 1
ATOM 5416 O O . SER B 1 285 ? -30.757 62.237 75.283 1.000 44.936 291 SER B O 1
ATOM 5419 N N . GLY B 1 286 ? -30.724 60.086 74.823 1.000 49.092 292 GLY B N 1
ATOM 5420 C CA . GLY B 1 286 ? -32.179 59.944 74.902 1.000 45.447 292 GLY B CA 1
ATOM 5421 C C . GLY B 1 286 ? -32.511 58.468 74.923 1.000 46.878 292 GLY B C 1
ATOM 5422 O O . GLY B 1 286 ? -31.585 57.684 74.838 1.000 51.118 292 GLY B O 1
ATOM 5423 N N . ASP B 1 287 ? -33.787 58.123 75.020 1.000 47.506 293 ASP B N 1
ATOM 5424 C CA . ASP B 1 287 ? -34.250 56.748 75.313 1.000 42.975 293 ASP B CA 1
ATOM 5425 C C . ASP B 1 287 ? -33.883 55.867 74.138 1.000 42.618 293 ASP B C 1
ATOM 5426 O O . ASP B 1 287 ? -33.997 56.320 73.038 1.000 51.722 293 ASP B O 1
ATOM 5431 N N . ILE B 1 288 ? -33.471 54.644 74.373 1.000 40.053 294 ILE B N 1
ATOM 5432 C CA . ILE B 1 288 ? -33.235 53.708 73.255 1.000 40.521 294 ILE B CA 1
ATOM 5433 C C . ILE B 1 288 ? -34.394 53.834 72.270 1.000 44.828 294 ILE B C 1
ATOM 5434 O O . ILE B 1 288 ? -35.499 53.927 72.714 1.000 47.892 294 ILE B O 1
ATOM 5439 N N . ASP B 1 289 ? -34.101 53.807 70.963 1.000 60.167 295 ASP B N 1
ATOM 5440 C CA . ASP B 1 289 ? -35.049 53.713 69.827 1.000 47.262 295 ASP B CA 1
ATOM 5441 C C . ASP B 1 289 ? -35.853 54.992 69.736 1.000 44.786 295 ASP B C 1
ATOM 5442 O O . ASP B 1 289 ? -36.859 54.959 69.065 1.000 57.616 295 ASP B O 1
ATOM 5447 N N . THR B 1 290 ? -35.470 56.068 70.402 1.000 43.791 296 THR B N 1
ATOM 5448 C CA . THR B 1 290 ? -36.067 57.393 70.118 1.000 55.424 296 THR B CA 1
ATOM 5449 C C . THR B 1 290 ? -35.157 58.086 69.117 1.000 64.533 296 THR B C 1
ATOM 5450 O O . THR B 1 290 ? -34.034 57.635 68.908 1.000 70.801 296 THR B O 1
ATOM 5454 N N . PRO B 1 291 ? -35.593 59.148 68.407 1.000 76.220 297 PRO B N 1
ATOM 5455 C CA . PRO B 1 291 ? -34.756 59.716 67.342 1.000 71.834 297 PRO B CA 1
ATOM 5456 C C . PRO B 1 291 ? -33.613 60.630 67.841 1.000 63.154 297 PRO B C 1
ATOM 5457 O O . PRO B 1 291 ? -33.762 61.405 68.779 1.000 53.816 297 PRO B O 1
ATOM 5461 N N . TYR B 1 292 ? -32.467 60.566 67.180 1.000 60.444 298 TYR B N 1
ATOM 5462 C CA . TYR B 1 292 ? -31.382 61.557 67.384 1.000 59.364 298 TYR B CA 1
ATOM 5463 C C . TYR B 1 292 ? -31.170 62.305 66.080 1.000 56.254 298 TYR B C 1
ATOM 5464 O O . TYR B 1 292 ? -31.323 61.670 64.994 1.000 47.902 298 TYR B O 1
ATOM 5473 N N . VAL B 1 293 ? -30.817 63.579 66.216 1.000 58.551 299 VAL B N 1
ATOM 5474 C CA . VAL B 1 293 ? -30.569 64.514 65.090 1.000 65.636 299 VAL B CA 1
ATOM 5475 C C . VAL B 1 293 ? -29.307 65.251 65.448 1.000 60.078 299 VAL B C 1
ATOM 5476 O O . VAL B 1 293 ? -29.470 66.172 66.250 1.000 60.968 299 VAL B O 1
ATOM 5480 N N . THR B 1 294 ? -28.160 64.888 64.853 1.000 56.977 300 THR B N 1
ATOM 5481 C CA . THR B 1 294 ? -26.889 65.671 64.966 1.000 54.861 300 THR B CA 1
ATOM 5482 C C . THR B 1 294 ? -26.826 66.730 63.869 1.000 50.784 300 THR B C 1
ATOM 5483 O O . THR B 1 294 ? -27.467 66.559 62.805 1.000 49.647 300 THR B O 1
ATOM 5487 N N . SER B 1 295 ? -25.989 67.728 64.078 1.000 54.381 301 SER B N 1
ATOM 5488 C CA . SER B 1 295 ? -25.917 68.948 63.229 1.000 60.461 301 SER B CA 1
ATOM 5489 C C . SER B 1 295 ? -24.589 68.975 62.451 1.000 53.849 301 SER B C 1
ATOM 5490 O O . SER B 1 295 ? -23.522 68.771 63.067 1.000 51.998 301 SER B O 1
ATOM 5493 N N . GLN B 1 296 ? -24.639 69.252 61.147 1.000 45.181 302 GLN B N 1
ATOM 5494 C CA . GLN B 1 296 ? -23.446 69.711 60.396 1.000 49.319 302 GLN B CA 1
ATOM 5495 C C . GLN B 1 296 ? -23.193 71.200 60.752 1.000 46.770 302 GLN B C 1
ATOM 5496 O O . GLN B 1 296 ? -24.039 72.040 60.511 1.000 44.267 302 GLN B O 1
ATOM 5502 N N . LYS B 1 297 ? -22.032 71.471 61.326 1.000 42.970 303 LYS B N 1
ATOM 5503 C CA . LYS B 1 297 ? -21.624 72.754 61.921 1.000 47.874 303 LYS B CA 1
ATOM 5504 C C . LYS B 1 297 ? -20.901 73.588 60.860 1.000 52.748 303 LYS B C 1
ATOM 5505 O O . LYS B 1 297 ? -20.088 73.008 60.082 1.000 47.655 303 LYS B O 1
ATOM 5511 N N . THR B 1 298 ? -21.182 74.888 60.820 1.000 44.947 304 THR B N 1
ATOM 5512 C CA . THR B 1 298 ? -20.423 75.818 59.947 1.000 52.408 304 THR B CA 1
ATOM 5513 C C . THR B 1 298 ? -19.216 76.294 60.756 1.000 45.858 304 THR B C 1
ATOM 5514 O O . THR B 1 298 ? -19.368 77.114 61.626 1.000 49.966 304 THR B O 1
ATOM 5518 N N . ILE B 1 299 ? -18.040 75.770 60.453 1.000 50.407 305 ILE B N 1
ATOM 5519 C CA . ILE B 1 299 ? -16.781 76.154 61.142 1.000 49.874 305 ILE B CA 1
ATOM 5520 C C . ILE B 1 299 ? -16.004 77.109 60.243 1.000 60.625 305 ILE B C 1
ATOM 5521 O O . ILE B 1 299 ? -15.555 76.739 59.158 1.000 57.223 305 ILE B O 1
ATOM 5526 N N . PRO B 1 300 ? -15.822 78.368 60.690 1.000 66.572 306 PRO B N 1
ATOM 5527 C CA . PRO B 1 300 ? -15.071 79.365 59.940 1.000 64.336 306 PRO B CA 1
ATOM 5528 C C . PRO B 1 300 ? -13.677 78.860 59.585 1.000 60.802 306 PRO B C 1
ATOM 5529 O O . PRO B 1 300 ? -12.984 78.463 60.503 1.000 53.186 306 PRO B O 1
ATOM 5533 N N . GLY B 1 301 ? -13.345 78.915 58.285 1.000 55.960 307 GLY B N 1
ATOM 5534 C CA . GLY B 1 301 ? -12.042 78.527 57.721 1.000 54.535 307 GLY B CA 1
ATOM 5535 C C . GLY B 1 301 ? -11.980 77.052 57.364 1.000 51.600 307 GLY B C 1
ATOM 5536 O O . GLY B 1 301 ? -10.865 76.614 56.994 1.000 42.987 307 GLY B O 1
ATOM 5537 N N . TYR B 1 302 ? -13.118 76.345 57.476 1.000 46.242 308 TYR B N 1
ATOM 5538 C CA . TYR B 1 302 ? -13.304 74.938 57.050 1.000 47.844 308 TYR B CA 1
ATOM 5539 C C . TYR B 1 302 ? -14.588 74.778 56.236 1.000 48.367 308 TYR B C 1
ATOM 5540 O O . TYR B 1 302 ? -15.495 75.659 56.241 1.000 44.912 308 TYR B O 1
ATOM 5549 N N . THR B 1 303 ? -14.668 73.648 55.539 1.000 46.505 309 THR B N 1
ATOM 5550 C CA . THR B 1 303 ? -15.835 73.327 54.699 1.000 49.926 309 THR B CA 1
ATOM 5551 C C . THR B 1 303 ? -16.128 71.850 54.858 1.000 45.244 309 THR B C 1
ATOM 5552 O O . THR B 1 303 ? -15.186 71.084 54.686 1.000 44.587 309 THR B O 1
ATOM 5556 N N . PHE B 1 304 ? -17.375 71.498 55.189 1.000 43.814 310 PHE B N 1
ATOM 5557 C CA . PHE B 1 304 ? -17.812 70.100 55.420 1.000 43.584 310 PHE B CA 1
ATOM 5558 C C . PHE B 1 304 ? -17.451 69.256 54.187 1.000 46.775 310 PHE B C 1
ATOM 5559 O O . PHE B 1 304 ? -17.798 69.631 53.076 1.000 48.594 310 PHE B O 1
ATOM 5567 N N . LYS B 1 305 ? -16.725 68.161 54.368 1.000 47.524 311 LYS B N 1
ATOM 5568 C CA . LYS B 1 305 ? -16.420 67.214 53.275 1.000 48.820 311 LYS B CA 1
ATOM 5569 C C . LYS B 1 305 ? -17.419 66.071 53.364 1.000 45.501 311 LYS B C 1
ATOM 5570 O O . LYS B 1 305 ? -18.269 66.020 52.537 1.000 50.118 311 LYS B O 1
ATOM 5576 N N . ALA B 1 306 ? -17.338 65.217 54.377 1.000 51.635 312 ALA B N 1
ATOM 5577 C CA . ALA B 1 306 ? -18.170 64.000 54.476 1.000 52.555 312 ALA B CA 1
ATOM 5578 C C . ALA B 1 306 ? -18.191 63.492 55.912 1.000 55.801 312 ALA B C 1
ATOM 5579 O O . ALA B 1 306 ? -17.195 63.727 56.609 1.000 52.183 312 ALA B O 1
ATOM 5581 N N . SER B 1 307 ? -19.272 62.797 56.288 1.000 47.860 313 SER B N 1
ATOM 5582 C CA . SER B 1 307 ? -19.464 62.194 57.620 1.000 46.059 313 SER B CA 1
ATOM 5583 C C . SER B 1 307 ? -19.011 60.735 57.543 1.000 49.104 313 SER B C 1
ATOM 5584 O O . SER B 1 307 ? -19.157 60.098 56.498 1.000 46.557 313 SER B O 1
ATOM 5587 N N . ASN B 1 308 ? -18.438 60.225 58.622 1.000 58.609 314 ASN B N 1
ATOM 5588 C CA . ASN B 1 308 ? -18.063 58.792 58.734 1.000 52.347 314 ASN B CA 1
ATOM 5589 C C . ASN B 1 308 ? -18.612 58.238 60.056 1.000 53.003 314 ASN B C 1
ATOM 5590 O O . ASN B 1 308 ? -18.843 59.028 61.028 1.000 47.324 314 ASN B O 1
ATOM 5595 N N . GLY B 1 309 ? -18.815 56.914 60.082 1.000 51.915 315 GLY B N 1
ATOM 5596 C CA . GLY B 1 309 ? -19.367 56.175 61.234 1.000 41.867 315 GLY B CA 1
ATOM 5597 C C . GLY B 1 309 ? -20.884 56.268 61.278 1.000 43.026 315 GLY B C 1
ATOM 5598 O O . GLY B 1 309 ? -21.524 55.959 60.296 1.000 46.236 315 GLY B O 1
ATOM 5599 N N . ALA B 1 310 ? -21.485 56.748 62.357 1.000 49.060 316 ALA B N 1
ATOM 5600 C CA . ALA B 1 310 ? -22.958 56.702 62.497 1.000 47.601 316 ALA B CA 1
ATOM 5601 C C . ALA B 1 310 ? -23.583 57.800 61.647 1.000 50.869 316 ALA B C 1
ATOM 5602 O O . ALA B 1 310 ? -22.930 58.835 61.444 1.000 64.529 316 ALA B O 1
ATOM 5604 N N . ALA B 1 311 ? -24.848 57.609 61.269 1.000 52.156 317 ALA B N 1
ATOM 5605 C CA . ALA B 1 311 ? -25.638 58.536 60.441 1.000 46.112 317 ALA B CA 1
ATOM 5606 C C . ALA B 1 311 ? -25.828 59.858 61.162 1.000 50.877 317 ALA B C 1
ATOM 5607 O O . ALA B 1 311 ? -25.783 59.874 62.381 1.000 61.495 317 ALA B O 1
ATOM 5609 N N . THR B 1 312 ? -26.117 60.915 60.421 1.000 47.439 318 THR B N 1
ATOM 5610 C CA . THR B 1 312 ? -26.277 62.256 61.025 1.000 55.475 318 THR B CA 1
ATOM 5611 C C . THR B 1 312 ? -27.564 62.233 61.845 1.000 56.846 318 THR B C 1
ATOM 5612 O O . THR B 1 312 ? -27.605 62.903 62.892 1.000 58.566 318 THR B O 1
ATOM 5616 N N . SER B 1 313 ? -28.589 61.549 61.333 1.000 62.128 319 SER B N 1
ATOM 5617 C CA . SER B 1 313 ? -29.879 61.327 62.037 1.000 64.951 319 SER B CA 1
ATOM 5618 C C . SER B 1 313 ? -30.119 59.818 62.204 1.000 64.455 319 SER B C 1
ATOM 5619 O O . SER B 1 313 ? -29.542 58.976 61.438 1.000 59.375 319 SER B O 1
ATOM 5622 N N . GLY B 1 314 ? -30.888 59.457 63.221 1.000 55.444 320 GLY B N 1
ATOM 5623 C CA . GLY B 1 314 ? -31.208 58.035 63.442 1.000 58.108 320 GLY B CA 1
ATOM 5624 C C . GLY B 1 314 ? -31.779 57.812 64.816 1.000 56.027 320 GLY B C 1
ATOM 5625 O O . GLY B 1 314 ? -32.444 58.750 65.361 1.000 49.748 320 GLY B O 1
ATOM 5626 N N . ASN B 1 315 ? -31.516 56.626 65.374 1.000 54.672 321 ASN B N 1
ATOM 5627 C CA . ASN B 1 315 ? -32.182 56.203 66.640 1.000 55.218 321 ASN B CA 1
ATOM 5628 C C . ASN B 1 315 ? -31.113 55.928 67.710 1.000 49.451 321 ASN B C 1
ATOM 5629 O O . ASN B 1 315 ? -30.066 55.369 67.394 1.000 42.963 321 ASN B O 1
ATOM 5634 N N . TYR B 1 316 ? -31.352 56.385 68.937 1.000 40.474 322 TYR B N 1
ATOM 5635 C CA . TYR B 1 316 ? -30.516 56.025 70.090 1.000 43.212 322 TYR B CA 1
ATOM 5636 C C . TYR B 1 316 ? -30.478 54.500 70.225 1.000 50.571 322 TYR B C 1
ATOM 5637 O O . TYR B 1 316 ? -31.479 53.840 69.874 1.000 44.261 322 TYR B O 1
ATOM 5646 N N . ALA B 1 317 ? -29.331 53.965 70.658 1.000 45.801 323 ALA B N 1
ATOM 5647 C CA . ALA B 1 317 ? -29.137 52.522 70.893 1.000 46.404 323 ALA B CA 1
ATOM 5648 C C . ALA B 1 317 ? -28.385 52.375 72.201 1.000 50.649 323 ALA B C 1
ATOM 5649 O O . ALA B 1 317 ? -27.954 53.400 72.758 1.000 47.971 323 ALA B O 1
ATOM 5651 N N . ALA B 1 318 ? -28.278 51.152 72.698 1.000 46.362 324 ALA B N 1
ATOM 5652 C CA . ALA B 1 318 ? -27.631 50.901 74.002 1.000 43.641 324 ALA B CA 1
ATOM 5653 C C . ALA B 1 318 ? -26.157 51.314 73.890 1.000 36.978 324 ALA B C 1
ATOM 5654 O O . ALA B 1 318 ? -25.671 51.936 74.820 1.000 35.272 324 ALA B O 1
ATOM 5656 N N . ASN B 1 319 ? -25.492 50.962 72.791 1.000 33.371 325 ASN B N 1
ATOM 5657 C CA . ASN B 1 319 ? -24.059 51.261 72.600 1.000 38.550 325 ASN B CA 1
ATOM 5658 C C . ASN B 1 319 ? -23.913 52.640 71.965 1.000 43.389 325 ASN B C 1
ATOM 5659 O O . ASN B 1 319 ? -24.793 53.072 71.225 1.000 42.268 325 ASN B O 1
ATOM 5664 N N . ASP B 1 320 ? -22.890 53.349 72.415 1.000 44.021 326 ASP B N 1
ATOM 5665 C CA . ASP B 1 320 ? -22.593 54.730 71.980 1.000 47.366 326 ASP B CA 1
ATOM 5666 C C . ASP B 1 320 ? -22.431 54.731 70.458 1.000 43.211 326 ASP B C 1
ATOM 5667 O O . ASP B 1 320 ? -21.970 53.742 69.898 1.000 38.622 326 ASP B O 1
ATOM 5672 N N . GLN B 1 321 ? -22.894 55.789 69.806 1.000 43.145 327 GLN B N 1
ATOM 5673 C CA . GLN B 1 321 ? -22.839 55.880 68.323 1.000 40.968 327 GLN B CA 1
ATOM 5674 C C . GLN B 1 321 ? -22.054 57.146 68.062 1.000 43.007 327 GLN B C 1
ATOM 5675 O O . GLN B 1 321 ? -22.307 58.136 68.774 1.000 43.194 327 GLN B O 1
ATOM 5681 N N . THR B 1 322 ? -21.016 57.045 67.246 1.000 44.456 328 THR B N 1
ATOM 5682 C CA . THR B 1 322 ? -20.122 58.182 67.005 1.000 44.957 328 THR B CA 1
ATOM 5683 C C . THR B 1 322 ? -20.277 58.560 65.537 1.000 46.889 328 THR B C 1
ATOM 5684 O O . THR B 1 322 ? -20.198 57.645 64.703 1.000 39.646 328 THR B O 1
ATOM 5688 N N . VAL B 1 323 ? -20.582 59.838 65.288 1.000 42.019 329 VAL B N 1
ATOM 5689 C CA . VAL B 1 323 ? -20.647 60.432 63.927 1.000 46.480 329 VAL B CA 1
ATOM 5690 C C . VAL B 1 323 ? -19.524 61.462 63.864 1.000 46.387 329 VAL B C 1
ATOM 5691 O O . VAL B 1 323 ? -19.505 62.410 64.720 1.000 37.157 329 VAL B O 1
ATOM 5695 N N . ASN B 1 324 ? -18.591 61.239 62.933 1.000 42.220 330 ASN B N 1
ATOM 5696 C CA . ASN B 1 324 ? -17.446 62.148 62.699 1.000 40.609 330 ASN B CA 1
ATOM 5697 C C . ASN B 1 324 ? -17.743 62.966 61.447 1.000 38.948 330 ASN B C 1
ATOM 5698 O O . ASN B 1 324 ? -17.682 62.394 60.365 1.000 38.290 330 ASN B O 1
ATOM 5703 N N . TYR B 1 325 ? -18.080 64.246 61.621 1.000 38.458 331 TYR B N 1
ATOM 5704 C CA . TYR B 1 325 ? -18.150 65.246 60.530 1.000 37.939 331 TYR B CA 1
ATOM 5705 C C . TYR B 1 325 ? -16.739 65.697 60.187 1.000 41.205 331 TYR B C 1
ATOM 5706 O O . TYR B 1 325 ? -16.163 66.398 61.020 1.000 35.099 331 TYR B O 1
ATOM 5715 N N . VAL B 1 326 ? -16.210 65.248 59.042 1.000 45.690 332 VAL B N 1
ATOM 5716 C CA . VAL B 1 326 ? -14.862 65.600 58.517 1.000 46.114 332 VAL B CA 1
ATOM 5717 C C . VAL B 1 326 ? -14.952 66.835 57.619 1.000 40.778 332 VAL B C 1
ATOM 5718 O O . VAL B 1 326 ? -15.842 66.895 56.806 1.000 48.667 332 VAL B O 1
ATOM 5722 N N . TYR B 1 327 ? -14.056 67.797 57.792 1.000 44.176 333 TYR B N 1
ATOM 5723 C CA . TYR B 1 327 ? -14.063 69.104 57.075 1.000 44.545 333 TYR B CA 1
ATOM 5724 C C . TYR B 1 327 ? -12.747 69.251 56.315 1.000 40.864 333 TYR B C 1
ATOM 5725 O O . TYR B 1 327 ? -11.737 68.717 56.763 1.000 42.814 333 TYR B O 1
ATOM 5734 N N . THR B 1 328 ? -12.757 70.011 55.211 1.000 45.248 334 THR B N 1
ATOM 5735 C CA . THR B 1 328 ? -11.513 70.447 54.510 1.000 42.403 334 THR B CA 1
ATOM 5736 C C . THR B 1 328 ? -11.118 71.840 55.023 1.000 40.810 334 THR B C 1
ATOM 5737 O O . THR B 1 328 ? -12.019 72.617 55.432 1.000 39.803 334 THR B O 1
ATOM 5741 N N . ARG B 1 329 ? -9.809 72.078 55.123 1.000 36.896 335 ARG B N 1
ATOM 5742 C CA . ARG B 1 329 ? -9.225 73.420 55.392 1.000 44.517 335 ARG B CA 1
ATOM 5743 C C . ARG B 1 329 ? -9.439 74.282 54.122 1.000 46.114 335 ARG B C 1
ATOM 5744 O O . ARG B 1 329 ? -8.984 73.888 53.016 1.000 41.088 335 ARG B O 1
ATOM 5752 N N . ASN B 1 330 ? -10.167 75.385 54.263 1.000 43.553 336 ASN B N 1
ATOM 5753 C CA . ASN B 1 330 ? -10.288 76.409 53.205 1.000 41.295 336 ASN B CA 1
ATOM 5754 C C . ASN B 1 330 ? -8.873 76.823 52.797 1.000 44.896 336 ASN B C 1
ATOM 5755 O O . ASN B 1 330 ? -8.079 77.122 53.709 1.000 47.503 336 ASN B O 1
ATOM 5760 N N . GLN B 1 331 ? -8.581 76.811 51.486 1.000 46.024 337 GLN B N 1
ATOM 5761 C CA . GLN B 1 331 ? -7.308 77.323 50.924 1.000 56.868 337 GLN B CA 1
ATOM 5762 C C . GLN B 1 331 ? -7.522 78.695 50.248 1.000 58.308 337 GLN B C 1
ATOM 5763 O O . GLN B 1 331 ? -8.672 79.137 50.003 1.000 47.203 337 GLN B O 1
ATOM 5769 N N . GLY B 1 332 ? -6.412 79.357 49.952 1.000 63.610 338 GLY B N 1
ATOM 5770 C CA . GLY B 1 332 ? -6.404 80.637 49.227 1.000 68.414 338 GLY B CA 1
ATOM 5771 C C . GLY B 1 332 ? -5.185 80.719 48.346 1.000 62.597 338 GLY B C 1
ATOM 5772 O O . GLY B 1 332 ? -4.251 79.877 48.522 1.000 57.359 338 GLY B O 1
ATOM 5773 N N . SER B 1 333 ? -5.200 81.682 47.431 1.000 62.101 339 SER B N 1
ATOM 5774 C CA . SER B 1 333 ? -4.095 81.917 46.471 1.000 59.203 339 SER B CA 1
ATOM 5775 C C . SER B 1 333 ? -3.640 83.384 46.501 1.000 57.514 339 SER B C 1
ATOM 5776 O O . SER B 1 333 ? -4.459 84.330 46.565 1.000 40.500 339 SER B O 1
ATOM 5779 N N . ILE B 1 334 ? -2.329 83.551 46.431 1.000 64.978 340 ILE B N 1
ATOM 5780 C CA . ILE B 1 334 ? -1.669 84.842 46.110 1.000 64.220 340 ILE B CA 1
ATOM 5781 C C . ILE B 1 334 ? -0.673 84.531 45.000 1.000 65.302 340 ILE B C 1
ATOM 5782 O O . ILE B 1 334 ? 0.115 83.581 45.199 1.000 58.980 340 ILE B O 1
ATOM 5787 N N . ASP B 1 335 ? -0.797 85.209 43.851 1.000 72.119 341 ASP B N 1
ATOM 5788 C CA . ASP B 1 335 ? 0.215 85.162 42.761 1.000 65.219 341 ASP B CA 1
ATOM 5789 C C . ASP B 1 335 ? 0.804 86.567 42.597 1.000 64.155 341 ASP B C 1
ATOM 5790 O O . ASP B 1 335 ? 0.018 87.566 42.663 1.000 51.119 341 ASP B O 1
ATOM 5795 N N . VAL B 1 336 ? 2.132 86.624 42.424 1.000 60.110 342 VAL B N 1
ATOM 5796 C CA . VAL B 1 336 ? 2.880 87.881 42.125 1.000 70.580 342 VAL B CA 1
ATOM 5797 C C . VAL B 1 336 ? 3.571 87.715 40.783 1.000 79.082 342 VAL B C 1
ATOM 5798 O O . VAL B 1 336 ? 4.297 86.710 40.615 1.000 81.323 342 VAL B O 1
ATOM 5802 N N . THR B 1 337 ? 3.321 88.643 39.863 1.000 76.379 343 THR B N 1
ATOM 5803 C CA . THR B 1 337 ? 3.814 88.561 38.471 1.000 73.813 343 THR B CA 1
ATOM 5804 C C . THR B 1 337 ? 4.846 89.656 38.288 1.000 73.124 343 THR B C 1
ATOM 5805 O O . THR B 1 337 ? 4.484 90.835 38.404 1.000 74.308 343 THR B O 1
ATOM 5809 N N . TYR B 1 338 ? 6.094 89.259 38.114 1.000 69.949 344 TYR B N 1
ATOM 5810 C CA . TYR B 1 338 ? 7.222 90.184 37.884 1.000 73.566 344 TYR B CA 1
ATOM 5811 C C . TYR B 1 338 ? 7.233 90.488 36.383 1.000 84.358 344 TYR B C 1
ATOM 5812 O O . TYR B 1 338 ? 7.099 89.536 35.580 1.000 83.652 344 TYR B O 1
ATOM 5821 N N . ILE B 1 339 ? 7.296 91.765 36.004 1.000 84.643 345 ILE B N 1
ATOM 5822 C CA . ILE B 1 339 ? 7.123 92.179 34.578 1.000 94.732 345 ILE B CA 1
ATOM 5823 C C . ILE B 1 339 ? 8.177 93.232 34.225 1.000 85.204 345 ILE B C 1
ATOM 5824 O O . ILE B 1 339 ? 8.339 94.225 34.993 1.000 68.583 345 ILE B O 1
ATOM 5829 N N . ASP B 1 340 ? 8.873 93.015 33.104 1.000 89.668 346 ASP B N 1
ATOM 5830 C CA . ASP B 1 340 ? 9.797 94.023 32.509 1.000 104.127 346 ASP B CA 1
ATOM 5831 C C . ASP B 1 340 ? 9.006 94.866 31.499 1.000 86.268 346 ASP B C 1
ATOM 5832 O O . ASP B 1 340 ? 8.629 94.320 30.426 1.000 80.113 346 ASP B O 1
ATOM 5837 N N . GLN B 1 341 ? 8.755 96.136 31.839 1.000 75.952 347 GLN B N 1
ATOM 5838 C CA . GLN B 1 341 ? 7.983 97.087 30.988 1.000 88.688 347 GLN B CA 1
ATOM 5839 C C . GLN B 1 341 ? 8.632 97.135 29.590 1.000 95.973 347 GLN B C 1
ATOM 5840 O O . GLN B 1 341 ? 7.959 96.778 28.608 1.000 83.171 347 GLN B O 1
ATOM 5846 N N . THR B 1 342 ? 9.910 97.527 29.505 1.000 94.692 348 THR B N 1
ATOM 5847 C CA . THR B 1 342 ? 10.697 97.579 28.246 1.000 85.991 348 THR B CA 1
ATOM 5848 C C . THR B 1 342 ? 10.459 96.280 27.462 1.000 86.544 348 THR B C 1
ATOM 5849 O O . THR B 1 342 ? 9.743 96.370 26.467 1.000 89.546 348 THR B O 1
ATOM 5853 N N . THR B 1 343 ? 10.947 95.114 27.916 1.000 86.948 349 THR B N 1
ATOM 5854 C CA . THR B 1 343 ? 10.758 93.795 27.221 1.000 96.940 349 THR B CA 1
ATOM 5855 C C . THR B 1 343 ? 9.261 93.553 26.965 1.000 90.371 349 THR B C 1
ATOM 5856 O O . THR B 1 343 ? 8.902 93.165 25.835 1.000 73.598 349 THR B O 1
ATOM 5860 N N . GLY B 1 344 ? 8.422 93.763 27.984 1.000 81.788 350 GLY B N 1
ATOM 5861 C CA . GLY B 1 344 ? 7.021 93.320 27.973 1.000 77.156 350 GLY B CA 1
ATOM 5862 C C . GLY B 1 344 ? 6.948 91.813 28.061 1.000 84.398 350 GLY B C 1
ATOM 5863 O O . GLY B 1 344 ? 6.084 91.220 27.392 1.000 90.788 350 GLY B O 1
ATOM 5864 N N . GLN B 1 345 ? 7.830 91.218 28.862 1.000 91.373 351 GLN B N 1
ATOM 5865 C CA . GLN B 1 345 ? 7.842 89.755 29.088 1.000 101.688 351 GLN B CA 1
ATOM 5866 C C . GLN B 1 345 ? 7.651 89.503 30.583 1.000 103.146 351 GLN B C 1
ATOM 5867 O O . GLN B 1 345 ? 7.989 90.437 31.385 1.000 78.040 351 GLN B O 1
ATOM 5873 N N . THR B 1 346 ? 7.077 88.326 30.897 1.000 101.690 352 THR B N 1
ATOM 5874 C CA . THR B 1 346 ? 6.806 87.794 32.261 1.000 97.885 352 THR B CA 1
ATOM 5875 C C . THR B 1 346 ? 8.129 87.284 32.847 1.000 91.473 352 THR B C 1
ATOM 5876 O O . THR B 1 346 ? 8.401 86.083 32.751 1.000 88.868 352 THR B O 1
ATOM 5880 N N . LEU B 1 347 ? 8.916 88.175 33.446 1.000 92.335 353 LEU B N 1
ATOM 5881 C CA . LEU B 1 347 ? 10.221 87.841 34.077 1.000 106.154 353 LEU B CA 1
ATOM 5882 C C . LEU B 1 347 ? 10.108 86.581 34.947 1.000 108.031 353 LEU B C 1
ATOM 5883 O O . LEU B 1 347 ? 10.998 85.719 34.868 1.000 111.574 353 LEU B O 1
ATOM 5888 N N . SER B 1 348 ? 9.073 86.500 35.780 1.000 118.987 354 SER B N 1
ATOM 5889 C CA . SER B 1 348 ? 8.770 85.328 36.640 1.000 108.903 354 SER B CA 1
ATOM 5890 C C . SER B 1 348 ? 7.377 85.500 37.248 1.000 107.445 354 SER B C 1
ATOM 5891 O O . SER B 1 348 ? 6.887 86.649 37.320 1.000 117.190 354 SER B O 1
ATOM 5894 N N . LYS B 1 349 ? 6.763 84.395 37.660 1.000 107.997 355 LYS B N 1
ATOM 5895 C CA . LYS B 1 349 ? 5.454 84.388 38.366 1.000 96.095 355 LYS B CA 1
ATOM 5896 C C . LYS B 1 349 ? 5.584 83.513 39.619 1.000 87.991 355 LYS B C 1
ATOM 5897 O O . LYS B 1 349 ? 5.993 82.353 39.455 1.000 89.082 355 LYS B O 1
ATOM 5903 N N . LYS B 1 350 ? 5.306 84.058 40.815 1.000 91.859 356 LYS B N 1
ATOM 5904 C CA . LYS B 1 350 ? 5.208 83.275 42.087 1.000 84.156 356 LYS B CA 1
ATOM 5905 C C . LYS B 1 350 ? 3.721 82.998 42.347 1.000 80.599 356 LYS B C 1
ATOM 5906 O O . LYS B 1 350 ? 2.918 83.974 42.375 1.000 70.769 356 LYS B O 1
ATOM 5912 N N . ASP B 1 351 ? 3.356 81.709 42.360 1.000 82.475 357 ASP B N 1
ATOM 5913 C CA . ASP B 1 351 ? 2.017 81.218 42.769 1.000 83.257 357 ASP B CA 1
ATOM 5914 C C . ASP B 1 351 ? 2.204 80.732 44.202 1.000 80.795 357 ASP B C 1
ATOM 5915 O O . ASP B 1 351 ? 3.030 79.836 44.386 1.000 79.720 357 ASP B O 1
ATOM 5920 N N . LEU B 1 352 ? 1.584 81.417 45.170 1.000 75.392 358 LEU B N 1
ATOM 5921 C CA . LEU B 1 352 ? 1.530 81.004 46.597 1.000 71.316 358 LEU B CA 1
ATOM 5922 C C . LEU B 1 352 ? 0.126 80.477 46.913 1.000 68.257 358 LEU B C 1
ATOM 5923 O O . LEU B 1 352 ? -0.851 81.115 46.468 1.000 77.800 358 LEU B O 1
ATOM 5928 N N . SER B 1 353 ? 0.009 79.381 47.665 1.000 64.335 359 SER B N 1
ATOM 5929 C CA . SER B 1 353 ? -1.300 78.902 48.183 1.000 58.979 359 SER B CA 1
ATOM 5930 C C . SER B 1 353 ? -1.129 78.458 49.634 1.000 61.599 359 SER B C 1
ATOM 5931 O O . SER B 1 353 ? -0.046 77.906 50.005 1.000 60.443 359 SER B O 1
ATOM 5934 N N . GLY B 1 354 ? -2.162 78.684 50.446 1.000 60.705 360 GLY B N 1
ATOM 5935 C CA . GLY B 1 354 ? -2.198 78.133 51.817 1.000 53.984 360 GLY B CA 1
ATOM 5936 C C . GLY B 1 354 ? -3.576 78.168 52.440 1.000 48.461 360 GLY B C 1
ATOM 5937 O O . GLY B 1 354 ? -4.521 78.585 51.762 1.000 49.438 360 GLY B O 1
ATOM 5938 N N . GLY B 1 355 ? -3.698 77.787 53.708 1.000 39.493 361 GLY B N 1
ATOM 5939 C CA . GLY B 1 355 ? -4.982 77.926 54.413 1.000 36.364 361 GLY B CA 1
ATOM 5940 C C . GLY B 1 355 ? -5.304 79.388 54.712 1.000 40.261 361 GLY B C 1
ATOM 5941 O O . GLY B 1 355 ? -4.380 80.156 55.028 1.000 40.866 361 GLY B O 1
ATOM 5942 N N . THR B 1 356 ? -6.588 79.731 54.701 1.000 39.748 362 THR B N 1
ATOM 5943 C CA . THR B 1 356 ? -7.120 81.101 54.803 1.000 42.300 362 THR B CA 1
ATOM 5944 C C . THR B 1 356 ? -6.843 81.593 56.223 1.000 47.440 362 THR B C 1
ATOM 5945 O O . THR B 1 356 ? -6.959 80.788 57.177 1.000 44.349 362 THR B O 1
ATOM 5949 N N . GLY B 1 357 ? -6.467 82.865 56.346 1.000 46.589 363 GLY B N 1
ATOM 5950 C CA . GLY B 1 357 ? -6.006 83.476 57.607 1.000 42.619 363 GLY B CA 1
ATOM 5951 C C . GLY B 1 357 ? -4.529 83.221 57.881 1.000 43.131 363 GLY B C 1
ATOM 5952 O O . GLY B 1 357 ? -4.019 83.881 58.803 1.000 56.092 363 GLY B O 1
ATOM 5953 N N . ASP B 1 358 ? -3.866 82.290 57.176 1.000 39.329 364 ASP B N 1
ATOM 5954 C CA . ASP B 1 358 ? -2.424 81.966 57.388 1.000 48.843 364 ASP B CA 1
ATOM 5955 C C . ASP B 1 358 ? -1.585 83.008 56.611 1.000 62.294 364 ASP B C 1
ATOM 5956 O O . ASP B 1 358 ? -2.048 83.490 55.550 1.000 62.471 364 ASP B O 1
ATOM 5961 N N . SER B 1 359 ? -0.403 83.389 57.103 1.000 66.885 365 SER B N 1
ATOM 5962 C CA . SER B 1 359 ? 0.467 84.360 56.396 1.000 61.318 365 SER B CA 1
ATOM 5963 C C . SER B 1 359 ? 1.199 83.615 55.300 1.000 64.997 365 SER B C 1
ATOM 5964 O O . SER B 1 359 ? 1.372 82.416 55.452 1.000 66.858 365 SER B O 1
ATOM 5967 N N . SER B 1 360 ? 1.565 84.311 54.224 1.000 80.779 366 SER B N 1
ATOM 5968 C CA . SER B 1 360 ? 2.305 83.751 53.056 1.000 67.454 366 SER B CA 1
ATOM 5969 C C . SER B 1 360 ? 3.790 83.624 53.390 1.000 56.222 366 SER B C 1
ATOM 5970 O O . SER B 1 360 ? 4.404 82.711 52.838 1.000 49.076 366 SER B O 1
ATOM 5973 N N . ASN B 1 361 ? 4.297 84.511 54.264 1.000 54.003 367 ASN B N 1
ATOM 5974 C CA . ASN B 1 361 ? 5.727 84.679 54.615 1.000 62.397 367 ASN B CA 1
ATOM 5975 C C . ASN B 1 361 ? 6.541 84.830 53.317 1.000 70.526 367 ASN B C 1
ATOM 5976 O O . ASN B 1 361 ? 7.568 84.149 53.168 1.000 71.242 367 ASN B O 1
ATOM 5981 N N . TYR B 1 362 ? 6.076 85.666 52.386 1.000 72.005 368 TYR B N 1
ATOM 5982 C CA . TYR B 1 362 ? 6.778 86.013 51.120 1.000 74.888 368 TYR B CA 1
ATOM 5983 C C . TYR B 1 362 ? 6.870 87.541 51.057 1.000 71.731 368 TYR B C 1
ATOM 5984 O O . TYR B 1 362 ? 5.875 88.216 51.328 1.000 59.934 368 TYR B O 1
ATOM 5993 N N . THR B 1 363 ? 8.072 88.062 50.831 1.000 71.820 369 THR B N 1
ATOM 5994 C CA . THR B 1 363 ? 8.291 89.480 50.470 1.000 69.914 369 THR B CA 1
ATOM 5995 C C . THR B 1 363 ? 8.697 89.507 48.997 1.000 71.184 369 THR B C 1
ATOM 5996 O O . THR B 1 363 ? 8.824 88.407 48.382 1.000 71.120 369 THR B O 1
ATOM 6000 N N . THR B 1 364 ? 8.813 90.712 48.432 1.000 72.628 370 THR B N 1
ATOM 6001 C CA . THR B 1 364 ? 9.235 90.906 47.013 1.000 77.716 370 THR B CA 1
ATOM 6002 C C . THR B 1 364 ? 10.752 91.118 46.945 1.000 75.524 370 THR B C 1
ATOM 6003 O O . THR B 1 364 ? 11.343 90.720 45.927 1.000 61.524 370 THR B O 1
ATOM 6007 N N . THR B 1 365 ? 11.354 91.614 48.031 1.000 68.550 371 THR B N 1
ATOM 6008 C CA . THR B 1 365 ? 12.728 92.183 48.044 1.000 67.848 371 THR B CA 1
ATOM 6009 C C . THR B 1 365 ? 13.773 91.209 47.467 1.000 77.715 371 THR B C 1
ATOM 6010 O O . THR B 1 365 ? 14.647 91.692 46.720 1.000 99.857 371 THR B O 1
ATOM 6014 N N . ASP B 1 366 ? 13.734 89.918 47.810 1.000 87.137 372 ASP B N 1
ATOM 6015 C CA . ASP B 1 366 ? 14.796 88.960 47.398 1.000 94.003 372 ASP B CA 1
ATOM 6016 C C . ASP B 1 366 ? 14.752 88.780 45.883 1.000 86.748 372 ASP B C 1
ATOM 6017 O O . ASP B 1 366 ? 15.830 88.627 45.294 1.000 114.225 372 ASP B O 1
ATOM 6022 N N . THR B 1 367 ? 13.565 88.781 45.277 1.000 78.086 373 THR B N 1
ATOM 6023 C CA . THR B 1 367 ? 13.425 88.632 43.808 1.000 71.774 373 THR B CA 1
ATOM 6024 C C . THR B 1 367 ? 13.606 89.997 43.143 1.000 75.998 373 THR B C 1
ATOM 6025 O O . THR B 1 367 ? 13.892 90.003 41.926 1.000 87.623 373 THR B O 1
ATOM 6029 N N . ILE B 1 368 ? 13.441 91.099 43.898 1.000 76.336 374 ILE B N 1
ATOM 6030 C CA . ILE B 1 368 ? 13.712 92.493 43.427 1.000 75.535 374 ILE B CA 1
ATOM 6031 C C . ILE B 1 368 ? 15.238 92.653 43.362 1.000 89.820 374 ILE B C 1
ATOM 6032 O O . ILE B 1 368 ? 15.761 93.033 42.281 1.000 89.230 374 ILE B O 1
ATOM 6037 N N . LYS B 1 369 ? 15.938 92.311 44.450 1.000 80.587 375 LYS B N 1
ATOM 6038 C CA . LYS B 1 369 ? 17.429 92.321 44.515 1.000 76.779 375 LYS B CA 1
ATOM 6039 C C . LYS B 1 369 ? 18.024 91.452 43.392 1.000 77.213 375 LYS B C 1
ATOM 6040 O O . LYS B 1 369 ? 18.975 91.928 42.759 1.000 93.534 375 LYS B O 1
ATOM 6046 N N . SER B 1 370 ? 17.490 90.247 43.141 1.000 67.677 376 SER B N 1
ATOM 6047 C CA . SER B 1 370 ? 17.881 89.381 41.997 1.000 74.769 376 SER B CA 1
ATOM 6048 C C . SER B 1 370 ? 17.998 90.244 40.735 1.000 83.895 376 SER B C 1
ATOM 6049 O O . SER B 1 370 ? 19.052 90.172 40.050 1.000 105.169 376 SER B O 1
ATOM 6052 N N . TYR B 1 371 ? 16.962 91.043 40.465 1.000 87.148 377 TYR B N 1
ATOM 6053 C CA . TYR B 1 371 ? 16.824 91.898 39.258 1.000 86.002 377 TYR B CA 1
ATOM 6054 C C . TYR B 1 371 ? 17.574 93.235 39.404 1.000 79.552 377 TYR B C 1
ATOM 6055 O O . TYR B 1 371 ? 18.154 93.619 38.385 1.000 82.607 377 TYR B O 1
ATOM 6064 N N . THR B 1 372 ? 17.553 93.928 40.562 1.000 75.857 378 THR B N 1
ATOM 6065 C CA . THR B 1 372 ? 18.213 95.268 40.744 1.000 86.931 378 THR B CA 1
ATOM 6066 C C . THR B 1 372 ? 19.739 95.107 40.914 1.000 102.642 378 THR B C 1
ATOM 6067 O O . THR B 1 372 ? 20.458 96.145 40.903 1.000 95.066 378 THR B O 1
ATOM 6071 N N . ASP B 1 373 ? 20.214 93.867 41.096 1.000 104.214 379 ASP B N 1
ATOM 6072 C CA . ASP B 1 373 ? 21.638 93.467 40.927 1.000 102.574 379 ASP B CA 1
ATOM 6073 C C . ASP B 1 373 ? 21.921 93.217 39.440 1.000 111.516 379 ASP B C 1
ATOM 6074 O O . ASP B 1 373 ? 22.988 93.639 38.979 1.000 132.653 379 ASP B O 1
ATOM 6079 N N . ALA B 1 374 ? 21.009 92.569 38.707 1.000 109.969 380 ALA B N 1
ATOM 6080 C CA . ALA B 1 374 ? 21.152 92.297 37.254 1.000 95.942 380 ALA B CA 1
ATOM 6081 C C . ALA B 1 374 ? 20.832 93.560 36.427 1.000 90.476 380 ALA B C 1
ATOM 6082 O O . ALA B 1 374 ? 20.500 93.398 35.222 1.000 94.951 380 ALA B O 1
ATOM 6084 N N . GLY B 1 375 ? 20.887 94.756 37.038 1.000 69.803 381 GLY B N 1
ATOM 6085 C CA . GLY B 1 375 ? 20.865 96.052 36.331 1.000 77.105 381 GLY B CA 1
ATOM 6086 C C . GLY B 1 375 ? 19.478 96.469 35.875 1.000 86.409 381 GLY B C 1
ATOM 6087 O O . GLY B 1 375 ? 19.391 97.215 34.892 1.000 95.566 381 GLY B O 1
ATOM 6088 N N . TYR B 1 376 ? 18.421 96.035 36.563 1.000 93.405 382 TYR B N 1
ATOM 6089 C CA . TYR B 1 376 ? 17.029 96.508 36.343 1.000 74.246 382 TYR B CA 1
ATOM 6090 C C . TYR B 1 376 ? 16.677 97.562 37.377 1.000 65.463 382 TYR B C 1
ATOM 6091 O O . TYR B 1 376 ? 17.356 97.612 38.404 1.000 73.215 382 TYR B O 1
ATOM 6100 N N . GLU B 1 377 ? 15.667 98.382 37.095 1.000 78.657 383 GLU B N 1
ATOM 6101 C CA . GLU B 1 377 ? 15.252 99.515 37.971 1.000 82.856 383 GLU B CA 1
ATOM 6102 C C . GLU B 1 377 ? 13.791 99.290 38.369 1.000 90.973 383 GLU B C 1
ATOM 6103 O O . GLU B 1 377 ? 12.929 99.014 37.490 1.000 88.634 383 GLU B O 1
ATOM 6109 N N . LEU B 1 378 ? 13.527 99.344 39.663 1.000 81.414 384 LEU B N 1
ATOM 6110 C CA . LEU B 1 378 ? 12.170 99.080 40.159 1.000 82.811 384 LEU B CA 1
ATOM 6111 C C . LEU B 1 378 ? 11.352 100.317 39.813 1.000 80.972 384 LEU B C 1
ATOM 6112 O O . LEU B 1 378 ? 11.775 101.404 40.227 1.000 71.671 384 LEU B O 1
ATOM 6117 N N . VAL B 1 379 ? 10.281 100.122 39.033 1.000 87.862 385 VAL B N 1
ATOM 6118 C CA . VAL B 1 379 ? 9.260 101.152 38.681 1.000 81.911 385 VAL B CA 1
ATOM 6119 C C . VAL B 1 379 ? 8.178 101.130 39.765 1.000 75.175 385 VAL B C 1
ATOM 6120 O O . VAL B 1 379 ? 7.988 102.186 40.394 1.000 82.381 385 VAL B O 1
ATOM 6124 N N . SER B 1 380 ? 7.506 99.988 39.977 1.000 72.432 386 SER B N 1
ATOM 6125 C CA . SER B 1 380 ? 6.331 99.864 40.890 1.000 67.768 386 SER B CA 1
ATOM 6126 C C . SER B 1 380 ? 6.126 98.431 41.420 1.000 72.721 386 SER B C 1
ATOM 6127 O O . SER B 1 380 ? 6.264 97.441 40.636 1.000 65.676 386 SER B O 1
ATOM 6130 N N . ASP B 1 381 ? 5.751 98.362 42.707 1.000 80.042 387 ASP B N 1
ATOM 6131 C CA . ASP B 1 381 ? 5.465 97.150 43.526 1.000 70.496 387 ASP B CA 1
ATOM 6132 C C . ASP B 1 381 ? 4.234 97.437 44.396 1.000 68.973 387 ASP B C 1
ATOM 6133 O O . ASP B 1 381 ? 4.356 98.268 45.338 1.000 61.840 387 ASP B O 1
ATOM 6138 N N . ASN B 1 382 ? 3.111 96.769 44.086 1.000 67.794 388 ASN B N 1
ATOM 6139 C CA . ASN B 1 382 ? 1.801 96.910 44.779 1.000 61.245 388 ASN B CA 1
ATOM 6140 C C . ASN B 1 382 ? 1.613 95.839 45.859 1.000 64.270 388 ASN B C 1
ATOM 6141 O O . ASN B 1 382 ? 0.575 95.934 46.513 1.000 56.378 388 ASN B O 1
ATOM 6146 N N . TYR B 1 383 ? 2.569 94.898 46.026 1.000 66.215 389 TYR B N 1
ATOM 6147 C CA . TYR B 1 383 ? 2.553 93.814 47.047 1.000 59.040 389 TYR B CA 1
ATOM 6148 C C . TYR B 1 383 ? 2.551 94.441 48.417 1.000 57.471 389 TYR B C 1
ATOM 6149 O O . TYR B 1 383 ? 3.390 95.283 48.695 1.000 58.318 389 TYR B O 1
ATOM 6158 N N . PRO B 1 384 ? 1.550 94.113 49.251 1.000 54.895 390 PRO B N 1
ATOM 6159 C CA . PRO B 1 384 ? 1.367 94.781 50.537 1.000 59.182 390 PRO B CA 1
ATOM 6160 C C . PRO B 1 384 ? 2.639 94.755 51.406 1.000 59.952 390 PRO B C 1
ATOM 6161 O O . PRO B 1 384 ? 3.171 93.701 51.740 1.000 62.600 390 PRO B O 1
ATOM 6165 N N . SER B 1 385 ? 3.111 95.938 51.759 1.000 55.146 391 SER B N 1
ATOM 6166 C CA . SER B 1 385 ? 4.361 96.114 52.516 1.000 60.128 391 SER B CA 1
ATOM 6167 C C . SER B 1 385 ? 4.178 95.526 53.920 1.000 60.372 391 SER B C 1
ATOM 6168 O O . SER B 1 385 ? 5.179 95.234 54.571 1.000 70.682 391 SER B O 1
ATOM 6171 N N . GLY B 1 386 ? 2.942 95.413 54.389 1.000 56.544 392 GLY B N 1
ATOM 6172 C CA . GLY B 1 386 ? 2.636 94.810 55.693 1.000 60.344 392 GLY B CA 1
ATOM 6173 C C . GLY B 1 386 ? 2.634 93.290 55.651 1.000 50.635 392 GLY B C 1
ATOM 6174 O O . GLY B 1 386 ? 2.525 92.711 56.726 1.000 49.428 392 GLY B O 1
ATOM 6175 N N . GLY B 1 387 ? 2.822 92.692 54.474 1.000 47.886 393 GLY B N 1
ATOM 6176 C CA . GLY B 1 387 ? 2.820 91.237 54.261 1.000 49.247 393 GLY B CA 1
ATOM 6177 C C . GLY B 1 387 ? 1.437 90.805 53.841 1.000 55.989 393 GLY B C 1
ATOM 6178 O O . GLY B 1 387 ? 0.531 91.612 53.964 1.000 63.532 393 GLY B O 1
ATOM 6179 N N . THR B 1 388 ? 1.283 89.584 53.348 1.000 60.694 394 THR B N 1
ATOM 6180 C CA . THR B 1 388 ? -0.018 89.034 52.900 1.000 55.070 394 THR B CA 1
ATOM 6181 C C . THR B 1 388 ? -0.441 87.815 53.724 1.000 59.794 394 THR B C 1
ATOM 6182 O O . THR B 1 388 ? 0.402 87.098 54.335 1.000 62.816 394 THR B O 1
ATOM 6186 N N . VAL B 1 389 ? -1.747 87.607 53.726 1.000 57.891 395 VAL B N 1
ATOM 6187 C CA . VAL B 1 389 ? -2.418 86.435 54.337 1.000 52.476 395 VAL B CA 1
ATOM 6188 C C . VAL B 1 389 ? -3.366 85.895 53.274 1.000 46.329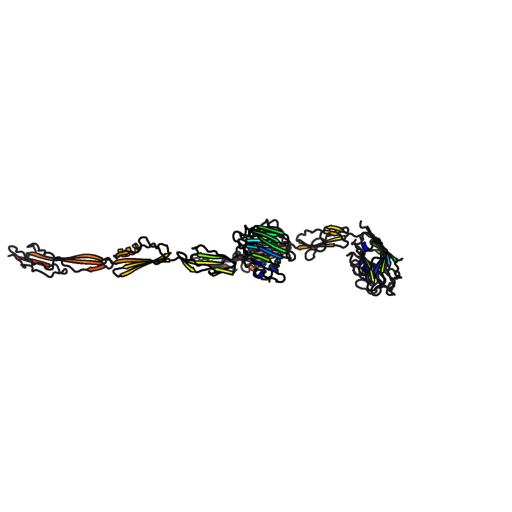 395 VAL B C 1
ATOM 6189 O O . VAL B 1 389 ? -4.010 86.730 52.632 1.000 43.251 395 VAL B O 1
ATOM 6193 N N . PHE B 1 390 ? -3.395 84.570 53.085 1.000 41.113 396 PHE B N 1
ATOM 6194 C CA . PHE B 1 390 ? -4.289 83.863 52.144 1.000 39.306 396 PHE B CA 1
ATOM 6195 C C . PHE B 1 390 ? -5.756 84.187 52.481 1.000 38.961 396 PHE B C 1
ATOM 6196 O O . PHE B 1 390 ? -6.081 84.355 53.665 1.000 50.043 396 PHE B O 1
ATOM 6204 N N . THR B 1 391 ? -6.636 84.278 51.485 1.000 38.632 397 THR B N 1
ATOM 6205 C CA . THR B 1 391 ? -8.084 84.595 51.659 1.000 38.597 397 THR B CA 1
ATOM 6206 C C . THR B 1 391 ? -8.899 83.703 50.718 1.000 45.252 397 THR B C 1
ATOM 6207 O O . THR B 1 391 ? -8.343 83.031 49.849 1.000 49.337 397 THR B O 1
ATOM 6211 N N . ASP B 1 392 ? -10.205 83.745 50.848 1.000 56.353 398 ASP B N 1
ATOM 6212 C CA . ASP B 1 392 ? -11.124 83.017 49.942 1.000 67.255 398 ASP B CA 1
ATOM 6213 C C . ASP B 1 392 ? -11.100 83.640 48.533 1.000 70.977 398 ASP B C 1
ATOM 6214 O O . ASP B 1 392 ? -11.204 82.851 47.549 1.000 70.796 398 ASP B O 1
ATOM 6219 N N . THR B 1 393 ? -11.021 84.986 48.442 1.000 66.878 399 THR B N 1
ATOM 6220 C CA . THR B 1 393 ? -10.810 85.781 47.189 1.000 65.461 399 THR B CA 1
ATOM 6221 C C . THR B 1 393 ? -9.308 85.730 46.799 1.000 61.194 399 THR B C 1
ATOM 6222 O O . THR B 1 393 ? -8.419 85.935 47.669 1.000 58.824 399 THR B O 1
ATOM 6226 N N . ALA B 1 394 ? -9.013 85.428 45.536 1.000 49.721 400 ALA B N 1
ATOM 6227 C CA . ALA B 1 394 ? -7.632 85.292 45.037 1.000 48.336 400 ALA B CA 1
ATOM 6228 C C . ALA B 1 394 ? -7.007 86.679 44.947 1.000 54.354 400 ALA B C 1
ATOM 6229 O O . ALA B 1 394 ? -7.719 87.684 44.650 1.000 43.231 400 ALA B O 1
ATOM 6231 N N . GLN B 1 395 ? -5.710 86.709 45.224 1.000 58.992 401 GLN B N 1
ATOM 6232 C CA . GLN B 1 395 ? -4.926 87.950 45.344 1.000 60.370 401 GLN B CA 1
ATOM 6233 C C . GLN B 1 395 ? -3.947 87.959 44.179 1.000 58.971 401 GLN B C 1
ATOM 6234 O O . GLN B 1 395 ? -3.243 86.950 44.034 1.000 46.682 401 GLN B O 1
ATOM 6240 N N . HIS B 1 396 ? -3.962 89.044 43.388 1.000 59.610 402 HIS B N 1
ATOM 6241 C CA . HIS B 1 396 ? -3.053 89.258 42.231 1.000 57.143 402 HIS B CA 1
ATOM 6242 C C . HIS B 1 396 ? -2.248 90.525 42.488 1.000 56.427 402 HIS B C 1
ATOM 6243 O O . HIS B 1 396 ? -2.859 91.593 42.726 1.000 51.749 402 HIS B O 1
ATOM 6250 N N . TYR B 1 397 ? -0.930 90.382 42.540 1.000 53.327 403 TYR B N 1
ATOM 6251 C CA . TYR B 1 397 ? 0.001 91.516 42.727 1.000 53.885 403 TYR B CA 1
ATOM 6252 C C . TYR B 1 397 ? 0.895 91.544 41.491 1.000 58.264 403 TYR B C 1
ATOM 6253 O O . TYR B 1 397 ? 0.961 90.526 40.793 1.000 58.232 403 TYR B O 1
ATOM 6262 N N . VAL B 1 398 ? 1.491 92.695 41.206 1.000 60.227 404 VAL B N 1
ATOM 6263 C CA . VAL B 1 398 ? 2.366 92.895 40.017 1.000 66.428 404 VAL B CA 1
ATOM 6264 C C . VAL B 1 398 ? 3.618 93.607 40.511 1.000 58.410 404 VAL B C 1
ATOM 6265 O O . VAL B 1 398 ? 3.464 94.579 41.327 1.000 52.635 404 VAL B O 1
ATOM 6269 N N . VAL B 1 399 ? 4.789 93.146 40.069 1.000 56.375 405 VAL B N 1
ATOM 6270 C CA . VAL B 1 399 ? 6.061 93.907 40.269 1.000 72.846 405 VAL B CA 1
ATOM 6271 C C . VAL B 1 399 ? 6.550 94.395 38.902 1.000 68.268 405 VAL B C 1
ATOM 6272 O O . VAL B 1 399 ? 6.778 93.550 37.977 1.000 57.298 405 VAL B O 1
ATOM 6276 N N . ASN B 1 400 ? 6.667 95.713 38.767 1.000 64.443 406 ASN B N 1
ATOM 6277 C CA . ASN B 1 400 ? 7.003 96.329 37.462 1.000 79.953 406 ASN B CA 1
ATOM 6278 C C . ASN B 1 400 ? 8.426 96.891 37.535 1.000 76.238 406 ASN B C 1
ATOM 6279 O O . ASN B 1 400 ? 8.650 97.849 38.297 1.000 78.693 406 ASN B O 1
ATOM 6284 N N . LEU B 1 401 ? 9.346 96.291 36.781 1.000 77.574 407 LEU B N 1
ATOM 6285 C CA . LEU B 1 401 ? 10.743 96.780 36.661 1.000 92.718 407 LEU B CA 1
ATOM 6286 C C . LEU B 1 401 ? 11.002 97.173 35.207 1.000 98.687 407 LEU B C 1
ATOM 6287 O O . LEU B 1 401 ? 10.211 96.732 34.338 1.000 91.761 407 LEU B O 1
ATOM 6292 N N . LYS B 1 402 ? 12.052 97.969 34.963 1.000 102.620 408 LYS B N 1
ATOM 6293 C CA . LYS B 1 402 ? 12.476 98.389 33.597 1.000 105.405 408 LYS B CA 1
ATOM 6294 C C . LYS B 1 402 ? 13.942 97.994 33.395 1.000 103.173 408 LYS B C 1
ATOM 6295 O O . LYS B 1 402 ? 14.656 97.869 34.414 1.000 110.522 408 LYS B O 1
ATOM 6301 N N . GLN B 1 403 ? 14.345 97.770 32.139 1.000 98.588 409 GLN B N 1
ATOM 6302 C CA . GLN B 1 403 ? 15.771 97.656 31.738 1.000 97.826 409 GLN B CA 1
ATOM 6303 C C . GLN B 1 403 ? 16.420 99.038 31.857 1.000 101.723 409 GLN B C 1
ATOM 6304 O O . GLN B 1 403 ? 16.192 99.871 30.937 1.000 125.674 409 GLN B O 1
ATOM 6310 N N . LYS B 1 404 ? 17.164 99.256 32.959 1.000 109.180 410 LYS B N 1
ATOM 6311 C CA . LYS B 1 404 ? 17.758 100.556 33.399 1.000 109.325 410 LYS B CA 1
ATOM 6312 C C . LYS B 1 404 ? 18.705 101.061 32.304 1.000 119.581 410 LYS B C 1
ATOM 6313 O O . LYS B 1 404 ? 19.497 100.253 31.758 1.000 127.153 410 LYS B O 1
ATOM 6319 N N . LEU B 1 405 ? 18.619 102.351 31.992 1.000 113.182 411 LEU B N 1
ATOM 6320 C CA . LEU B 1 405 ? 19.495 103.011 30.997 1.000 116.312 411 LEU B CA 1
ATOM 6321 C C . LEU B 1 405 ? 20.222 104.167 31.697 1.000 113.628 411 LEU B C 1
ATOM 6322 O O . LEU B 1 405 ? 19.553 104.913 32.446 1.000 98.722 411 LEU B O 1
ATOM 6327 N N . VAL B 1 406 ? 21.553 104.238 31.546 1.000 119.471 412 VAL B N 1
ATOM 6328 C CA . VAL B 1 406 ? 22.418 105.301 32.145 1.000 125.828 412 VAL B CA 1
ATOM 6329 C C . VAL B 1 406 ? 22.880 106.208 30.991 1.000 129.854 412 VAL B C 1
ATOM 6330 O O . VAL B 1 406 ? 23.594 105.686 30.095 1.000 108.868 412 VAL B O 1
ATOM 6334 N N . VAL B 1 407 ? 22.463 107.491 31.008 1.000 131.070 413 VAL B N 1
ATOM 6335 C CA . VAL B 1 407 ? 22.756 108.541 29.973 1.000 127.042 413 VAL B CA 1
ATOM 6336 C C . VAL B 1 407 ? 24.213 109.007 30.154 1.000 133.716 413 VAL B C 1
ATOM 6337 O O . VAL B 1 407 ? 24.552 109.470 31.264 1.000 136.226 413 VAL B O 1
ATOM 6341 N N . SER B 1 408 ? 25.038 108.903 29.103 1.000 135.862 414 SER B N 1
ATOM 6342 C CA . SER B 1 408 ? 26.438 109.409 29.059 1.000 129.974 414 SER B CA 1
ATOM 6343 C C . SER B 1 408 ? 26.583 110.421 27.905 1.000 136.903 414 SER B C 1
ATOM 6344 O O . SER B 1 408 ? 25.550 110.786 27.254 1.000 98.973 414 SER B O 1
ATOM 6347 N N . SER B 1 409 ? 27.817 110.885 27.672 1.000 152.619 415 SER B N 1
ATOM 6348 C CA . SER B 1 409 ? 28.178 111.812 26.564 1.000 155.413 415 SER B CA 1
ATOM 6349 C C . SER B 1 409 ? 29.661 111.643 26.178 1.000 163.179 415 SER B C 1
ATOM 6350 O O . SER B 1 409 ? 30.519 112.110 26.956 1.000 171.220 415 SER B O 1
ATOM 6353 N N . GLU B 1 410 ? 29.936 111.014 25.016 1.000 155.131 416 GLU B N 1
ATOM 6354 C CA . GLU B 1 410 ? 31.291 110.786 24.411 1.000 131.934 416 GLU B CA 1
ATOM 6355 C C . GLU B 1 410 ? 31.596 111.896 23.374 1.000 156.798 416 GLU B C 1
ATOM 6356 O O . GLU B 1 410 ? 30.741 112.129 22.482 1.000 147.622 416 GLU B O 1
ATOM 6362 N N . GLN B 1 411 ? 32.785 112.525 23.456 1.000 169.563 417 GLN B N 1
ATOM 6363 C CA . GLN B 1 411 ? 33.237 113.645 22.570 1.000 158.149 417 GLN B CA 1
ATOM 6364 C C . GLN B 1 411 ? 34.611 113.321 21.963 1.000 133.532 417 GLN B C 1
ATOM 6365 O O . GLN B 1 411 ? 34.721 113.418 20.719 1.000 114.422 417 GLN B O 1
ATOM 6371 N N . THR B 1 440 ? 30.008 116.305 19.787 1.000 153.009 446 THR B N 1
ATOM 6372 C CA . THR B 1 440 ? 29.620 115.589 21.038 1.000 155.791 446 THR B CA 1
ATOM 6373 C C . THR B 1 440 ? 28.367 114.746 20.768 1.000 157.770 446 THR B C 1
ATOM 6374 O O . THR B 1 440 ? 27.322 115.350 20.450 1.000 158.330 446 THR B O 1
ATOM 6378 N N . ARG B 1 441 ? 28.469 113.417 20.896 1.000 150.822 447 ARG B N 1
ATOM 6379 C CA . ARG B 1 441 ? 27.302 112.490 20.887 1.000 145.254 447 ARG B CA 1
ATOM 6380 C C . ARG B 1 441 ? 26.869 112.252 22.348 1.000 150.705 447 ARG B C 1
ATOM 6381 O O . ARG B 1 441 ? 27.517 112.813 23.273 1.000 154.595 447 ARG B O 1
ATOM 6389 N N . SER B 1 442 ? 25.755 111.536 22.542 1.000 136.986 448 SER B N 1
ATOM 6390 C CA . SER B 1 442 ? 25.206 111.115 23.862 1.000 131.530 448 SER B CA 1
ATOM 6391 C C . SER B 1 442 ? 24.973 109.590 23.828 1.000 141.705 448 SER B C 1
ATOM 6392 O O . SER B 1 442 ? 24.057 109.162 23.083 1.000 130.773 448 SER B O 1
ATOM 6395 N N . VAL B 1 443 ? 25.814 108.800 24.529 1.000 156.078 449 VAL B N 1
ATOM 6396 C CA . VAL B 1 443 ? 25.786 107.296 24.546 1.000 156.629 449 VAL B CA 1
ATOM 6397 C C . VAL B 1 443 ? 24.987 106.813 25.768 1.000 154.463 449 VAL B C 1
ATOM 6398 O O . VAL B 1 443 ? 25.562 106.829 26.878 1.000 171.551 449 VAL B O 1
ATOM 6402 N N . THR B 1 444 ? 23.737 106.364 25.571 1.000 146.349 450 THR B N 1
ATOM 6403 C CA . THR B 1 444 ? 22.852 105.837 26.649 1.000 125.201 450 THR B CA 1
ATOM 6404 C C . THR B 1 444 ? 23.054 104.320 26.753 1.000 117.397 450 THR B C 1
ATOM 6405 O O . THR B 1 444 ? 22.722 103.589 25.785 1.000 109.843 450 THR B O 1
ATOM 6409 N N . THR B 1 445 ? 23.585 103.885 27.901 1.000 110.623 451 THR B N 1
ATOM 6410 C CA . THR B 1 445 ? 23.991 102.488 28.196 1.000 102.676 451 THR B CA 1
ATOM 6411 C C . THR B 1 445 ? 22.896 101.756 28.974 1.000 93.389 451 THR B C 1
ATOM 6412 O O . THR B 1 445 ? 22.628 102.131 30.145 1.000 69.878 451 THR B O 1
ATOM 6416 N N . ASN B 1 446 ? 22.337 100.716 28.357 1.000 95.375 452 ASN B N 1
ATOM 6417 C CA . ASN B 1 446 ? 21.479 99.716 29.039 1.000 107.320 452 ASN B CA 1
ATOM 6418 C C . ASN B 1 446 ? 22.343 98.871 29.980 1.000 110.775 452 ASN B C 1
ATOM 6419 O O . ASN B 1 446 ? 23.422 98.438 29.554 1.000 102.963 452 ASN B O 1
ATOM 6424 N N . GLN B 1 447 ? 21.876 98.604 31.200 1.000 113.024 453 GLN B N 1
ATOM 6425 C CA . GLN B 1 447 ? 22.668 97.829 32.189 1.000 115.698 453 GLN B CA 1
ATOM 6426 C C . GLN B 1 447 ? 22.385 96.323 32.013 1.000 118.145 453 GLN B C 1
ATOM 6427 O O . GLN B 1 447 ? 23.299 95.546 32.333 1.000 129.564 453 GLN B O 1
ATOM 6433 N N . VAL B 1 448 ? 21.211 95.908 31.506 1.000 117.105 454 VAL B N 1
ATOM 6434 C CA . VAL B 1 448 ? 20.835 94.459 31.378 1.000 112.135 454 VAL B CA 1
ATOM 6435 C C . VAL B 1 448 ? 21.297 93.935 30.021 1.000 112.298 454 VAL B C 1
ATOM 6436 O O . VAL B 1 448 ? 22.116 93.000 30.008 1.000 116.027 454 VAL B O 1
ATOM 6440 N N . THR B 1 449 ? 20.717 94.478 28.944 1.000 123.142 455 THR B N 1
ATOM 6441 C CA . THR B 1 449 ? 21.032 94.135 27.535 1.000 124.975 455 THR B CA 1
ATOM 6442 C C . THR B 1 449 ? 22.435 94.657 27.228 1.000 131.479 455 THR B C 1
ATOM 6443 O O . THR B 1 449 ? 23.139 93.975 26.465 1.000 140.930 455 THR B O 1
ATOM 6447 N N . GLY B 1 450 ? 22.814 95.809 27.804 1.000 130.989 456 GLY B N 1
ATOM 6448 C CA . GLY B 1 450 ? 24.134 96.442 27.594 1.000 132.942 456 GLY B CA 1
ATOM 6449 C C . GLY B 1 450 ? 24.191 97.268 26.315 1.000 126.710 456 GLY B C 1
ATOM 6450 O O . GLY B 1 450 ? 25.197 97.985 26.121 1.000 111.094 456 GLY B O 1
ATOM 6451 N N . GLU B 1 451 ? 23.165 97.168 25.463 1.000 130.190 457 GLU B N 1
ATOM 6452 C CA . GLU B 1 451 ? 23.065 97.934 24.197 1.000 122.568 457 GLU B CA 1
ATOM 6453 C C . GLU B 1 451 ? 23.344 99.404 24.550 1.000 129.954 457 GLU B C 1
ATOM 6454 O O . GLU B 1 451 ? 22.793 99.924 25.553 1.000 123.680 457 GLU B O 1
ATOM 6460 N N . LYS B 1 452 ? 24.266 100.013 23.811 1.000 137.880 458 LYS B N 1
ATOM 6461 C CA . LYS B 1 452 ? 24.585 101.458 23.892 1.000 134.922 458 LYS B CA 1
ATOM 6462 C C . LYS B 1 452 ? 23.892 102.145 22.708 1.000 128.060 458 LYS B C 1
ATOM 6463 O O . LYS B 1 452 ? 23.993 101.644 21.555 1.000 96.784 458 LYS B O 1
ATOM 6469 N N . THR B 1 453 ? 23.153 103.213 22.992 1.000 128.098 459 THR B N 1
ATOM 6470 C CA . THR B 1 453 ? 22.398 103.993 21.983 1.000 127.924 459 THR B CA 1
ATOM 6471 C C . THR B 1 453 ? 23.025 105.387 21.919 1.000 141.115 459 THR B C 1
ATOM 6472 O O . THR B 1 453 ? 22.546 106.275 22.650 1.000 145.644 459 THR B O 1
ATOM 6476 N N . TYR B 1 454 ? 24.073 105.543 21.097 1.000 154.876 460 TYR B N 1
ATOM 6477 C CA . TYR B 1 454 ? 24.851 106.802 20.902 1.000 144.960 460 TYR B CA 1
ATOM 6478 C C . TYR B 1 454 ? 23.958 107.829 20.188 1.000 132.751 460 TYR B C 1
ATOM 6479 O O . TYR B 1 454 ? 23.211 107.443 19.261 1.000 120.571 460 TYR B O 1
ATOM 6488 N N . GLY B 1 455 ? 24.032 109.096 20.611 1.000 117.610 461 GLY B N 1
ATOM 6489 C CA . GLY B 1 455 ? 23.232 110.209 20.062 1.000 122.478 461 GLY B CA 1
ATOM 6490 C C . GLY B 1 455 ? 23.839 110.736 18.772 1.000 134.769 461 GLY B C 1
ATOM 6491 O O . GLY B 1 455 ? 24.785 110.100 18.275 1.000 138.238 461 GLY B O 1
ATOM 6492 N N . ASP B 1 456 ? 23.325 111.857 18.249 1.000 153.224 462 ASP B N 1
ATOM 6493 C CA . ASP B 1 456 ? 23.791 112.501 16.984 1.000 162.362 462 ASP B CA 1
ATOM 6494 C C . ASP B 1 456 ? 25.081 113.292 17.255 1.000 174.185 462 ASP B C 1
ATOM 6495 O O . ASP B 1 456 ? 25.101 114.028 18.259 1.000 199.788 462 ASP B O 1
ATOM 6500 N N . TRP B 1 457 ? 26.105 113.168 16.394 1.000 168.996 463 TRP B N 1
ATOM 6501 C CA . TRP B 1 457 ? 27.418 113.869 16.526 1.000 159.132 463 TRP B CA 1
ATOM 6502 C C . TRP B 1 457 ? 27.227 115.383 16.345 1.000 162.837 463 TRP B C 1
ATOM 6503 O O . TRP B 1 457 ? 27.260 115.838 15.185 1.000 160.809 463 TRP B O 1
ATOM 6514 N N . GLN B 1 458 ? 27.059 116.131 17.446 1.000 170.342 464 GLN B N 1
ATOM 6515 C CA . GLN B 1 458 ? 26.766 117.598 17.447 1.000 169.204 464 GLN B CA 1
ATOM 6516 C C . GLN B 1 458 ? 27.961 118.346 16.818 1.000 175.179 464 GLN B C 1
ATOM 6517 O O . GLN B 1 458 ? 29.117 117.992 17.149 1.000 191.500 464 GLN B O 1
ATOM 6523 N N . ALA B 1 459 ? 27.696 119.312 15.920 1.000 153.902 465 ALA B N 1
ATOM 6524 C CA . ALA B 1 459 ? 28.695 120.172 15.233 1.000 127.790 465 ALA B CA 1
ATOM 6525 C C . ALA B 1 459 ? 28.852 121.496 15.991 1.000 124.825 465 ALA B C 1
ATOM 6526 O O . ALA B 1 459 ? 29.779 121.706 16.773 1.000 129.993 465 ALA B O 1
#